Protein AF-A0A087GFT4-F1 (afdb_monomer)

Foldseek 3Di:
DDDPPDFDFAFFDFDDWFFDPADWDDWAAQQPFQWIWTAGPQRKIWIAGVVRHTQDIDHPVFHWQEWDAANVSQWIWTWGQQQKIWIAGPRRRATLDIDRPDRGTWNYKDKAFAPDDPPCPPFQDDDCLLVPAPPAFAADDQPPDDPPPDPDDDPCVVVNVVLLVVLLPTWMWMWIFGQQQKIWIAISVFRTQAIARQQPFWFDAPDDDPQKTKGFPSKGWNYWYAASLNFKIKTKIWGWIDIPDDDDDDDDDDLPGFTAIKIFIKTRCVCNVQVSVCSLVNSLLRLLVNLLVSQVSLLVSLLVLQVVLVVLVCVLQVVLVVLCVVVVHPDDSLRQVVCVLVVHDHDPSRVCSLPPRQDLVNLVVSLCSNLVSLVVSLCSLVRTNLSSLVSSLVSLVVLLVVCVVCVRCVLLQQHNVLSLQLSQLSVLLNVQSVVLSVVSVLLSVLSNLQSLVSSQSSCVVVVHDDVPGDDHDSVSPNVCSVPVPPDDVNSVQSDDDDPPQWDDDDPVVLVVLVVVCVVPDHDDSRSNRHHSVVSSVSSVVSSCVSSVRSHVSSNVVMHTDHMAFAFGDDPDPDDDPDSKAKEKDWAWDDDDPPDNPDRDIKIKIKTWDDCVGDVLAPQKIKIKMDPDDDPDDDDPDDFFIWMAIEHEPPQKHWQHKYDAAHQKIKTKIWGDDPDPDFFIKIKIFIGRRVPADIDGQDSDDDPSDRSVVVCSPGYDYDDPPPGSMHMDRAAWHDDWYAHNSQQKIWTAHPSSMIIIIRSVDIHRDDPDDDDDDDDDDDDDDDDDDDDDDDDDDDDDDDDDDPDDDDFAWLDWAWWAFPNDIWIWTAGPQQWIWIDDPNDIDIDHLLAFFLAWDDDPQKIKTKTWDWDDDDPNDDQFTADIDIDIGMIGGPDPVSVVSVVVVSVVVLVVLVFWAEEEEEFECLAFLSCLVVCCVPAQVVSCVSNNHHYDYDYADDQLSLLVCLLPDDPVPGQAYEYSHALRSVQSNQNSLQLHQVSVVNQQRAYAYAPRHLFRFVLCLQAVVVRHDRHRNRSSVLNRSPDKFFFKWKWKDDAPFIGIFGWKKKWALQLCLLVVLVVVSNVRNVSSVVSSVVCLVVAWWWWWKKKFFFDPPCVVDAAWDQDDDDDHPPDDDDDGGDDDDPDDCNPTGMGMDTDRFRMKMKGQGQGRGNQFRPAVPHDGQPQKIKIKTAHDDRSVLVVVLVVCRSVPCSCVDPRIPIGIGQKMKIFTADIPVCRQAGIWMDGSSATQEHTHPDDVNVDDHSDYNGMMIMHMDGSSGMYRHHDD

pLDDT: mean 80.08, std 17.55, range [24.36, 97.12]

Organism: Arabis alpina (NCBI:txid50452)

Secondary structure (DSSP, 8-state):
--------PBSSEEEEEEE-SS-EEEEEE-SSSSEEEEEETT--EEEEETTS-EEEEE--SS-EEEEEE-TTSSEEEEEETTS-EEEEETTT--EEEEE---SS-EEEEEEEE----TT-TT------HHHHSSSPPPPPPPTT--TTSSTT-SS-HHHHHHHHHHHTTS-EEEEEEETTSEEEEEETTTEEEEEEETTTPPBP-TTS-TT--EEEEEEEEEEEEE-TTSSEEEEEEEEEEEE------S-------EEEEEEEEEE-HHHHHTHHHHHHHHHHHHHHHHHHHHHHHHHHHHHHHHHHHHHHHHHHHHHHHHHHHHTT----HHHHHHHHHTTPPPPHHHHHIIIIIIHHHHHHHHHHHHHHHHHHHHHHIIIIIHHHHHHHHHHHHHHHHHHH-HHHHGGGT--HHHHHHHHHHHHHHHHHHHHHHHHHHHHHHHHHHHHHHHHHHHHHHTT---TTPPP--HHHHHHIIIIISS--HHHHHHS---TT-PPP--HHHHHHHHHHHHTSS---S-GGGS-HHHHHHHHHHHHHHHHHHHHHHHHTT-EEEEEEEEEE----SS---PPPPEEEEEEEPP--TT-TT---EEEEEEEEEPTTT-TT--SEEEEEE--PPP-S--TT-PPPEEEEEEEPPTTEEEEEEEEETTTEEEEEEEE--S--SS---EEEEEEEGGGS--EEE---S-TTS-TTGGGTT-EEE--SSSSEEEEESS-EEEEEEEETTTTEEEEEETTTEEEEEESS--B-----------------PPPPPP-----------------PPPPPEEEEEEEEETTEEEEEEEETT-EEEEEETTEEEEEETTTTEEEEEEETTEEEEEEEEE-PPPS-S-S----EEEEEEEEEESSHHHHHHHHHHHHHHHHHTT--SEEEEEE-TTSTTTTHHHHIIIIIHHHHHHTT-EEEEEE--STTHHHHHHHHS--TT-SEEEEEESHHHHHHHHHHHHTSTTHHHHTTS-EEEEE-SS--HHHHHHHGGGT--SSHHHHHHHHHHT-EEEEEEEEEEETTEEEEESSEEEEEHHHHHHHHTGGGGGGTTHHHHHHHHHHHHT---EEEEEEEEEPTT-TTSSEE------------S---S--------TTS--EEEE--EEEEEEESSS-SBTTB---TT--TTSS-EEEEEEES--HHHHHHHHHTTTTTGGGGSTTEEEEEEEEEEEEEEEESS-TT---EEEETTEEEEE-TTSTTTTSPPSB-SS-EEEEEEEEEEEEE----

InterPro domains:
  IPR001206 Diacylglycerol kinase, catalytic domain [PF00781] (914-1047)
  IPR001206 Diacylglycerol kinase, catalytic domain [PS50146] (910-1052)
  IPR001206 Diacylglycerol kinase, catalytic domain [SM00046] (914-1046)
  IPR001680 WD40 repeat [PS50082] (64-98)
  IPR001680 WD40 repeat [SM00320] (51-89)
  IPR001680 WD40 repeat [SM00320] (92-187)
  IPR015943 WD40/YVTN repeat-like-containing domain superfamily [G3DSA:2.130.10.10] (12-242)
  IPR016064 NAD kinase/diacylglycerol kinase-like domain superfamily [SSF111331] (911-1258)
  IPR017438 Inorganic polyphosphate/ATP-NAD kinase, N-terminal [G3DSA:3.40.50.10330] (899-1043)
  IPR024789 Anaphase-promoting complex subunit 4 [PTHR13260] (1-772)
  IPR024790 Anaphase-promoting complex subunit 4, long domain [PF12896] (262-464)
  IPR024977 Anaphase-promoting complex subunit 4-like, WD40 domain [PF12894] (28-113)
  IPR036322 WD40-repeat-containing domain superfamily [SSF50978] (20-237)
  IPR045540 YegS/DAGK, C-terminal domain [PF19279] (1170-1257)

Sequence (1280 aa):
MESEEGESVIPFQLQFDKPVPFQIKIAEWNPEKDLLAMVTEDSKILLHRFNWQRLWTISPGRPVTSLCWRPDGKAIAVGLEDGTIELHDVENGKLLRSLKPHAVAVVCLNWEEDGQSNTDKIGIYEDRTSRFFPPAPRAPKIPGLVAGDSSFMDDGEDSLAELSNTSFRKFNILCSGDRDGNICFNIFGIFQIGKINIHELSVPVPDLDEHASYKLFNASIYKVALSKDLCRLVVMCTGELRDCGIKPKEEKFSVQDLHGLHCLAMDTSIFWKRKYELHQVAQQASNIEDLTEVIRASLSVMSKQWTDAMKTFHDKFHSLSTLIIDHGLKSSPQEEFLSLLGGARISPALHQFLLNTLGEVGVKRVLKSVCGTGKELQSVVLDNLQPAAEIIAFRMGELRGFSRWRARYQGIGLDEKLLNEATENAGLLLVQVQRFMMVLSSVVQQFSNFFNWLLKSIKYLMQEPNDLLSPYNSELLVVFLKFLYDQDPVKDLLELSEPGDDIEIDLKTIGRVKELIQLGGFSDCDFLRRRLAKEFQHMESSFKMALQMPFTTISRKISCMKLLPLFPLQLSTTQTRTTIPMSLSFYKNEPSTDTPCESGYTDYISFQIPDEAFPDIQNCIGIAKGFKQKSNNEKNGYTSVEAILLSLPNDYHCVDLSLYKDKELVLLLNKTTTTPEGSGEACMMVLPTVDLPFVSISSSSCLNQWELEDMKGSIVDLEMENEKVRKVPHSTIAPLAVSASRGVACVFAERRRALVYILEENEDEEEDSDDKSISLCFSSPAKLPKYLSLFSHGKVCVMDQQLSPEPEVIIIDMVLVDDEFAVVSLTADGVLQLSEYGRRRYWSMKKDVIGFVVEGKKIRIKTVVEREEGICCGKHGGDYYRKDFVFEPLYDDARNRFCYRLRQYLDSLGRPKRLLVFVNPFGGKKSAKTIFVKEVKPLFEDADIQLDVQETKYQLHAKEMVKSMDLSKYDGIVCVSGDGVLVEVVNGLLEREDWKTTFQLPIGMIPAGTGNGMIKSLLDPVGLRCCASSATISIIRGHKRSLDVATISQGTTKFFSVLMLAWGLVADIDIESEKFRWLGSARIDIYALRRIIGLRQYNGRILFVPAPGFESYGQPASCSLYKEPIVSDKVLGYQGPDTKFEDREWREMKGPFVSIWLHNVPWGAENTLAAPSAKFSDGFLDLIVFKTCPKLALLSIMTQISDGKHVESPYVAYLKVKAFVLEPGARVDEPDKEGIIDSDGEVLARGRRTYQCDQKALMSYDKLQITVDQGFATLFSPEY

Structure (mmCIF, N/CA/C/O backbone):
data_AF-A0A087GFT4-F1
#
_entry.id   AF-A0A087GFT4-F1
#
loop_
_atom_site.group_PDB
_atom_site.id
_atom_site.type_symbol
_atom_site.label_atom_id
_atom_site.label_alt_id
_atom_site.label_comp_id
_atom_site.label_asym_id
_atom_site.label_entity_id
_atom_site.label_seq_id
_atom_site.pdbx_PDB_ins_code
_atom_site.Cartn_x
_atom_site.Cartn_y
_atom_site.Cartn_z
_atom_site.occupancy
_atom_site.B_iso_or_equiv
_atom_site.auth_seq_id
_atom_site.auth_comp_id
_atom_site.auth_asym_id
_atom_site.auth_atom_id
_atom_site.pdbx_PDB_model_num
ATOM 1 N N . MET A 1 1 ? -30.143 13.644 70.879 1.00 38.62 1 MET A N 1
ATOM 2 C CA . MET A 1 1 ? -30.497 14.579 69.797 1.00 38.62 1 MET A CA 1
ATOM 3 C C . MET A 1 1 ? -29.196 15.178 69.317 1.00 38.62 1 MET A C 1
ATOM 5 O O . MET A 1 1 ? -28.809 16.225 69.804 1.00 38.62 1 MET A O 1
ATOM 9 N N . GLU A 1 2 ? -28.510 14.452 68.449 1.00 28.86 2 GLU A N 1
ATOM 10 C CA . GLU A 1 2 ? -27.534 14.986 67.502 1.00 28.86 2 GLU A CA 1
ATOM 11 C C . GLU A 1 2 ? -27.913 14.276 66.203 1.00 28.86 2 GLU A C 1
ATOM 13 O O . GLU A 1 2 ? -28.010 13.049 66.173 1.00 28.86 2 GLU A O 1
ATOM 18 N N . SER A 1 3 ? -28.372 15.064 65.241 1.00 33.78 3 SER A N 1
ATOM 19 C CA . SER A 1 3 ? -28.831 14.644 63.924 1.00 33.78 3 SER A CA 1
ATOM 20 C C . SER A 1 3 ? -27.624 14.260 63.078 1.00 33.78 3 SER A C 1
ATOM 22 O O . SER A 1 3 ? -26.687 15.044 62.969 1.00 33.78 3 SER A O 1
ATOM 24 N N . GLU A 1 4 ? -27.658 13.063 62.498 1.00 34.44 4 GLU A N 1
ATOM 25 C CA . GLU A 1 4 ? -26.759 12.656 61.418 1.00 34.44 4 GLU A CA 1
ATOM 26 C C . GLU A 1 4 ? -27.037 13.554 60.200 1.00 34.44 4 GLU A C 1
ATOM 28 O O . GLU A 1 4 ? -27.991 13.330 59.457 1.00 34.44 4 GLU A O 1
ATOM 33 N N . GLU A 1 5 ? -26.247 14.614 60.028 1.00 37.38 5 GLU A N 1
ATOM 34 C CA . GLU A 1 5 ? -26.106 15.301 58.743 1.00 37.38 5 GLU A CA 1
ATOM 35 C C . GLU A 1 5 ? -25.212 14.414 57.870 1.00 37.38 5 GLU A C 1
ATOM 37 O O . GLU A 1 5 ? -23.998 14.349 58.056 1.00 37.38 5 GLU A O 1
ATOM 42 N N . GLY A 1 6 ? -25.831 13.632 56.984 1.00 37.91 6 GLY A N 1
ATOM 43 C CA . GLY A 1 6 ? -25.106 12.929 55.931 1.00 37.91 6 GLY A CA 1
ATOM 44 C C . GLY A 1 6 ? -24.554 13.944 54.934 1.00 37.91 6 GLY A C 1
ATOM 45 O O . GLY A 1 6 ? -25.307 14.794 54.465 1.00 37.91 6 GLY A O 1
ATOM 46 N N . GLU A 1 7 ? -23.259 13.851 54.623 1.00 41.50 7 GLU A N 1
ATOM 47 C CA . GLU A 1 7 ? -22.617 14.593 53.532 1.00 41.50 7 GLU A CA 1
ATOM 48 C C . GLU A 1 7 ? -23.453 14.430 52.252 1.00 41.50 7 GLU A C 1
ATOM 50 O O . GLU A 1 7 ? -23.651 13.318 51.752 1.00 41.50 7 GLU A O 1
ATOM 55 N N . SER A 1 8 ? -24.008 15.534 51.756 1.00 55.47 8 SER A N 1
ATOM 56 C CA . SER A 1 8 ? -24.847 15.548 50.565 1.00 55.47 8 SER A CA 1
ATOM 57 C C . SER A 1 8 ? -23.920 15.578 49.343 1.00 55.47 8 SER A C 1
ATOM 59 O O . SER A 1 8 ? -23.292 16.575 49.018 1.00 55.47 8 SER A O 1
ATOM 61 N N . VAL A 1 9 ? -23.718 14.419 48.715 1.00 66.38 9 VAL A N 1
ATOM 62 C CA . VAL A 1 9 ? -22.832 14.272 47.548 1.00 66.38 9 VAL A CA 1
ATOM 63 C C . VAL A 1 9 ? -23.596 14.675 46.285 1.00 66.38 9 VAL A C 1
ATOM 65 O O . VAL A 1 9 ? -24.630 14.074 45.982 1.00 66.38 9 VAL A O 1
ATOM 68 N N . ILE A 1 10 ? -23.094 15.646 45.512 1.00 79.88 10 ILE A N 1
ATOM 69 C CA . ILE A 1 10 ? -23.787 16.128 44.308 1.00 79.88 10 ILE A CA 1
ATOM 70 C C . ILE A 1 10 ? -23.518 15.168 43.129 1.00 79.88 10 ILE A C 1
ATOM 72 O O . ILE A 1 10 ? -22.362 14.965 42.751 1.00 79.88 10 ILE A O 1
ATOM 76 N N . PRO A 1 11 ? -24.547 14.594 42.474 1.00 79.69 11 PRO A N 1
ATOM 77 C CA . PRO A 1 11 ? -24.354 13.690 41.339 1.00 79.69 11 PRO A CA 1
ATOM 78 C C . PRO A 1 11 ? -23.727 14.376 40.115 1.00 79.69 11 PRO A C 1
ATOM 80 O O . PRO A 1 11 ? -24.101 15.498 39.783 1.00 79.69 11 PRO A O 1
ATOM 83 N N . PHE A 1 12 ? -22.854 13.665 39.394 1.00 86.44 12 PHE A N 1
ATOM 84 C CA . PHE A 1 12 ? -22.163 14.104 38.167 1.00 86.44 12 PHE A CA 1
ATOM 85 C C . PHE A 1 12 ? -21.170 15.257 38.367 1.00 86.44 12 PHE A C 1
ATOM 87 O O . PHE A 1 12 ? -21.547 16.391 38.669 1.00 86.44 12 PHE A O 1
ATOM 94 N N . GLN A 1 13 ? -19.895 14.995 38.090 1.00 87.00 13 GLN A N 1
ATOM 95 C CA . GLN A 1 13 ? -18.841 16.002 38.160 1.00 87.00 13 GLN A CA 1
ATOM 96 C C . GLN A 1 13 ? -18.884 16.945 36.949 1.00 87.00 13 GLN A C 1
ATOM 98 O O . GLN A 1 13 ? -18.836 16.503 35.795 1.00 87.00 13 GLN A O 1
ATOM 103 N N . LEU A 1 14 ? -18.941 18.259 37.198 1.00 87.75 14 LEU A N 1
ATOM 104 C CA . LEU A 1 14 ? -18.808 19.279 36.155 1.00 87.75 14 LEU A CA 1
ATOM 105 C C . LEU A 1 14 ? -17.328 19.480 35.801 1.00 87.75 14 LEU A C 1
ATOM 107 O O . LEU A 1 14 ? -16.558 20.033 36.580 1.00 87.75 14 LEU A O 1
ATOM 111 N N . GLN A 1 15 ? -16.930 19.090 34.590 1.00 85.12 15 GLN A N 1
ATOM 112 C CA . GLN A 1 15 ? -15.540 19.217 34.146 1.00 85.12 15 GLN A CA 1
ATOM 113 C C . GLN A 1 15 ? -15.258 20.566 33.472 1.00 85.12 15 GLN A C 1
ATOM 115 O O . GLN A 1 15 ? -14.199 21.169 33.668 1.00 85.12 15 GLN A O 1
ATOM 120 N N . PHE A 1 16 ? -16.180 21.038 32.629 1.00 83.75 16 PHE A N 1
ATOM 121 C CA . PHE A 1 16 ? -15.998 22.269 31.863 1.00 83.75 16 PHE A CA 1
ATOM 122 C C . PHE A 1 16 ? -17.283 23.073 31.775 1.00 83.75 16 PHE A C 1
ATOM 124 O O . PHE A 1 16 ? -18.338 22.533 31.465 1.00 83.75 16 PHE A O 1
ATOM 131 N N . ASP A 1 17 ? -17.137 24.387 31.925 1.00 88.00 17 ASP A N 1
ATOM 132 C CA . ASP A 1 17 ? -18.151 25.370 31.572 1.00 88.00 17 ASP A CA 1
ATOM 133 C C . ASP A 1 17 ? -17.524 26.440 30.667 1.00 88.00 17 ASP A C 1
ATOM 135 O O . ASP A 1 17 ? -16.671 27.237 31.088 1.00 88.00 17 ASP A O 1
ATOM 139 N N . LYS A 1 18 ? -17.870 26.405 29.377 1.00 87.38 18 LYS A N 1
ATOM 140 C CA . LYS A 1 18 ? -17.203 27.203 28.341 1.00 87.38 18 LYS A CA 1
ATOM 141 C C . LYS A 1 18 ? -18.203 27.964 27.473 1.00 87.38 18 LYS A C 1
ATOM 143 O O . LYS A 1 18 ? -19.172 27.377 26.999 1.00 87.38 18 LYS A O 1
ATOM 148 N N . PRO A 1 19 ? -17.960 29.256 27.187 1.00 87.81 19 PRO A N 1
ATOM 149 C CA . PRO A 1 19 ? -18.783 29.997 26.241 1.00 87.81 19 PRO A CA 1
ATOM 150 C C . PRO A 1 19 ? -18.544 29.502 24.807 1.00 87.81 19 PRO A C 1
ATOM 152 O O . PRO A 1 19 ? -17.401 29.296 24.391 1.00 87.81 19 PRO A O 1
ATOM 155 N N . VAL A 1 20 ? -19.621 29.363 24.038 1.00 85.88 20 VAL A N 1
ATOM 156 C CA . VAL A 1 20 ? -19.613 29.065 22.601 1.00 85.88 20 VAL A CA 1
ATOM 157 C C . VAL A 1 20 ? -20.050 30.304 21.803 1.00 85.88 20 VAL A C 1
ATOM 159 O O . VAL A 1 20 ? -20.925 31.049 22.236 1.00 85.88 20 VAL A O 1
ATOM 162 N N . PRO A 1 21 ? -19.433 30.588 20.642 1.00 82.44 21 PRO A N 1
ATOM 163 C CA . PRO A 1 21 ? -19.701 31.821 19.892 1.00 82.44 21 PRO A CA 1
ATOM 164 C C . PRO A 1 21 ? -21.101 31.855 19.254 1.00 82.44 21 PRO A C 1
ATOM 166 O O . PRO A 1 21 ? -21.727 32.915 19.170 1.00 82.44 21 PRO A O 1
ATOM 169 N N . PHE A 1 22 ? -21.595 30.692 18.832 1.00 85.44 22 PHE A N 1
ATOM 170 C CA . PHE A 1 22 ? -22.892 30.490 18.190 1.00 85.44 22 PHE A CA 1
ATOM 171 C C . PHE A 1 22 ? -23.659 29.389 18.917 1.00 85.44 22 PHE A C 1
ATOM 173 O O . PHE A 1 22 ? -23.043 28.546 19.574 1.00 85.44 22 PHE A O 1
ATOM 180 N N . GLN A 1 23 ? -24.986 29.391 18.782 1.00 87.75 23 GLN A N 1
ATOM 181 C CA . GLN A 1 23 ? -25.805 28.297 19.288 1.00 87.75 23 GLN A CA 1
ATOM 182 C C . GLN A 1 23 ? -25.485 27.013 18.511 1.00 87.75 23 GLN A C 1
ATOM 184 O O . GLN A 1 23 ? -25.198 27.055 17.308 1.00 87.75 23 GLN A O 1
ATOM 189 N N . ILE A 1 24 ? -25.495 25.882 19.212 1.00 90.50 24 ILE A N 1
ATOM 190 C CA . ILE A 1 24 ? -25.221 24.567 18.633 1.00 90.50 24 ILE A CA 1
ATOM 191 C C . ILE A 1 24 ? -26.546 23.924 18.229 1.00 90.50 24 ILE A C 1
ATOM 193 O O . ILE A 1 24 ? -27.467 23.851 19.031 1.00 90.50 24 ILE A O 1
ATOM 197 N N . LYS A 1 25 ? -26.627 23.479 16.974 1.00 88.94 25 LYS A N 1
ATOM 198 C CA . LYS A 1 25 ? -27.795 22.822 16.378 1.00 88.94 25 LYS A CA 1
ATOM 199 C C . LYS A 1 25 ? -27.733 21.300 16.525 1.00 88.94 25 LYS A C 1
ATOM 201 O O . LYS A 1 25 ? -28.757 20.664 16.732 1.00 88.94 25 LYS A O 1
ATOM 206 N N . ILE A 1 26 ? -26.545 20.714 16.365 1.00 91.00 26 ILE A N 1
ATOM 207 C CA . ILE A 1 26 ? -26.305 19.261 16.426 1.00 91.00 26 ILE A CA 1
ATOM 208 C C . ILE A 1 26 ? -24.994 19.033 17.176 1.00 91.00 26 ILE A C 1
ATOM 210 O O . ILE A 1 26 ? -24.023 19.749 16.924 1.00 91.00 26 ILE A O 1
ATOM 214 N N . ALA A 1 27 ? -24.946 18.048 18.068 1.00 92.62 27 ALA A N 1
ATOM 215 C CA . ALA A 1 27 ? -23.727 17.650 18.758 1.00 92.62 27 ALA A CA 1
ATOM 216 C C . ALA A 1 27 ? -23.702 16.134 18.962 1.00 92.62 27 ALA A C 1
ATOM 218 O O . ALA A 1 27 ? -24.699 15.554 19.381 1.00 92.62 27 ALA A O 1
ATOM 219 N N . GLU A 1 28 ? -22.566 15.501 18.676 1.00 92.19 28 GLU A N 1
ATOM 220 C CA . GLU A 1 28 ? -22.409 14.052 18.808 1.00 92.19 28 GLU A CA 1
ATOM 221 C C . GLU A 1 28 ? -20.970 13.691 19.189 1.00 92.19 28 GLU A C 1
ATOM 223 O O . GLU A 1 28 ? -20.000 14.201 18.607 1.00 92.19 28 GLU A O 1
ATOM 228 N N . TRP A 1 29 ? -20.826 12.798 20.166 1.00 92.44 29 TRP A N 1
ATOM 229 C CA . TRP A 1 29 ? -19.531 12.280 20.592 1.00 92.44 29 TRP A CA 1
ATOM 230 C C . TRP A 1 29 ? -19.032 11.190 19.652 1.00 92.44 29 TRP A C 1
ATOM 232 O O . TRP A 1 29 ? -19.797 10.368 19.158 1.00 92.44 29 TRP A O 1
ATOM 242 N N . ASN A 1 30 ? -17.721 11.154 19.451 1.00 92.00 30 ASN A N 1
ATOM 243 C CA . ASN A 1 30 ? -17.071 10.062 18.752 1.00 92.00 30 ASN A CA 1
ATOM 244 C C . ASN A 1 30 ? -17.231 8.754 19.556 1.00 92.00 30 ASN A C 1
ATOM 246 O O . ASN A 1 30 ? -17.035 8.766 20.775 1.00 92.00 30 ASN A O 1
ATOM 250 N N . PRO A 1 31 ? -17.555 7.627 18.898 1.00 85.75 31 PRO A N 1
ATOM 251 C CA . PRO A 1 31 ? -17.807 6.363 19.589 1.00 85.75 31 PRO A CA 1
ATOM 252 C C . PRO A 1 31 ? -16.563 5.785 20.288 1.00 85.75 31 PRO A C 1
ATOM 254 O O . PRO A 1 31 ? -16.692 5.130 21.322 1.00 85.75 31 PRO A O 1
ATOM 257 N N . GLU A 1 32 ? -15.361 6.058 19.771 1.00 84.00 32 GLU A N 1
ATOM 258 C CA . GLU A 1 32 ? -14.094 5.449 20.209 1.00 84.00 32 GLU A CA 1
ATOM 259 C C . GLU A 1 32 ? -13.165 6.438 20.944 1.00 84.00 32 GLU A C 1
ATOM 261 O O . GLU A 1 32 ? -12.469 6.088 21.907 1.00 84.00 32 GLU A O 1
ATOM 266 N N . LYS A 1 33 ? -13.117 7.692 20.483 1.00 86.50 33 LYS A N 1
ATOM 267 C CA . LYS A 1 33 ? -12.160 8.726 20.915 1.00 86.50 33 LYS A CA 1
ATOM 268 C C . LYS A 1 33 ? -12.835 9.832 21.728 1.00 86.50 33 LYS A C 1
ATOM 270 O O . LYS A 1 33 ? -14.026 10.077 21.606 1.00 86.50 33 LYS A O 1
ATOM 275 N N . ASP A 1 34 ? -12.028 10.595 22.459 1.00 86.69 34 ASP A N 1
ATOM 276 C CA . ASP A 1 34 ? -12.469 11.733 23.280 1.00 86.69 34 ASP A CA 1
ATOM 277 C C . ASP A 1 34 ? -12.696 13.005 22.431 1.00 86.69 34 ASP A C 1
ATOM 279 O O . ASP A 1 34 ? -12.068 14.050 22.642 1.00 86.69 34 ASP A O 1
ATOM 283 N N . LEU A 1 35 ? -13.535 12.888 21.398 1.00 92.75 35 LEU A N 1
ATOM 284 C CA . LEU A 1 35 ? -13.803 13.927 20.404 1.00 92.75 35 LEU A CA 1
ATOM 285 C C . LEU A 1 35 ? -15.298 14.248 20.331 1.00 92.75 35 LEU A C 1
ATOM 287 O O . LEU A 1 35 ? -16.122 13.341 20.261 1.00 92.75 35 LEU A O 1
ATOM 291 N N . LEU A 1 36 ? -15.631 15.535 20.276 1.00 93.50 36 LEU A N 1
ATOM 292 C CA . LEU A 1 36 ? -16.990 16.053 20.143 1.00 93.50 36 LEU A CA 1
ATOM 293 C C . LEU A 1 36 ? -17.120 16.819 18.825 1.00 93.50 36 LEU A C 1
ATOM 295 O O . LEU A 1 36 ? -16.421 17.817 18.614 1.00 93.50 36 LEU A O 1
ATOM 299 N N . ALA A 1 37 ? -18.016 16.364 17.950 1.00 94.62 37 ALA A N 1
ATOM 300 C CA . ALA A 1 37 ? -18.413 17.109 16.761 1.00 94.62 37 ALA A CA 1
ATOM 301 C C . ALA A 1 37 ? -19.632 17.972 17.090 1.00 94.62 37 ALA A C 1
ATOM 303 O O . ALA A 1 37 ? -20.600 17.491 17.672 1.00 94.62 37 ALA A O 1
ATOM 304 N N . MET A 1 38 ? -19.583 19.247 16.709 1.00 93.56 38 MET A N 1
ATOM 305 C CA . MET A 1 38 ? -20.675 20.200 16.890 1.00 93.56 38 MET A CA 1
ATOM 306 C C . MET A 1 38 ? -20.962 20.929 15.585 1.00 93.56 38 MET A C 1
ATOM 308 O O . MET A 1 38 ? -20.040 21.322 14.872 1.00 93.56 38 MET A O 1
ATOM 312 N N . VAL A 1 39 ? -22.236 21.166 15.307 1.00 93.50 39 VAL A N 1
ATOM 313 C CA . VAL A 1 39 ? -22.702 21.984 14.188 1.00 93.50 39 VAL A CA 1
ATOM 314 C C . VAL A 1 39 ? -23.335 23.241 14.754 1.00 93.50 39 VAL A C 1
ATOM 316 O O . VAL A 1 39 ? -24.280 23.168 15.534 1.00 93.50 39 VAL A O 1
ATOM 319 N N . THR A 1 40 ? -22.816 24.398 14.374 1.00 92.19 40 THR A N 1
ATOM 320 C CA . THR A 1 40 ? -23.358 25.704 14.767 1.00 92.19 40 THR A CA 1
ATOM 321 C C . THR A 1 40 ? -24.569 26.094 13.916 1.00 92.19 40 THR A C 1
ATOM 323 O O . THR A 1 40 ? -24.779 25.557 12.828 1.00 92.19 40 THR A O 1
ATOM 326 N N . GLU A 1 41 ? -25.359 27.074 14.364 1.00 87.19 41 GLU A N 1
ATOM 327 C CA . GLU A 1 41 ? -26.460 27.647 13.565 1.00 87.19 41 GLU A CA 1
ATOM 328 C C . GLU A 1 41 ? -26.016 28.170 12.189 1.00 87.19 41 GLU A C 1
ATOM 330 O O . GLU A 1 41 ? -26.752 28.035 11.213 1.00 87.19 41 GLU A O 1
ATOM 335 N N . ASP A 1 42 ? -24.794 28.702 12.071 1.00 88.12 42 ASP A N 1
ATOM 336 C CA . ASP A 1 42 ? -24.218 29.130 10.788 1.00 88.12 42 ASP A CA 1
ATOM 337 C C . ASP A 1 42 ? -23.696 27.961 9.928 1.00 88.12 42 ASP A C 1
ATOM 339 O O . ASP A 1 42 ? -22.994 28.180 8.942 1.00 88.12 42 ASP A O 1
ATOM 343 N N . SER A 1 43 ? -24.070 26.722 10.271 1.00 89.56 43 SER A N 1
ATOM 344 C CA . SER A 1 43 ? -23.760 25.485 9.541 1.00 89.56 43 SER A CA 1
ATOM 345 C C . SER A 1 43 ? -22.267 25.191 9.397 1.00 89.56 43 SER A C 1
ATOM 347 O O . SER A 1 43 ? -21.842 24.540 8.443 1.00 89.56 43 SER A O 1
ATOM 349 N N . LYS A 1 44 ? -21.458 25.638 10.364 1.00 91.88 44 LYS A N 1
ATOM 350 C CA . LYS A 1 44 ? -20.054 25.235 10.472 1.00 91.88 44 LYS A CA 1
ATOM 351 C C . LYS A 1 44 ? -19.933 24.004 11.349 1.00 91.88 44 LYS A C 1
ATOM 353 O O . LYS A 1 44 ? -20.589 23.889 12.382 1.00 91.88 44 LYS A O 1
ATOM 358 N N . ILE A 1 45 ? -19.037 23.112 10.952 1.00 93.31 45 ILE A N 1
ATOM 359 C CA . ILE A 1 45 ? -18.708 21.911 11.712 1.00 93.31 45 ILE A CA 1
ATOM 360 C C . ILE A 1 45 ? -17.460 22.212 12.529 1.00 93.31 45 ILE A C 1
ATOM 362 O O . ILE A 1 45 ? -16.426 22.611 11.989 1.00 93.31 45 ILE A O 1
ATOM 366 N N . LEU A 1 46 ? -17.566 22.031 13.837 1.00 93.56 46 LEU A N 1
ATOM 367 C CA . LEU A 1 46 ? -16.509 22.227 14.809 1.00 93.56 46 LEU A CA 1
ATOM 368 C C . LEU A 1 46 ? -16.141 20.883 15.423 1.00 93.56 46 LEU A C 1
ATOM 370 O O . LEU A 1 46 ? -16.996 20.224 16.009 1.00 93.56 46 LEU A O 1
ATOM 374 N N . LEU A 1 47 ? -14.860 20.527 15.376 1.00 94.44 47 LEU A N 1
ATOM 375 C CA . LEU A 1 47 ? -14.356 19.361 16.091 1.00 94.44 47 LEU A CA 1
ATOM 376 C C . LEU A 1 47 ? -13.551 19.794 17.317 1.00 94.44 47 LEU A C 1
ATOM 378 O O . LEU A 1 47 ? -12.583 20.548 17.193 1.00 94.44 47 LEU A O 1
ATOM 382 N N . HIS A 1 48 ? -13.945 19.313 18.494 1.00 91.81 48 HIS A N 1
ATOM 383 C CA . HIS A 1 48 ? -13.278 19.590 19.765 1.00 91.81 48 HIS A CA 1
ATOM 384 C C . HIS A 1 48 ? -12.777 18.304 20.418 1.00 91.81 48 HIS A C 1
ATOM 386 O O . HIS A 1 48 ? -13.375 17.242 20.276 1.00 91.81 48 HIS A O 1
ATOM 392 N N . ARG A 1 49 ? -11.669 18.405 21.150 1.00 90.00 49 ARG A N 1
ATOM 393 C CA . ARG A 1 49 ? -11.238 17.388 22.115 1.00 90.00 49 ARG A CA 1
ATOM 394 C C . ARG A 1 49 ? -11.995 17.548 23.431 1.00 90.00 49 ARG A C 1
ATOM 396 O O . ARG A 1 49 ? -12.503 18.628 23.722 1.00 90.00 49 ARG A O 1
ATOM 403 N N . PHE A 1 50 ? -11.969 16.507 24.259 1.00 84.81 50 PHE A N 1
ATOM 404 C CA . PHE A 1 50 ? -12.541 16.539 25.608 1.00 84.81 50 PHE A CA 1
ATOM 405 C C . PHE A 1 50 ? -12.023 17.699 26.472 1.00 84.81 50 PHE A C 1
ATOM 407 O O . PHE A 1 50 ? -12.805 18.323 27.172 1.00 84.81 50 PHE A O 1
ATOM 414 N N . ASN A 1 51 ? -10.752 18.097 26.338 1.00 85.44 51 ASN A N 1
ATOM 415 C CA . ASN A 1 51 ? -10.179 19.272 27.020 1.00 85.44 51 ASN A CA 1
ATOM 416 C C . ASN A 1 51 ? -10.658 20.641 26.471 1.00 85.44 51 ASN A C 1
ATOM 418 O O . ASN A 1 51 ? -10.010 21.664 26.699 1.00 85.44 51 ASN A O 1
ATOM 422 N N . TRP A 1 52 ? -11.743 20.660 25.694 1.00 87.75 52 TRP A N 1
ATOM 423 C CA . TRP A 1 52 ? -12.302 21.822 25.000 1.00 87.75 52 TRP A CA 1
ATOM 424 C C . TRP A 1 52 ? -11.364 22.498 23.984 1.00 87.75 52 TRP A C 1
ATOM 426 O O . TRP A 1 52 ? -11.594 23.631 23.552 1.00 87.75 52 TRP A O 1
ATOM 436 N N . GLN A 1 53 ? -10.298 21.814 23.561 1.00 89.31 53 GLN A N 1
ATOM 437 C CA . GLN A 1 53 ? -9.417 22.294 22.504 1.00 89.31 53 GLN A CA 1
ATOM 438 C C . GLN A 1 53 ? -10.052 22.045 21.133 1.00 89.31 53 GLN A C 1
ATOM 440 O O . GLN A 1 53 ? -10.319 20.903 20.758 1.00 89.31 53 GLN A O 1
ATOM 445 N N . ARG A 1 54 ? -10.240 23.110 20.353 1.00 90.62 54 ARG A N 1
ATOM 446 C CA . ARG A 1 54 ? -10.710 23.021 18.965 1.00 90.62 54 ARG A CA 1
ATOM 447 C C . ARG A 1 54 ? -9.605 22.492 18.047 1.00 90.62 54 ARG A C 1
ATOM 449 O O . ARG A 1 54 ? -8.518 23.065 18.021 1.00 90.62 54 ARG A O 1
ATOM 456 N N . LEU A 1 55 ? -9.901 21.445 17.277 1.00 92.00 55 LEU A N 1
ATOM 457 C CA . LEU A 1 55 ? -8.983 20.853 16.298 1.00 92.00 55 LEU A CA 1
ATOM 458 C C . LEU A 1 55 ? -9.067 21.559 14.948 1.00 92.00 55 LEU A C 1
ATOM 460 O O . LEU A 1 55 ? -8.064 22.067 14.457 1.00 92.00 55 LEU A O 1
ATOM 464 N N . TRP A 1 56 ? -10.265 21.638 14.374 1.00 93.38 56 TRP A N 1
ATOM 465 C CA . TRP A 1 56 ? -10.495 22.295 13.091 1.00 93.38 56 TRP A CA 1
ATOM 466 C C . TRP A 1 56 ? -11.933 22.810 12.969 1.00 93.38 56 TRP A C 1
ATOM 468 O O . TRP A 1 56 ? -12.782 22.610 13.845 1.00 93.38 56 TRP A O 1
ATOM 478 N N . THR A 1 57 ? -12.193 23.549 11.891 1.00 91.94 57 THR A N 1
ATOM 479 C CA . THR A 1 57 ? -13.514 24.077 11.543 1.00 91.94 57 THR A CA 1
ATOM 480 C C . THR A 1 57 ? -13.708 24.005 10.038 1.00 91.94 57 THR A C 1
ATOM 482 O O . THR A 1 57 ? -12.870 24.516 9.300 1.00 91.94 57 THR A O 1
ATOM 485 N N . ILE A 1 58 ? -14.817 23.413 9.599 1.00 91.75 58 ILE A N 1
ATOM 486 C CA . ILE A 1 58 ? -15.169 23.274 8.180 1.00 91.75 58 ILE A CA 1
ATOM 487 C C . ILE A 1 58 ? -16.476 24.014 7.916 1.00 91.75 58 ILE A C 1
ATOM 489 O O . ILE A 1 58 ? -17.379 24.020 8.753 1.00 91.75 58 ILE A O 1
ATOM 493 N N . SER A 1 59 ? -16.578 24.618 6.734 1.00 89.12 59 SER A N 1
ATOM 494 C CA . SER A 1 59 ? -17.819 25.183 6.212 1.00 89.12 59 SER A CA 1
ATOM 495 C C . SER A 1 59 ? -18.154 24.494 4.884 1.00 89.12 59 SER A C 1
ATOM 497 O O . SER A 1 59 ? -17.553 24.853 3.871 1.00 89.12 59 SER A O 1
ATOM 499 N N . PRO A 1 60 ? -19.089 23.526 4.859 1.00 80.94 60 PRO A N 1
ATOM 500 C CA . PRO A 1 60 ? -19.473 22.799 3.642 1.00 80.94 60 PRO A CA 1
ATOM 501 C C . PRO A 1 60 ? -20.235 23.668 2.618 1.00 80.94 60 PRO A C 1
ATOM 503 O O . PRO A 1 60 ? -20.597 23.217 1.538 1.00 80.94 60 PRO A O 1
ATOM 506 N N . GLY A 1 61 ? -20.496 24.945 2.924 1.00 82.38 61 GLY A N 1
ATOM 507 C CA . GLY A 1 61 ? -21.112 25.904 1.997 1.00 82.38 61 GLY A CA 1
ATOM 508 C C . GLY A 1 61 ? -22.627 25.746 1.818 1.00 82.38 61 GLY A C 1
ATOM 509 O O . GLY A 1 61 ? -23.259 26.607 1.204 1.00 82.38 61 GLY A O 1
ATOM 510 N N . ARG A 1 62 ? -23.224 24.691 2.383 1.00 87.75 62 ARG A N 1
ATOM 511 C CA . ARG A 1 62 ? -24.671 24.451 2.447 1.00 87.75 62 ARG A CA 1
ATOM 512 C C . ARG A 1 62 ? -25.121 24.188 3.888 1.00 87.75 62 ARG A C 1
ATOM 514 O O . ARG A 1 62 ? -24.297 23.753 4.695 1.00 87.75 62 ARG A O 1
ATOM 521 N N . PRO A 1 63 ? -26.402 24.436 4.221 1.00 90.81 63 PRO A N 1
ATOM 522 C CA . PRO A 1 63 ? -26.911 24.165 5.556 1.00 90.81 63 PRO A CA 1
ATOM 523 C C . PRO A 1 63 ? -26.834 22.682 5.913 1.00 90.81 63 PRO A C 1
ATOM 525 O O . PRO A 1 63 ? -27.299 21.824 5.159 1.00 90.81 63 PRO A O 1
ATOM 528 N N . VAL A 1 64 ? -26.255 22.400 7.079 1.00 93.12 64 VAL A N 1
ATOM 529 C CA . VAL A 1 64 ? -26.121 21.040 7.608 1.00 93.12 64 VAL A CA 1
ATOM 530 C C . VAL A 1 64 ? -27.404 20.663 8.344 1.00 93.12 64 VAL A C 1
ATOM 532 O O . VAL A 1 64 ? -27.886 21.392 9.222 1.00 93.12 64 VAL A O 1
ATOM 535 N N . THR A 1 65 ? -27.975 19.523 7.977 1.00 91.12 65 THR A N 1
ATOM 536 C CA . THR A 1 65 ? -29.251 19.026 8.505 1.00 91.12 65 THR A CA 1
ATOM 537 C C . THR A 1 65 ? -29.078 17.832 9.434 1.00 91.12 65 THR A C 1
ATOM 539 O O . THR A 1 65 ? -29.836 17.719 10.391 1.00 91.12 65 THR A O 1
ATOM 542 N N . SER A 1 66 ? -28.056 17.003 9.216 1.00 91.25 66 SER A N 1
ATOM 543 C CA . SER A 1 66 ? -27.771 15.813 10.027 1.00 91.25 66 SER A CA 1
ATOM 544 C C . SER A 1 66 ? -26.270 15.523 10.095 1.00 91.25 66 SER A C 1
ATOM 546 O O . SER A 1 66 ? -25.539 15.822 9.150 1.00 91.25 66 SER A O 1
ATOM 548 N N . LEU A 1 67 ? -25.819 14.898 11.181 1.00 94.38 67 LEU A N 1
ATOM 549 C CA . LEU A 1 67 ? -24.434 14.475 11.403 1.00 94.38 6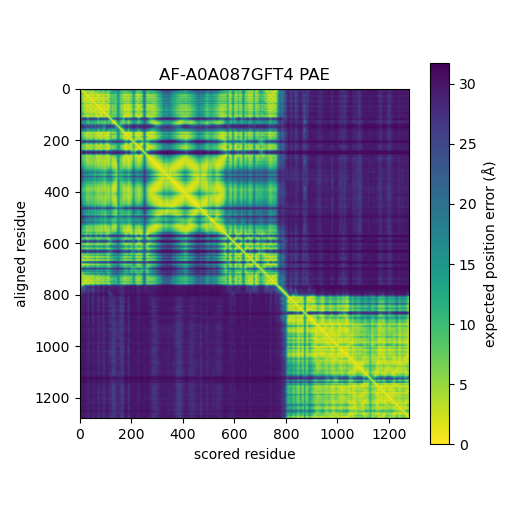7 LEU A CA 1
ATOM 550 C C . LEU A 1 67 ? -24.440 13.056 11.987 1.00 94.38 67 LEU A C 1
ATOM 552 O O . LEU A 1 67 ? -25.376 12.715 12.703 1.00 94.38 67 LEU A O 1
ATOM 556 N N . CYS A 1 68 ? -23.454 12.234 11.622 1.00 94.25 68 CYS A N 1
ATOM 557 C CA . CYS A 1 68 ? -23.257 10.900 12.189 1.00 94.25 68 CYS A CA 1
ATOM 558 C C . CYS A 1 68 ? -21.779 10.497 12.117 1.00 94.25 68 CYS A C 1
ATOM 560 O O . CYS A 1 68 ? -21.099 10.754 11.114 1.00 94.25 68 CYS A O 1
ATOM 562 N N . TRP A 1 69 ? -21.269 9.848 13.162 1.00 93.31 69 TRP A N 1
ATOM 563 C CA . TRP A 1 69 ? -19.922 9.281 13.160 1.00 93.31 69 TRP A CA 1
ATOM 564 C C . TRP A 1 69 ? -19.862 7.943 12.431 1.00 93.31 69 TRP A C 1
ATOM 566 O O . TRP A 1 69 ? -20.734 7.092 12.572 1.00 93.31 69 TRP A O 1
ATOM 576 N N . ARG A 1 70 ? -18.765 7.704 11.708 1.00 90.31 70 ARG A N 1
ATOM 577 C CA . ARG A 1 70 ? -18.421 6.340 11.305 1.00 90.31 70 ARG A CA 1
ATOM 578 C C . ARG A 1 70 ? -18.080 5.525 12.565 1.00 90.31 70 ARG A C 1
ATOM 580 O O . ARG A 1 70 ? -17.369 6.058 13.421 1.00 90.31 70 ARG A O 1
ATOM 587 N N . PRO A 1 71 ? -18.502 4.250 12.682 1.00 88.50 71 PRO A N 1
ATOM 588 C CA . PRO A 1 71 ? -18.281 3.445 13.890 1.00 88.50 71 PRO A CA 1
ATOM 589 C C . PRO A 1 71 ? -16.816 3.327 14.339 1.00 88.50 71 PRO A C 1
ATOM 591 O O . PRO A 1 71 ? -16.542 3.214 15.525 1.00 88.50 71 PRO A O 1
ATOM 594 N N . ASP A 1 72 ? -15.858 3.419 13.411 1.00 84.00 72 ASP A N 1
ATOM 595 C CA . ASP A 1 72 ? -14.420 3.400 13.716 1.00 84.00 72 ASP A CA 1
ATOM 596 C C . ASP A 1 72 ? -13.866 4.732 14.268 1.00 84.00 72 ASP A C 1
ATOM 598 O O . ASP A 1 72 ? -12.676 4.837 14.581 1.00 84.00 72 ASP A O 1
ATOM 602 N N . GLY A 1 73 ? -14.696 5.777 14.323 1.00 87.81 73 GLY A N 1
ATOM 603 C CA . GLY A 1 73 ? -14.340 7.107 14.801 1.00 87.81 73 GLY A CA 1
ATOM 604 C C . GLY A 1 73 ? -13.340 7.865 13.918 1.00 87.81 73 GLY A C 1
ATOM 605 O O . GLY A 1 73 ? -12.711 8.808 14.409 1.00 87.81 73 GLY A O 1
ATOM 606 N N . LYS A 1 74 ? -13.141 7.463 12.654 1.00 88.44 74 LYS A N 1
ATOM 607 C CA . LYS A 1 74 ? -12.161 8.086 11.737 1.00 88.44 74 LYS A CA 1
ATOM 608 C C . LYS A 1 74 ? -12.766 8.973 10.649 1.00 88.44 74 LYS A C 1
ATOM 610 O O . LYS A 1 74 ? -12.030 9.746 10.045 1.00 88.44 74 LYS A O 1
ATOM 615 N N . ALA A 1 75 ? -14.071 8.887 10.407 1.00 90.06 75 ALA A N 1
ATOM 616 C CA . ALA A 1 75 ? -14.773 9.748 9.457 1.00 90.06 75 ALA A CA 1
ATOM 617 C C . ALA A 1 75 ? -16.101 10.253 10.038 1.00 90.06 75 ALA A C 1
ATOM 619 O O . ALA A 1 75 ? -16.692 9.603 10.903 1.00 90.06 75 ALA A O 1
ATOM 620 N N . ILE A 1 76 ? -16.567 11.397 9.538 1.00 92.88 76 ILE A N 1
ATOM 621 C CA . ILE A 1 76 ? -17.861 12.002 9.877 1.00 92.88 76 ILE A CA 1
ATOM 622 C C . ILE A 1 76 ? -18.701 12.081 8.605 1.00 92.88 76 ILE A C 1
ATOM 624 O O . ILE A 1 76 ? -18.234 12.608 7.595 1.00 92.88 76 ILE A O 1
ATOM 628 N N . ALA A 1 77 ? -19.933 11.579 8.657 1.00 93.88 77 ALA A N 1
ATOM 629 C CA . ALA A 1 77 ? -20.931 11.777 7.616 1.00 93.88 77 ALA A CA 1
ATOM 630 C C . ALA A 1 77 ? -21.793 13.001 7.934 1.00 93.88 77 ALA A C 1
ATOM 632 O O . ALA A 1 77 ? -22.305 13.152 9.044 1.00 93.88 77 ALA A O 1
ATOM 633 N N . VAL A 1 78 ? -21.971 13.864 6.939 1.00 94.62 78 VAL A N 1
ATOM 634 C CA . VAL A 1 78 ? -22.718 15.117 7.038 1.00 94.62 78 VAL A CA 1
ATOM 635 C C . VAL A 1 78 ? -23.796 15.121 5.967 1.00 94.62 78 VAL A C 1
ATOM 637 O O . VAL A 1 78 ? -23.496 14.980 4.785 1.00 94.62 78 VAL A O 1
ATOM 640 N N . GLY A 1 79 ? -25.050 15.282 6.377 1.00 93.81 79 GLY A N 1
ATOM 641 C CA . GLY A 1 79 ? -26.185 15.441 5.472 1.00 93.81 79 GLY A CA 1
ATOM 642 C C . GLY A 1 79 ? -26.482 16.917 5.242 1.00 93.81 79 GLY A C 1
ATOM 643 O O . GLY A 1 79 ? -26.510 17.705 6.193 1.00 93.81 79 GLY A O 1
ATOM 644 N N . LEU A 1 80 ? -26.685 17.281 3.979 1.00 93.94 80 LEU A N 1
ATOM 645 C CA . LEU A 1 80 ? -26.959 18.644 3.542 1.00 93.94 80 LEU A CA 1
ATOM 646 C C . LEU A 1 80 ? -28.419 18.811 3.098 1.00 93.94 80 LEU A C 1
ATOM 648 O O . LEU A 1 80 ? -29.114 17.862 2.717 1.00 93.94 80 LEU A O 1
ATOM 652 N N . GLU A 1 81 ? -28.875 20.063 3.099 1.00 92.25 81 GLU A N 1
ATOM 653 C CA . GLU A 1 81 ? -30.232 20.435 2.684 1.00 92.25 81 GLU A CA 1
ATOM 654 C C . GLU A 1 81 ? -30.525 20.161 1.192 1.00 92.25 81 GLU A C 1
ATOM 656 O O . GLU A 1 81 ? -31.678 19.996 0.801 1.00 92.25 81 GLU A O 1
ATOM 661 N N . ASP A 1 82 ? -29.499 20.062 0.345 1.00 89.88 82 ASP A N 1
ATOM 662 C CA . ASP A 1 82 ? -29.640 19.804 -1.095 1.00 89.88 82 ASP A CA 1
ATOM 663 C C . ASP A 1 82 ? -29.696 18.307 -1.467 1.00 89.88 82 ASP A C 1
ATOM 665 O O . ASP A 1 82 ? -29.710 17.966 -2.656 1.00 89.88 82 ASP A O 1
ATOM 669 N N . GLY A 1 83 ? -29.713 17.425 -0.460 1.00 90.06 83 GLY A N 1
ATOM 670 C CA . GLY A 1 83 ? -29.721 15.968 -0.617 1.00 90.06 83 GLY A CA 1
ATOM 671 C C . GLY A 1 83 ? -28.338 15.332 -0.764 1.00 90.06 83 GLY A C 1
ATOM 672 O O . GLY A 1 83 ? -28.236 14.119 -0.975 1.00 90.06 83 GLY A O 1
ATOM 673 N N . THR A 1 84 ? -27.276 16.130 -0.649 1.00 92.94 84 THR A N 1
ATOM 674 C CA . THR A 1 84 ? -25.893 15.655 -0.686 1.00 92.94 84 THR A CA 1
ATOM 675 C C . THR A 1 84 ? -25.458 15.140 0.691 1.00 92.94 84 THR A C 1
ATOM 677 O O . THR A 1 84 ? -25.814 15.698 1.729 1.00 92.94 84 THR A O 1
ATOM 680 N N . ILE A 1 85 ? -24.676 14.065 0.697 1.00 93.62 85 ILE A N 1
ATOM 681 C CA . ILE A 1 85 ? -23.987 13.511 1.859 1.00 93.62 85 ILE A CA 1
ATOM 682 C C . ILE A 1 85 ? -22.489 13.684 1.639 1.00 93.62 85 ILE A C 1
ATOM 684 O O . ILE A 1 85 ? -21.936 13.198 0.652 1.00 93.62 85 ILE A O 1
ATOM 688 N N . GLU A 1 86 ? -21.829 14.355 2.571 1.00 92.06 86 GLU A N 1
ATOM 689 C CA . GLU A 1 86 ? -20.388 14.560 2.566 1.00 92.06 86 GLU A CA 1
ATOM 690 C C . GLU A 1 86 ? -19.716 13.727 3.656 1.00 92.06 86 GLU A C 1
ATOM 692 O O . GLU A 1 86 ? -20.148 13.720 4.808 1.00 92.06 86 GLU A O 1
ATOM 697 N N . LEU A 1 87 ? -18.638 13.036 3.296 1.00 91.00 87 LEU A N 1
ATOM 698 C CA . LEU A 1 87 ? -17.770 12.325 4.225 1.00 91.00 87 LEU A CA 1
ATOM 699 C C . LEU A 1 87 ? -16.524 13.168 4.477 1.00 91.00 87 LEU A C 1
ATOM 701 O O . LEU A 1 87 ? -15.823 13.516 3.528 1.00 91.00 87 LEU A O 1
ATOM 705 N N . HIS A 1 88 ? -16.231 13.462 5.739 1.00 89.88 88 HIS A N 1
ATOM 706 C CA . HIS A 1 88 ? -15.083 14.269 6.158 1.00 89.88 88 HIS A CA 1
ATOM 707 C C . HIS A 1 88 ? -14.125 13.460 7.034 1.00 89.88 88 HIS A C 1
ATOM 709 O O . HIS A 1 88 ? -14.557 12.668 7.874 1.00 89.88 88 HIS A O 1
ATOM 715 N N . ASP A 1 89 ? -12.824 13.666 6.843 1.00 87.69 89 ASP A N 1
ATOM 716 C CA . ASP A 1 89 ? -11.767 13.070 7.666 1.00 87.69 89 ASP A CA 1
ATOM 717 C C . ASP A 1 89 ? -11.678 13.765 9.029 1.00 87.69 89 ASP A C 1
ATOM 719 O O . ASP A 1 89 ? -11.702 14.992 9.142 1.00 87.69 89 ASP A O 1
ATOM 723 N N . VAL A 1 90 ? -11.550 12.968 10.084 1.00 89.50 90 VAL A N 1
ATOM 724 C CA . VAL A 1 90 ? -11.483 13.438 11.468 1.00 89.50 90 VAL A CA 1
ATOM 725 C C . VAL A 1 90 ? -10.148 14.108 11.782 1.00 89.50 90 VAL A C 1
ATOM 727 O O . VAL A 1 90 ? -10.105 14.990 12.639 1.00 89.50 90 VAL A O 1
ATOM 730 N N . GLU A 1 91 ? -9.054 13.730 11.120 1.00 86.88 91 GLU A N 1
ATOM 731 C CA . GLU A 1 91 ? -7.726 14.255 11.465 1.00 86.88 91 GLU A CA 1
ATOM 732 C C . GLU A 1 91 ? -7.497 15.677 10.947 1.00 86.88 91 GLU A C 1
ATOM 734 O O . GLU A 1 91 ? -7.020 16.541 11.687 1.00 86.88 91 GLU A O 1
ATOM 739 N N . ASN A 1 92 ? -7.862 15.932 9.692 1.00 81.38 92 ASN A N 1
ATOM 740 C CA . ASN A 1 92 ? -7.565 17.185 8.992 1.00 81.38 92 ASN A CA 1
ATOM 741 C C . ASN A 1 92 ? -8.820 17.967 8.561 1.00 81.38 92 ASN A C 1
ATOM 743 O O . ASN A 1 92 ? -8.690 19.098 8.094 1.00 81.38 92 ASN A O 1
ATOM 747 N N . GLY A 1 93 ? -10.019 17.399 8.717 1.00 82.38 93 GLY A N 1
ATOM 748 C CA . GLY A 1 93 ? -11.264 18.030 8.293 1.00 82.38 93 GLY A CA 1
ATOM 749 C C . GLY A 1 93 ? -11.427 18.129 6.774 1.00 82.38 93 GLY A C 1
ATOM 750 O O . GLY A 1 93 ? -12.094 19.029 6.270 1.00 82.38 93 GLY A O 1
ATOM 751 N N . LYS A 1 94 ? -10.762 17.264 6.011 1.00 82.62 94 LYS A N 1
ATOM 752 C CA . LYS A 1 94 ? -10.839 17.276 4.555 1.00 82.62 94 LYS A CA 1
ATOM 753 C C . LYS A 1 94 ? -12.050 16.495 4.061 1.00 82.62 94 LYS A C 1
ATOM 755 O O . LYS A 1 94 ? -12.349 15.420 4.577 1.00 82.62 94 LYS A O 1
ATOM 760 N N . LEU A 1 95 ? -12.684 16.998 3.001 1.00 84.69 95 LEU A N 1
ATOM 761 C CA . LEU A 1 95 ? -13.711 16.259 2.276 1.00 84.69 95 LEU A CA 1
ATOM 762 C C . LEU A 1 95 ? -13.086 15.029 1.600 1.00 84.69 95 LEU A C 1
ATOM 764 O O . LEU A 1 95 ? -12.213 15.156 0.742 1.00 84.69 95 LEU A O 1
ATOM 768 N N . LEU A 1 96 ? -13.558 13.852 1.994 1.00 79.50 96 LEU A N 1
ATOM 769 C CA . LEU A 1 96 ? -13.174 12.553 1.453 1.00 79.50 96 LEU A CA 1
ATOM 770 C C . LEU A 1 96 ? -14.034 12.185 0.246 1.00 79.50 96 LEU A C 1
ATOM 772 O O . LEU A 1 96 ? -13.517 11.784 -0.792 1.00 79.50 96 LEU A O 1
ATOM 776 N N . ARG A 1 97 ? -15.359 12.306 0.385 1.00 79.25 97 ARG A N 1
ATOM 777 C CA . ARG A 1 97 ? -16.315 11.943 -0.666 1.00 79.25 97 ARG A CA 1
ATOM 778 C C . ARG A 1 97 ? -17.583 12.771 -0.559 1.00 79.25 97 ARG A C 1
ATOM 780 O O . ARG A 1 97 ? -18.030 13.072 0.542 1.00 79.25 97 ARG A O 1
ATOM 787 N N . SER A 1 98 ? -18.172 13.094 -1.703 1.00 86.88 98 SER A N 1
ATOM 788 C CA . SER A 1 98 ? -19.487 13.724 -1.801 1.00 86.88 98 SER A CA 1
ATOM 789 C C . SER A 1 98 ? -20.396 12.816 -2.620 1.00 86.88 98 SER A C 1
ATOM 791 O O . SER A 1 98 ? -20.031 12.386 -3.714 1.00 86.88 98 SER A O 1
ATOM 793 N N . LEU A 1 99 ? -21.552 12.473 -2.064 1.00 87.00 99 LEU A N 1
ATOM 794 C CA . LEU A 1 99 ? -22.536 11.575 -2.659 1.00 87.00 99 LEU A CA 1
ATOM 795 C C . LEU A 1 99 ? -23.870 12.298 -2.728 1.00 87.00 99 LEU A C 1
ATOM 797 O O . LEU A 1 99 ? -24.256 12.958 -1.771 1.00 87.00 99 LEU A O 1
ATOM 801 N N . LYS A 1 100 ? -24.631 12.119 -3.808 1.00 89.31 100 LYS A N 1
ATOM 802 C CA . LYS A 1 100 ? -25.979 12.691 -3.919 1.00 89.31 100 LYS A CA 1
ATOM 803 C C . LYS A 1 100 ? -27.056 11.607 -4.048 1.00 89.31 100 LYS A C 1
ATOM 805 O O . LYS A 1 100 ? -27.614 11.431 -5.130 1.00 89.31 100 LYS A O 1
ATOM 810 N N . PRO A 1 101 ? -27.336 10.847 -2.970 1.00 85.88 101 PRO A N 1
ATOM 811 C CA . PRO A 1 101 ? -28.340 9.784 -3.003 1.00 85.88 101 PRO A CA 1
ATOM 812 C C . PRO A 1 101 ? -29.783 10.313 -2.949 1.00 85.88 101 PRO A C 1
ATOM 814 O O . PRO A 1 101 ? -30.705 9.613 -3.379 1.00 85.88 101 PRO A O 1
ATOM 817 N N . HIS A 1 102 ? -29.990 11.533 -2.443 1.00 90.44 102 HIS A N 1
ATOM 818 C CA . HIS A 1 102 ? -31.307 12.145 -2.282 1.00 90.44 102 HIS A CA 1
ATOM 819 C C . HIS A 1 102 ? -31.478 13.375 -3.179 1.00 90.44 102 HIS A C 1
ATOM 821 O O . HIS A 1 102 ? -30.518 14.057 -3.538 1.00 90.44 102 HIS A O 1
ATOM 827 N N . ALA A 1 103 ? -32.727 13.651 -3.559 1.00 89.25 103 ALA A N 1
ATOM 828 C CA . ALA A 1 103 ? -33.089 14.849 -4.321 1.00 89.25 103 ALA A CA 1
ATOM 829 C C . ALA A 1 103 ? -33.422 16.050 -3.415 1.00 89.25 103 ALA A C 1
ATOM 831 O O . ALA A 1 103 ? -33.448 17.184 -3.888 1.00 89.25 103 ALA A O 1
ATOM 832 N N . VAL A 1 104 ? -33.688 15.784 -2.133 1.00 91.25 104 VAL A N 1
ATOM 833 C CA . VAL A 1 104 ? -34.162 16.733 -1.117 1.00 91.25 104 VAL A CA 1
ATOM 834 C C . VAL A 1 104 ? -33.351 16.534 0.170 1.00 91.25 104 VAL A C 1
ATOM 836 O O . VAL A 1 104 ? -32.636 15.541 0.300 1.00 91.25 104 VAL A O 1
ATOM 839 N N . ALA A 1 105 ? -33.453 17.479 1.106 1.00 90.56 105 ALA A N 1
ATOM 840 C CA . ALA A 1 105 ? -32.752 17.508 2.386 1.00 90.56 105 ALA A CA 1
ATOM 841 C C . ALA A 1 105 ? -32.709 16.157 3.119 1.00 90.56 105 ALA A C 1
ATOM 843 O O . ALA A 1 105 ? -33.748 15.534 3.369 1.00 90.56 105 ALA A O 1
ATOM 844 N N . VAL A 1 106 ? -31.498 15.766 3.524 1.00 92.62 106 VAL A N 1
ATOM 845 C CA . VAL A 1 106 ? -31.244 14.583 4.355 1.00 92.62 106 VAL A CA 1
ATOM 846 C C . VAL A 1 106 ? -31.592 14.923 5.802 1.00 92.62 106 VAL A C 1
ATOM 848 O O . VAL A 1 106 ? -30.940 15.763 6.412 1.00 92.62 106 VAL A O 1
ATOM 851 N N . VAL A 1 107 ? -32.639 14.323 6.359 1.00 90.12 107 VAL A N 1
ATOM 852 C CA . VAL A 1 107 ? -33.141 14.671 7.700 1.00 90.12 107 VAL A CA 1
ATOM 853 C C . VAL A 1 107 ? -32.382 13.928 8.794 1.00 90.12 107 VAL A C 1
ATOM 855 O O . VAL A 1 107 ? -32.129 14.488 9.856 1.00 90.12 107 VAL A O 1
ATOM 858 N N . CYS A 1 108 ? -31.997 12.678 8.542 1.00 90.12 108 CYS A N 1
ATOM 859 C CA . CYS A 1 108 ? -31.293 11.858 9.519 1.00 90.12 108 CYS A CA 1
ATOM 860 C C . CYS A 1 108 ? -30.288 10.910 8.855 1.00 90.12 108 CYS A C 1
ATOM 862 O O . CYS A 1 108 ? -30.462 10.477 7.711 1.00 90.12 108 CYS A O 1
ATOM 864 N N . LEU A 1 109 ? -29.237 10.589 9.608 1.00 94.44 109 LEU A N 1
ATOM 865 C CA . LEU A 1 109 ? -28.182 9.648 9.252 1.00 94.44 109 LEU A CA 1
ATOM 866 C C . LEU A 1 109 ? -27.997 8.664 10.405 1.00 94.44 109 LEU A C 1
ATOM 868 O O . LEU A 1 109 ? -28.083 9.063 11.563 1.00 94.44 109 LEU A O 1
ATOM 872 N N . ASN A 1 110 ? -27.728 7.401 10.086 1.00 93.88 110 ASN A N 1
ATOM 873 C CA . ASN A 1 110 ? -27.351 6.394 11.070 1.00 93.88 110 ASN A CA 1
ATOM 874 C C . ASN A 1 110 ? -26.321 5.434 10.475 1.00 93.88 110 ASN A C 1
ATOM 876 O O . ASN A 1 110 ? -26.594 4.823 9.440 1.00 93.88 110 ASN A O 1
ATOM 880 N N . TRP A 1 111 ? -25.160 5.290 11.110 1.00 93.44 111 TRP A N 1
ATOM 881 C CA . TRP A 1 111 ? -24.073 4.445 10.624 1.00 93.44 111 TRP A CA 1
ATOM 882 C C . TRP A 1 111 ? -23.760 3.350 11.635 1.00 93.44 111 TRP A C 1
ATOM 884 O O . TRP A 1 111 ? -23.315 3.625 12.741 1.00 93.44 111 TRP A O 1
ATOM 894 N N . GLU A 1 112 ? -23.969 2.099 11.234 1.00 90.81 112 GLU A N 1
ATOM 895 C CA . GLU A 1 112 ? -23.830 0.945 12.124 1.00 90.81 112 GLU A CA 1
ATOM 896 C C . GLU A 1 112 ? -22.849 -0.089 11.575 1.00 90.81 112 GLU A C 1
ATOM 898 O O . GLU A 1 112 ? -22.711 -0.266 10.360 1.00 90.81 112 GLU A O 1
ATOM 903 N N . GLU A 1 113 ? -22.171 -0.778 12.493 1.00 88.25 113 GLU A N 1
ATOM 904 C CA . GLU A 1 113 ? -21.196 -1.838 12.229 1.00 88.25 113 GLU A CA 1
ATOM 905 C C . GLU A 1 113 ? -21.679 -3.176 12.810 1.00 88.25 113 GLU A C 1
ATOM 907 O O . GLU A 1 113 ? -22.298 -3.221 13.872 1.00 88.25 113 GLU A O 1
ATOM 912 N N . ASP A 1 114 ? -21.381 -4.275 12.111 1.00 82.25 114 ASP A N 1
ATOM 913 C CA . ASP A 1 114 ? -21.677 -5.637 12.569 1.00 82.25 114 ASP A CA 1
ATOM 914 C C . ASP A 1 114 ? -21.069 -5.927 13.965 1.00 82.25 114 ASP A C 1
ATOM 916 O O . ASP A 1 114 ? -19.855 -5.834 14.169 1.00 82.25 114 ASP A O 1
ATOM 920 N N . GLY A 1 115 ? -21.923 -6.319 14.921 1.00 64.88 115 GLY A N 1
ATOM 921 C CA . GLY A 1 115 ? -21.577 -6.589 16.322 1.00 64.88 115 GLY A CA 1
ATOM 922 C C . GLY A 1 115 ? -20.898 -7.936 16.644 1.00 64.88 115 GLY A C 1
ATOM 923 O O . GLY A 1 115 ? -20.776 -8.269 17.828 1.00 64.88 115 GLY A O 1
ATOM 924 N N . GLN A 1 116 ? -20.481 -8.750 15.665 1.00 61.12 116 GLN A N 1
ATOM 925 C CA . GLN A 1 116 ? -19.802 -10.033 15.934 1.00 61.12 116 GLN A CA 1
ATOM 926 C C . GLN A 1 116 ? -18.339 -9.887 16.415 1.00 61.12 116 GLN A C 1
ATOM 928 O O . GLN A 1 116 ? -17.551 -9.106 15.884 1.00 61.12 116 GLN A O 1
ATOM 933 N N . SER A 1 117 ? -17.955 -10.700 17.412 1.00 47.88 117 SER A N 1
ATOM 934 C CA . SER A 1 117 ? -16.576 -10.816 17.921 1.00 47.88 117 SER A CA 1
ATOM 935 C C . SER A 1 117 ? -15.632 -11.422 16.869 1.00 47.88 117 SER A C 1
ATOM 937 O O . SER A 1 117 ? -16.038 -12.285 16.096 1.00 47.88 117 SER A O 1
ATOM 939 N N . ASN A 1 118 ? -14.360 -11.003 16.881 1.00 43.53 118 ASN A N 1
ATOM 940 C CA . ASN A 1 118 ? -13.250 -11.337 15.963 1.00 43.53 118 ASN A CA 1
ATOM 941 C C . ASN A 1 118 ? -12.890 -12.846 15.818 1.00 43.53 118 ASN A C 1
ATOM 943 O O . ASN A 1 118 ? -11.784 -13.180 15.384 1.00 43.53 118 ASN A O 1
ATOM 947 N N . THR A 1 119 ? -13.762 -13.782 16.194 1.00 40.34 119 THR A N 1
ATOM 948 C CA . THR A 1 119 ? -13.477 -15.226 16.230 1.00 40.34 119 THR A CA 1
ATOM 949 C C . THR A 1 119 ? -13.621 -15.936 14.880 1.00 40.34 119 THR A C 1
ATOM 951 O O . THR A 1 119 ? -13.019 -16.993 14.696 1.00 40.34 119 THR A O 1
ATOM 954 N N . ASP A 1 120 ? -14.307 -15.351 13.894 1.00 42.81 120 ASP A N 1
ATOM 955 C CA . ASP A 1 120 ? -14.546 -16.010 12.602 1.00 42.81 120 ASP A CA 1
ATOM 956 C C . ASP A 1 120 ? -13.483 -15.650 11.550 1.00 42.81 120 ASP A C 1
ATOM 958 O O . ASP A 1 120 ? -13.720 -14.925 10.585 1.00 42.81 120 ASP A O 1
ATOM 962 N N . LYS A 1 121 ? -12.291 -16.247 11.682 1.00 42.34 121 LYS A N 1
ATOM 963 C CA . LYS A 1 121 ? -11.228 -16.215 10.649 1.00 42.34 121 LYS A CA 1
ATOM 964 C C . LYS A 1 121 ? -11.606 -16.924 9.330 1.00 42.34 121 LYS A C 1
ATOM 966 O O . LYS A 1 121 ? -10.786 -16.983 8.420 1.00 42.34 121 LYS A O 1
ATOM 971 N N . ILE A 1 122 ? -12.814 -17.482 9.209 1.00 40.88 122 ILE A N 1
ATOM 972 C CA . ILE A 1 122 ? -13.213 -18.385 8.112 1.00 40.88 122 ILE A CA 1
ATOM 973 C C . ILE A 1 122 ? -13.808 -17.647 6.888 1.00 40.88 122 ILE A C 1
ATOM 975 O O . ILE A 1 122 ? -13.980 -18.261 5.839 1.00 40.88 122 ILE A O 1
ATOM 979 N N . GLY A 1 123 ? -14.064 -16.333 6.949 1.00 46.78 123 GLY A N 1
ATOM 980 C CA . GLY A 1 123 ? -14.826 -15.638 5.893 1.00 46.78 123 GLY A CA 1
ATOM 981 C C . GLY A 1 123 ? -14.261 -14.331 5.333 1.00 46.78 123 GLY A C 1
ATOM 982 O O . GLY A 1 123 ? -14.909 -13.745 4.466 1.00 46.78 123 GLY A O 1
ATOM 983 N N . ILE A 1 124 ? -13.106 -13.843 5.799 1.00 55.44 124 ILE A N 1
ATOM 984 C CA . ILE A 1 124 ? -12.586 -12.540 5.354 1.00 55.44 124 ILE A CA 1
ATOM 985 C C . ILE A 1 124 ? -12.075 -12.681 3.918 1.00 55.44 124 ILE A C 1
ATOM 987 O O . ILE A 1 124 ? -11.115 -13.404 3.649 1.00 55.44 124 ILE A O 1
ATOM 991 N N . TYR A 1 125 ? -12.750 -12.011 2.985 1.00 60.59 125 TYR A N 1
ATOM 992 C CA . TYR A 1 125 ? -12.273 -11.879 1.618 1.00 60.59 125 TYR A CA 1
ATOM 993 C C . TYR A 1 125 ? -10.952 -11.114 1.626 1.00 60.59 125 TYR A C 1
ATOM 995 O O . TYR A 1 125 ? -10.887 -9.970 2.065 1.00 60.59 125 TYR A O 1
ATOM 1003 N N . GLU A 1 126 ? -9.892 -11.760 1.160 1.00 64.62 126 GLU A N 1
ATOM 1004 C CA . GLU A 1 126 ? -8.608 -11.106 0.961 1.00 64.62 126 GLU A CA 1
ATOM 1005 C C . GLU A 1 126 ? -8.591 -10.503 -0.444 1.00 64.62 126 GLU A C 1
ATOM 1007 O O . GLU A 1 126 ? -8.682 -11.247 -1.425 1.00 64.62 126 GLU A O 1
ATOM 1012 N N . ASP A 1 127 ? -8.470 -9.176 -0.545 1.00 68.38 127 ASP A N 1
ATOM 1013 C CA . ASP A 1 127 ? -8.256 -8.517 -1.832 1.00 68.38 127 ASP A CA 1
ATOM 1014 C C . ASP A 1 127 ? -6.921 -8.996 -2.417 1.00 68.38 127 ASP A C 1
ATOM 1016 O O . ASP A 1 127 ? -5.842 -8.717 -1.892 1.00 68.38 127 ASP A O 1
ATOM 1020 N N . ARG A 1 128 ? -6.996 -9.762 -3.508 1.00 76.50 128 ARG A N 1
ATOM 1021 C CA . ARG A 1 128 ? -5.824 -10.350 -4.168 1.00 76.50 128 ARG A CA 1
ATOM 1022 C C . ARG A 1 128 ? -5.164 -9.391 -5.143 1.00 76.50 128 ARG A C 1
ATOM 1024 O O . ARG A 1 128 ? -4.122 -9.741 -5.689 1.00 76.50 128 ARG A O 1
ATOM 1031 N N . THR A 1 129 ? -5.733 -8.208 -5.364 1.00 79.19 129 THR A N 1
ATOM 1032 C CA . THR A 1 129 ? -5.222 -7.234 -6.336 1.00 79.19 129 THR A CA 1
ATOM 1033 C C . THR A 1 129 ? -3.762 -6.885 -6.052 1.00 79.19 129 THR A C 1
ATOM 1035 O O . THR A 1 129 ? -2.948 -6.910 -6.969 1.00 79.19 129 THR A O 1
ATOM 1038 N N . SER A 1 130 ? -3.386 -6.703 -4.781 1.00 73.56 130 SER A N 1
ATOM 1039 C CA . SER A 1 130 ? -2.002 -6.416 -4.359 1.00 73.56 130 SER A CA 1
ATOM 1040 C C . SER A 1 130 ? -1.003 -7.552 -4.620 1.00 73.56 130 SER A C 1
ATOM 1042 O O . SER A 1 130 ? 0.205 -7.337 -4.563 1.00 73.56 130 SER A O 1
ATOM 1044 N N . ARG A 1 131 ? -1.480 -8.771 -4.910 1.00 83.06 131 ARG A N 1
ATOM 1045 C CA . ARG A 1 131 ? -0.626 -9.906 -5.297 1.00 83.06 131 ARG A CA 1
ATOM 1046 C C . ARG A 1 131 ? -0.220 -9.851 -6.767 1.00 83.06 131 ARG A C 1
ATOM 1048 O O . ARG A 1 131 ? 0.780 -10.463 -7.129 1.00 83.06 131 ARG A O 1
ATOM 1055 N N . PHE A 1 132 ? -1.020 -9.189 -7.601 1.00 81.31 132 PHE A N 1
ATOM 1056 C CA . PHE A 1 132 ? -0.847 -9.159 -9.055 1.00 81.31 132 PHE A CA 1
ATOM 1057 C C . PHE A 1 132 ? -0.435 -7.780 -9.573 1.00 81.31 132 PHE A C 1
ATOM 1059 O O . PHE A 1 132 ? 0.245 -7.701 -10.593 1.00 81.31 132 PHE A O 1
ATOM 1066 N N . PHE A 1 133 ? -0.818 -6.715 -8.870 1.00 83.00 133 PHE A N 1
ATOM 1067 C CA . PHE A 1 133 ? -0.619 -5.336 -9.294 1.00 83.00 133 PHE A CA 1
ATOM 1068 C C . PHE A 1 133 ? 0.139 -4.525 -8.235 1.00 83.00 133 PHE A C 1
ATOM 1070 O O . PHE A 1 133 ? -0.001 -4.794 -7.037 1.00 83.00 133 PHE A O 1
ATOM 1077 N N . PRO A 1 134 ? 0.918 -3.509 -8.655 1.00 76.69 134 PRO A N 1
ATOM 1078 C CA . PRO A 1 134 ? 1.395 -2.466 -7.752 1.00 76.69 134 PRO A CA 1
ATOM 1079 C C . PRO A 1 134 ? 0.207 -1.700 -7.131 1.00 76.69 134 PRO A C 1
ATOM 1081 O O . PRO A 1 134 ? -0.943 -1.915 -7.528 1.00 76.69 134 PRO A O 1
ATOM 1084 N N . PRO A 1 135 ? 0.450 -0.803 -6.155 1.00 75.88 135 PRO A N 1
ATOM 1085 C CA . PRO A 1 135 ? -0.599 0.054 -5.611 1.00 75.88 135 PRO A CA 1
ATOM 1086 C C . PRO A 1 135 ? -1.405 0.740 -6.719 1.00 75.88 135 PRO A C 1
ATOM 1088 O O . PRO A 1 135 ? -0.839 1.144 -7.736 1.00 75.88 135 PRO A O 1
ATOM 1091 N N . ALA A 1 136 ? -2.721 0.849 -6.514 1.00 77.94 136 ALA A N 1
ATOM 1092 C CA . ALA A 1 136 ? -3.633 1.413 -7.502 1.00 77.94 136 ALA A CA 1
ATOM 1093 C C . ALA A 1 136 ? -3.162 2.808 -7.966 1.00 77.94 136 ALA A C 1
ATOM 1095 O O . ALA A 1 136 ? -2.728 3.613 -7.131 1.00 77.94 136 ALA A O 1
ATOM 1096 N N . PRO A 1 137 ? -3.232 3.098 -9.279 1.00 84.88 137 PRO A N 1
ATOM 1097 C CA . PRO A 1 137 ? -2.842 4.396 -9.807 1.00 84.88 137 PRO A CA 1
ATOM 1098 C C . PRO A 1 137 ? -3.755 5.497 -9.272 1.00 84.88 137 PRO A C 1
ATOM 1100 O O . PRO A 1 137 ? -4.925 5.265 -8.973 1.00 84.88 137 PRO A O 1
ATOM 1103 N N . ARG A 1 138 ? -3.215 6.711 -9.189 1.00 79.38 138 ARG A N 1
ATOM 1104 C CA . ARG A 1 138 ? -3.943 7.904 -8.730 1.00 79.38 138 ARG A CA 1
ATOM 1105 C C . ARG A 1 138 ? -4.383 8.759 -9.902 1.00 79.38 138 ARG A C 1
ATOM 1107 O O . ARG A 1 138 ? -3.840 8.618 -10.999 1.00 79.38 138 ARG A O 1
ATOM 1114 N N . ALA A 1 139 ? -5.324 9.668 -9.679 1.00 78.19 139 ALA A N 1
ATOM 1115 C CA . ALA A 1 139 ? -5.695 10.631 -10.704 1.00 78.19 139 ALA A CA 1
ATOM 1116 C C . ALA A 1 139 ? -4.487 11.543 -11.024 1.00 78.19 139 ALA A C 1
ATOM 1118 O O . ALA A 1 139 ? -3.832 12.051 -10.108 1.00 78.19 139 ALA A O 1
ATOM 1119 N N . PRO A 1 140 ? -4.129 11.747 -12.306 1.00 79.44 140 PRO A N 1
ATOM 1120 C CA . PRO A 1 140 ? -3.010 12.613 -12.657 1.00 79.44 140 PRO A CA 1
ATOM 1121 C C . PRO A 1 140 ? -3.334 14.080 -12.343 1.00 79.44 140 PRO A C 1
ATOM 1123 O O . PRO A 1 140 ? -4.385 14.596 -12.724 1.00 79.44 140 PRO A O 1
ATOM 1126 N N . LYS A 1 141 ? -2.401 14.775 -11.680 1.00 69.06 141 LYS A N 1
ATOM 1127 C CA . LYS A 1 141 ? -2.524 16.211 -11.383 1.00 69.06 141 LYS A CA 1
ATOM 1128 C C . LYS A 1 141 ? -2.280 17.047 -12.642 1.00 69.06 141 LYS A C 1
ATOM 1130 O O . LYS A 1 141 ? -1.339 16.783 -13.388 1.00 69.06 141 LYS A O 1
ATOM 1135 N N . ILE A 1 142 ? -3.080 18.096 -12.857 1.00 61.44 142 ILE A N 1
ATOM 1136 C CA . ILE A 1 142 ? -2.862 19.058 -13.951 1.00 61.44 142 ILE A CA 1
ATOM 1137 C C . ILE A 1 142 ? -1.621 19.910 -13.622 1.00 61.44 142 ILE A C 1
ATOM 1139 O O . ILE A 1 142 ? -1.638 20.633 -12.623 1.00 61.44 142 ILE A O 1
ATOM 1143 N N . PRO A 1 143 ? -0.552 19.903 -14.441 1.00 47.44 143 PRO A N 1
ATOM 1144 C CA . PRO A 1 143 ? 0.624 20.731 -14.187 1.00 47.44 143 PRO A CA 1
ATOM 1145 C C . PRO A 1 143 ? 0.299 22.225 -14.328 1.00 47.44 143 PRO A C 1
ATOM 1147 O O . PRO A 1 143 ? -0.164 22.665 -15.380 1.00 47.44 143 PRO A O 1
ATOM 1150 N N . GLY A 1 144 ? 0.583 23.019 -13.289 1.00 48.06 144 GLY A N 1
ATOM 1151 C CA . GLY A 1 144 ? 0.542 24.487 -13.346 1.00 48.06 144 GLY A CA 1
ATOM 1152 C C . GLY A 1 144 ? -0.650 25.174 -12.671 1.00 48.06 144 GLY A C 1
ATOM 1153 O O . GLY A 1 144 ? -0.663 26.403 -12.635 1.00 48.06 144 GLY A O 1
ATOM 1154 N N . LEU A 1 145 ? -1.603 24.436 -12.089 1.00 41.25 145 LEU A N 1
ATOM 1155 C CA . LEU A 1 145 ? -2.499 25.013 -11.082 1.00 41.25 145 LEU A CA 1
ATOM 1156 C C . LEU A 1 145 ? -1.790 24.994 -9.721 1.00 41.25 145 LEU A C 1
ATOM 1158 O O . LEU A 1 145 ? -1.344 23.948 -9.257 1.00 41.25 145 LEU A O 1
ATOM 1162 N N . VAL A 1 146 ? -1.670 26.163 -9.087 1.00 31.48 146 VAL A N 1
ATOM 1163 C CA . VAL A 1 146 ? -1.393 26.246 -7.646 1.00 31.48 146 VAL A CA 1
ATOM 1164 C C . VAL A 1 146 ? -2.555 25.561 -6.925 1.00 31.48 146 VAL A C 1
ATOM 1166 O O . VAL A 1 146 ? -3.694 25.692 -7.374 1.00 31.48 146 VAL A O 1
ATOM 1169 N N . ALA A 1 147 ? -2.261 24.869 -5.822 1.00 32.41 147 ALA A N 1
ATOM 1170 C CA . ALA A 1 147 ? -3.157 24.017 -5.030 1.00 32.41 147 ALA A CA 1
ATOM 1171 C C . ALA A 1 147 ? -4.391 24.706 -4.389 1.00 32.41 147 ALA A C 1
ATOM 1173 O O . ALA A 1 147 ? -4.875 24.291 -3.341 1.00 32.41 147 ALA A O 1
ATOM 1174 N N . GLY A 1 148 ? -4.894 25.793 -4.979 1.00 31.02 148 GLY A N 1
ATOM 1175 C CA . GLY A 1 148 ? -6.027 26.577 -4.493 1.00 31.02 148 GLY A CA 1
ATOM 1176 C C . GLY A 1 148 ? -7.195 26.743 -5.470 1.00 31.02 148 GLY A C 1
ATOM 1177 O O . GLY A 1 148 ? -8.282 27.056 -4.999 1.00 31.02 148 GLY A O 1
ATOM 1178 N N . ASP A 1 149 ? -7.026 26.514 -6.782 1.00 27.31 149 ASP A N 1
ATOM 1179 C CA . ASP A 1 149 ? -8.035 26.944 -7.779 1.00 27.31 149 ASP A CA 1
ATOM 1180 C C . ASP A 1 149 ? -8.801 25.816 -8.496 1.00 27.31 149 ASP A C 1
ATOM 1182 O O . ASP A 1 149 ? -9.752 26.088 -9.230 1.00 27.31 149 ASP A O 1
ATOM 1186 N N . SER A 1 150 ? -8.471 24.543 -8.255 1.00 28.58 150 SER A N 1
ATOM 1187 C CA . SER A 1 150 ? -9.394 23.436 -8.529 1.00 28.58 150 SER A CA 1
ATOM 1188 C C . SER A 1 150 ? -10.026 23.014 -7.215 1.00 28.58 150 SER A C 1
ATOM 1190 O O . SER A 1 150 ? -9.428 22.292 -6.414 1.00 28.58 150 SER A O 1
ATOM 1192 N N . SER A 1 151 ? -11.242 23.487 -6.991 1.00 35.88 151 SER A N 1
ATOM 1193 C CA . SER A 1 151 ? -12.125 22.940 -5.980 1.00 35.88 151 SER A CA 1
ATOM 1194 C C . SER A 1 151 ? -12.145 21.401 -6.070 1.00 35.88 151 SER A C 1
ATOM 1196 O O . SER A 1 151 ? -12.420 20.834 -7.124 1.00 35.88 151 SER A O 1
ATOM 1198 N N . PHE A 1 152 ? -11.839 20.765 -4.931 1.00 39.09 152 PHE A N 1
ATOM 1199 C CA . PHE A 1 152 ? -12.230 19.412 -4.501 1.00 39.09 152 PHE A CA 1
ATOM 1200 C C . PHE A 1 152 ? -11.234 18.236 -4.394 1.00 39.09 152 PHE A C 1
ATOM 1202 O O . PHE A 1 152 ? -11.635 17.291 -3.726 1.00 39.09 152 PHE A O 1
ATOM 1209 N N . MET A 1 153 ? -9.974 18.221 -4.874 1.00 40.41 153 MET A N 1
ATOM 1210 C CA . MET A 1 153 ? -9.197 16.941 -4.820 1.00 40.41 153 MET A CA 1
ATOM 1211 C C . MET A 1 153 ? -7.699 16.949 -4.437 1.00 40.41 153 MET A C 1
ATOM 1213 O O . MET A 1 153 ? -7.055 15.910 -4.497 1.00 40.41 153 MET A O 1
ATOM 1217 N N . ASP A 1 154 ? -7.092 18.040 -3.965 1.00 40.53 154 ASP A N 1
ATOM 1218 C CA . ASP A 1 154 ? -5.635 18.161 -4.196 1.00 40.53 154 ASP A CA 1
ATOM 1219 C C . ASP A 1 154 ? -4.640 17.497 -3.204 1.00 40.53 154 ASP A C 1
ATOM 1221 O O . ASP A 1 154 ? -3.462 17.446 -3.500 1.00 40.53 154 ASP A O 1
ATOM 1225 N N . ASP A 1 155 ? -5.026 16.892 -2.075 1.00 37.84 155 ASP A N 1
ATOM 1226 C CA . ASP A 1 155 ? -4.020 16.365 -1.091 1.00 37.84 155 ASP A CA 1
ATOM 1227 C C . ASP A 1 155 ? -4.575 15.269 -0.142 1.00 37.84 155 ASP A C 1
ATOM 1229 O O . ASP A 1 155 ? -4.036 15.025 0.927 1.00 37.84 155 ASP A O 1
ATOM 1233 N N . GLY A 1 156 ? -5.756 14.708 -0.436 1.00 44.09 156 GLY A N 1
ATOM 1234 C CA . GLY A 1 156 ? -6.516 13.854 0.503 1.00 44.09 156 GLY A CA 1
ATOM 1235 C C . GLY A 1 156 ? -6.540 12.373 0.147 1.00 44.09 156 GLY A C 1
ATOM 1236 O O . GLY A 1 156 ? -7.105 11.577 0.889 1.00 44.09 156 GLY A O 1
ATOM 1237 N N . GLU A 1 157 ? -5.963 12.001 -0.994 1.00 48.38 157 GLU A N 1
ATOM 1238 C CA . GLU A 1 157 ? -6.084 10.644 -1.535 1.00 48.38 157 GLU A CA 1
ATOM 1239 C C . GLU A 1 157 ? -5.244 9.612 -0.767 1.00 48.38 157 GLU A C 1
ATOM 1241 O O . GLU A 1 157 ? -5.654 8.456 -0.677 1.00 48.38 157 GLU A O 1
ATOM 1246 N N . ASP A 1 158 ? -4.124 10.021 -0.152 1.00 46.00 158 ASP A N 1
ATOM 1247 C CA . ASP A 1 158 ? -3.342 9.157 0.751 1.00 46.00 158 ASP A CA 1
ATOM 1248 C C . ASP A 1 158 ? -4.178 8.737 1.970 1.00 46.00 158 ASP A C 1
ATOM 1250 O O . ASP A 1 158 ? -4.249 7.555 2.306 1.00 46.00 158 ASP A O 1
ATOM 1254 N N . SER A 1 159 ? -4.902 9.694 2.560 1.00 48.72 159 SER A N 1
ATOM 1255 C CA . SER A 1 159 ? -5.843 9.455 3.654 1.00 48.72 159 SER A CA 1
ATOM 1256 C C . SER A 1 159 ? -7.042 8.628 3.185 1.00 48.72 159 SER A C 1
ATOM 1258 O O . SER A 1 159 ? -7.446 7.702 3.877 1.00 48.72 159 SER A O 1
ATOM 1260 N N . LEU A 1 160 ? -7.602 8.901 1.999 1.00 53.12 160 LEU A N 1
ATOM 1261 C CA . LEU A 1 160 ? -8.798 8.224 1.479 1.00 53.12 160 LEU A CA 1
ATOM 1262 C C . LEU A 1 160 ? -8.576 6.728 1.222 1.00 53.12 160 LEU A C 1
ATOM 1264 O O . LEU A 1 160 ? -9.425 5.922 1.602 1.00 53.12 160 LEU A O 1
ATOM 1268 N N . ALA A 1 161 ? -7.461 6.339 0.597 1.00 54.12 161 ALA A N 1
ATOM 1269 C CA . ALA A 1 161 ? -7.169 4.931 0.322 1.00 54.12 161 ALA A CA 1
ATOM 1270 C C . ALA A 1 161 ? -6.934 4.146 1.625 1.00 54.12 161 ALA A C 1
ATOM 1272 O O . ALA A 1 161 ? -7.416 3.022 1.781 1.00 54.12 161 ALA A O 1
ATOM 1273 N N . GLU A 1 162 ? -6.260 4.754 2.602 1.00 55.56 162 GLU A N 1
ATOM 1274 C CA . GLU A 1 162 ? -6.041 4.169 3.926 1.00 55.56 162 GLU A CA 1
ATOM 1275 C C . GLU A 1 162 ? -7.340 4.117 4.761 1.00 55.56 162 GLU A C 1
ATOM 1277 O O . GLU A 1 162 ? -7.636 3.115 5.422 1.00 55.56 162 GLU A O 1
ATOM 1282 N N . LEU A 1 163 ? -8.190 5.144 4.664 1.00 56.50 163 LEU A N 1
ATOM 1283 C CA . LEU A 1 163 ? -9.506 5.216 5.308 1.00 56.50 163 LEU A CA 1
ATOM 1284 C C . LEU A 1 163 ? -10.527 4.263 4.673 1.00 56.50 163 LEU A C 1
ATOM 1286 O O . LEU A 1 163 ? -11.360 3.711 5.392 1.00 56.50 163 LEU A O 1
ATOM 1290 N N . SER A 1 164 ? -10.449 4.031 3.363 1.00 58.19 164 SER A N 1
ATOM 1291 C CA . SER A 1 164 ? -11.304 3.078 2.644 1.00 58.19 164 SER A CA 1
ATOM 1292 C C . SER A 1 164 ? -10.870 1.644 2.948 1.00 58.19 164 SER A C 1
ATOM 1294 O O . SER A 1 164 ? -11.689 0.833 3.376 1.00 58.19 164 SER A O 1
ATOM 1296 N N . ASN A 1 165 ? -9.564 1.354 2.905 1.00 59.16 165 ASN A N 1
ATOM 1297 C CA . ASN A 1 165 ? -9.025 0.044 3.288 1.00 59.16 165 ASN A CA 1
ATOM 1298 C C . ASN A 1 165 ? -9.269 -0.304 4.765 1.00 59.16 165 ASN A C 1
ATOM 1300 O O . ASN A 1 165 ? -9.433 -1.476 5.108 1.00 59.16 165 ASN A O 1
ATOM 1304 N N . THR A 1 166 ? -9.315 0.692 5.656 1.00 54.50 166 THR A N 1
ATOM 1305 C CA . THR A 1 166 ? -9.717 0.472 7.055 1.00 54.50 166 THR A CA 1
ATOM 1306 C C . THR A 1 166 ? -11.225 0.275 7.201 1.00 54.50 166 THR A C 1
ATOM 1308 O O . THR A 1 166 ? -11.624 -0.590 7.979 1.00 54.50 166 THR A O 1
ATOM 1311 N N . SER A 1 167 ? -12.048 0.973 6.406 1.00 57.00 167 SER A N 1
ATOM 1312 C CA . SER A 1 167 ? -13.506 0.773 6.373 1.00 57.00 167 SER A CA 1
ATOM 1313 C C . SER A 1 167 ? -13.922 -0.618 5.878 1.00 57.00 167 SER A C 1
ATOM 1315 O O . SER A 1 167 ? -14.904 -1.165 6.371 1.00 57.00 167 SER A O 1
ATOM 1317 N N . PHE A 1 168 ? -13.139 -1.238 4.986 1.00 62.34 168 PHE A N 1
ATOM 1318 C CA . PHE A 1 168 ? -13.382 -2.594 4.476 1.00 62.34 168 PHE A CA 1
ATOM 1319 C C . PHE A 1 168 ? -13.010 -3.706 5.466 1.00 62.34 168 PHE A C 1
ATOM 1321 O O . PHE A 1 168 ? -13.147 -4.879 5.143 1.00 62.34 168 PHE A O 1
ATOM 1328 N N . ARG A 1 169 ? -12.522 -3.401 6.676 1.00 67.12 169 ARG A N 1
ATOM 1329 C CA . ARG A 1 169 ? -12.178 -4.457 7.649 1.00 67.12 169 ARG A CA 1
ATOM 1330 C C . ARG A 1 169 ? -13.402 -5.134 8.248 1.00 67.12 169 ARG A C 1
ATOM 1332 O O . ARG A 1 169 ? -13.343 -6.313 8.589 1.00 67.12 169 ARG A O 1
ATOM 1339 N N . LYS A 1 170 ? -14.493 -4.389 8.392 1.00 77.38 170 LYS A N 1
ATOM 1340 C CA . LYS A 1 170 ? -15.736 -4.848 9.003 1.00 77.38 170 LYS A CA 1
ATOM 1341 C C . LYS A 1 170 ? -16.919 -4.340 8.196 1.00 77.38 170 LYS A C 1
ATOM 1343 O O . LYS A 1 170 ? -16.884 -3.249 7.636 1.00 77.38 170 LYS A O 1
ATOM 1348 N N . PHE A 1 171 ? -17.960 -5.156 8.102 1.00 86.06 171 PHE A N 1
ATOM 1349 C CA . PHE A 1 171 ? -19.154 -4.804 7.348 1.00 86.06 171 PHE A CA 1
ATOM 1350 C C . PHE A 1 171 ? -19.962 -3.748 8.115 1.00 86.06 171 PHE A C 1
ATOM 1352 O O . PHE A 1 171 ? -20.378 -3.986 9.247 1.00 86.06 171 PHE A O 1
ATOM 1359 N N . ASN A 1 172 ? -20.155 -2.582 7.499 1.00 90.25 172 ASN A N 1
ATOM 1360 C CA . ASN A 1 172 ? -20.905 -1.466 8.066 1.00 90.25 172 ASN A CA 1
ATOM 1361 C C . ASN A 1 172 ? -21.786 -0.806 6.994 1.00 90.25 172 ASN A C 1
ATOM 1363 O O . ASN A 1 172 ? -21.481 -0.858 5.796 1.00 90.25 172 ASN A O 1
ATOM 1367 N N . ILE A 1 173 ? -22.900 -0.219 7.430 1.00 92.94 173 ILE A N 1
ATOM 1368 C CA . ILE A 1 173 ? -23.917 0.378 6.559 1.00 92.94 173 ILE A CA 1
ATOM 1369 C C . ILE A 1 173 ? -24.275 1.764 7.091 1.00 92.94 173 ILE A C 1
ATOM 1371 O O . ILE A 1 173 ? -24.591 1.924 8.268 1.00 92.94 173 ILE A O 1
ATOM 1375 N N . LEU A 1 174 ? -24.261 2.746 6.192 1.00 94.31 174 LEU A N 1
ATOM 1376 C CA . LEU A 1 174 ? -24.811 4.076 6.400 1.00 94.31 174 LEU A CA 1
ATOM 1377 C C . LEU A 1 174 ? -26.245 4.112 5.861 1.00 94.31 174 LEU A C 1
ATOM 1379 O O . LEU A 1 174 ? -26.476 3.943 4.661 1.00 94.31 174 LEU A O 1
ATOM 1383 N N . CYS A 1 175 ? -27.198 4.352 6.751 1.00 94.62 175 CYS A N 1
ATOM 1384 C CA . CYS A 1 175 ? -28.590 4.625 6.430 1.00 94.62 175 CYS A CA 1
ATOM 1385 C C . CYS A 1 175 ? -28.810 6.136 6.386 1.00 94.62 175 CYS A C 1
ATOM 1387 O O . CYS A 1 175 ? -28.385 6.863 7.283 1.00 94.62 175 CYS A O 1
ATOM 1389 N N . SER A 1 176 ? -29.512 6.602 5.360 1.00 94.88 176 SER A N 1
ATOM 1390 C CA . SER A 1 176 ? -29.860 8.013 5.177 1.00 94.88 176 SER A CA 1
ATOM 1391 C C . SER A 1 176 ? -31.346 8.139 4.877 1.00 94.88 176 SER A C 1
ATOM 1393 O O . SER A 1 176 ? -31.867 7.368 4.075 1.00 94.88 176 SER A O 1
ATOM 1395 N N . GLY A 1 177 ? -32.032 9.055 5.560 1.00 93.12 177 GLY A N 1
ATOM 1396 C CA . GLY A 1 177 ? -33.456 9.329 5.367 1.00 93.12 177 GLY A CA 1
ATOM 1397 C C . GLY A 1 177 ? -33.674 10.765 4.910 1.00 93.12 177 GLY A C 1
ATOM 1398 O O . GLY A 1 177 ? -33.141 11.689 5.528 1.00 93.12 177 GLY A O 1
ATOM 1399 N N . ASP A 1 178 ? -34.457 10.965 3.851 1.00 91.88 178 ASP A N 1
ATOM 1400 C CA . ASP A 1 178 ? -34.837 12.299 3.380 1.00 91.88 178 ASP A CA 1
ATOM 1401 C C . ASP A 1 178 ? -36.229 12.735 3.849 1.00 91.88 178 ASP A C 1
ATOM 1403 O O . ASP A 1 178 ? -37.022 11.977 4.415 1.00 91.88 178 ASP A O 1
ATOM 1407 N N . ARG A 1 179 ? -36.515 14.015 3.615 1.00 86.94 179 ARG A N 1
ATOM 1408 C CA . ARG A 1 179 ? -37.792 14.639 3.967 1.00 86.94 179 ARG A CA 1
ATOM 1409 C C . ARG A 1 179 ? -38.987 14.082 3.183 1.00 86.94 179 ARG A C 1
ATOM 1411 O O . ARG A 1 179 ? -40.100 14.152 3.697 1.00 86.94 179 ARG A O 1
ATOM 1418 N N . ASP A 1 180 ? -38.748 13.526 1.998 1.00 86.69 180 ASP A N 1
ATOM 1419 C CA . ASP A 1 180 ? -39.759 12.982 1.079 1.00 86.69 180 ASP A CA 1
ATOM 1420 C C . ASP A 1 180 ? -40.002 11.480 1.307 1.00 86.69 180 ASP A C 1
ATOM 1422 O O . ASP A 1 180 ? -40.567 10.788 0.461 1.00 86.69 180 ASP A O 1
ATOM 1426 N N . GLY A 1 181 ? -39.524 10.936 2.427 1.00 86.69 181 GLY A N 1
ATOM 1427 C CA . GLY A 1 181 ? -39.801 9.557 2.791 1.00 86.69 181 GLY A CA 1
ATOM 1428 C C . GLY A 1 181 ? -38.947 8.511 2.073 1.00 86.69 181 GLY A C 1
ATOM 1429 O O . GLY A 1 181 ? -39.277 7.324 2.127 1.00 86.69 181 GLY A O 1
ATOM 1430 N N . ASN A 1 182 ? -37.849 8.891 1.414 1.00 91.81 182 ASN A N 1
ATOM 1431 C CA . ASN A 1 182 ? -36.896 7.916 0.898 1.00 91.81 182 ASN A CA 1
ATOM 1432 C C . ASN A 1 182 ? -35.804 7.593 1.914 1.00 91.81 182 ASN A C 1
ATOM 1434 O O . ASN A 1 182 ? -35.216 8.477 2.533 1.00 91.81 182 ASN A O 1
ATOM 1438 N N . ILE A 1 183 ? -35.461 6.312 1.987 1.00 93.81 183 ILE A N 1
ATOM 1439 C CA . ILE A 1 183 ? -34.353 5.780 2.771 1.00 93.81 183 ILE A CA 1
ATOM 1440 C C . ILE A 1 183 ? -33.343 5.164 1.812 1.00 93.81 183 ILE A C 1
ATOM 1442 O O . ILE A 1 183 ? -33.705 4.290 1.025 1.00 93.81 183 ILE A O 1
ATOM 1446 N N . CYS A 1 184 ? -32.088 5.590 1.880 1.00 94.19 184 CYS A N 1
ATOM 1447 C CA . CYS A 1 184 ? -30.986 5.044 1.093 1.00 94.19 184 CYS A CA 1
ATOM 1448 C C . CYS A 1 184 ? -29.994 4.304 1.998 1.00 94.19 184 CYS A C 1
ATOM 1450 O O . CYS A 1 184 ? -29.660 4.778 3.087 1.00 94.19 184 CYS A O 1
ATOM 1452 N N . PHE A 1 185 ? -29.500 3.161 1.518 1.00 94.06 185 PHE A N 1
ATOM 1453 C CA . PHE A 1 185 ? -28.503 2.335 2.199 1.00 94.06 185 PHE A CA 1
ATOM 1454 C C . PHE A 1 185 ? -27.190 2.361 1.423 1.00 94.06 185 PHE A C 1
ATOM 1456 O O . PHE A 1 185 ? -27.160 1.961 0.255 1.00 94.06 185 PHE A O 1
ATOM 1463 N N . ASN A 1 186 ? -26.109 2.765 2.088 1.00 92.25 186 ASN A N 1
ATOM 1464 C CA . ASN A 1 186 ? -24.764 2.808 1.525 1.00 92.25 186 ASN A CA 1
ATOM 1465 C C . ASN A 1 186 ? -23.825 1.912 2.343 1.00 92.25 186 ASN A C 1
ATOM 1467 O O . ASN A 1 186 ? -23.571 2.173 3.518 1.00 92.25 186 ASN A O 1
ATOM 1471 N N . ILE A 1 187 ? -23.275 0.865 1.732 1.00 90.44 187 ILE A N 1
ATOM 1472 C CA . ILE A 1 187 ? -22.253 0.021 2.366 1.00 90.44 187 ILE A CA 1
ATOM 1473 C C . ILE A 1 187 ? -20.936 0.808 2.404 1.00 90.44 187 ILE A C 1
ATOM 1475 O O . ILE A 1 187 ? -20.574 1.467 1.425 1.00 90.44 187 ILE A O 1
ATOM 1479 N N . PHE A 1 188 ? -20.239 0.781 3.544 1.00 87.00 188 PHE A N 1
ATOM 1480 C CA . PHE A 1 188 ? -19.025 1.580 3.795 1.00 87.00 188 PHE A CA 1
ATOM 1481 C C . PHE A 1 188 ? -19.227 3.098 3.675 1.00 87.00 188 PHE A C 1
ATOM 1483 O O . PHE A 1 188 ? -18.259 3.851 3.595 1.00 87.00 188 PHE A O 1
ATOM 1490 N N . GLY A 1 189 ? -20.484 3.558 3.641 1.00 84.19 189 GLY A N 1
ATOM 1491 C CA . GLY A 1 189 ? -20.832 4.950 3.365 1.00 84.19 189 GLY A CA 1
ATOM 1492 C C . GLY A 1 189 ? -20.581 5.388 1.920 1.00 84.19 189 GLY A C 1
ATOM 1493 O O . GLY A 1 189 ? -20.772 6.561 1.630 1.00 84.19 189 GLY A O 1
ATOM 1494 N N . ILE A 1 190 ? -20.179 4.475 1.027 1.00 83.75 190 ILE A N 1
ATOM 1495 C CA . ILE A 1 190 ? -19.756 4.774 -0.350 1.00 83.75 190 ILE A CA 1
ATOM 1496 C C . ILE A 1 190 ? -20.677 4.087 -1.360 1.00 83.75 190 ILE A C 1
ATOM 1498 O O . ILE A 1 190 ? -21.247 4.744 -2.226 1.00 83.75 190 ILE A O 1
ATOM 1502 N N . PHE A 1 191 ? -20.849 2.767 -1.241 1.00 87.25 191 PHE A N 1
ATOM 1503 C CA . PHE A 1 191 ? -21.530 1.972 -2.259 1.00 87.25 191 PHE A CA 1
ATOM 1504 C C . PHE A 1 191 ? -23.031 1.874 -1.996 1.00 87.25 191 PHE A C 1
ATOM 1506 O O . PHE A 1 191 ? -23.464 1.201 -1.056 1.00 87.25 191 PHE A O 1
ATOM 1513 N N . GLN A 1 192 ? -23.836 2.507 -2.848 1.00 89.00 192 GLN A N 1
ATOM 1514 C CA . GLN A 1 192 ? -25.289 2.486 -2.723 1.00 89.00 192 GLN A CA 1
ATOM 1515 C C . GLN A 1 192 ? -25.859 1.103 -3.067 1.00 89.00 192 GLN A C 1
ATOM 1517 O O . GLN A 1 192 ? -25.767 0.633 -4.199 1.00 89.00 192 GLN A O 1
ATOM 1522 N N . ILE A 1 193 ? -26.493 0.457 -2.085 1.00 90.56 193 ILE A N 1
ATOM 1523 C CA . ILE A 1 193 ? -26.987 -0.922 -2.201 1.00 90.56 193 ILE A CA 1
ATOM 1524 C C . ILE A 1 193 ? -28.516 -1.023 -2.225 1.00 90.56 193 ILE A C 1
ATOM 1526 O O . ILE A 1 193 ? -29.065 -2.050 -2.617 1.00 90.56 193 ILE A O 1
ATOM 1530 N N . GLY A 1 194 ? -29.233 0.022 -1.820 1.00 88.81 194 GLY A N 1
ATOM 1531 C CA . GLY A 1 194 ? -30.689 -0.003 -1.864 1.00 88.81 194 GLY A CA 1
ATOM 1532 C C . GLY A 1 194 ? -31.335 1.341 -1.581 1.00 88.81 194 GLY A C 1
ATOM 1533 O O . GLY A 1 194 ? -30.726 2.222 -0.970 1.00 88.81 194 GLY A O 1
ATOM 1534 N N . LYS A 1 195 ? -32.587 1.474 -2.021 1.00 91.62 195 LYS A N 1
ATOM 1535 C CA . LYS A 1 195 ? -33.457 2.610 -1.730 1.00 91.62 195 LYS A CA 1
ATOM 1536 C C . LYS A 1 195 ? -34.877 2.126 -1.462 1.00 91.62 195 LYS A C 1
ATOM 1538 O O . LYS A 1 195 ? -35.398 1.300 -2.205 1.00 91.62 195 LYS A O 1
ATOM 1543 N N . ILE A 1 196 ? -35.505 2.669 -0.431 1.00 91.38 196 ILE A N 1
ATOM 1544 C CA . ILE A 1 196 ? -36.898 2.405 -0.073 1.00 91.38 196 ILE A CA 1
ATOM 1545 C C . ILE A 1 196 ? -37.642 3.726 -0.076 1.00 91.38 196 ILE A C 1
ATOM 1547 O O . ILE A 1 196 ? -37.120 4.716 0.422 1.00 91.38 196 ILE A O 1
ATOM 1551 N N . ASN A 1 197 ? -38.858 3.734 -0.606 1.00 89.38 197 ASN A N 1
ATOM 1552 C CA . ASN A 1 197 ? -39.779 4.848 -0.454 1.00 89.38 197 ASN A CA 1
ATOM 1553 C C . ASN A 1 197 ? -40.922 4.417 0.472 1.00 89.38 197 ASN A C 1
ATOM 1555 O O . ASN A 1 197 ? -41.623 3.448 0.178 1.00 89.38 197 ASN A O 1
ATOM 1559 N N . ILE A 1 198 ? -41.110 5.118 1.592 1.00 86.94 198 ILE A N 1
ATOM 1560 C CA . ILE A 1 198 ? -42.120 4.745 2.592 1.00 86.94 198 ILE A CA 1
ATOM 1561 C C . ILE A 1 198 ? -43.563 4.919 2.101 1.00 86.94 198 ILE A C 1
ATOM 1563 O O . ILE A 1 198 ? -44.451 4.253 2.624 1.00 86.94 198 ILE A O 1
ATOM 1567 N N . HIS A 1 199 ? -43.809 5.736 1.071 1.00 83.81 199 HIS A N 1
ATOM 1568 C CA . HIS A 1 199 ? -45.134 5.873 0.456 1.00 83.81 199 HIS A CA 1
ATOM 1569 C C . HIS A 1 199 ? -45.525 4.656 -0.391 1.00 83.81 199 HIS A C 1
ATOM 1571 O O . HIS A 1 199 ? -46.709 4.385 -0.601 1.00 83.81 199 HIS A O 1
ATOM 1577 N N . GLU A 1 200 ? -44.537 3.922 -0.910 1.00 80.38 200 GLU A N 1
ATOM 1578 C CA . GLU A 1 200 ? -44.763 2.723 -1.723 1.00 80.38 200 GLU A CA 1
ATOM 1579 C C . GLU A 1 200 ? -44.952 1.461 -0.867 1.00 80.38 200 GLU A C 1
ATOM 1581 O O . GLU A 1 200 ? -45.443 0.442 -1.365 1.00 80.38 200 GLU A O 1
ATOM 1586 N N . LEU A 1 201 ? -44.608 1.523 0.424 1.00 79.38 201 LEU A N 1
ATOM 1587 C CA . LEU A 1 201 ? -44.725 0.396 1.343 1.00 79.38 201 LEU A CA 1
ATOM 1588 C C . LEU A 1 201 ? -46.190 0.085 1.650 1.00 79.38 201 LEU A C 1
ATOM 1590 O O . LEU A 1 201 ? -46.984 0.955 1.999 1.00 79.38 201 LEU A O 1
ATOM 1594 N N . SER A 1 202 ? -46.532 -1.196 1.538 1.00 71.12 202 SER A N 1
ATOM 1595 C CA . SER A 1 202 ? -47.825 -1.723 1.973 1.00 71.12 202 SER A CA 1
ATOM 1596 C C . SER A 1 202 ? -47.650 -2.315 3.366 1.00 71.12 202 SER A C 1
ATOM 1598 O O . SER A 1 202 ? -46.783 -3.168 3.562 1.00 71.12 202 SER A O 1
ATOM 1600 N N . VAL A 1 203 ? -48.436 -1.842 4.329 1.00 69.88 203 VAL A N 1
ATOM 1601 C CA . VAL A 1 203 ? -48.375 -2.315 5.715 1.00 69.88 203 VAL A CA 1
ATOM 1602 C C . VAL A 1 203 ? -49.291 -3.536 5.867 1.00 69.88 203 VAL A C 1
ATOM 1604 O O . VAL A 1 203 ? -50.485 -3.418 5.571 1.00 69.88 203 VAL A O 1
ATOM 1607 N N . PRO A 1 204 ? -48.775 -4.701 6.302 1.00 62.38 204 PRO A N 1
ATOM 1608 C CA . PRO A 1 204 ? -49.608 -5.865 6.580 1.00 62.38 204 PRO A CA 1
ATOM 1609 C C . PRO A 1 204 ? -50.395 -5.659 7.883 1.00 62.38 204 PRO A C 1
ATOM 1611 O O . PRO A 1 204 ? -49.813 -5.310 8.910 1.00 62.38 204 PRO A O 1
ATOM 1614 N N . VAL A 1 205 ? -51.708 -5.899 7.853 1.00 57.69 205 VAL A N 1
ATOM 1615 C CA . VAL A 1 205 ? -52.580 -5.838 9.038 1.00 57.69 205 VAL A CA 1
ATOM 1616 C C . VAL A 1 205 ? -52.967 -7.255 9.460 1.00 57.69 205 VAL A C 1
ATOM 1618 O O . VAL A 1 205 ? -53.411 -8.027 8.609 1.00 57.69 205 VAL A O 1
ATOM 1621 N N . PRO A 1 206 ? -52.806 -7.632 10.739 1.00 50.62 206 PRO A N 1
ATOM 1622 C CA . PRO A 1 206 ? -53.357 -8.879 11.248 1.00 50.62 206 PRO A CA 1
ATOM 1623 C C . PRO A 1 206 ? -54.886 -8.764 11.417 1.00 50.62 206 PRO A C 1
ATOM 1625 O O . PRO A 1 206 ? -55.367 -7.794 11.995 1.00 50.62 206 PRO A O 1
ATOM 1628 N N . ASP A 1 207 ? -55.620 -9.779 10.948 1.00 48.72 207 ASP A N 1
ATOM 1629 C CA . ASP A 1 207 ? -57.051 -10.055 11.210 1.00 48.72 207 ASP A CA 1
ATOM 1630 C C . ASP A 1 207 ? -58.157 -9.362 10.377 1.00 48.72 207 ASP A C 1
ATOM 1632 O O . ASP A 1 207 ? -59.328 -9.435 10.752 1.00 48.72 207 ASP A O 1
ATOM 1636 N N . LEU A 1 208 ? -57.876 -8.823 9.185 1.00 44.72 208 LEU A N 1
ATOM 1637 C CA . LEU A 1 208 ? -58.918 -8.594 8.162 1.00 44.72 208 LEU A CA 1
ATOM 1638 C C . LEU A 1 208 ? -58.465 -9.095 6.784 1.00 44.72 208 LEU A C 1
ATOM 1640 O O . LEU A 1 208 ? -57.266 -9.165 6.539 1.00 44.72 208 LEU A O 1
ATOM 1644 N N . ASP A 1 209 ? -59.440 -9.491 5.948 1.00 43.94 209 ASP A N 1
ATOM 1645 C CA . ASP A 1 209 ? -59.329 -10.097 4.605 1.00 43.94 209 ASP A CA 1
ATOM 1646 C C . ASP A 1 209 ? -58.006 -9.826 3.861 1.00 43.94 209 ASP A C 1
ATOM 1648 O O . ASP A 1 209 ? -57.507 -8.702 3.870 1.00 43.94 209 ASP A O 1
ATOM 1652 N N . GLU A 1 210 ? -57.508 -10.822 3.106 1.00 49.16 210 GLU A N 1
ATOM 1653 C CA . GLU A 1 210 ? -56.258 -10.831 2.301 1.00 49.16 210 GLU A CA 1
ATOM 1654 C C . GLU A 1 210 ? -56.048 -9.627 1.335 1.00 49.16 210 GLU A C 1
ATOM 1656 O O . GLU A 1 210 ? -55.100 -9.615 0.546 1.00 49.16 210 GLU A O 1
ATOM 1661 N N . HIS A 1 211 ? -56.926 -8.618 1.326 1.00 47.53 211 HIS A N 1
ATOM 1662 C CA . HIS A 1 211 ? -56.964 -7.488 0.398 1.00 47.53 211 HIS A CA 1
ATOM 1663 C C . HIS A 1 211 ? -56.969 -6.086 1.050 1.00 47.53 211 HIS A C 1
ATOM 1665 O O . HIS A 1 211 ? -56.932 -5.104 0.306 1.00 47.53 211 HIS A O 1
ATOM 1671 N N . ALA A 1 212 ? -56.985 -5.947 2.384 1.00 53.28 212 ALA A N 1
ATOM 1672 C CA . ALA A 1 212 ? -56.875 -4.636 3.043 1.00 53.28 212 ALA A CA 1
ATOM 1673 C C . ALA A 1 212 ? -55.399 -4.285 3.324 1.00 53.28 212 ALA A C 1
ATOM 1675 O O . ALA A 1 212 ? -54.755 -4.879 4.186 1.00 53.28 212 ALA A O 1
ATOM 1676 N N . SER A 1 213 ? -54.837 -3.326 2.580 1.00 64.81 213 SER A N 1
ATOM 1677 C CA . SER A 1 213 ? -53.470 -2.824 2.788 1.00 64.81 213 SER A CA 1
ATOM 1678 C C . SER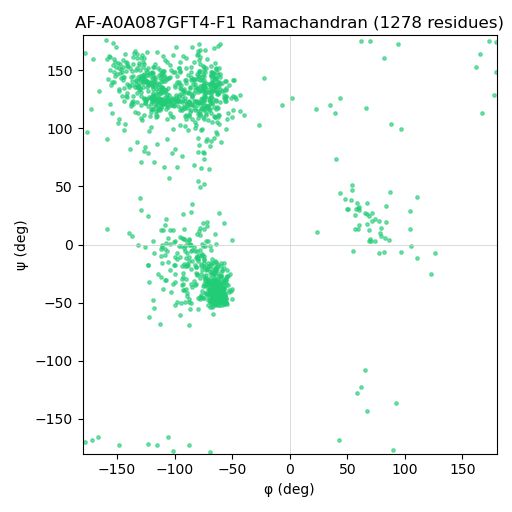 A 1 213 ? -53.498 -1.330 3.083 1.00 64.81 213 SER A C 1
ATOM 1680 O O . SER A 1 213 ? -54.018 -0.562 2.270 1.00 64.81 213 SER A O 1
ATOM 1682 N N . TYR A 1 214 ? -52.885 -0.906 4.186 1.00 70.38 214 TYR A N 1
ATOM 1683 C CA . TYR A 1 214 ? -52.727 0.514 4.494 1.00 70.38 214 TYR A CA 1
ATOM 1684 C C . TYR A 1 214 ? -51.442 1.055 3.871 1.00 70.38 214 TYR A C 1
ATOM 1686 O O . TYR A 1 214 ? -50.430 0.350 3.780 1.00 70.38 214 TYR A O 1
ATOM 1694 N N . LYS A 1 215 ? -51.488 2.319 3.449 1.00 77.44 215 LYS A N 1
ATOM 1695 C CA . LYS A 1 215 ? -50.327 3.067 2.954 1.00 77.44 215 LYS A CA 1
ATOM 1696 C C . LYS A 1 215 ? -50.184 4.386 3.700 1.00 77.44 215 LYS A C 1
ATOM 1698 O O . LYS A 1 215 ? -51.185 5.003 4.067 1.00 77.44 215 LYS A O 1
ATOM 1703 N N . LEU A 1 216 ? -48.935 4.810 3.889 1.00 80.06 216 LEU A N 1
ATOM 1704 C CA . LEU A 1 216 ? -48.602 6.097 4.495 1.00 80.06 216 LEU A CA 1
ATOM 1705 C C . LEU A 1 216 ? -48.473 7.169 3.402 1.00 80.06 216 LEU A C 1
ATOM 1707 O O . LEU A 1 216 ? -47.531 7.164 2.605 1.00 80.06 216 LEU A O 1
ATOM 1711 N N . PHE A 1 217 ? -49.409 8.110 3.364 1.00 78.94 217 PHE A N 1
ATOM 1712 C CA . PHE A 1 217 ? -49.379 9.252 2.451 1.00 78.94 217 PHE A CA 1
ATOM 1713 C C . PHE A 1 217 ? -48.780 10.483 3.135 1.00 78.94 217 PHE A C 1
ATOM 1715 O O . PHE A 1 217 ? -48.850 10.616 4.356 1.00 78.94 217 PHE A O 1
ATOM 1722 N N . ASN A 1 218 ? -48.167 11.379 2.349 1.00 79.31 218 ASN A N 1
ATOM 1723 C CA . ASN A 1 218 ? -47.512 12.607 2.837 1.00 79.31 218 ASN A CA 1
ATOM 1724 C C . ASN A 1 218 ? -46.534 12.370 4.003 1.00 79.31 218 ASN A C 1
ATOM 1726 O O . ASN A 1 218 ? -46.338 13.219 4.869 1.00 79.31 218 ASN A O 1
ATOM 1730 N N . ALA A 1 219 ? -45.936 11.183 4.007 1.00 83.38 219 ALA A N 1
ATOM 1731 C CA . ALA A 1 219 ? -44.991 10.731 4.997 1.00 83.38 219 ALA A CA 1
ATOM 1732 C C . ALA A 1 219 ? -43.684 11.543 5.004 1.00 83.38 219 ALA A C 1
ATOM 1734 O O . ALA A 1 219 ? -43.071 11.720 3.955 1.00 83.38 219 ALA A O 1
ATOM 1735 N N . SER A 1 220 ? -43.211 11.962 6.178 1.00 86.44 220 SER A N 1
ATOM 1736 C CA . SER A 1 220 ? -41.875 12.550 6.339 1.00 86.44 220 SER A CA 1
ATOM 1737 C C . SER A 1 220 ? -41.095 11.848 7.444 1.00 86.44 220 SER A C 1
ATOM 1739 O O . SER A 1 220 ? -41.644 11.546 8.505 1.00 86.44 220 SER A O 1
ATOM 1741 N N . ILE A 1 221 ? -39.821 11.552 7.188 1.00 89.88 221 ILE A N 1
ATOM 1742 C CA . ILE A 1 221 ? -38.961 10.829 8.132 1.00 89.88 221 ILE A CA 1
ATOM 1743 C C . ILE A 1 221 ? -38.430 11.801 9.185 1.00 89.88 221 ILE A C 1
ATOM 1745 O O . ILE A 1 221 ? -37.952 12.882 8.848 1.00 89.88 221 ILE A O 1
ATOM 1749 N N . TYR A 1 222 ? -38.477 11.383 10.450 1.00 85.69 222 TYR A N 1
ATOM 1750 C CA . TYR A 1 222 ? -37.857 12.080 11.578 1.00 85.69 222 TYR A CA 1
ATOM 1751 C C . TYR A 1 222 ? -36.518 11.452 11.963 1.00 85.69 222 TYR A C 1
ATOM 1753 O O . TYR A 1 222 ? -35.512 12.151 12.062 1.00 85.69 222 TYR A O 1
ATOM 1761 N N . LYS A 1 223 ? -36.495 10.131 12.177 1.00 87.69 223 LYS A N 1
ATOM 1762 C CA . LYS A 1 223 ? -35.304 9.408 12.640 1.00 87.69 223 LYS A CA 1
ATOM 1763 C C . LYS A 1 223 ? -35.299 7.977 12.120 1.00 87.69 223 LYS A C 1
ATOM 1765 O O . LYS A 1 223 ? -36.353 7.359 11.970 1.00 87.69 223 LYS A O 1
ATOM 1770 N N . VAL A 1 224 ? -34.107 7.459 11.858 1.00 91.75 224 VAL A N 1
ATOM 1771 C CA . VAL A 1 224 ? -33.874 6.100 11.365 1.00 91.75 224 VAL A CA 1
ATOM 1772 C C . VAL A 1 224 ? -32.808 5.461 12.245 1.00 91.75 224 VAL A C 1
ATOM 1774 O O . VAL A 1 224 ? -31.792 6.094 12.514 1.00 91.75 224 VAL A O 1
ATOM 1777 N N . ALA A 1 225 ? -33.027 4.223 12.683 1.00 90.69 225 ALA A N 1
ATOM 1778 C CA . ALA A 1 225 ? -32.067 3.468 13.482 1.00 90.69 225 ALA A CA 1
ATOM 1779 C C . ALA A 1 225 ? -31.978 2.023 12.977 1.00 90.69 225 ALA A C 1
ATOM 1781 O O . ALA A 1 225 ? -32.982 1.315 12.886 1.00 90.69 225 ALA A O 1
ATOM 1782 N N . LEU A 1 226 ? -30.769 1.594 12.619 1.00 90.25 226 LEU A N 1
ATOM 1783 C CA . LEU A 1 226 ? -30.457 0.237 12.171 1.00 90.25 226 LEU A CA 1
ATOM 1784 C C . LEU A 1 226 ? -29.943 -0.571 13.364 1.00 90.25 226 LEU A C 1
ATOM 1786 O O . LEU A 1 226 ? -29.185 -0.063 14.182 1.00 90.25 226 LEU A O 1
ATOM 1790 N N . SER A 1 227 ? -30.354 -1.828 13.476 1.00 87.69 227 SER A N 1
ATOM 1791 C CA . SER A 1 227 ? -29.886 -2.702 14.546 1.00 87.69 227 SER A CA 1
ATOM 1792 C C . SER A 1 227 ? -28.431 -3.141 14.339 1.00 87.69 227 SER A C 1
ATOM 1794 O O . SER A 1 227 ? -27.973 -3.304 13.210 1.00 87.69 227 SER A O 1
ATOM 1796 N N . LYS A 1 228 ? -27.712 -3.431 15.433 1.00 83.31 228 LYS A N 1
ATOM 1797 C CA . LYS A 1 228 ? -26.314 -3.919 15.395 1.00 83.31 228 LYS A CA 1
ATOM 1798 C C . LYS A 1 228 ? -26.137 -5.295 14.733 1.00 83.31 228 LYS A C 1
ATOM 1800 O O . LYS A 1 228 ? -25.043 -5.645 14.302 1.00 83.31 228 LYS A O 1
ATOM 1805 N N . ASP A 1 229 ? -27.210 -6.086 14.651 1.00 80.31 229 ASP A N 1
ATOM 1806 C CA . ASP A 1 229 ? -27.268 -7.338 13.876 1.00 80.31 229 ASP A CA 1
ATOM 1807 C C . ASP A 1 229 ? -27.655 -7.110 12.399 1.00 80.31 229 ASP A C 1
ATOM 1809 O O . ASP A 1 229 ? -27.777 -8.067 11.635 1.00 80.31 229 ASP A O 1
ATOM 1813 N N . LEU A 1 230 ? -27.871 -5.851 11.994 1.00 87.25 230 LEU A N 1
ATOM 1814 C CA . LEU A 1 230 ? -28.288 -5.396 10.664 1.00 87.25 230 LEU A CA 1
ATOM 1815 C C . LEU A 1 230 ? -29.602 -6.018 10.165 1.00 87.25 230 LEU A C 1
ATOM 1817 O O . LEU A 1 230 ? -29.926 -5.913 8.982 1.00 87.25 230 LEU A O 1
ATOM 1821 N N . CYS A 1 231 ? -30.370 -6.675 11.036 1.00 84.62 231 CYS A N 1
ATOM 1822 C CA . CYS A 1 231 ? -31.573 -7.410 10.656 1.00 84.62 231 CYS A CA 1
ATOM 1823 C C . CYS A 1 231 ? -32.852 -6.578 10.704 1.00 84.62 231 CYS A C 1
ATOM 1825 O O . CYS A 1 231 ? -33.850 -6.988 10.109 1.00 84.62 231 CYS A O 1
ATOM 1827 N N . ARG A 1 232 ? -32.851 -5.450 11.418 1.00 86.50 232 ARG A N 1
ATOM 1828 C CA . ARG A 1 232 ? -34.031 -4.608 11.598 1.00 86.50 232 ARG A CA 1
ATOM 1829 C C . ARG A 1 232 ? -33.688 -3.137 11.452 1.00 86.50 232 ARG A C 1
ATOM 1831 O O . ARG A 1 232 ? -32.682 -2.666 11.976 1.00 86.50 232 ARG A O 1
ATOM 1838 N N . LEU A 1 233 ? -34.587 -2.412 10.803 1.00 89.81 233 LEU A N 1
ATOM 1839 C CA . LEU A 1 233 ? -34.550 -0.959 10.717 1.00 89.81 233 LEU A CA 1
ATOM 1840 C C . LEU A 1 233 ? -35.815 -0.395 11.356 1.00 89.81 233 LEU A C 1
ATOM 1842 O O . LEU A 1 233 ? -36.917 -0.745 10.938 1.00 89.81 233 LEU A O 1
ATOM 1846 N N . VAL A 1 234 ? -35.654 0.478 12.343 1.00 89.56 234 VAL A N 1
ATOM 1847 C CA . VAL A 1 234 ? -36.752 1.229 12.953 1.00 89.56 234 VAL A CA 1
ATOM 1848 C C . VAL A 1 234 ? -36.775 2.624 12.339 1.00 89.56 234 VAL A C 1
ATOM 1850 O O . VAL A 1 234 ? -35.753 3.312 12.295 1.00 89.56 234 VAL A O 1
ATOM 1853 N N . VAL A 1 235 ? -37.935 3.029 11.832 1.00 90.31 235 VAL A N 1
ATOM 1854 C CA . VAL A 1 235 ? -38.144 4.308 11.154 1.00 90.31 235 VAL A CA 1
ATOM 1855 C C . VAL A 1 235 ? -39.285 5.041 11.831 1.00 90.31 235 VAL A C 1
ATOM 1857 O O . VAL A 1 235 ? -40.411 4.555 11.884 1.00 90.31 235 VAL A O 1
ATOM 1860 N N . MET A 1 236 ? -38.991 6.240 12.309 1.00 88.69 236 MET A N 1
ATOM 1861 C CA . MET A 1 236 ? -39.973 7.138 12.894 1.00 88.69 236 MET A CA 1
ATOM 1862 C C . MET A 1 236 ? -40.371 8.168 11.848 1.00 88.69 236 MET A C 1
ATOM 1864 O O . MET A 1 236 ? -39.514 8.863 11.291 1.00 88.69 236 MET A O 1
ATOM 1868 N N . CYS A 1 237 ? -41.663 8.254 11.560 1.00 88.00 237 CYS A N 1
ATOM 1869 C CA . CYS A 1 237 ? -42.181 9.103 10.497 1.00 88.00 237 CYS A CA 1
ATOM 1870 C C . CYS A 1 237 ? -43.531 9.702 10.874 1.00 88.00 237 CYS A C 1
ATOM 1872 O O . CYS A 1 237 ? -44.284 9.125 11.651 1.00 88.00 237 CYS A O 1
ATOM 1874 N N . THR A 1 238 ? -43.846 10.861 10.316 1.00 87.12 238 THR A N 1
ATOM 1875 C CA . THR A 1 238 ? -45.198 11.424 10.376 1.00 87.12 238 THR A CA 1
ATOM 1876 C C . THR A 1 238 ? -45.898 11.183 9.062 1.00 87.12 238 THR A C 1
ATOM 1878 O O . THR A 1 238 ? -45.222 11.167 8.041 1.00 87.12 238 THR A O 1
ATOM 1881 N N . GLY A 1 239 ? -47.216 11.006 9.056 1.00 83.00 239 GLY A N 1
ATOM 1882 C CA . GLY A 1 239 ? -47.982 10.884 7.816 1.00 83.00 239 GLY A CA 1
ATOM 1883 C C . GLY A 1 239 ? -49.446 10.519 8.033 1.00 83.00 239 GLY A C 1
ATOM 1884 O O . GLY A 1 239 ? -49.876 10.259 9.158 1.00 83.00 239 GLY A O 1
ATOM 1885 N N . GLU A 1 240 ? -50.201 10.506 6.935 1.00 81.38 240 GLU A N 1
ATOM 1886 C CA . GLU A 1 240 ? -51.612 10.110 6.889 1.00 81.38 240 GLU A CA 1
ATOM 1887 C C . GLU A 1 240 ? -51.725 8.618 6.565 1.00 81.38 240 GLU A C 1
ATOM 1889 O O . GLU A 1 240 ? -51.304 8.174 5.491 1.00 81.38 240 GLU A O 1
ATOM 1894 N N . LEU A 1 241 ? -52.318 7.840 7.470 1.00 76.81 241 LEU A N 1
ATOM 1895 C CA . LEU A 1 241 ? -52.617 6.435 7.213 1.00 76.81 241 LEU A CA 1
ATOM 1896 C C . LEU A 1 241 ? -53.947 6.308 6.451 1.00 76.81 241 LEU A C 1
ATOM 1898 O O . LEU A 1 241 ? -54.987 6.712 6.968 1.00 76.81 241 LEU A O 1
ATOM 1902 N N . ARG A 1 242 ? -53.935 5.721 5.245 1.00 73.19 242 ARG A N 1
ATOM 1903 C CA . ARG A 1 242 ? -55.161 5.445 4.467 1.00 73.19 242 ARG A CA 1
ATOM 1904 C C . ARG A 1 242 ? -55.275 3.988 4.039 1.00 73.19 242 ARG A C 1
ATOM 1906 O O . ARG A 1 242 ? -54.282 3.364 3.663 1.00 73.19 242 ARG A O 1
ATOM 1913 N N . ASP A 1 243 ? -56.506 3.487 4.041 1.00 67.69 243 ASP A N 1
ATOM 1914 C CA . ASP A 1 243 ? -56.872 2.163 3.533 1.00 67.69 243 ASP A CA 1
ATOM 1915 C C . ASP A 1 243 ? -56.954 2.164 1.991 1.00 67.69 243 ASP A C 1
ATOM 1917 O O . ASP A 1 243 ? -57.493 3.092 1.381 1.00 67.69 243 ASP A O 1
ATOM 1921 N N . CYS A 1 244 ? -56.400 1.133 1.347 1.00 57.59 244 CYS A N 1
ATOM 1922 C CA . CYS A 1 244 ? -56.416 0.951 -0.108 1.00 57.59 244 CYS A CA 1
ATOM 1923 C C . CYS A 1 244 ? -57.500 -0.037 -0.613 1.00 57.59 244 CYS A C 1
ATOM 1925 O O . CYS A 1 244 ? -57.571 -0.280 -1.822 1.00 57.59 244 CYS A O 1
ATOM 1927 N N . GLY A 1 245 ? -58.355 -0.594 0.259 1.00 52.38 245 GLY A N 1
ATOM 1928 C CA . GLY A 1 245 ? -59.429 -1.543 -0.085 1.00 52.38 245 GLY A CA 1
ATOM 1929 C C . GLY A 1 245 ? -60.742 -0.924 -0.626 1.00 52.38 245 GLY A C 1
ATOM 1930 O O . GLY A 1 245 ? -61.559 -0.406 0.116 1.00 52.38 245 GLY A O 1
ATOM 1931 N N . ILE A 1 246 ? -60.945 -1.006 -1.949 1.00 45.88 246 ILE A N 1
ATOM 1932 C CA . ILE A 1 246 ? -62.172 -0.919 -2.799 1.00 45.88 246 ILE A CA 1
ATOM 1933 C C . ILE A 1 246 ? -63.461 -0.187 -2.302 1.00 45.88 246 ILE A C 1
ATOM 1935 O O . ILE A 1 246 ? -64.234 -0.702 -1.507 1.00 45.88 246 ILE A O 1
ATOM 1939 N N . LYS A 1 247 ? -63.783 0.897 -3.044 1.00 41.56 247 LYS A N 1
ATOM 1940 C CA . LYS A 1 247 ? -65.063 1.601 -3.369 1.00 41.56 247 LYS A CA 1
ATOM 1941 C C . LYS A 1 247 ? -66.115 1.859 -2.261 1.00 41.56 247 LYS A C 1
ATOM 1943 O O . LYS A 1 247 ? -66.697 0.917 -1.734 1.00 41.56 247 LYS A O 1
ATOM 1948 N N . PRO A 1 248 ? -66.548 3.130 -2.084 1.00 39.66 248 PRO A N 1
ATOM 1949 C CA . PRO A 1 248 ? -67.578 3.487 -1.119 1.00 39.66 248 PRO A CA 1
ATOM 1950 C C . PRO A 1 248 ? -68.934 2.968 -1.609 1.00 39.66 248 PRO A C 1
ATOM 1952 O O . PRO A 1 248 ? -69.507 3.497 -2.563 1.00 39.66 248 PRO A O 1
ATOM 1955 N N . LYS A 1 249 ? -69.454 1.917 -0.975 1.00 36.91 249 LYS A N 1
ATOM 1956 C CA . LYS A 1 249 ? -70.896 1.679 -0.955 1.00 36.91 249 LYS A CA 1
ATOM 1957 C C . LYS A 1 249 ? -71.435 2.274 0.333 1.00 36.91 249 LYS A C 1
ATOM 1959 O O . LYS A 1 249 ? -70.864 2.082 1.398 1.00 36.91 249 LYS A O 1
ATOM 1964 N N . GLU A 1 250 ? -72.481 3.067 0.157 1.00 43.44 250 GLU A N 1
ATOM 1965 C CA . GLU A 1 250 ? -73.227 3.788 1.177 1.00 43.44 250 GLU A CA 1
ATOM 1966 C C . GLU A 1 250 ? -73.420 2.941 2.441 1.00 43.44 250 GLU A C 1
ATOM 1968 O O . GLU A 1 250 ? -74.127 1.944 2.399 1.00 43.44 250 GLU A O 1
ATOM 1973 N N . GLU A 1 251 ? -72.768 3.326 3.540 1.00 35.59 251 GLU A N 1
ATOM 1974 C CA . GLU A 1 251 ? -73.371 3.552 4.859 1.00 35.59 251 GLU A CA 1
ATOM 1975 C C . GLU A 1 251 ? -72.285 3.927 5.891 1.00 35.59 251 GLU A C 1
ATOM 1977 O O . GLU A 1 251 ? -71.233 3.312 6.009 1.00 35.59 251 GLU A O 1
ATOM 1982 N N . LYS A 1 252 ? -72.554 5.036 6.585 1.00 38.97 252 LYS A N 1
ATOM 1983 C CA . LYS A 1 252 ? -71.788 5.752 7.620 1.00 38.97 252 LYS A CA 1
ATOM 1984 C C . LYS A 1 252 ? -70.799 4.924 8.472 1.00 38.97 252 LYS A C 1
ATOM 1986 O O . LYS A 1 252 ? -71.203 4.390 9.494 1.00 38.97 252 LYS A O 1
ATOM 1991 N N . PHE A 1 253 ? -69.503 5.018 8.171 1.00 30.58 253 PHE A N 1
ATOM 1992 C CA . PHE A 1 253 ? -68.408 5.076 9.157 1.00 30.58 253 PHE A CA 1
ATOM 1993 C C . PHE A 1 253 ? -67.271 5.916 8.554 1.00 30.58 253 PHE A C 1
ATOM 1995 O O . PHE A 1 253 ? -66.592 5.490 7.625 1.00 30.58 253 PHE A O 1
ATOM 2002 N N . SER A 1 254 ? -67.106 7.157 9.015 1.00 35.19 254 SER A N 1
ATOM 2003 C CA . SER A 1 254 ? -65.996 8.019 8.602 1.00 35.19 254 SER A CA 1
ATOM 2004 C C . SER A 1 254 ? -64.729 7.579 9.333 1.00 35.19 254 SER A C 1
ATOM 2006 O O . SER A 1 254 ? -64.545 7.946 10.494 1.00 35.19 254 SER A O 1
ATOM 2008 N N . VAL A 1 255 ? -63.869 6.795 8.681 1.00 42.22 255 VAL A N 1
ATOM 2009 C CA . VAL A 1 255 ? -62.479 6.630 9.126 1.00 42.22 255 VAL A CA 1
ATOM 2010 C C . VAL A 1 255 ? -61.839 8.015 9.015 1.00 42.22 255 VAL A C 1
ATOM 2012 O O . VAL A 1 255 ? -61.672 8.530 7.912 1.00 42.22 255 VAL A O 1
ATOM 2015 N N . GLN A 1 256 ? -61.618 8.682 10.149 1.00 49.84 256 GLN A N 1
ATOM 2016 C CA . GLN A 1 256 ? -60.876 9.940 10.182 1.00 49.84 256 GLN A CA 1
ATOM 2017 C C . GLN A 1 256 ? -59.454 9.656 9.681 1.00 49.84 256 GLN A C 1
ATOM 2019 O O . GLN A 1 256 ? -58.834 8.698 10.134 1.00 49.84 256 GLN A O 1
ATOM 2024 N N . ASP A 1 257 ? -58.956 10.460 8.736 1.00 53.53 257 ASP A N 1
ATOM 2025 C CA . ASP A 1 257 ? -57.558 10.417 8.301 1.00 53.53 257 ASP A CA 1
ATOM 2026 C C . ASP A 1 257 ? -56.655 10.582 9.544 1.00 53.53 257 ASP A C 1
ATOM 2028 O O . ASP A 1 257 ? -56.586 11.660 10.140 1.00 53.53 257 ASP A O 1
ATOM 2032 N N . LEU A 1 258 ? -55.988 9.505 9.971 1.00 63.12 258 LEU A N 1
ATOM 2033 C CA . LEU A 1 258 ? -55.096 9.498 11.134 1.00 63.12 258 LEU A CA 1
ATOM 2034 C C . LEU A 1 258 ? -53.744 10.102 10.731 1.00 63.12 258 LEU A C 1
ATOM 2036 O O . LEU A 1 258 ? -52.785 9.389 10.428 1.00 63.12 258 LEU A O 1
ATOM 2040 N N . HIS A 1 259 ? -53.681 11.435 10.679 1.00 76.06 259 HIS A N 1
ATOM 2041 C CA . HIS A 1 259 ? -52.414 12.160 10.596 1.00 76.06 259 HIS A CA 1
ATOM 2042 C C . HIS A 1 259 ? -51.740 12.175 11.974 1.00 76.06 259 HIS A C 1
ATOM 2044 O O . HIS A 1 259 ? -52.260 12.750 12.933 1.00 76.06 259 HIS A O 1
ATOM 2050 N N . GLY A 1 260 ? -50.563 11.566 12.079 1.00 80.25 260 GLY A N 1
ATOM 2051 C CA . GLY A 1 260 ? -49.813 11.541 13.332 1.00 80.25 260 GLY A CA 1
ATOM 2052 C C . GLY A 1 260 ? -48.418 10.963 13.188 1.00 80.25 260 GLY A C 1
ATOM 2053 O O . GLY A 1 260 ? -47.911 10.821 12.071 1.00 80.25 260 GLY A O 1
ATOM 2054 N N . LEU A 1 261 ? -47.788 10.688 14.328 1.00 84.19 261 LEU A N 1
ATOM 2055 C CA . LEU A 1 261 ? -46.474 10.063 14.409 1.00 84.19 261 LEU A CA 1
ATOM 2056 C C . LEU A 1 261 ? -46.622 8.537 14.428 1.00 84.19 261 LEU A C 1
ATOM 2058 O O . LEU A 1 261 ? -47.382 7.979 15.219 1.00 84.19 261 LEU A O 1
ATOM 2062 N N . HIS A 1 262 ? -45.856 7.868 13.574 1.00 85.12 262 HIS A N 1
ATOM 2063 C CA . HIS A 1 262 ? -45.887 6.427 13.361 1.00 85.12 262 HIS A CA 1
ATOM 2064 C C . HIS A 1 262 ? -44.482 5.832 13.474 1.00 85.12 262 HIS A C 1
ATOM 2066 O O . HIS A 1 262 ? -43.500 6.420 13.006 1.00 85.12 262 HIS A O 1
ATOM 2072 N N . CYS A 1 263 ? -44.395 4.633 14.047 1.00 86.00 263 CYS A N 1
ATOM 2073 C CA . CYS A 1 263 ? -43.178 3.829 14.101 1.00 86.00 263 CYS A CA 1
ATOM 2074 C C . CYS A 1 263 ? -43.289 2.638 13.139 1.00 86.00 263 CYS A C 1
ATOM 2076 O O . CYS A 1 263 ? -44.209 1.825 13.233 1.00 86.00 263 CYS A O 1
ATOM 2078 N N . LEU A 1 264 ? -42.345 2.532 12.207 1.00 86.00 264 LEU A N 1
ATOM 2079 C CA . LEU A 1 264 ? -42.236 1.454 11.228 1.00 86.00 264 LEU A CA 1
ATOM 2080 C C . LEU A 1 264 ? -41.042 0.561 11.576 1.00 86.00 264 LEU A C 1
ATOM 2082 O O . LEU A 1 264 ? -39.913 1.041 11.657 1.00 86.00 264 LEU A O 1
ATOM 2086 N N . ALA A 1 265 ? -41.263 -0.746 11.684 1.00 84.44 265 ALA A N 1
ATOM 2087 C CA . ALA A 1 265 ? -40.198 -1.743 11.747 1.00 84.44 265 ALA A CA 1
ATOM 2088 C C . ALA A 1 265 ? -40.052 -2.428 10.380 1.00 84.44 265 ALA A C 1
ATOM 2090 O O . ALA A 1 265 ? -41.027 -2.964 9.848 1.00 84.44 265 ALA A O 1
ATOM 2091 N N . MET A 1 266 ? -38.850 -2.426 9.798 1.00 86.44 266 MET A N 1
ATOM 2092 C CA . MET A 1 266 ? -38.553 -3.050 8.501 1.00 86.44 266 MET A CA 1
ATOM 2093 C C . MET A 1 266 ? -37.604 -4.245 8.638 1.00 86.44 266 MET A C 1
ATOM 2095 O O . MET A 1 266 ? -36.689 -4.228 9.464 1.00 86.44 266 MET A O 1
ATOM 2099 N N . ASP A 1 267 ? -37.795 -5.258 7.785 1.00 85.94 267 ASP A N 1
ATOM 2100 C CA . ASP A 1 267 ? -36.921 -6.433 7.690 1.00 85.94 267 ASP A CA 1
ATOM 2101 C C . ASP A 1 267 ? -35.695 -6.141 6.828 1.00 85.94 267 ASP A C 1
ATOM 2103 O O . ASP A 1 267 ? -35.771 -6.119 5.599 1.00 85.94 267 ASP A O 1
ATOM 2107 N N . THR A 1 268 ? -34.541 -5.980 7.466 1.00 90.00 268 THR A N 1
ATOM 2108 C CA . THR A 1 268 ? -33.255 -5.833 6.780 1.00 90.00 268 THR A CA 1
ATOM 2109 C C . THR A 1 268 ? -32.368 -7.070 6.922 1.00 90.00 268 THR A C 1
ATOM 2111 O O . THR A 1 268 ? -31.182 -7.023 6.604 1.00 90.00 268 THR A O 1
ATOM 2114 N N . SER A 1 269 ? -32.927 -8.227 7.307 1.00 87.38 269 SER A N 1
ATOM 2115 C CA . SER A 1 269 ? -32.189 -9.486 7.522 1.00 87.38 269 SER A CA 1
ATOM 2116 C C . SER A 1 269 ? -31.395 -9.974 6.309 1.00 87.38 269 SER A C 1
ATOM 2118 O O . SER A 1 269 ? -30.495 -10.805 6.453 1.00 87.38 269 SER A O 1
ATOM 2120 N N . ILE A 1 270 ? -31.678 -9.450 5.112 1.00 88.50 270 ILE A N 1
ATOM 2121 C CA . ILE A 1 270 ? -30.863 -9.673 3.917 1.00 88.50 270 ILE A CA 1
ATOM 2122 C C . ILE A 1 270 ? -29.407 -9.228 4.110 1.00 88.50 270 ILE A C 1
ATOM 2124 O O . ILE A 1 270 ? -28.513 -9.934 3.641 1.00 88.50 270 ILE A O 1
ATOM 2128 N N . PHE A 1 271 ? -29.158 -8.129 4.832 1.00 90.31 271 PHE A N 1
ATOM 2129 C CA . PHE A 1 271 ? -27.807 -7.635 5.096 1.00 90.31 271 PHE A CA 1
ATOM 2130 C C . PHE A 1 271 ? -27.014 -8.628 5.934 1.00 90.31 271 PHE A C 1
ATOM 2132 O O . PHE A 1 271 ? -25.900 -8.973 5.561 1.00 90.31 271 PHE A O 1
ATOM 2139 N N . TRP A 1 272 ? -27.617 -9.173 6.991 1.00 86.19 272 TRP A N 1
ATOM 2140 C CA . TRP A 1 272 ? -26.994 -10.199 7.823 1.00 86.19 272 TRP A CA 1
ATOM 2141 C C . TRP A 1 272 ? -26.789 -11.524 7.07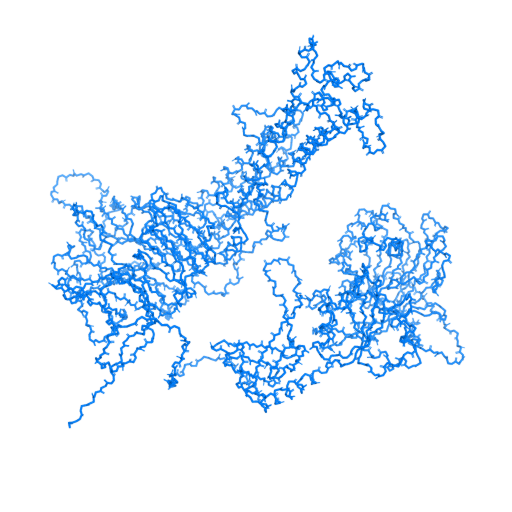9 1.00 86.19 272 TRP A C 1
ATOM 2143 O O . TRP A 1 272 ? -25.675 -12.047 7.004 1.00 86.19 272 TRP A O 1
ATOM 2153 N N . LYS A 1 273 ? -27.857 -12.060 6.468 1.00 86.75 273 LYS A N 1
ATOM 2154 C CA . LYS A 1 273 ? -27.854 -13.370 5.786 1.00 86.75 273 LYS A CA 1
ATOM 2155 C C . LYS A 1 273 ? -26.860 -13.440 4.623 1.00 86.75 273 LYS A C 1
ATOM 2157 O O . LYS A 1 273 ? -26.435 -14.535 4.254 1.00 86.75 273 LYS A O 1
ATOM 2162 N N . ARG A 1 274 ? -26.545 -12.298 4.002 1.00 88.44 274 ARG A N 1
ATOM 2163 C CA . ARG A 1 274 ? -25.655 -12.180 2.836 1.00 88.44 274 ARG A CA 1
ATOM 2164 C C . ARG A 1 274 ? -24.480 -11.226 3.068 1.00 88.44 274 ARG A C 1
ATOM 2166 O O . ARG A 1 274 ? -23.936 -10.687 2.106 1.00 88.44 274 ARG A O 1
ATOM 2173 N N . LYS A 1 275 ? -24.075 -11.009 4.326 1.00 86.56 275 LYS A N 1
ATOM 2174 C CA . LYS A 1 275 ? -23.062 -10.000 4.680 1.00 86.56 275 LYS A CA 1
ATOM 2175 C C . LYS A 1 275 ? -21.740 -10.183 3.944 1.00 86.56 275 LYS A C 1
ATOM 2177 O O . LYS A 1 275 ? -21.197 -9.219 3.424 1.00 86.56 275 LYS A O 1
ATOM 2182 N N . TYR A 1 276 ? -21.247 -11.417 3.830 1.00 86.50 276 TYR A N 1
ATOM 2183 C CA . TYR A 1 276 ? -19.963 -11.697 3.181 1.00 86.50 276 TYR A CA 1
ATOM 2184 C C . TYR A 1 276 ? -20.013 -11.451 1.674 1.00 86.50 276 TYR A C 1
ATOM 2186 O O . TYR A 1 276 ? -19.074 -10.907 1.100 1.00 86.50 276 TYR A O 1
ATOM 2194 N N . GLU A 1 277 ? -21.103 -11.843 1.019 1.00 89.25 277 GLU A N 1
ATOM 2195 C CA . GLU A 1 277 ? -21.286 -11.591 -0.405 1.00 89.25 277 GLU A CA 1
ATOM 2196 C C . GLU A 1 277 ? -21.461 -10.095 -0.697 1.00 89.25 277 GLU A C 1
ATOM 2198 O O . GLU A 1 277 ? -20.850 -9.583 -1.631 1.00 89.25 277 GLU A O 1
ATOM 2203 N N . LEU A 1 278 ? -22.265 -9.390 0.106 1.00 89.81 278 LEU A N 1
ATOM 2204 C CA . LEU A 1 278 ? -22.478 -7.947 -0.027 1.00 89.81 278 LEU A CA 1
ATOM 2205 C C . LEU A 1 278 ? -21.192 -7.165 0.219 1.00 89.81 278 LEU A C 1
ATOM 2207 O O . LEU A 1 278 ? -20.888 -6.249 -0.537 1.00 89.81 278 LEU A O 1
ATOM 2211 N N . HIS A 1 279 ? -20.418 -7.568 1.226 1.00 88.25 279 HIS A N 1
ATOM 2212 C CA . HIS A 1 279 ? -19.104 -7.013 1.517 1.00 88.25 279 HIS A CA 1
ATOM 2213 C C . HIS A 1 279 ? -18.181 -7.099 0.297 1.00 88.25 279 HIS A C 1
ATOM 2215 O O . HIS A 1 279 ? -17.618 -6.093 -0.125 1.00 88.25 279 HIS A O 1
ATOM 2221 N N . GLN A 1 280 ? -18.075 -8.283 -0.313 1.00 86.44 280 GLN A N 1
ATOM 2222 C CA . GLN A 1 280 ? -17.228 -8.503 -1.487 1.00 86.44 280 GLN A CA 1
ATOM 2223 C C . GLN A 1 280 ? -17.670 -7.674 -2.692 1.00 86.44 280 GLN A C 1
ATOM 2225 O O . GLN A 1 280 ? -16.838 -7.053 -3.349 1.00 86.44 280 GLN A O 1
ATOM 2230 N N . VAL A 1 281 ? -18.973 -7.650 -2.986 1.00 90.06 281 VAL A N 1
ATOM 2231 C CA . VAL A 1 281 ? -19.506 -6.881 -4.118 1.00 90.06 281 VAL A CA 1
ATOM 2232 C C . VAL A 1 281 ? -19.289 -5.387 -3.907 1.00 90.06 281 VAL A C 1
ATOM 2234 O O . VAL A 1 281 ? -18.800 -4.722 -4.814 1.00 90.06 281 VAL A O 1
ATOM 2237 N N . ALA A 1 282 ? -19.591 -4.872 -2.714 1.00 89.06 282 ALA A N 1
ATOM 2238 C CA . ALA A 1 282 ? -19.435 -3.459 -2.389 1.00 8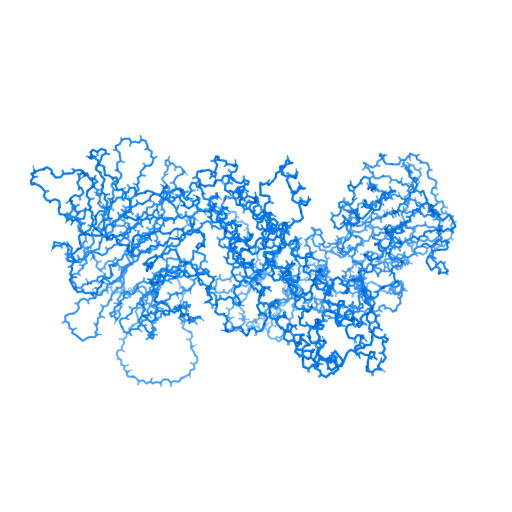9.06 282 ALA A CA 1
ATOM 2239 C C . ALA A 1 282 ? -17.972 -3.005 -2.409 1.00 89.06 282 ALA A C 1
ATOM 2241 O O . ALA A 1 282 ? -17.683 -1.918 -2.905 1.00 89.06 282 ALA A O 1
ATOM 2242 N N . GLN A 1 283 ? -17.047 -3.838 -1.922 1.00 85.81 283 GLN A N 1
ATOM 2243 C CA . GLN A 1 283 ? -15.615 -3.543 -1.960 1.00 85.81 283 GLN A CA 1
ATOM 2244 C C . GLN A 1 283 ? -15.102 -3.484 -3.404 1.00 85.81 283 GLN A C 1
ATOM 2246 O O . GLN A 1 283 ? -14.435 -2.526 -3.789 1.00 85.81 283 GLN A O 1
ATOM 2251 N N . GLN A 1 284 ? -15.442 -4.481 -4.227 1.00 87.38 284 GLN A N 1
ATOM 2252 C CA . GLN A 1 284 ? -15.005 -4.515 -5.624 1.00 87.38 284 GLN A CA 1
ATOM 2253 C C . GLN A 1 284 ? -15.618 -3.378 -6.443 1.00 87.38 284 GLN A C 1
ATOM 2255 O O . GLN A 1 284 ? -14.907 -2.723 -7.201 1.00 87.38 284 GLN A O 1
ATOM 2260 N N . ALA A 1 285 ? -16.910 -3.107 -6.260 1.00 88.06 285 ALA A N 1
ATOM 2261 C CA . ALA A 1 285 ? -17.603 -2.033 -6.956 1.00 88.06 285 ALA A CA 1
ATOM 2262 C C . ALA A 1 285 ? -17.051 -0.646 -6.588 1.00 88.06 285 ALA A C 1
ATOM 2264 O O . ALA A 1 285 ? -16.765 0.131 -7.494 1.00 88.06 285 ALA A O 1
ATOM 2265 N N . SER A 1 286 ? -16.825 -0.372 -5.295 1.00 85.75 286 SER A N 1
ATOM 2266 C CA . SER A 1 286 ? -16.215 0.890 -4.836 1.00 85.75 286 SER A CA 1
ATOM 2267 C C . SER A 1 286 ? -14.838 1.108 -5.467 1.00 85.75 286 SER A C 1
ATOM 2269 O O . SER A 1 286 ? -14.567 2.165 -6.028 1.00 85.75 286 SER A O 1
ATOM 2271 N N . ASN A 1 287 ? -13.987 0.076 -5.458 1.00 85.19 287 ASN A N 1
ATOM 2272 C CA . ASN A 1 287 ? -12.646 0.164 -6.037 1.00 85.19 287 ASN A CA 1
ATOM 2273 C C . ASN A 1 287 ? -12.679 0.377 -7.562 1.00 85.19 287 ASN A C 1
ATOM 2275 O O . ASN A 1 287 ? -11.834 1.084 -8.108 1.00 85.19 287 ASN A O 1
ATOM 2279 N N . ILE A 1 288 ? -13.635 -0.241 -8.265 1.00 89.38 288 ILE A N 1
ATOM 2280 C CA . ILE A 1 288 ? -13.830 -0.030 -9.707 1.00 89.38 288 ILE A CA 1
ATOM 2281 C C . ILE A 1 288 ? -14.291 1.405 -9.982 1.00 89.38 288 ILE A C 1
ATOM 2283 O O . ILE A 1 288 ? -13.817 2.014 -10.940 1.00 89.38 288 ILE A O 1
ATOM 2287 N N . GLU A 1 289 ? -15.186 1.956 -9.162 1.00 86.81 289 GLU A N 1
ATOM 2288 C CA . GLU A 1 289 ? -15.653 3.339 -9.289 1.00 86.81 289 GLU A CA 1
ATOM 2289 C C . GLU A 1 289 ? -14.502 4.341 -9.110 1.00 86.81 289 GLU A C 1
ATOM 2291 O O . GLU A 1 289 ? -14.338 5.230 -9.948 1.00 86.81 289 GLU A O 1
ATOM 2296 N N . ASP A 1 290 ? -13.644 4.136 -8.106 1.00 84.38 290 ASP A N 1
ATOM 2297 C CA . ASP A 1 290 ? -12.454 4.966 -7.871 1.00 84.38 290 ASP A CA 1
ATOM 2298 C C . ASP A 1 290 ? -11.491 4.928 -9.074 1.00 84.38 290 ASP A C 1
ATOM 2300 O O . ASP A 1 290 ? -11.065 5.965 -9.582 1.00 84.38 290 ASP A O 1
ATOM 2304 N N . LEU A 1 291 ? -11.196 3.737 -9.606 1.00 89.94 291 LEU A N 1
ATOM 2305 C CA . LEU A 1 291 ? -10.338 3.585 -10.790 1.00 89.94 291 LEU A CA 1
ATOM 2306 C C . LEU A 1 291 ? -10.976 4.157 -12.063 1.00 89.94 291 LEU A C 1
ATOM 2308 O O . LEU A 1 291 ? -10.273 4.634 -12.955 1.00 89.94 291 LEU A O 1
ATOM 2312 N N . THR A 1 292 ? -12.304 4.131 -12.159 1.00 90.75 292 THR A N 1
ATOM 2313 C CA . THR A 1 292 ? -13.036 4.749 -13.271 1.00 90.75 292 THR A CA 1
ATOM 2314 C C . THR A 1 292 ? -12.853 6.270 -13.247 1.00 90.75 292 THR A C 1
ATOM 2316 O O . THR A 1 292 ? -12.688 6.878 -14.305 1.00 90.75 292 THR A O 1
ATOM 2319 N N . GLU A 1 293 ? -12.810 6.890 -12.062 1.00 87.69 293 GLU A N 1
ATOM 2320 C CA . GLU A 1 293 ? -12.478 8.314 -11.924 1.00 87.69 293 GLU A CA 1
ATOM 2321 C C . GLU A 1 293 ? -11.033 8.610 -12.342 1.00 87.69 293 GLU A C 1
ATOM 2323 O O . GLU A 1 293 ? -10.795 9.575 -13.066 1.00 87.69 293 GLU A O 1
ATOM 2328 N N . VAL A 1 294 ? -10.077 7.738 -12.000 1.00 90.12 294 VAL A N 1
ATOM 2329 C CA . VAL A 1 294 ? -8.682 7.869 -12.464 1.00 90.12 294 VAL A CA 1
ATOM 2330 C C . VAL A 1 294 ? -8.611 7.892 -13.991 1.00 90.12 294 VAL A C 1
ATOM 2332 O O . VAL A 1 294 ? -7.974 8.777 -14.561 1.00 90.12 294 VAL A O 1
ATOM 2335 N N . ILE A 1 295 ? -9.311 6.976 -14.669 1.00 92.88 295 ILE A N 1
ATOM 2336 C CA . ILE A 1 295 ? -9.361 6.938 -16.138 1.00 92.88 295 ILE A CA 1
ATOM 2337 C C . ILE A 1 295 ? -9.990 8.219 -16.703 1.00 92.88 295 ILE A C 1
ATOM 2339 O O . ILE A 1 295 ? -9.447 8.808 -17.642 1.00 92.88 295 ILE A O 1
ATOM 2343 N N . ARG A 1 296 ? -11.104 8.683 -16.124 1.00 91.19 296 ARG A N 1
ATOM 2344 C CA . ARG A 1 296 ? -11.783 9.921 -16.538 1.00 91.19 296 ARG A CA 1
ATOM 2345 C C . ARG A 1 296 ? -10.863 11.135 -16.415 1.00 91.19 296 ARG A C 1
ATOM 2347 O O . ARG A 1 296 ? -10.751 11.917 -17.363 1.00 91.19 296 ARG A O 1
ATOM 2354 N N . ALA A 1 297 ? -10.176 11.264 -15.282 1.00 89.25 297 ALA A N 1
ATOM 2355 C CA . ALA A 1 297 ? -9.203 12.318 -15.039 1.00 89.25 297 ALA A CA 1
ATOM 2356 C C . ALA A 1 297 ? -8.041 12.239 -16.039 1.00 89.25 297 ALA A C 1
ATOM 2358 O O . ALA A 1 297 ? -7.726 13.241 -16.681 1.00 89.25 297 ALA A O 1
ATOM 2359 N N . SER A 1 298 ? -7.462 11.053 -16.261 1.00 92.25 298 SER A N 1
ATOM 2360 C CA . SER A 1 298 ? -6.399 10.842 -17.251 1.00 92.25 298 SER A CA 1
ATOM 2361 C C . SER A 1 298 ? -6.810 11.282 -18.654 1.00 92.25 298 SER A C 1
ATOM 2363 O O . SER A 1 298 ? -6.094 12.068 -19.271 1.00 92.25 298 SER A O 1
ATOM 2365 N N . LEU A 1 299 ? -7.977 10.852 -19.144 1.00 92.00 299 LEU A N 1
ATOM 2366 C CA . LEU A 1 299 ? -8.467 11.242 -20.471 1.00 92.00 299 LEU A CA 1
ATOM 2367 C C . LEU A 1 299 ? -8.656 12.762 -20.586 1.00 92.00 299 LEU A C 1
ATOM 2369 O O . LEU A 1 299 ? -8.250 13.358 -21.585 1.00 92.00 299 LEU A O 1
ATOM 2373 N N . SER A 1 300 ? -9.203 13.399 -19.547 1.00 89.88 300 SER A N 1
ATOM 2374 C CA . SER A 1 300 ? -9.388 14.853 -19.488 1.00 89.88 300 SER A CA 1
ATOM 2375 C C . SER A 1 300 ? -8.055 15.614 -19.535 1.00 89.88 300 SER A C 1
ATOM 2377 O O . SER A 1 300 ? -7.885 16.524 -20.354 1.00 89.88 300 SER A O 1
ATOM 2379 N N . VAL A 1 301 ? -7.073 15.209 -18.716 1.00 89.56 301 VAL A N 1
ATOM 2380 C CA . VAL A 1 301 ? -5.735 15.825 -18.681 1.00 89.56 301 VAL A CA 1
ATOM 2381 C C . VAL A 1 301 ? -5.030 15.667 -20.025 1.00 89.56 301 VAL A C 1
ATOM 2383 O O . VAL A 1 301 ? -4.538 16.652 -20.576 1.00 89.56 301 VAL A O 1
ATOM 2386 N N . MET A 1 302 ? -5.027 14.455 -20.582 1.00 92.62 302 MET A N 1
ATOM 2387 C CA . MET A 1 302 ? -4.373 14.162 -21.857 1.00 92.62 302 MET A CA 1
ATOM 2388 C C . MET A 1 302 ? -4.993 14.964 -23.006 1.00 92.62 302 MET A C 1
ATOM 2390 O O . MET A 1 302 ? -4.263 15.570 -23.792 1.00 92.62 302 MET A O 1
ATOM 2394 N N . SER A 1 303 ? -6.329 15.024 -23.076 1.00 90.69 303 SER A N 1
ATOM 2395 C CA . SER A 1 303 ? -7.049 15.787 -24.102 1.00 90.69 303 SER A CA 1
ATOM 2396 C C . SER A 1 303 ? -6.719 17.276 -24.026 1.00 90.69 303 SER A C 1
ATOM 2398 O O . SER A 1 303 ? -6.417 17.899 -25.046 1.00 90.69 303 SER A O 1
ATOM 2400 N N . LYS A 1 304 ? -6.745 17.856 -22.820 1.00 89.94 304 LYS A N 1
ATOM 2401 C CA . LYS A 1 304 ? -6.460 19.279 -22.614 1.00 89.94 304 LYS A CA 1
ATOM 2402 C C . LYS A 1 304 ? -5.014 19.622 -22.979 1.00 89.94 304 LYS A C 1
ATOM 2404 O O . LYS A 1 304 ? -4.787 20.514 -23.793 1.00 89.94 304 LYS A O 1
ATOM 2409 N N . GLN A 1 305 ? -4.047 18.883 -22.435 1.00 90.69 305 GLN A N 1
ATOM 2410 C CA . GLN A 1 305 ? -2.626 19.149 -22.667 1.00 90.69 305 GLN A CA 1
ATOM 2411 C C . GLN A 1 305 ? -2.236 19.004 -24.140 1.00 90.69 305 GLN A C 1
ATOM 2413 O O . GLN A 1 305 ? -1.511 19.846 -24.670 1.00 90.69 305 GLN A O 1
ATOM 2418 N N . TRP A 1 306 ? -2.729 17.962 -24.815 1.00 93.62 306 TRP A N 1
ATOM 2419 C CA . TRP A 1 306 ? -2.441 17.763 -26.233 1.00 93.62 306 TRP A CA 1
ATOM 2420 C C . TRP A 1 306 ? -3.034 18.874 -27.103 1.00 93.62 306 TRP A C 1
ATOM 2422 O O . TRP A 1 306 ? -2.349 19.400 -27.981 1.00 93.62 306 TRP A O 1
ATOM 2432 N N . THR A 1 307 ? -4.268 19.294 -26.808 1.00 91.12 307 THR A N 1
ATOM 2433 C CA . THR A 1 307 ? -4.928 20.397 -27.522 1.00 91.12 307 THR A CA 1
ATOM 2434 C C . THR A 1 307 ? -4.145 21.704 -27.378 1.00 91.12 307 THR A C 1
ATOM 2436 O O . THR A 1 307 ? -3.914 22.397 -28.371 1.00 91.12 307 THR A O 1
ATOM 2439 N N . ASP A 1 308 ? -3.665 22.019 -26.171 1.00 90.38 308 ASP A N 1
ATOM 2440 C CA . ASP A 1 308 ? -2.843 23.208 -25.910 1.00 90.38 308 ASP A CA 1
ATOM 2441 C C . ASP A 1 308 ? -1.488 23.150 -26.650 1.00 90.38 308 ASP A C 1
ATOM 2443 O O . ASP A 1 308 ? -1.027 24.145 -27.229 1.00 90.38 308 ASP A O 1
ATOM 2447 N N . ALA A 1 309 ? -0.859 21.971 -26.696 1.00 92.50 309 ALA A N 1
ATOM 2448 C CA . ALA A 1 309 ? 0.393 21.757 -27.418 1.00 92.50 309 ALA A CA 1
ATOM 2449 C C . ALA A 1 309 ? 0.218 21.895 -28.941 1.00 92.50 309 ALA A C 1
ATOM 2451 O O . ALA A 1 309 ? 1.003 22.595 -29.592 1.00 92.50 309 ALA A O 1
ATOM 2452 N N . MET A 1 310 ? -0.832 21.302 -29.520 1.00 93.06 310 MET A N 1
ATOM 2453 C CA . MET A 1 310 ? -1.090 21.416 -30.957 1.00 93.06 310 MET A CA 1
ATOM 2454 C C . MET A 1 310 ? -1.574 22.794 -31.375 1.00 93.06 310 MET A C 1
ATOM 2456 O O . MET A 1 310 ? -1.219 23.245 -32.464 1.00 93.06 310 MET A O 1
ATOM 2460 N N . LYS A 1 311 ? -2.286 23.524 -30.514 1.00 91.12 311 LYS A N 1
ATOM 2461 C CA . LYS A 1 311 ? -2.573 24.942 -30.756 1.00 91.12 311 LYS A CA 1
ATOM 2462 C C . LYS A 1 311 ? -1.282 25.740 -30.949 1.00 91.12 311 LYS A C 1
ATOM 2464 O O . LYS A 1 311 ? -1.167 26.499 -31.905 1.00 91.12 311 LYS A O 1
ATOM 2469 N N . THR A 1 312 ? -0.265 25.489 -30.122 1.00 89.94 312 THR A N 1
ATOM 2470 C CA . THR A 1 312 ? 1.049 26.143 -30.251 1.00 89.94 312 THR A CA 1
ATOM 2471 C C . THR A 1 312 ? 1.735 25.832 -31.587 1.00 89.94 312 THR A C 1
ATOM 2473 O O . THR A 1 312 ? 2.384 26.707 -32.167 1.00 89.94 312 THR A O 1
ATOM 2476 N N . PHE A 1 313 ? 1.603 24.602 -32.094 1.00 91.94 313 PHE A N 1
ATOM 2477 C CA . PHE A 1 313 ? 2.101 24.236 -33.421 1.00 91.94 313 PHE A CA 1
ATOM 2478 C C . PHE A 1 313 ? 1.322 24.944 -34.533 1.00 91.94 313 PHE A C 1
ATOM 2480 O O . PHE A 1 313 ? 1.936 25.638 -35.344 1.00 91.94 313 PHE A O 1
ATOM 2487 N N . HIS A 1 314 ? -0.008 24.830 -34.544 1.00 90.88 314 HIS A N 1
ATOM 2488 C CA . HIS A 1 314 ? -0.849 25.429 -35.578 1.00 90.88 314 HIS A CA 1
ATOM 2489 C C . HIS A 1 314 ? -0.691 26.954 -35.629 1.00 90.88 314 HIS A C 1
ATOM 2491 O O . HIS A 1 314 ? -0.440 27.490 -36.705 1.00 90.88 314 HIS A O 1
ATOM 2497 N N . ASP A 1 315 ? -0.703 27.647 -34.485 1.00 88.44 315 ASP A N 1
ATOM 2498 C CA . ASP A 1 315 ? -0.526 29.106 -34.413 1.00 88.44 315 ASP A CA 1
ATOM 2499 C C . ASP A 1 315 ? 0.799 29.558 -35.053 1.00 88.44 315 ASP A C 1
ATOM 2501 O O . ASP A 1 315 ? 0.880 30.609 -35.694 1.00 88.44 315 ASP A O 1
ATOM 2505 N N . LYS A 1 316 ? 1.865 28.760 -34.901 1.00 88.25 316 LYS A N 1
ATOM 2506 C CA . LYS A 1 316 ? 3.176 29.064 -35.486 1.00 88.25 316 LYS A CA 1
ATOM 2507 C C . LYS A 1 316 ? 3.253 28.702 -36.962 1.00 88.25 316 LYS A C 1
ATOM 2509 O O . LYS A 1 316 ? 3.733 29.519 -37.745 1.00 88.25 316 LYS A O 1
ATOM 2514 N N . PHE A 1 317 ? 2.795 27.520 -37.354 1.00 90.38 317 PHE A N 1
ATOM 2515 C CA . PHE A 1 317 ? 2.953 27.022 -38.721 1.00 90.38 317 PHE A CA 1
ATOM 2516 C C . PHE A 1 317 ? 1.911 27.584 -39.699 1.00 90.38 317 PHE A C 1
ATOM 2518 O O . PHE A 1 317 ? 2.235 27.764 -40.868 1.00 90.38 317 PHE A O 1
ATOM 2525 N N . HIS A 1 318 ? 0.733 28.009 -39.232 1.00 87.44 318 HIS A N 1
ATOM 2526 C CA . HIS A 1 318 ? -0.262 28.696 -40.066 1.00 87.44 318 HIS A CA 1
ATOM 2527 C C . HIS A 1 318 ? 0.230 30.066 -40.575 1.00 87.44 318 HIS A C 1
ATOM 2529 O O . HIS A 1 318 ? -0.219 30.551 -41.614 1.00 87.44 318 HIS A O 1
ATOM 2535 N N . SER A 1 319 ? 1.208 30.684 -39.898 1.00 88.25 319 SER A N 1
ATOM 2536 C CA . SER A 1 319 ? 1.842 31.916 -40.392 1.00 88.25 319 SER A CA 1
ATOM 2537 C C . SER A 1 319 ? 2.629 31.718 -41.700 1.00 88.25 319 SER A C 1
ATOM 2539 O O . SER A 1 319 ? 2.850 32.677 -42.440 1.00 88.25 319 SER A O 1
ATOM 2541 N N . LEU A 1 320 ? 3.023 30.481 -42.031 1.00 89.62 320 LEU A N 1
ATOM 2542 C CA . LEU A 1 320 ? 3.616 30.168 -43.332 1.00 89.62 320 LEU A CA 1
ATOM 2543 C C . LEU A 1 320 ? 2.565 30.266 -44.443 1.00 89.62 320 LEU A C 1
ATOM 2545 O O . LEU A 1 320 ? 2.837 30.872 -45.476 1.00 89.62 320 LEU A O 1
ATOM 2549 N N . SER A 1 321 ? 1.353 29.754 -44.213 1.00 88.31 321 SER A N 1
ATOM 2550 C CA . SER A 1 321 ? 0.244 29.850 -45.170 1.00 88.31 321 SER A CA 1
ATOM 2551 C C . SER A 1 321 ? -0.075 31.304 -45.520 1.00 88.31 321 SER A C 1
ATOM 2553 O O . SER A 1 321 ? -0.248 31.633 -46.691 1.00 88.31 321 SER A O 1
ATOM 2555 N N . THR A 1 322 ? -0.081 32.201 -44.527 1.00 88.00 322 THR A N 1
ATOM 2556 C CA . THR A 1 322 ? -0.290 33.638 -44.767 1.00 88.00 322 THR A CA 1
ATOM 2557 C C . THR A 1 322 ? 0.858 34.256 -45.569 1.00 88.00 322 THR A C 1
ATOM 2559 O O . THR A 1 322 ? 0.609 34.969 -46.536 1.00 88.00 322 THR A O 1
ATOM 2562 N N . LEU A 1 323 ? 2.114 33.914 -45.254 1.00 89.38 323 LEU A N 1
ATOM 2563 C CA . LEU A 1 323 ? 3.283 34.431 -45.977 1.00 89.38 323 LEU A CA 1
ATOM 2564 C C . LEU A 1 323 ? 3.349 33.961 -47.436 1.00 89.38 323 LEU A C 1
ATOM 2566 O O . LEU A 1 323 ? 3.810 34.712 -48.294 1.00 89.38 323 LEU A O 1
ATOM 2570 N N . ILE A 1 324 ? 2.908 32.736 -47.730 1.00 89.88 324 ILE A N 1
ATOM 2571 C CA . ILE A 1 324 ? 2.824 32.203 -49.098 1.00 89.88 324 ILE A CA 1
ATOM 2572 C C . ILE A 1 324 ? 1.835 33.035 -49.928 1.00 89.88 324 ILE A C 1
ATOM 2574 O O . ILE A 1 324 ? 2.160 33.435 -51.050 1.00 89.88 324 ILE A O 1
ATOM 2578 N N . ILE A 1 325 ? 0.665 33.343 -49.355 1.00 89.38 325 ILE A N 1
ATOM 2579 C CA . ILE A 1 325 ? -0.368 34.167 -49.998 1.00 89.38 325 ILE A CA 1
ATOM 2580 C C . ILE A 1 325 ? 0.149 35.594 -50.229 1.00 89.38 325 ILE A C 1
ATOM 2582 O O . ILE A 1 325 ? 0.013 36.113 -51.338 1.00 89.38 325 ILE A O 1
ATOM 2586 N N . ASP A 1 326 ? 0.811 36.196 -49.235 1.00 88.12 326 ASP A N 1
ATOM 2587 C CA . ASP A 1 326 ? 1.360 37.560 -49.322 1.00 88.12 326 ASP A CA 1
ATOM 2588 C C . ASP A 1 326 ? 2.433 37.706 -50.418 1.00 88.12 326 ASP A C 1
ATOM 2590 O O . ASP A 1 326 ? 2.569 38.767 -51.027 1.00 88.12 326 ASP A O 1
ATOM 2594 N N . HIS A 1 327 ? 3.172 36.631 -50.717 1.00 87.62 327 HIS A N 1
ATOM 2595 C CA . HIS A 1 327 ? 4.158 36.584 -51.806 1.00 87.62 327 HIS A CA 1
ATOM 2596 C C . HIS A 1 327 ? 3.561 36.174 -53.167 1.00 87.62 327 HIS A C 1
ATOM 2598 O O . HIS A 1 327 ? 4.302 36.032 -54.142 1.00 87.62 327 HIS A O 1
ATOM 2604 N N . GLY A 1 328 ? 2.239 35.985 -53.259 1.00 84.88 328 GLY A N 1
ATOM 2605 C CA . GLY A 1 328 ? 1.534 35.645 -54.500 1.00 84.88 328 GLY A CA 1
ATOM 2606 C C . GLY A 1 328 ? 1.771 34.215 -55.003 1.00 84.88 328 GLY A C 1
ATOM 2607 O O . GLY A 1 328 ? 1.574 33.945 -56.191 1.00 84.88 328 GLY A O 1
ATOM 2608 N N . LEU A 1 329 ? 2.208 33.302 -54.130 1.00 86.44 329 LEU A N 1
ATOM 2609 C CA . LEU A 1 329 ? 2.417 31.888 -54.451 1.00 86.44 329 LEU A CA 1
ATOM 2610 C C . LEU A 1 329 ? 1.105 31.093 -54.299 1.00 86.44 329 LEU A C 1
ATOM 2612 O O . LEU A 1 329 ? 0.223 31.463 -53.528 1.00 86.44 329 LEU A O 1
ATOM 2616 N N . LYS A 1 330 ? 0.966 29.996 -55.057 1.00 83.88 330 LYS A N 1
ATOM 2617 C CA . LYS A 1 330 ? -0.206 29.091 -55.013 1.00 83.88 330 LYS A CA 1
ATOM 2618 C C . LYS A 1 330 ? 0.080 27.739 -54.345 1.00 83.88 330 LYS A C 1
ATOM 2620 O O . LYS A 1 330 ? -0.798 26.883 -54.335 1.00 83.88 330 LYS A O 1
ATOM 2625 N N . SER A 1 331 ? 1.302 27.532 -53.871 1.00 86.81 331 SER A N 1
ATOM 2626 C CA . SER A 1 331 ? 1.754 26.292 -53.242 1.00 86.81 331 SER A CA 1
ATOM 2627 C C . SER A 1 331 ? 1.193 26.139 -51.828 1.00 86.81 331 SER A C 1
ATOM 2629 O O . SER A 1 331 ? 0.914 27.123 -51.148 1.00 86.81 331 SER A O 1
ATOM 2631 N N . SER A 1 332 ? 1.033 24.902 -51.367 1.00 89.56 332 SER A N 1
ATOM 2632 C CA . SER A 1 332 ? 0.725 24.622 -49.957 1.00 89.56 332 SER A CA 1
ATOM 2633 C C . SER A 1 332 ? 1.998 24.606 -49.091 1.00 89.56 332 SER A C 1
ATOM 2635 O O . SER A 1 332 ? 3.090 24.340 -49.607 1.00 89.56 332 SER A O 1
ATOM 2637 N N . PRO A 1 333 ? 1.900 24.835 -47.765 1.00 89.50 333 PRO A N 1
ATOM 2638 C CA . PRO A 1 333 ? 3.031 24.667 -46.848 1.00 89.50 333 PRO A CA 1
ATOM 2639 C C . PRO A 1 333 ? 3.742 23.310 -46.991 1.00 89.50 333 PRO A C 1
ATOM 2641 O O . PRO A 1 333 ? 4.971 23.244 -46.944 1.00 89.50 333 PRO A O 1
ATOM 2644 N N . GLN A 1 334 ? 2.992 22.229 -47.223 1.00 90.88 334 GLN A N 1
ATOM 2645 C CA . GLN A 1 334 ? 3.530 20.883 -47.430 1.00 90.88 334 GLN A CA 1
ATOM 2646 C C . GLN A 1 334 ? 4.359 20.780 -48.713 1.00 90.88 334 GLN A C 1
ATOM 2648 O O . GLN A 1 334 ? 5.436 20.185 -48.697 1.00 90.88 334 GLN A O 1
ATOM 2653 N N . GLU A 1 335 ? 3.886 21.362 -49.818 1.00 89.00 335 GLU A N 1
ATOM 2654 C CA . GLU A 1 335 ? 4.611 21.393 -51.095 1.00 89.00 335 GLU A CA 1
ATOM 2655 C C . GLU A 1 335 ? 5.913 22.194 -50.988 1.00 89.00 335 GLU A C 1
ATOM 2657 O O . GLU A 1 335 ? 6.942 21.783 -51.532 1.00 89.00 335 GLU A O 1
ATOM 2662 N N . GLU A 1 336 ? 5.897 23.297 -50.238 1.00 90.25 336 GLU A N 1
ATOM 2663 C CA . GLU A 1 336 ? 7.085 24.104 -49.945 1.00 90.25 336 GLU A CA 1
ATOM 2664 C C . GLU A 1 336 ? 8.115 23.312 -49.114 1.00 90.25 336 GLU A C 1
ATOM 2666 O O . GLU A 1 336 ? 9.298 23.263 -49.467 1.00 90.25 336 GLU A O 1
ATOM 2671 N N . PHE A 1 337 ? 7.684 22.606 -48.059 1.00 92.31 337 PHE A N 1
ATOM 2672 C CA . PHE A 1 337 ? 8.580 21.748 -47.269 1.00 92.31 337 PHE A CA 1
ATOM 2673 C C . PHE A 1 337 ? 9.098 20.530 -48.050 1.00 92.31 337 PHE A C 1
ATOM 2675 O O . PHE A 1 337 ? 10.267 20.166 -47.905 1.00 92.31 337 PHE A O 1
ATOM 2682 N N . LEU A 1 338 ? 8.277 19.914 -48.905 1.00 90.06 338 LEU A N 1
ATOM 2683 C CA . LEU A 1 338 ? 8.708 18.819 -49.782 1.00 90.06 338 LEU A CA 1
ATOM 2684 C C . LEU A 1 338 ? 9.728 19.299 -50.822 1.00 90.06 338 LEU A C 1
ATOM 2686 O O . LEU A 1 338 ? 10.700 18.594 -51.097 1.00 90.06 338 LEU A O 1
ATOM 2690 N N . SER A 1 339 ? 9.551 20.510 -51.355 1.00 88.69 339 SER A N 1
ATOM 2691 C CA . SER A 1 339 ? 10.505 21.135 -52.279 1.00 88.69 339 SER A CA 1
ATOM 2692 C C . SER A 1 339 ? 11.853 21.395 -51.601 1.00 88.69 339 SER A C 1
ATOM 2694 O O . SER A 1 339 ? 12.900 21.095 -52.180 1.00 88.69 339 SER A O 1
ATOM 2696 N N . LEU A 1 340 ? 11.838 21.869 -50.347 1.00 89.00 340 LEU A N 1
ATOM 2697 C CA . LEU A 1 340 ? 13.042 22.020 -49.524 1.00 89.00 340 LEU A CA 1
ATOM 2698 C C . LEU A 1 340 ? 13.746 20.673 -49.294 1.00 89.00 340 LEU A C 1
ATOM 2700 O O . LEU A 1 340 ? 14.963 20.583 -49.455 1.00 89.00 340 LEU A O 1
ATOM 2704 N N . LEU A 1 341 ? 12.996 19.616 -48.960 1.00 87.81 341 LEU A N 1
ATOM 2705 C CA . LEU A 1 341 ? 13.548 18.272 -48.753 1.00 87.81 341 LEU A CA 1
ATOM 2706 C C . LEU A 1 341 ? 14.166 17.694 -50.039 1.00 87.81 341 LEU A C 1
ATOM 2708 O O . LEU A 1 341 ? 15.202 17.036 -49.979 1.00 87.81 341 LEU A O 1
ATOM 2712 N N . GLY A 1 342 ? 13.556 17.966 -51.196 1.00 83.75 342 GLY A N 1
ATOM 2713 C CA . GLY A 1 342 ? 14.045 17.560 -52.517 1.00 83.75 342 GLY A CA 1
ATOM 2714 C C . GLY A 1 342 ? 15.254 18.351 -53.034 1.00 83.75 342 GLY A C 1
ATOM 2715 O O . GLY A 1 342 ? 15.736 18.061 -54.127 1.00 83.75 342 GLY A O 1
ATOM 2716 N N . GLY A 1 343 ? 15.749 19.341 -52.280 1.00 77.69 343 GLY A N 1
ATOM 2717 C CA . GLY A 1 343 ? 16.904 20.160 -52.659 1.00 77.69 343 GLY A CA 1
ATOM 2718 C C . GLY A 1 343 ? 16.602 21.247 -53.698 1.00 77.69 343 GLY A C 1
ATOM 2719 O O . GLY A 1 343 ? 17.518 21.719 -54.373 1.00 77.69 343 GLY A O 1
ATOM 2720 N N . ALA A 1 344 ? 15.334 21.642 -53.856 1.00 74.62 344 ALA A N 1
ATOM 2721 C CA . ALA A 1 344 ? 14.942 22.733 -54.745 1.00 74.62 344 ALA A CA 1
ATOM 2722 C C . ALA A 1 344 ? 15.323 24.116 -54.171 1.00 74.62 344 ALA A C 1
ATOM 2724 O O . ALA A 1 344 ? 15.662 24.261 -52.995 1.00 74.62 344 ALA A O 1
ATOM 2725 N N . ARG A 1 345 ? 15.259 25.165 -55.008 1.00 76.56 345 ARG A N 1
ATOM 2726 C CA . ARG A 1 345 ? 15.451 26.552 -54.546 1.00 76.56 345 ARG A CA 1
ATOM 2727 C C . ARG A 1 345 ? 14.341 26.928 -53.564 1.00 76.56 345 ARG A C 1
ATOM 2729 O O . ARG A 1 345 ? 13.167 26.776 -53.877 1.00 76.56 345 ARG A O 1
ATOM 2736 N N . ILE A 1 346 ? 14.735 27.459 -52.412 1.00 84.00 346 ILE A N 1
ATOM 2737 C CA . ILE A 1 346 ? 13.827 27.894 -51.345 1.00 84.00 346 ILE A CA 1
ATOM 2738 C C . ILE A 1 346 ? 13.047 29.125 -51.811 1.00 84.00 346 ILE A C 1
ATOM 2740 O O . ILE A 1 346 ? 13.645 30.077 -52.320 1.00 84.00 346 ILE A O 1
ATOM 2744 N N . SER A 1 347 ? 11.724 29.114 -51.638 1.00 88.69 347 SER A N 1
ATOM 2745 C CA . SER A 1 347 ? 10.877 30.265 -51.955 1.00 88.69 347 SER A CA 1
ATOM 2746 C C . SER A 1 347 ? 11.126 31.439 -50.989 1.00 88.69 347 SER A C 1
ATOM 2748 O O . SER A 1 347 ? 11.516 31.223 -49.836 1.00 88.69 347 SER A O 1
ATOM 2750 N N . PRO A 1 348 ? 10.883 32.698 -51.407 1.00 87.12 348 PRO A N 1
ATOM 2751 C CA . PRO A 1 348 ? 11.036 33.859 -50.526 1.00 87.12 348 PRO A CA 1
ATOM 2752 C C . PRO A 1 348 ? 10.180 33.767 -49.253 1.00 87.12 348 PRO A C 1
ATOM 2754 O O . PRO A 1 348 ? 10.660 34.097 -48.168 1.00 87.12 348 PRO A O 1
ATOM 2757 N N . ALA A 1 349 ? 8.958 33.235 -49.375 1.00 88.69 349 ALA A N 1
ATOM 2758 C CA . ALA A 1 349 ? 8.041 33.032 -48.258 1.00 88.69 349 ALA A CA 1
ATOM 2759 C C . ALA A 1 349 ? 8.589 32.019 -47.236 1.00 88.69 349 ALA A C 1
ATOM 2761 O O . ALA A 1 349 ? 8.625 32.311 -46.039 1.00 88.69 349 ALA A O 1
ATOM 2762 N N . LEU A 1 350 ? 9.085 30.862 -47.697 1.00 90.06 350 LEU A N 1
ATOM 2763 C CA . LEU A 1 350 ? 9.662 29.842 -46.817 1.00 90.06 350 LEU A CA 1
ATOM 2764 C C . LEU A 1 350 ? 10.971 30.323 -46.171 1.00 90.06 350 LEU A C 1
ATOM 2766 O O . LEU A 1 350 ? 11.205 30.075 -44.989 1.00 90.06 350 LEU A O 1
ATOM 2770 N N . HIS A 1 351 ? 11.801 31.065 -46.909 1.00 88.69 351 HIS A N 1
ATOM 2771 C CA . HIS A 1 351 ? 13.031 31.654 -46.378 1.00 88.69 351 HIS A CA 1
ATOM 2772 C C . HIS A 1 351 ? 12.742 32.674 -45.262 1.00 88.69 351 HIS A C 1
ATOM 2774 O O . HIS A 1 351 ? 13.360 32.618 -44.196 1.00 88.69 351 HIS A O 1
ATOM 2780 N N . GLN A 1 352 ? 11.769 33.572 -45.468 1.00 89.69 352 GLN A N 1
ATOM 2781 C CA . GLN A 1 352 ? 11.329 34.525 -44.444 1.00 89.69 352 GLN A CA 1
ATOM 2782 C C . GLN A 1 352 ? 10.743 33.809 -43.222 1.00 89.69 352 GLN A C 1
ATOM 2784 O O . GLN A 1 352 ? 11.053 34.176 -42.088 1.00 89.69 352 GLN A O 1
ATOM 2789 N N . PHE A 1 353 ? 9.932 32.773 -43.432 1.00 92.25 353 PHE A N 1
ATOM 2790 C CA . PHE A 1 353 ? 9.338 32.009 -42.341 1.00 92.25 353 PHE A CA 1
ATOM 2791 C C . PHE A 1 353 ? 10.396 31.313 -41.471 1.00 92.25 353 PHE A C 1
ATOM 2793 O O . PHE A 1 353 ? 10.377 31.467 -40.249 1.00 92.25 353 PHE A O 1
ATOM 2800 N N . LEU A 1 354 ? 11.343 30.592 -42.082 1.00 90.50 354 LEU A N 1
ATOM 2801 C CA . LEU A 1 354 ? 12.348 29.808 -41.356 1.00 90.50 354 LEU A CA 1
ATOM 2802 C C . LEU A 1 354 ? 13.329 30.675 -40.559 1.00 90.50 354 LEU A C 1
ATOM 2804 O O . LEU A 1 354 ? 13.673 30.305 -39.437 1.00 90.50 354 LEU A O 1
ATOM 2808 N N . LEU A 1 355 ? 13.758 31.818 -41.105 1.00 87.44 355 LEU A N 1
ATOM 2809 C CA . LEU A 1 355 ? 14.772 32.668 -40.468 1.00 87.44 355 LEU A CA 1
ATOM 2810 C C . LEU A 1 355 ? 14.187 33.774 -39.581 1.00 87.44 355 LEU A C 1
ATOM 2812 O O . LEU A 1 355 ? 14.735 34.027 -38.510 1.00 87.44 355 LEU A O 1
ATOM 2816 N N . ASN A 1 356 ? 13.084 34.414 -39.989 1.00 85.81 356 ASN A N 1
ATOM 2817 C CA . ASN A 1 356 ? 12.581 35.618 -39.315 1.00 85.81 356 ASN A CA 1
ATOM 2818 C C . ASN A 1 356 ? 11.373 35.338 -38.410 1.00 85.81 356 ASN A C 1
ATOM 2820 O O . ASN A 1 356 ? 11.290 35.892 -37.317 1.00 85.81 356 ASN A O 1
ATOM 2824 N N . THR A 1 357 ? 10.433 34.496 -38.851 1.00 85.81 357 THR A N 1
ATOM 2825 C CA . THR A 1 357 ? 9.174 34.256 -38.116 1.00 85.81 357 THR A CA 1
ATOM 2826 C C . THR A 1 357 ? 9.295 33.122 -37.098 1.00 85.81 357 THR A C 1
ATOM 2828 O O . THR A 1 357 ? 8.820 33.243 -35.965 1.00 85.81 357 THR A O 1
ATOM 2831 N N . LEU A 1 358 ? 9.919 32.008 -37.493 1.00 88.19 358 LEU A N 1
ATOM 2832 C CA . LEU A 1 358 ? 10.083 30.820 -36.659 1.00 88.19 358 LEU A CA 1
ATOM 2833 C C . LEU A 1 358 ? 11.444 30.824 -35.947 1.00 88.19 358 LEU A C 1
ATOM 2835 O O . LEU A 1 358 ? 11.487 30.847 -34.716 1.00 88.19 358 LEU A O 1
ATOM 2839 N N . GLY A 1 359 ? 12.545 30.830 -36.706 1.00 87.94 359 GLY A N 1
ATOM 2840 C CA . GLY A 1 359 ? 13.915 30.812 -36.184 1.00 87.94 359 GLY A CA 1
ATOM 2841 C C . GLY A 1 359 ? 14.270 29.558 -35.365 1.00 87.94 359 GLY A C 1
ATOM 2842 O O . GLY A 1 359 ? 13.426 28.713 -35.054 1.00 87.94 359 GLY A O 1
ATOM 2843 N N . GLU A 1 360 ? 15.539 29.438 -34.954 1.00 88.06 360 GLU A N 1
ATOM 2844 C CA . GLU A 1 360 ? 16.017 28.286 -34.164 1.00 88.06 360 GLU A CA 1
ATOM 2845 C C . GLU A 1 360 ? 15.285 28.166 -32.811 1.00 88.06 360 GLU A C 1
ATOM 2847 O O . GLU A 1 360 ? 14.882 27.080 -32.383 1.00 88.06 360 GLU A O 1
ATOM 2852 N N . VAL A 1 361 ? 15.075 29.304 -32.139 1.00 87.44 361 VAL A N 1
ATOM 2853 C CA . VAL A 1 361 ? 14.420 29.376 -30.824 1.00 87.44 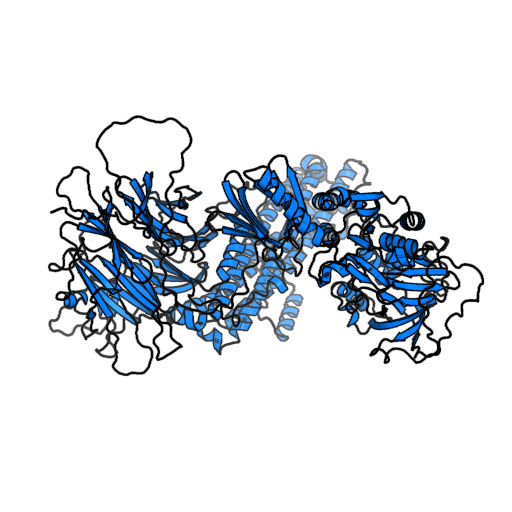361 VAL A CA 1
ATOM 2854 C C . VAL A 1 361 ? 12.940 28.996 -30.918 1.00 87.44 361 VAL A C 1
ATOM 2856 O O . VAL A 1 361 ? 12.432 28.316 -30.024 1.00 87.44 361 VAL A O 1
ATOM 2859 N N . GLY A 1 362 ? 12.247 29.391 -31.992 1.00 88.31 362 GLY A N 1
ATOM 2860 C CA . GLY A 1 362 ? 10.849 29.020 -32.210 1.00 88.31 362 GLY A CA 1
ATOM 2861 C C . GLY A 1 362 ? 10.690 27.530 -32.483 1.00 88.31 362 GLY A C 1
ATOM 2862 O O . GLY A 1 362 ? 9.854 26.903 -31.835 1.00 88.31 362 GLY A O 1
ATOM 2863 N N . VAL A 1 363 ? 11.542 26.934 -33.330 1.00 90.38 363 VAL A N 1
ATOM 2864 C CA . VAL A 1 363 ? 11.542 25.475 -33.563 1.00 90.38 363 VAL A CA 1
ATOM 2865 C C . VAL A 1 363 ? 11.768 24.711 -32.263 1.00 90.38 363 VAL A C 1
ATOM 2867 O O . VAL A 1 363 ? 10.987 23.821 -31.938 1.00 90.38 363 VAL A O 1
ATOM 2870 N N . LYS A 1 364 ? 12.787 25.079 -31.474 1.00 89.88 364 LYS A N 1
ATOM 2871 C CA . LYS A 1 364 ? 13.070 24.425 -30.184 1.00 89.88 364 LYS A CA 1
ATOM 2872 C C . LYS A 1 364 ? 11.907 24.551 -29.195 1.00 89.88 364 LYS A C 1
ATOM 2874 O O . LYS A 1 364 ? 11.643 23.609 -28.450 1.00 89.88 364 LYS A O 1
ATOM 2879 N N . ARG A 1 365 ? 11.198 25.686 -29.190 1.00 90.56 365 ARG A N 1
ATOM 2880 C CA . ARG A 1 365 ? 10.022 25.908 -28.334 1.00 90.56 365 ARG A CA 1
ATOM 2881 C C . ARG A 1 365 ? 8.849 25.015 -28.736 1.00 90.56 365 ARG A C 1
ATOM 2883 O O . ARG A 1 365 ? 8.286 24.360 -27.865 1.00 90.56 365 ARG A O 1
ATOM 2890 N N . VAL A 1 366 ? 8.510 24.964 -30.025 1.00 92.19 366 VAL A N 1
ATOM 2891 C CA . VAL A 1 366 ? 7.403 24.129 -30.525 1.00 92.19 366 VAL A CA 1
ATOM 2892 C C . VAL A 1 366 ? 7.738 22.643 -30.377 1.00 92.19 366 VAL A C 1
ATOM 2894 O O . VAL A 1 366 ? 6.905 21.885 -29.894 1.00 92.19 366 VAL A O 1
ATOM 2897 N N . LEU A 1 367 ? 8.981 22.240 -30.667 1.00 91.25 367 LEU A N 1
ATOM 2898 C CA . LEU A 1 367 ? 9.477 20.884 -30.413 1.00 91.25 367 LEU A CA 1
ATOM 2899 C C . LEU A 1 367 ? 9.303 20.494 -28.940 1.00 91.25 367 LEU A C 1
ATOM 2901 O O . LEU A 1 367 ? 8.775 19.423 -28.651 1.00 91.25 367 LEU A O 1
ATOM 2905 N N . LYS A 1 368 ? 9.738 21.354 -28.006 1.00 91.00 368 LYS A N 1
ATOM 2906 C CA . LYS A 1 368 ? 9.596 21.092 -26.568 1.00 91.00 368 LYS A CA 1
ATOM 2907 C C . LYS A 1 368 ? 8.126 21.012 -26.152 1.00 91.00 368 LYS A C 1
ATOM 2909 O O . LYS A 1 368 ? 7.809 20.180 -25.318 1.00 91.00 368 LYS A O 1
ATOM 2914 N N . SER A 1 369 ? 7.253 21.836 -26.731 1.00 92.50 369 SER A N 1
ATOM 2915 C CA . SER A 1 369 ? 5.816 21.797 -26.453 1.00 92.50 369 SER A CA 1
ATOM 2916 C C . SER A 1 369 ? 5.183 20.497 -26.959 1.00 92.50 369 SER A C 1
ATOM 2918 O O . SER A 1 369 ? 4.707 19.717 -26.151 1.00 92.50 369 SER A O 1
ATOM 2920 N N . VAL A 1 370 ? 5.255 20.191 -28.257 1.00 92.38 370 VAL A N 1
ATOM 2921 C CA . VAL A 1 370 ? 4.560 19.027 -28.842 1.00 92.38 370 VAL A CA 1
ATOM 2922 C C . VAL A 1 370 ? 5.197 17.700 -28.420 1.00 92.38 370 VAL A C 1
ATOM 2924 O O . VAL A 1 370 ? 4.519 16.812 -27.911 1.00 92.38 370 VAL A O 1
ATOM 2927 N N . CYS A 1 371 ? 6.516 17.543 -28.584 1.00 92.69 371 CYS A N 1
ATOM 2928 C CA . CYS A 1 371 ? 7.187 16.285 -28.234 1.00 92.69 371 CYS A CA 1
ATOM 2929 C C . CYS A 1 371 ? 7.396 16.125 -26.722 1.00 92.69 371 CYS A C 1
ATOM 2931 O O . CYS A 1 371 ? 7.530 14.996 -26.255 1.00 92.69 371 CYS A O 1
ATOM 2933 N N . GLY A 1 372 ? 7.459 17.223 -25.958 1.00 90.69 372 GLY A N 1
ATOM 2934 C CA . GLY A 1 372 ? 7.490 17.168 -24.494 1.00 90.69 372 GLY A CA 1
ATOM 2935 C C . GLY A 1 372 ? 6.152 16.700 -23.941 1.00 90.69 372 GLY A C 1
ATOM 2936 O O . GLY A 1 372 ? 6.116 15.672 -23.272 1.00 90.69 372 GLY A O 1
ATOM 2937 N N . THR A 1 373 ? 5.056 17.359 -24.329 1.00 92.88 373 THR A N 1
ATOM 2938 C CA . THR A 1 373 ? 3.699 16.941 -23.952 1.00 92.88 373 THR A CA 1
ATOM 2939 C C . THR A 1 373 ? 3.389 15.526 -24.434 1.00 92.88 373 THR A C 1
ATOM 2941 O O . THR A 1 373 ? 2.848 14.733 -23.677 1.00 92.88 373 THR A O 1
ATOM 2944 N N . GLY A 1 374 ? 3.814 15.134 -25.639 1.00 93.31 374 GLY A N 1
ATOM 2945 C CA . GLY A 1 374 ? 3.656 13.754 -26.107 1.00 93.31 374 GLY A CA 1
ATOM 2946 C C . GLY A 1 374 ? 4.329 12.704 -25.207 1.00 93.31 374 GLY A C 1
ATOM 2947 O O . GLY A 1 374 ? 3.761 11.638 -24.986 1.00 93.31 374 GLY A O 1
ATOM 2948 N N . LYS A 1 375 ? 5.506 13.006 -24.640 1.00 91.50 375 LYS A N 1
ATOM 2949 C CA . LYS A 1 375 ? 6.177 12.136 -23.654 1.00 91.50 375 LYS A CA 1
ATOM 2950 C C . LYS A 1 375 ? 5.494 12.159 -22.287 1.00 91.50 375 LYS A C 1
ATOM 2952 O O . LYS A 1 375 ? 5.449 11.130 -21.623 1.00 91.50 375 LYS A O 1
ATOM 2957 N N . GLU A 1 376 ? 4.965 13.306 -21.870 1.00 91.75 376 GLU A N 1
ATOM 2958 C CA . GLU A 1 376 ? 4.162 13.416 -20.644 1.00 91.75 376 GLU A CA 1
ATOM 2959 C C . GLU A 1 376 ? 2.890 12.567 -20.756 1.00 91.75 376 GLU A C 1
ATOM 2961 O O . GLU A 1 376 ? 2.619 11.767 -19.866 1.00 91.75 376 GLU A O 1
ATOM 2966 N N . LEU A 1 377 ? 2.180 12.633 -21.889 1.00 93.69 377 LEU A N 1
ATOM 2967 C CA . LEU A 1 377 ? 1.031 11.771 -22.186 1.00 93.69 377 LEU A CA 1
ATOM 2968 C C . LEU A 1 377 ? 1.405 10.285 -22.154 1.00 93.69 377 LEU A C 1
ATOM 2970 O O . LEU A 1 377 ? 0.652 9.489 -21.605 1.00 93.69 377 LEU A O 1
ATOM 2974 N N . GLN A 1 378 ? 2.563 9.900 -22.704 1.00 94.19 378 GLN A N 1
ATOM 2975 C CA . GLN A 1 378 ? 3.057 8.520 -22.599 1.00 94.19 378 GLN A CA 1
ATOM 2976 C C . GLN A 1 378 ? 3.238 8.085 -21.136 1.00 94.19 378 GLN A C 1
ATOM 2978 O O . GLN A 1 378 ? 2.881 6.958 -20.803 1.00 94.19 378 GLN A O 1
ATOM 2983 N N . SER A 1 379 ? 3.741 8.969 -20.267 1.00 92.12 379 SER A N 1
ATOM 2984 C CA . SER A 1 379 ? 3.835 8.713 -18.821 1.00 92.12 379 SER A CA 1
ATOM 2985 C C . SER A 1 379 ? 2.447 8.550 -18.205 1.00 92.12 379 SER A C 1
ATOM 2987 O O . SER A 1 379 ? 2.199 7.549 -17.554 1.00 92.12 379 SER A O 1
ATOM 2989 N N . VAL A 1 380 ? 1.503 9.458 -18.489 1.00 92.25 380 VAL A N 1
ATOM 2990 C CA . VAL A 1 380 ? 0.120 9.370 -17.971 1.00 92.25 380 VAL A CA 1
ATOM 2991 C C . VAL A 1 380 ? -0.558 8.063 -18.392 1.00 92.25 380 VAL A C 1
ATOM 2993 O O . VAL A 1 380 ? -1.302 7.463 -17.614 1.00 92.25 380 VAL A O 1
ATOM 2996 N N . VAL A 1 381 ? -0.295 7.583 -19.611 1.00 93.81 381 VAL A N 1
ATOM 2997 C CA . VAL A 1 381 ? -0.818 6.290 -20.062 1.00 93.81 381 VAL A CA 1
ATOM 2998 C C . VAL A 1 381 ? -0.215 5.138 -19.259 1.00 93.81 381 VAL A C 1
ATOM 3000 O O . VAL A 1 381 ? -0.965 4.300 -18.766 1.00 93.81 381 VAL A O 1
ATOM 3003 N N . LEU A 1 382 ? 1.111 5.099 -19.120 1.00 92.31 382 LEU A N 1
ATOM 3004 C CA . LEU A 1 382 ? 1.829 3.995 -18.473 1.00 92.31 382 LEU A CA 1
ATOM 3005 C C . LEU A 1 382 ? 1.663 3.971 -16.947 1.00 92.31 382 LEU A C 1
ATOM 3007 O O . LEU A 1 382 ? 1.598 2.891 -16.366 1.00 92.31 382 LEU A O 1
ATOM 3011 N N . ASP A 1 383 ? 1.580 5.140 -16.314 1.00 89.12 383 ASP A N 1
ATOM 3012 C CA . ASP A 1 383 ? 1.562 5.291 -14.858 1.00 89.12 383 ASP A CA 1
ATOM 3013 C C . ASP A 1 383 ? 0.132 5.322 -14.294 1.00 89.12 383 ASP A C 1
ATOM 3015 O O . ASP A 1 383 ? -0.080 4.930 -13.146 1.00 89.12 383 ASP A O 1
ATOM 3019 N N . ASN A 1 384 ? -0.860 5.775 -15.080 1.00 91.81 384 ASN A N 1
ATOM 3020 C CA . ASN A 1 384 ? -2.234 5.976 -14.606 1.00 91.81 384 ASN A CA 1
ATOM 3021 C C . ASN A 1 384 ? -3.273 5.173 -15.404 1.00 91.81 384 ASN A C 1
ATOM 3023 O O . ASN A 1 384 ? -3.947 4.309 -14.843 1.00 91.81 384 ASN A O 1
ATOM 3027 N N . LEU A 1 385 ? -3.410 5.444 -16.708 1.00 94.06 385 LEU A N 1
ATOM 3028 C CA . LEU A 1 385 ? -4.525 4.940 -17.523 1.00 94.06 385 LEU A CA 1
ATOM 3029 C C . LEU A 1 385 ? -4.488 3.416 -17.712 1.00 94.06 385 LEU A C 1
ATOM 3031 O O . LEU A 1 385 ? -5.493 2.739 -17.498 1.00 94.06 385 LEU A O 1
ATOM 3035 N N . GLN A 1 386 ? -3.339 2.879 -18.130 1.00 94.12 386 GLN A N 1
ATOM 3036 C CA . GLN A 1 386 ? -3.174 1.455 -18.404 1.00 94.12 386 GLN A CA 1
ATOM 3037 C C . GLN A 1 386 ? -3.278 0.617 -17.119 1.00 94.12 386 GLN A C 1
ATOM 3039 O O . GLN A 1 386 ? -4.113 -0.290 -17.105 1.00 94.12 386 GLN A O 1
ATOM 3044 N N . PRO A 1 387 ? -2.560 0.929 -16.018 1.00 94.06 387 PRO A N 1
ATOM 3045 C CA . PRO A 1 387 ? -2.720 0.186 -14.770 1.00 94.06 387 PRO A CA 1
ATOM 3046 C C . PRO A 1 387 ? -4.159 0.223 -14.237 1.00 94.06 387 PRO A C 1
ATOM 3048 O O . PRO A 1 387 ? -4.653 -0.786 -13.735 1.00 94.06 387 PRO A O 1
ATOM 3051 N N . ALA A 1 388 ? -4.871 1.350 -14.382 1.00 93.94 388 ALA A N 1
ATOM 3052 C CA . ALA A 1 388 ? -6.260 1.459 -13.935 1.00 93.94 388 ALA A CA 1
ATOM 3053 C C . ALA A 1 388 ? -7.179 0.523 -14.730 1.00 93.94 388 ALA A C 1
ATOM 3055 O O . ALA A 1 388 ? -7.960 -0.224 -14.139 1.00 93.94 388 ALA A O 1
ATOM 3056 N N . ALA A 1 389 ? -7.049 0.512 -16.059 1.00 94.56 389 ALA A N 1
ATOM 3057 C CA . ALA A 1 389 ? -7.824 -0.370 -16.926 1.00 94.56 389 ALA A CA 1
ATOM 3058 C C . ALA A 1 389 ? -7.519 -1.860 -16.665 1.00 94.56 389 ALA A C 1
ATOM 3060 O O . ALA A 1 389 ? -8.436 -2.683 -16.668 1.00 94.56 389 ALA A O 1
ATOM 3061 N N . GLU A 1 390 ? -6.260 -2.214 -16.387 1.00 94.12 390 GLU A N 1
ATOM 3062 C CA . GLU A 1 390 ? -5.851 -3.595 -16.090 1.00 94.12 390 GLU A CA 1
ATOM 3063 C C . GLU A 1 390 ? -6.446 -4.088 -14.763 1.00 94.12 390 GLU A C 1
ATOM 3065 O O . GLU A 1 390 ? -7.006 -5.188 -14.699 1.00 94.12 390 GLU A O 1
ATOM 3070 N N . ILE A 1 391 ? -6.394 -3.254 -13.718 1.00 92.94 391 ILE A N 1
ATOM 3071 C CA . ILE A 1 391 ? -6.976 -3.578 -12.411 1.00 92.94 391 ILE A CA 1
ATOM 3072 C C . ILE A 1 391 ? -8.505 -3.671 -12.507 1.00 92.94 391 ILE A C 1
ATOM 3074 O O . ILE A 1 391 ? -9.093 -4.601 -11.950 1.00 92.94 391 ILE A O 1
ATOM 3078 N N . ILE A 1 392 ? -9.164 -2.762 -13.236 1.00 93.19 392 ILE A N 1
ATOM 3079 C CA . ILE A 1 392 ? -10.612 -2.839 -13.486 1.00 93.19 392 ILE A CA 1
ATOM 3080 C C . ILE A 1 392 ? -10.967 -4.161 -14.173 1.00 93.19 392 ILE A C 1
ATOM 3082 O O . ILE A 1 392 ? -11.874 -4.858 -13.717 1.00 93.19 392 ILE A O 1
ATOM 3086 N N . ALA A 1 393 ? -10.248 -4.542 -15.234 1.00 92.62 393 ALA A N 1
ATOM 3087 C CA . ALA A 1 393 ? -10.503 -5.788 -15.953 1.00 92.62 393 ALA A CA 1
ATOM 3088 C C . ALA A 1 393 ? -10.331 -7.022 -15.048 1.00 92.62 393 ALA A C 1
ATOM 3090 O O . ALA A 1 393 ? -11.147 -7.947 -15.099 1.00 92.62 393 ALA A O 1
ATOM 3091 N N . PHE A 1 394 ? -9.319 -7.018 -14.173 1.00 92.88 394 PHE A N 1
ATOM 3092 C CA . PHE A 1 394 ? -9.117 -8.069 -13.175 1.00 92.88 394 PHE A CA 1
ATOM 3093 C C . PHE A 1 394 ? -10.299 -8.176 -12.200 1.00 92.88 394 PHE A C 1
ATOM 3095 O O . PHE A 1 394 ? -10.882 -9.254 -12.055 1.00 92.88 394 PHE A O 1
ATOM 3102 N N . ARG A 1 395 ? -10.703 -7.058 -11.583 1.00 90.56 395 ARG A N 1
ATOM 3103 C CA . ARG A 1 395 ? -11.801 -7.018 -10.599 1.00 90.56 395 ARG A CA 1
ATOM 3104 C C . ARG A 1 395 ? -13.154 -7.367 -11.225 1.00 90.56 395 ARG A C 1
ATOM 3106 O O . ARG A 1 395 ? -13.942 -8.109 -10.636 1.00 90.56 395 ARG A O 1
ATOM 3113 N N . MET A 1 396 ? -13.404 -6.921 -12.455 1.00 91.56 396 MET A N 1
ATOM 3114 C CA . MET A 1 396 ? -14.576 -7.331 -13.235 1.00 91.56 396 MET A CA 1
ATOM 3115 C C . MET A 1 396 ? -14.572 -8.833 -13.530 1.00 91.56 396 MET A C 1
ATOM 3117 O O . MET A 1 396 ? -15.612 -9.485 -13.426 1.00 91.56 396 MET A O 1
ATOM 3121 N N . GLY A 1 397 ? -13.400 -9.410 -13.811 1.00 91.00 397 GLY A N 1
ATOM 3122 C CA . GLY A 1 397 ? -13.220 -10.856 -13.930 1.00 91.00 397 GLY A CA 1
ATOM 3123 C C . GLY A 1 397 ? -13.586 -11.619 -12.650 1.00 91.00 397 GLY A C 1
ATOM 3124 O O . GLY A 1 397 ? -14.213 -12.680 -12.730 1.00 91.00 397 GLY A O 1
ATOM 3125 N N . GLU A 1 398 ? -13.269 -11.073 -11.472 1.00 90.38 398 GLU A N 1
ATOM 3126 C CA . GLU A 1 398 ? -13.678 -11.647 -10.182 1.00 90.38 398 GLU A CA 1
ATOM 3127 C C . GLU A 1 398 ? -15.195 -11.546 -9.958 1.00 90.38 398 GLU A C 1
ATOM 3129 O O . GLU A 1 398 ? -15.828 -12.559 -9.646 1.00 90.38 398 GLU A O 1
ATOM 3134 N N . LEU A 1 399 ? -15.806 -10.376 -10.199 1.00 91.12 399 LEU A N 1
ATOM 3135 C CA . LEU A 1 399 ? -17.264 -10.185 -10.111 1.00 91.12 399 LEU A CA 1
ATOM 3136 C C . LEU A 1 399 ? -18.020 -11.124 -11.059 1.00 91.12 399 LEU A C 1
ATOM 3138 O O . LEU A 1 399 ? -19.011 -11.755 -10.676 1.00 91.12 399 LEU A O 1
ATOM 3142 N N . ARG A 1 400 ? -17.513 -11.290 -12.284 1.00 91.75 400 ARG A N 1
ATOM 3143 C CA . ARG A 1 400 ? -18.000 -12.286 -13.241 1.00 91.75 400 ARG A CA 1
ATOM 3144 C C . ARG A 1 400 ? -17.899 -13.699 -12.663 1.00 91.75 400 ARG A C 1
ATOM 3146 O O . ARG A 1 400 ? -18.853 -14.470 -12.774 1.00 91.75 400 ARG A O 1
ATOM 3153 N N . GLY A 1 401 ? -16.789 -14.040 -12.011 1.00 91.31 401 GLY A N 1
ATOM 3154 C CA . GLY A 1 401 ? -16.625 -15.297 -11.277 1.00 91.31 401 GLY A CA 1
ATOM 3155 C C . GLY A 1 401 ? -17.694 -15.501 -10.198 1.00 91.31 401 GLY A C 1
ATOM 3156 O O . GLY A 1 401 ? -18.308 -16.568 -10.143 1.00 91.31 401 GLY A O 1
ATOM 3157 N N . PHE A 1 402 ? -17.985 -14.470 -9.402 1.00 90.88 402 PHE A N 1
ATOM 3158 C CA . PHE A 1 402 ? -19.022 -14.514 -8.365 1.00 90.88 402 PHE A CA 1
ATOM 3159 C C . PHE A 1 402 ? -20.424 -14.711 -8.946 1.00 90.88 402 PHE A C 1
ATOM 3161 O O . PHE A 1 402 ? -21.186 -15.534 -8.440 1.00 90.88 402 PHE A O 1
ATOM 3168 N N . SER A 1 403 ? -20.754 -14.052 -10.060 1.00 92.56 403 SER A N 1
ATOM 3169 C CA . SER A 1 403 ? -22.066 -14.212 -10.712 1.00 92.56 403 SER A CA 1
ATOM 3170 C C . SER A 1 403 ? -22.365 -15.651 -11.155 1.00 92.56 403 SER A C 1
ATOM 3172 O O . SER A 1 403 ? -23.519 -16.083 -11.156 1.00 92.56 403 SER A O 1
ATOM 3174 N N . ARG A 1 404 ? -21.325 -16.444 -11.452 1.00 92.56 404 ARG A N 1
ATOM 3175 C CA . ARG A 1 404 ? -21.463 -17.865 -11.807 1.00 92.56 404 ARG A CA 1
ATOM 3176 C C . ARG A 1 404 ? -21.822 -18.743 -10.608 1.00 92.56 404 ARG A C 1
ATOM 3178 O O . ARG A 1 404 ? -22.403 -19.815 -10.784 1.00 92.56 404 ARG A O 1
ATOM 3185 N N . TRP A 1 405 ? -21.541 -18.299 -9.383 1.00 91.75 405 TRP A N 1
ATOM 3186 C CA . TRP A 1 405 ? -21.970 -18.959 -8.147 1.00 91.75 405 TRP A CA 1
ATOM 3187 C C . TRP A 1 405 ? -23.402 -18.568 -7.780 1.00 91.75 405 TRP A C 1
ATOM 3189 O O . TRP A 1 405 ? -23.674 -17.912 -6.769 1.00 91.75 405 TRP A O 1
ATOM 3199 N N . ARG A 1 406 ? -24.346 -19.031 -8.606 1.00 89.25 406 ARG A N 1
ATOM 3200 C CA . ARG A 1 406 ? -25.767 -18.665 -8.519 1.00 89.25 406 ARG A CA 1
ATOM 3201 C C . ARG A 1 406 ? -26.369 -18.887 -7.128 1.00 89.25 406 ARG A C 1
ATOM 3203 O O . ARG A 1 406 ? -27.062 -18.011 -6.627 1.00 89.25 406 ARG A O 1
ATOM 3210 N N . ALA A 1 407 ? -26.027 -19.987 -6.453 1.00 87.44 407 ALA A N 1
ATOM 3211 C CA . ALA A 1 407 ? -26.541 -20.301 -5.114 1.00 87.44 407 ALA A CA 1
ATOM 3212 C C . ALA A 1 407 ? -26.269 -19.204 -4.061 1.00 87.44 407 ALA A C 1
ATOM 3214 O O . ALA A 1 407 ? -27.066 -19.030 -3.139 1.00 87.44 407 ALA A O 1
ATOM 3215 N N . ARG A 1 408 ? -25.165 -18.455 -4.201 1.00 87.06 408 ARG A N 1
ATOM 3216 C CA . ARG A 1 408 ? -24.776 -17.389 -3.266 1.00 87.06 408 ARG A CA 1
ATOM 3217 C C . ARG A 1 408 ? -25.177 -16.000 -3.760 1.00 87.06 408 ARG A C 1
ATOM 3219 O O . ARG A 1 408 ? -25.819 -15.260 -3.018 1.00 87.06 408 ARG A O 1
ATOM 3226 N N . TYR A 1 409 ? -24.862 -15.669 -5.013 1.00 90.12 409 TYR A N 1
ATOM 3227 C CA . TYR A 1 409 ? -24.952 -14.289 -5.510 1.00 90.12 409 TYR A CA 1
ATOM 3228 C C . TYR A 1 409 ? -26.194 -13.977 -6.349 1.00 90.12 409 TYR A C 1
ATOM 3230 O O . TYR A 1 409 ? -26.569 -12.809 -6.456 1.00 90.12 409 TYR A O 1
ATOM 3238 N N . GLN A 1 410 ? -26.906 -14.982 -6.879 1.00 88.06 410 GLN A N 1
ATOM 3239 C CA . GLN A 1 410 ? -28.157 -14.729 -7.610 1.00 88.06 410 GLN A CA 1
ATOM 3240 C C . GLN A 1 410 ? -29.201 -14.077 -6.695 1.00 88.06 410 GLN A C 1
ATOM 3242 O O . GLN A 1 410 ? -29.935 -13.188 -7.111 1.00 88.06 410 GLN A O 1
ATOM 3247 N N . GLY A 1 411 ? -29.225 -14.467 -5.415 1.00 84.06 411 GLY A N 1
ATOM 3248 C CA . GLY A 1 411 ? -30.113 -13.877 -4.415 1.00 84.06 411 GLY A CA 1
ATOM 3249 C C . GLY A 1 411 ? -29.803 -12.416 -4.071 1.00 84.06 411 GLY A C 1
ATOM 3250 O O . GLY A 1 411 ? -30.620 -11.789 -3.403 1.00 84.06 411 GLY A O 1
ATOM 3251 N N . ILE A 1 412 ? -28.656 -11.885 -4.487 1.00 88.88 412 ILE A N 1
ATOM 3252 C CA . ILE A 1 412 ? -28.247 -10.493 -4.260 1.00 88.88 412 ILE A CA 1
ATOM 3253 C C . ILE A 1 412 ? -28.507 -9.644 -5.500 1.00 88.88 412 ILE A C 1
ATOM 3255 O O . ILE A 1 412 ? -28.607 -8.439 -5.361 1.00 88.88 412 ILE A O 1
ATOM 3259 N N . GLY A 1 413 ? -28.690 -10.257 -6.676 1.00 88.50 413 GLY A N 1
ATOM 3260 C CA . GLY A 1 413 ? -28.979 -9.557 -7.928 1.00 88.50 413 GLY A CA 1
ATOM 3261 C C . GLY A 1 413 ? -27.800 -9.462 -8.896 1.00 88.50 413 GLY A C 1
ATOM 3262 O O . GLY A 1 413 ? -27.874 -8.687 -9.839 1.00 88.50 413 GLY A O 1
ATOM 3263 N N . LEU A 1 414 ? -26.714 -10.220 -8.700 1.00 92.06 414 LEU A N 1
ATOM 3264 C CA . LEU A 1 414 ? -25.619 -10.268 -9.678 1.00 92.06 414 LEU A CA 1
ATOM 3265 C C . LEU A 1 414 ? -26.040 -11.059 -10.923 1.00 92.06 414 LEU A C 1
ATOM 3267 O O . LEU A 1 414 ? -26.206 -12.280 -10.862 1.00 92.06 414 LEU A O 1
ATOM 3271 N N . ASP A 1 415 ? -26.187 -10.358 -12.046 1.00 91.94 415 ASP A N 1
ATOM 3272 C CA . ASP A 1 415 ? -26.534 -10.949 -13.337 1.00 91.94 415 ASP A CA 1
ATOM 3273 C C . ASP A 1 415 ? -25.278 -11.326 -14.139 1.00 91.94 415 ASP A C 1
ATOM 3275 O O . ASP A 1 415 ? -24.395 -10.505 -14.389 1.00 91.94 415 ASP A O 1
ATOM 3279 N N . GLU A 1 416 ? -25.205 -12.589 -14.559 1.00 91.75 416 GLU A N 1
ATOM 3280 C CA . GLU A 1 416 ? -24.057 -13.114 -15.300 1.00 91.75 416 GLU A CA 1
ATOM 3281 C C . GLU A 1 416 ? -23.923 -12.496 -16.701 1.00 91.75 416 GLU A C 1
ATOM 3283 O O . GLU A 1 416 ? -22.803 -12.308 -17.175 1.00 91.75 416 GLU A O 1
ATOM 3288 N N . LYS A 1 417 ? -25.029 -12.185 -17.390 1.00 91.25 417 LYS A N 1
ATOM 3289 C CA . LYS A 1 417 ? -24.980 -11.647 -18.759 1.00 91.25 417 LYS A CA 1
ATOM 3290 C C . LYS A 1 417 ? -24.453 -10.219 -18.756 1.00 91.25 417 LYS A C 1
ATOM 3292 O O . LYS A 1 417 ? -23.524 -9.938 -19.506 1.00 91.25 417 LYS A O 1
ATOM 3297 N N . LEU A 1 418 ? -24.979 -9.374 -17.870 1.00 92.56 418 LEU A N 1
ATOM 3298 C CA . LEU A 1 418 ? -24.518 -7.991 -17.727 1.00 92.56 418 LEU A CA 1
ATOM 3299 C C . LEU A 1 418 ? -23.046 -7.929 -17.303 1.00 92.56 418 LEU A C 1
ATOM 3301 O O . LEU A 1 418 ? -22.285 -7.124 -17.828 1.00 92.56 418 LEU A O 1
ATOM 3305 N N . LEU A 1 419 ? -22.607 -8.817 -16.403 1.00 92.94 419 LEU A N 1
ATOM 3306 C CA . LEU A 1 419 ? -21.199 -8.878 -16.007 1.00 92.94 419 LEU A CA 1
ATOM 3307 C C . LEU A 1 419 ? -20.280 -9.434 -17.098 1.00 92.94 419 LEU A C 1
ATOM 3309 O O . LEU A 1 419 ? -19.124 -9.020 -17.173 1.00 92.94 419 LEU A O 1
ATOM 3313 N N . ASN A 1 420 ? -20.757 -10.350 -17.946 1.00 91.62 420 ASN A N 1
ATOM 3314 C CA . ASN A 1 420 ? -20.001 -10.792 -19.119 1.00 91.62 420 ASN A CA 1
ATOM 3315 C C . ASN A 1 420 ? -19.776 -9.628 -20.095 1.00 91.62 420 ASN A C 1
ATOM 3317 O O . ASN A 1 420 ? -18.638 -9.422 -20.502 1.00 91.62 420 ASN A O 1
ATOM 3321 N N . GLU A 1 421 ? -20.827 -8.867 -20.414 1.00 91.19 421 GLU A N 1
ATOM 3322 C CA . GLU A 1 421 ? -20.759 -7.684 -21.288 1.00 91.19 421 GLU A CA 1
ATOM 3323 C C . GLU A 1 421 ? -19.823 -6.615 -20.709 1.00 91.19 421 GLU A C 1
ATOM 3325 O O . GLU A 1 421 ? -18.914 -6.137 -21.379 1.00 91.19 421 GLU A O 1
ATOM 3330 N N . ALA A 1 422 ? -19.955 -6.320 -19.417 1.00 92.62 422 ALA A N 1
ATOM 3331 C CA . ALA A 1 422 ? -19.075 -5.390 -18.725 1.00 92.62 422 ALA A CA 1
ATOM 3332 C C . ALA A 1 422 ? -17.599 -5.846 -18.723 1.00 92.62 422 ALA A C 1
ATOM 3334 O O . ALA A 1 422 ? -16.693 -5.045 -18.950 1.00 92.62 422 ALA A O 1
ATOM 3335 N N . THR A 1 423 ? -17.336 -7.139 -18.503 1.00 92.56 423 THR A N 1
ATOM 3336 C CA . THR A 1 423 ? -15.968 -7.689 -18.559 1.00 92.56 423 THR A CA 1
ATOM 3337 C C . THR A 1 423 ? -15.389 -7.602 -19.972 1.00 92.56 423 THR A C 1
ATOM 3339 O O . THR A 1 423 ? -14.201 -7.328 -20.132 1.00 92.56 423 THR A O 1
ATOM 3342 N N . GLU A 1 424 ? -16.219 -7.828 -20.993 1.00 90.94 424 GLU A N 1
ATOM 3343 C CA . GLU A 1 424 ? -15.829 -7.663 -22.392 1.00 90.94 424 GLU A CA 1
ATOM 3344 C C . GLU A 1 424 ? -15.429 -6.209 -22.672 1.00 90.94 424 GLU A C 1
ATOM 3346 O O . GLU A 1 424 ? -14.304 -5.972 -23.109 1.00 90.94 424 GLU A O 1
ATOM 3351 N N . ASN A 1 425 ? -16.276 -5.240 -22.311 1.00 91.69 425 ASN A N 1
ATOM 3352 C CA . ASN A 1 425 ? -16.007 -3.810 -22.497 1.00 91.69 425 ASN A CA 1
ATOM 3353 C C . ASN A 1 425 ? -14.727 -3.341 -21.782 1.00 91.69 425 ASN A C 1
ATOM 3355 O O . ASN A 1 425 ? -13.966 -2.546 -22.330 1.00 91.69 425 ASN A O 1
ATOM 3359 N N . ALA A 1 426 ? -14.434 -3.869 -20.587 1.00 92.94 426 ALA A N 1
ATOM 3360 C CA . ALA A 1 426 ? -13.171 -3.595 -19.895 1.00 92.94 426 ALA A CA 1
ATOM 3361 C C . ALA A 1 426 ? -11.949 -4.110 -20.685 1.00 92.94 426 ALA A C 1
ATOM 3363 O O . ALA A 1 426 ? -10.924 -3.433 -20.781 1.00 92.94 426 ALA A O 1
ATOM 3364 N N . GLY A 1 427 ? -12.062 -5.295 -21.295 1.00 90.81 427 GLY A N 1
ATOM 3365 C CA . GLY A 1 427 ? -11.034 -5.848 -22.178 1.00 90.81 427 GLY A CA 1
ATOM 3366 C C . GLY A 1 427 ? -10.868 -5.051 -23.477 1.00 90.81 427 GLY A C 1
ATOM 3367 O O . GLY A 1 427 ? -9.742 -4.817 -23.915 1.00 90.81 427 GLY A O 1
ATOM 3368 N N . LEU A 1 428 ? -11.968 -4.587 -24.074 1.00 89.50 428 LEU A N 1
ATOM 3369 C CA . LEU A 1 428 ? -11.941 -3.746 -25.275 1.00 89.50 428 LEU A CA 1
ATOM 3370 C C . LEU A 1 428 ? -11.290 -2.384 -25.000 1.00 89.50 428 LEU A C 1
ATOM 3372 O O . LEU A 1 428 ? -10.484 -1.918 -25.812 1.00 89.50 428 LEU A O 1
ATOM 3376 N N . LEU A 1 429 ? -11.546 -1.792 -23.828 1.00 92.44 429 LEU A N 1
ATOM 3377 C CA . LEU A 1 429 ? -10.865 -0.577 -23.386 1.00 92.44 429 LEU A CA 1
ATOM 3378 C C . LEU A 1 429 ? -9.343 -0.775 -23.324 1.00 92.44 429 LEU A C 1
ATOM 3380 O O . LEU A 1 429 ? -8.607 0.065 -23.836 1.00 92.44 429 LEU A O 1
ATOM 3384 N N . LEU A 1 430 ? -8.857 -1.896 -22.777 1.00 92.31 430 LEU A N 1
ATOM 3385 C CA . LEU A 1 430 ? -7.418 -2.205 -22.743 1.00 92.31 430 LEU A CA 1
ATOM 3386 C C . LEU A 1 430 ? -6.794 -2.259 -24.142 1.00 92.31 430 LEU A C 1
ATOM 3388 O O . LEU A 1 430 ? -5.707 -1.722 -24.365 1.00 92.31 430 LEU A O 1
ATOM 3392 N N . VAL A 1 431 ? -7.496 -2.857 -25.108 1.00 89.62 431 VAL A N 1
ATOM 3393 C CA . VAL A 1 431 ? -7.039 -2.882 -26.505 1.00 89.62 431 VAL A CA 1
ATOM 3394 C C . VAL A 1 431 ? -6.969 -1.464 -27.081 1.00 89.62 431 VAL A C 1
ATOM 3396 O O . VAL A 1 431 ? -6.006 -1.131 -27.778 1.00 89.62 431 VAL A O 1
ATOM 3399 N N . GLN A 1 432 ? -7.944 -0.606 -26.767 1.00 89.94 432 GLN A N 1
ATOM 3400 C CA . GLN A 1 432 ? -7.934 0.794 -27.199 1.00 89.94 432 GLN A CA 1
ATOM 3401 C C . GLN A 1 432 ? -6.820 1.613 -26.540 1.00 89.94 432 GLN A C 1
ATOM 3403 O O . GLN A 1 432 ? -6.183 2.410 -27.226 1.00 89.94 432 GLN A O 1
ATOM 3408 N N . VAL A 1 433 ? -6.521 1.388 -25.257 1.00 94.25 433 VAL A N 1
ATOM 3409 C CA . VAL A 1 433 ? -5.386 2.024 -24.564 1.00 94.25 433 VAL A CA 1
ATOM 3410 C C . VAL A 1 433 ? -4.066 1.647 -25.242 1.00 94.25 433 VAL A C 1
ATOM 3412 O O . VAL A 1 433 ? -3.264 2.524 -25.568 1.00 94.25 433 VAL A O 1
ATOM 3415 N N . GLN A 1 434 ? -3.867 0.363 -25.559 1.00 91.69 434 GLN A N 1
ATOM 3416 C CA . GLN A 1 434 ? -2.667 -0.097 -26.262 1.00 91.69 434 GLN A CA 1
ATOM 3417 C C . GLN A 1 434 ? -2.561 0.501 -27.672 1.00 91.69 434 GLN A C 1
ATOM 3419 O O . GLN A 1 434 ? -1.486 0.942 -28.092 1.00 91.69 434 GLN A O 1
ATOM 3424 N N . ARG A 1 435 ? -3.676 0.550 -28.411 1.00 89.69 435 ARG A N 1
ATOM 3425 C CA . ARG A 1 435 ? -3.733 1.188 -29.732 1.00 89.69 435 ARG A CA 1
ATOM 3426 C C . ARG A 1 435 ? -3.374 2.669 -29.641 1.00 89.69 435 ARG A C 1
ATOM 3428 O O . ARG A 1 435 ? -2.558 3.137 -30.435 1.00 89.69 435 ARG A O 1
ATOM 3435 N N . PHE A 1 436 ? -3.948 3.388 -28.679 1.00 93.19 436 PHE A N 1
ATOM 3436 C CA . PHE A 1 436 ? -3.649 4.795 -28.440 1.00 93.19 436 PHE A CA 1
ATOM 3437 C C . PHE A 1 436 ? -2.156 5.005 -28.162 1.00 93.19 436 PHE A C 1
ATOM 3439 O O . PHE A 1 436 ? -1.532 5.848 -28.802 1.00 93.19 436 PHE A O 1
ATOM 3446 N N . MET A 1 437 ? -1.550 4.184 -27.299 1.00 93.62 437 MET A N 1
ATOM 3447 C CA . MET A 1 437 ? -0.121 4.267 -26.979 1.00 93.62 437 MET A CA 1
ATOM 3448 C C . MET A 1 437 ? 0.775 4.059 -28.212 1.00 93.62 437 MET A C 1
ATOM 3450 O O . MET A 1 437 ? 1.774 4.765 -28.393 1.00 93.62 437 MET A O 1
ATOM 3454 N N . MET A 1 438 ? 0.413 3.121 -29.095 1.00 91.94 438 MET A N 1
ATOM 3455 C CA . MET A 1 438 ? 1.125 2.894 -30.358 1.00 91.94 438 MET A CA 1
ATOM 3456 C C . MET A 1 438 ? 1.012 4.091 -31.310 1.00 91.94 438 MET A C 1
ATOM 3458 O O . MET A 1 438 ? 2.021 4.515 -31.880 1.00 91.94 438 MET A O 1
ATOM 3462 N N . VAL A 1 439 ? -0.193 4.652 -31.465 1.00 91.38 439 VAL A N 1
ATOM 3463 C CA . VAL A 1 439 ? -0.435 5.836 -32.305 1.00 91.38 439 VAL A CA 1
ATOM 3464 C C . VAL A 1 439 ? 0.328 7.041 -31.759 1.00 91.38 439 VAL A C 1
ATOM 3466 O O . VAL A 1 439 ? 1.100 7.649 -32.499 1.00 91.38 439 VAL A O 1
ATOM 3469 N N . LEU A 1 440 ? 0.208 7.329 -30.461 1.00 94.38 440 LEU A N 1
ATOM 3470 C CA . LEU A 1 440 ? 0.917 8.420 -29.792 1.00 94.38 440 LEU A CA 1
ATOM 3471 C C . LEU A 1 440 ? 2.435 8.305 -29.984 1.00 94.38 440 LEU A C 1
ATOM 3473 O O . LEU A 1 440 ? 3.089 9.271 -30.373 1.00 94.38 440 LEU A O 1
ATOM 3477 N N . SER A 1 441 ? 2.999 7.112 -29.782 1.00 93.69 441 SER A N 1
ATOM 3478 C CA . SER A 1 441 ? 4.438 6.878 -29.950 1.00 93.69 441 SER A CA 1
ATOM 3479 C C . SER A 1 441 ? 4.906 7.120 -31.387 1.00 93.69 441 SER A C 1
ATOM 3481 O O . SER A 1 441 ? 5.950 7.740 -31.597 1.00 93.69 441 SER A O 1
ATOM 3483 N N . SER A 1 442 ? 4.121 6.683 -32.378 1.00 92.31 442 SER A N 1
ATOM 3484 C CA . SER A 1 442 ? 4.414 6.932 -33.794 1.00 92.31 442 SER A CA 1
ATOM 3485 C C . SER A 1 442 ? 4.357 8.423 -34.133 1.00 92.31 442 SER A C 1
ATOM 3487 O O . SER A 1 442 ? 5.272 8.949 -34.767 1.00 92.31 442 SER A O 1
ATOM 3489 N N . VAL A 1 443 ? 3.320 9.122 -33.667 1.00 93.12 443 VAL A N 1
ATOM 3490 C CA . VAL A 1 443 ? 3.119 10.557 -33.911 1.00 93.12 443 VAL A CA 1
ATOM 3491 C C . VAL A 1 443 ? 4.261 11.370 -33.300 1.00 93.12 443 VAL A C 1
ATOM 3493 O O . VAL A 1 443 ? 4.905 12.147 -34.006 1.00 93.12 443 VAL A O 1
ATOM 3496 N N . VAL A 1 444 ? 4.606 11.130 -32.030 1.00 93.38 444 VAL A N 1
ATOM 3497 C CA . VAL A 1 444 ? 5.716 11.818 -31.344 1.00 93.38 444 VAL A CA 1
ATOM 3498 C C . VAL A 1 444 ? 7.054 11.571 -32.047 1.00 93.38 444 VAL A C 1
ATOM 3500 O O . VAL A 1 444 ? 7.850 12.500 -32.208 1.00 93.38 444 VAL A O 1
ATOM 3503 N N . GLN A 1 445 ? 7.305 10.345 -32.518 1.00 92.25 445 GLN A N 1
ATOM 3504 C CA . GLN A 1 445 ? 8.514 10.025 -33.277 1.00 92.25 445 GLN A CA 1
ATOM 3505 C C . GLN A 1 445 ? 8.579 10.796 -34.604 1.00 92.25 445 GLN A C 1
ATOM 3507 O O . GLN A 1 445 ? 9.637 11.332 -34.950 1.00 92.25 445 GLN A O 1
ATOM 3512 N N . GLN A 1 446 ? 7.468 10.879 -35.341 1.00 92.75 446 GLN A N 1
ATOM 3513 C CA . GLN A 1 446 ? 7.414 11.584 -36.623 1.00 92.75 446 GLN A CA 1
ATOM 3514 C C . GLN A 1 446 ? 7.557 13.103 -36.455 1.00 92.75 446 GLN A C 1
ATOM 3516 O O . GLN A 1 446 ? 8.357 13.709 -37.172 1.00 92.75 446 GLN A O 1
ATOM 3521 N N . PHE A 1 447 ? 6.905 13.707 -35.454 1.00 93.38 447 PHE A N 1
ATOM 3522 C CA . PHE A 1 447 ? 7.112 15.118 -35.105 1.00 93.38 447 PHE A CA 1
ATOM 3523 C C . PHE A 1 447 ? 8.564 15.399 -34.697 1.00 93.38 447 PHE A C 1
ATOM 3525 O O . PHE A 1 447 ? 9.163 16.370 -35.161 1.00 93.38 447 PHE A O 1
ATOM 3532 N N . SER A 1 448 ? 9.175 14.538 -33.877 1.00 92.81 448 SER A N 1
ATOM 3533 C CA . SER A 1 448 ? 10.579 14.702 -33.483 1.00 92.81 448 SER A CA 1
ATOM 3534 C C . SER A 1 448 ? 11.520 14.638 -34.692 1.00 92.81 448 SER A C 1
ATOM 3536 O O . SER A 1 448 ? 12.420 15.472 -34.816 1.00 92.81 448 SER A O 1
ATOM 3538 N N . ASN A 1 449 ? 11.286 13.704 -35.619 1.00 93.19 449 ASN A N 1
ATOM 3539 C CA . ASN A 1 449 ? 12.043 13.593 -36.865 1.00 93.19 449 ASN A CA 1
ATOM 3540 C C . ASN A 1 449 ? 11.881 14.846 -37.750 1.00 93.19 449 ASN A C 1
ATOM 3542 O O . ASN A 1 449 ? 12.879 15.367 -38.252 1.00 93.19 449 ASN A O 1
ATOM 3546 N N . PHE A 1 450 ? 10.655 15.373 -37.868 1.00 94.00 450 PHE A N 1
ATOM 3547 C CA . PHE A 1 450 ? 10.352 16.623 -38.573 1.00 94.00 450 PHE A CA 1
ATOM 3548 C C . PHE A 1 450 ? 11.103 17.825 -38.001 1.00 94.00 450 PHE A C 1
ATOM 3550 O O . PHE A 1 450 ? 11.815 18.515 -38.733 1.00 94.00 450 PHE A O 1
ATOM 3557 N N . PHE A 1 451 ? 11.026 18.055 -36.692 1.00 92.81 451 PHE A N 1
ATOM 3558 C CA . PHE A 1 451 ? 11.697 19.195 -36.071 1.00 92.81 451 PHE A CA 1
ATOM 3559 C C . PHE A 1 451 ? 13.224 19.082 -36.088 1.00 92.81 451 PHE A C 1
ATOM 3561 O O . PHE A 1 451 ? 13.897 20.097 -36.262 1.00 92.81 451 PHE A O 1
ATOM 3568 N N . ASN A 1 452 ? 13.789 17.876 -35.960 1.00 90.75 452 ASN A N 1
ATOM 3569 C CA . ASN A 1 452 ? 15.236 17.667 -36.081 1.00 90.75 452 ASN A CA 1
ATOM 3570 C C . ASN A 1 452 ? 15.739 18.012 -37.492 1.00 90.75 452 ASN A C 1
ATOM 3572 O O . ASN A 1 452 ? 16.768 18.677 -37.643 1.00 90.75 452 ASN A O 1
ATOM 3576 N N . TRP A 1 453 ? 14.993 17.612 -38.527 1.00 92.25 453 TRP A N 1
ATOM 3577 C CA . TRP A 1 453 ? 15.274 18.000 -39.909 1.00 92.25 453 TRP A CA 1
ATOM 3578 C C . TRP A 1 453 ? 15.137 19.510 -40.133 1.00 92.25 453 TRP A C 1
ATOM 3580 O O . TRP A 1 453 ? 16.015 20.131 -40.738 1.00 92.25 453 TRP A O 1
ATOM 3590 N N . LEU A 1 454 ? 14.071 20.115 -39.608 1.00 91.56 454 LEU A N 1
ATOM 3591 C CA . LEU A 1 454 ? 13.814 21.546 -39.743 1.00 91.56 454 LEU A CA 1
ATOM 3592 C C . LEU A 1 454 ? 14.920 22.379 -39.082 1.00 91.56 454 LEU A C 1
ATOM 3594 O O . LEU A 1 454 ? 15.427 23.329 -39.675 1.00 91.56 454 LEU A O 1
ATOM 3598 N N . LEU A 1 455 ? 15.363 21.974 -37.888 1.00 89.38 455 LEU A N 1
ATOM 3599 C CA . LEU A 1 455 ? 16.463 22.609 -37.162 1.00 89.38 455 LEU A CA 1
ATOM 3600 C C . LEU A 1 455 ? 17.777 22.534 -37.951 1.00 89.38 455 LEU A C 1
ATOM 3602 O O . LEU A 1 455 ? 18.497 23.526 -38.053 1.00 89.38 455 LEU A O 1
ATOM 3606 N N . LYS A 1 456 ? 18.069 21.377 -38.557 1.00 88.12 456 LYS A N 1
ATOM 3607 C CA . LYS A 1 456 ? 19.239 21.198 -39.427 1.00 88.12 456 LYS A CA 1
ATOM 3608 C C . LYS A 1 456 ? 19.160 22.068 -40.685 1.00 88.12 456 LYS A C 1
ATOM 3610 O O . LYS A 1 456 ? 20.173 22.620 -41.106 1.00 88.12 456 LYS A O 1
ATOM 3615 N N . SER A 1 457 ? 17.964 22.231 -41.246 1.00 87.94 457 SER A N 1
ATOM 3616 C CA . SER A 1 457 ? 17.727 23.097 -42.407 1.00 87.94 457 SER A CA 1
ATOM 3617 C C . SER A 1 457 ? 17.958 24.574 -42.068 1.00 87.94 457 SER A C 1
ATOM 3619 O O . SER A 1 457 ? 18.625 25.272 -42.826 1.00 87.94 457 SER A O 1
ATOM 3621 N N . ILE A 1 458 ? 17.503 25.038 -40.898 1.00 87.88 458 ILE A N 1
ATOM 3622 C CA . ILE A 1 458 ? 17.757 26.408 -40.417 1.00 87.88 458 ILE A CA 1
ATOM 3623 C C . ILE A 1 458 ? 19.257 26.651 -40.215 1.00 87.88 458 ILE A C 1
ATOM 3625 O O . ILE A 1 458 ? 19.782 27.645 -40.710 1.00 87.88 458 ILE A O 1
ATOM 3629 N N . LYS A 1 459 ? 19.977 25.731 -39.559 1.00 85.31 459 LYS A N 1
ATOM 3630 C CA . LYS A 1 459 ? 21.429 25.878 -39.349 1.00 85.31 459 LYS A CA 1
ATOM 3631 C C . LYS A 1 459 ? 22.229 25.889 -40.645 1.00 85.31 459 LYS A C 1
ATOM 3633 O O . LYS A 1 459 ? 23.174 26.663 -40.771 1.00 85.31 459 LYS A O 1
ATOM 3638 N N . TYR A 1 460 ? 21.818 25.080 -41.623 1.00 84.38 460 TYR A N 1
ATOM 3639 C CA . TYR A 1 460 ? 22.401 25.109 -42.961 1.00 84.38 460 TYR A CA 1
ATOM 3640 C C . TYR A 1 460 ? 22.221 26.481 -43.628 1.00 84.38 460 TYR A C 1
ATOM 3642 O O . TYR A 1 460 ? 23.175 27.015 -44.189 1.00 84.38 460 TYR A O 1
ATOM 3650 N N . LEU A 1 461 ? 21.034 27.087 -43.510 1.00 83.38 461 LEU A N 1
ATOM 3651 C CA . LEU A 1 461 ? 20.769 28.431 -44.039 1.00 83.38 461 LEU A CA 1
ATOM 3652 C C . LEU A 1 461 ? 21.552 29.528 -43.311 1.00 83.38 461 LEU A C 1
ATOM 3654 O O . LEU A 1 461 ? 21.942 30.511 -43.935 1.00 83.38 461 LEU A O 1
ATOM 3658 N N . MET A 1 462 ? 21.825 29.340 -42.019 1.00 82.50 462 MET A N 1
ATOM 3659 C CA . MET A 1 462 ? 22.629 30.254 -41.201 1.00 82.50 462 MET A CA 1
ATOM 3660 C C . MET A 1 462 ? 24.149 30.037 -41.329 1.00 82.50 462 MET A C 1
ATOM 3662 O O . MET A 1 462 ? 24.911 30.791 -40.733 1.00 82.50 462 MET A O 1
ATOM 3666 N N . GLN A 1 463 ? 24.600 29.047 -42.114 1.00 80.12 463 GLN A N 1
ATOM 3667 C CA . GLN A 1 463 ? 26.015 28.668 -42.274 1.00 80.12 463 GLN A CA 1
ATOM 3668 C C . GLN A 1 463 ? 26.715 28.279 -40.951 1.00 80.12 463 GLN A C 1
ATOM 3670 O O . GLN A 1 463 ? 27.924 28.452 -40.800 1.00 80.12 463 GLN A O 1
ATOM 3675 N N . GLU A 1 464 ? 25.966 27.724 -39.994 1.00 75.12 464 GLU A N 1
ATOM 3676 C CA . GLU A 1 464 ? 26.489 27.259 -38.703 1.00 75.12 464 GLU A CA 1
ATOM 3677 C C . GLU A 1 464 ? 26.943 25.780 -38.747 1.00 75.12 464 GLU A C 1
ATOM 3679 O O . GLU A 1 464 ? 26.400 24.984 -39.521 1.00 75.12 464 GLU A O 1
ATOM 3684 N N . PRO A 1 465 ? 27.918 25.363 -37.910 1.00 68.25 465 PRO A N 1
ATOM 3685 C CA . PRO A 1 465 ? 28.410 23.983 -37.887 1.00 68.25 465 PRO A CA 1
ATOM 3686 C C . PRO A 1 465 ? 27.340 22.968 -37.433 1.00 68.25 465 PRO A C 1
ATOM 3688 O O . PRO A 1 465 ? 26.622 23.170 -36.451 1.00 68.25 465 PRO A O 1
ATOM 3691 N N . ASN A 1 466 ? 27.265 21.835 -38.145 1.00 63.06 466 ASN A N 1
ATOM 3692 C CA . ASN A 1 466 ? 26.215 20.810 -38.017 1.00 63.06 466 ASN A CA 1
ATOM 3693 C C . ASN A 1 466 ? 26.556 19.642 -37.065 1.00 63.06 466 ASN A C 1
ATOM 3695 O O . ASN A 1 466 ? 25.718 18.759 -36.872 1.00 63.06 466 ASN A O 1
ATOM 3699 N N . ASP A 1 467 ? 27.750 19.625 -36.467 1.00 55.28 467 ASP A N 1
ATOM 3700 C CA . ASP A 1 467 ? 28.367 18.427 -35.862 1.00 55.28 467 ASP A CA 1
ATOM 3701 C C . ASP A 1 467 ? 27.674 17.887 -34.590 1.00 55.28 467 ASP A C 1
ATOM 3703 O O . ASP A 1 467 ? 28.042 16.833 -34.079 1.00 55.28 467 ASP A O 1
ATOM 3707 N N . LEU A 1 468 ? 26.648 18.579 -34.082 1.00 60.91 468 LEU A N 1
ATOM 3708 C CA . LEU A 1 468 ? 25.938 18.252 -32.834 1.00 60.91 468 LEU A CA 1
ATOM 3709 C C . LEU A 1 468 ? 24.487 17.767 -33.029 1.00 60.91 468 LEU A C 1
ATOM 3711 O O . LEU A 1 468 ? 23.804 17.507 -32.039 1.00 60.91 468 LEU A O 1
ATOM 3715 N N . LEU A 1 469 ? 23.975 17.677 -34.263 1.00 65.38 469 LEU A N 1
ATOM 3716 C CA . LEU A 1 469 ? 22.566 17.336 -34.516 1.00 65.38 469 LEU A CA 1
ATOM 3717 C C . LEU A 1 469 ? 22.351 15.852 -34.842 1.00 65.38 469 LEU A C 1
ATOM 3719 O O . LEU A 1 469 ? 23.098 15.249 -35.611 1.00 65.38 469 LEU A O 1
ATOM 3723 N N . SER A 1 470 ? 21.275 15.278 -34.297 1.00 72.88 470 SER A N 1
ATOM 3724 C CA . SER A 1 470 ? 20.862 13.898 -34.565 1.00 72.88 470 SER A CA 1
ATOM 3725 C C . SER A 1 470 ? 20.515 13.676 -36.050 1.00 72.88 470 SER A C 1
ATOM 3727 O O . SER A 1 470 ? 19.985 14.582 -36.702 1.00 72.88 470 SER A O 1
ATOM 3729 N N . PRO A 1 471 ? 20.785 12.480 -36.607 1.00 78.62 471 PRO A N 1
ATOM 3730 C CA . PRO A 1 471 ? 20.366 12.139 -37.964 1.00 78.62 471 PRO A CA 1
ATOM 3731 C C . PRO A 1 471 ? 18.832 12.103 -38.074 1.00 78.62 471 PRO A C 1
ATOM 3733 O O . PRO A 1 471 ? 18.145 11.795 -37.101 1.00 78.62 471 PRO A O 1
ATOM 3736 N N . TYR A 1 472 ? 18.305 12.397 -39.266 1.00 85.12 472 TYR A N 1
ATOM 3737 C CA . TYR A 1 472 ? 16.873 12.337 -39.580 1.00 85.12 472 TYR A CA 1
ATOM 3738 C C . TYR A 1 472 ? 16.611 11.314 -40.695 1.00 85.12 472 TYR A C 1
ATOM 3740 O O . TYR A 1 472 ? 17.484 11.059 -41.526 1.00 85.12 472 TYR A O 1
ATOM 3748 N N . ASN A 1 473 ? 15.410 10.738 -40.721 1.00 90.38 473 ASN A N 1
ATOM 3749 C CA . ASN A 1 473 ? 14.962 9.801 -41.752 1.00 90.38 473 ASN A CA 1
ATOM 3750 C C . ASN A 1 473 ? 14.071 10.530 -42.771 1.00 90.38 473 ASN A C 1
ATOM 3752 O O . ASN A 1 473 ? 13.021 11.057 -42.405 1.00 90.38 473 ASN A O 1
ATOM 3756 N N . SER A 1 474 ? 14.479 10.558 -44.041 1.00 87.50 474 SER A N 1
ATOM 3757 C CA . SER A 1 474 ? 13.768 11.253 -45.121 1.00 87.50 474 SER A CA 1
ATOM 3758 C C . SER A 1 474 ? 12.445 10.596 -45.522 1.00 87.50 474 SER A C 1
ATOM 3760 O O . SER A 1 474 ? 11.505 11.308 -45.859 1.00 87.50 474 SER A O 1
ATOM 3762 N N . GLU A 1 475 ? 12.326 9.270 -45.450 1.00 88.62 475 GLU A N 1
ATOM 3763 C CA . GLU A 1 475 ? 11.081 8.561 -45.778 1.00 88.62 475 GLU A CA 1
ATOM 3764 C C . GLU A 1 475 ? 9.979 8.896 -44.768 1.00 88.62 475 GLU A C 1
ATOM 3766 O O . GLU A 1 475 ? 8.863 9.245 -45.152 1.00 88.62 475 GLU A O 1
ATOM 3771 N N . LEU A 1 476 ? 10.317 8.894 -43.473 1.00 88.19 476 LEU A N 1
ATOM 3772 C CA . LEU A 1 476 ? 9.387 9.284 -42.409 1.00 88.19 476 LEU A CA 1
ATOM 3773 C C . LEU A 1 476 ? 8.964 10.757 -42.506 1.00 88.19 476 LEU A C 1
ATOM 3775 O O . LEU A 1 476 ? 7.842 11.085 -42.138 1.00 88.19 476 LEU A O 1
ATOM 3779 N N . LEU A 1 477 ? 9.822 11.647 -43.022 1.00 91.81 477 LEU A N 1
ATOM 3780 C CA . LEU A 1 477 ? 9.445 13.044 -43.282 1.00 91.81 477 LEU A CA 1
ATOM 3781 C C . LEU A 1 477 ? 8.408 13.165 -44.394 1.00 91.81 477 LEU A C 1
ATOM 3783 O O . LEU A 1 477 ? 7.477 13.954 -44.273 1.00 91.81 477 LEU A O 1
ATOM 3787 N N . VAL A 1 478 ? 8.560 12.393 -45.473 1.00 89.50 478 VAL A N 1
ATOM 3788 C CA . VAL A 1 478 ? 7.588 12.394 -46.575 1.00 89.50 478 VAL A CA 1
ATOM 3789 C C . VAL A 1 478 ? 6.234 11.880 -46.089 1.00 89.50 478 VAL A C 1
ATOM 3791 O O . VAL A 1 478 ? 5.207 12.449 -46.451 1.00 89.50 478 VAL A O 1
ATOM 3794 N N . VAL A 1 479 ? 6.225 10.840 -45.249 1.00 87.31 479 VAL A N 1
ATOM 3795 C CA . VAL A 1 479 ? 4.999 10.334 -44.610 1.00 87.31 479 VAL A CA 1
ATOM 3796 C C . VAL A 1 479 ? 4.380 11.403 -43.706 1.00 87.31 479 VAL A C 1
ATOM 3798 O O . VAL A 1 479 ? 3.196 11.699 -43.851 1.00 87.31 479 VAL A O 1
ATOM 3801 N N . PHE A 1 480 ? 5.177 12.047 -42.849 1.00 92.06 480 PHE A N 1
ATOM 3802 C CA . PHE A 1 480 ? 4.708 13.122 -41.974 1.00 92.06 480 PHE A CA 1
ATOM 3803 C C . PHE A 1 480 ? 4.066 14.272 -42.764 1.00 92.06 480 PHE A C 1
ATOM 3805 O O . PHE A 1 480 ? 2.929 14.646 -42.492 1.00 92.06 480 PHE A O 1
ATOM 3812 N N . LEU A 1 481 ? 4.753 14.794 -43.786 1.00 91.12 481 LEU A N 1
ATOM 3813 C CA . LEU A 1 481 ? 4.266 15.923 -44.585 1.00 91.12 481 LEU A CA 1
ATOM 3814 C C . LEU A 1 481 ? 2.997 15.591 -45.377 1.00 91.12 481 LEU A C 1
ATOM 3816 O O . LEU A 1 481 ? 2.177 16.473 -45.595 1.00 91.12 481 LEU A O 1
ATOM 3820 N N . LYS A 1 482 ? 2.821 14.335 -45.803 1.00 86.38 482 LYS A N 1
ATOM 3821 C CA . LYS A 1 482 ? 1.624 13.911 -46.541 1.00 86.38 482 LYS A CA 1
ATOM 3822 C C . LYS A 1 482 ? 0.420 13.618 -45.651 1.00 86.38 482 LYS A C 1
ATOM 3824 O O . LYS A 1 482 ? -0.698 13.820 -46.110 1.00 86.38 482 LYS A O 1
ATOM 3829 N N . PHE A 1 483 ? 0.638 13.101 -44.441 1.00 83.44 483 PHE A N 1
ATOM 3830 C CA . PHE A 1 483 ? -0.441 12.521 -43.634 1.00 83.44 483 PHE A CA 1
ATOM 3831 C C . PHE A 1 483 ? -0.621 13.157 -42.255 1.00 83.44 483 PHE A C 1
ATOM 3833 O O . PHE A 1 483 ? -1.747 13.217 -41.796 1.00 83.44 483 PHE A O 1
ATOM 3840 N N . LEU A 1 484 ? 0.434 13.644 -41.595 1.00 86.12 484 LEU A N 1
ATOM 3841 C CA . LEU A 1 484 ? 0.364 14.157 -40.214 1.00 86.12 484 LEU A CA 1
ATOM 3842 C C . LEU A 1 484 ? 0.493 15.680 -40.093 1.00 86.12 484 LEU A C 1
ATOM 3844 O O . LEU A 1 484 ? 0.299 16.210 -39.007 1.00 86.12 484 LEU A O 1
ATOM 3848 N N . TYR A 1 485 ? 0.841 16.395 -41.166 1.00 87.56 485 TYR A N 1
ATOM 3849 C CA . TYR A 1 485 ? 1.025 17.849 -41.092 1.00 87.56 485 TYR A CA 1
ATOM 3850 C C . TYR A 1 485 ? -0.286 18.600 -40.788 1.00 87.56 485 TYR A C 1
ATOM 3852 O O . TYR A 1 485 ? -0.267 19.525 -39.982 1.00 87.56 485 TYR A O 1
ATOM 3860 N N . ASP A 1 486 ? -1.402 18.159 -41.387 1.00 84.44 486 ASP A N 1
ATOM 3861 C CA . ASP A 1 486 ? -2.746 18.744 -41.207 1.00 84.44 486 ASP A CA 1
ATOM 3862 C C . ASP A 1 486 ? -3.720 17.823 -40.439 1.00 84.44 486 ASP A C 1
ATOM 3864 O O . ASP A 1 486 ? -4.868 18.201 -40.215 1.00 84.44 486 ASP A O 1
ATOM 3868 N N . GLN A 1 487 ? -3.304 16.608 -40.058 1.00 83.94 487 GLN A N 1
ATOM 3869 C CA . GLN A 1 487 ? -4.150 15.657 -39.321 1.00 83.94 487 GLN A CA 1
ATOM 3870 C C . GLN A 1 487 ? -3.628 15.442 -37.902 1.00 83.94 487 GLN A C 1
ATOM 3872 O O . GLN A 1 487 ? -2.420 15.343 -37.688 1.00 83.94 487 GLN A O 1
ATOM 3877 N N . ASP A 1 488 ? -4.545 15.285 -36.947 1.00 87.69 488 ASP A N 1
ATOM 3878 C CA . ASP A 1 488 ? -4.225 15.043 -35.540 1.00 87.69 488 ASP A CA 1
ATOM 3879 C C . ASP A 1 488 ? -4.869 13.738 -35.036 1.00 87.69 488 ASP A C 1
ATOM 3881 O O . ASP A 1 488 ? -5.873 13.756 -34.319 1.00 87.69 488 ASP A O 1
ATOM 3885 N N . PRO A 1 489 ? -4.273 12.576 -35.362 1.00 86.44 489 PRO A N 1
ATOM 3886 C CA . PRO A 1 489 ? -4.831 11.282 -34.974 1.00 86.44 489 PRO A CA 1
ATOM 3887 C C . PRO A 1 489 ? -4.822 11.041 -33.455 1.00 86.44 489 PRO A C 1
ATOM 3889 O O . PRO A 1 489 ? -5.484 10.121 -32.979 1.00 86.44 489 PRO A O 1
ATOM 3892 N N . VAL A 1 490 ? -4.058 11.821 -32.677 1.00 90.06 490 VAL A N 1
ATOM 3893 C CA . VAL A 1 490 ? -4.048 11.724 -31.208 1.00 90.06 490 VAL A CA 1
ATOM 3894 C C . VAL A 1 490 ? -5.285 12.414 -30.640 1.00 90.06 490 VAL A C 1
ATOM 3896 O O . VAL A 1 490 ? -5.969 11.831 -29.799 1.00 90.06 490 VAL A O 1
ATOM 3899 N N . LYS A 1 491 ? -5.611 13.613 -31.137 1.00 88.00 491 LYS A N 1
ATOM 3900 C CA . LYS A 1 491 ? -6.845 14.326 -30.791 1.00 88.00 491 LYS A CA 1
ATOM 3901 C C . LYS A 1 491 ? -8.085 13.528 -31.189 1.00 88.00 491 LYS A C 1
ATOM 3903 O O . LYS A 1 491 ? -8.981 13.360 -30.362 1.00 88.00 491 LYS A O 1
ATOM 3908 N N . ASP A 1 492 ? -8.086 12.948 -32.389 1.00 84.06 492 ASP A N 1
ATOM 3909 C CA . ASP A 1 492 ? -9.204 12.138 -32.882 1.00 84.06 492 ASP A CA 1
ATOM 3910 C C . ASP A 1 492 ? -9.519 10.950 -31.963 1.00 84.06 492 ASP A C 1
ATOM 3912 O O . ASP A 1 492 ? -10.677 10.576 -31.818 1.00 84.06 492 ASP A O 1
ATOM 3916 N N . LEU A 1 493 ? -8.517 10.360 -31.303 1.00 84.56 493 LEU A N 1
ATOM 3917 C CA . LEU A 1 493 ? -8.728 9.254 -30.363 1.00 84.56 493 LEU A CA 1
ATOM 3918 C C . LEU A 1 493 ? -9.197 9.709 -28.971 1.00 84.56 493 LEU A C 1
ATOM 3920 O O . LEU A 1 493 ? -9.847 8.915 -28.284 1.00 84.56 493 LEU A O 1
ATOM 3924 N N . LEU A 1 494 ? -8.870 10.937 -28.552 1.00 86.19 494 LEU A N 1
ATOM 3925 C CA . LEU A 1 494 ? -9.177 11.476 -27.219 1.00 86.19 494 LEU A CA 1
ATOM 3926 C C . LEU A 1 494 ? -10.528 12.199 -27.146 1.00 86.19 494 LEU A C 1
ATOM 3928 O O . LEU A 1 494 ? -11.154 12.192 -26.087 1.00 86.19 494 LEU A O 1
ATOM 3932 N N . GLU A 1 495 ? -10.995 12.803 -28.238 1.00 80.06 495 GLU A N 1
ATOM 3933 C CA . GLU A 1 495 ? -12.252 13.557 -28.242 1.00 80.06 495 GLU A CA 1
ATOM 3934 C C . GLU A 1 495 ? -13.500 12.666 -28.316 1.00 80.06 495 GLU A C 1
ATOM 3936 O O . GLU A 1 495 ? -13.526 11.603 -28.945 1.00 80.06 495 GLU A O 1
ATOM 3941 N N . LEU A 1 496 ? -14.582 13.145 -27.696 1.00 68.06 496 LEU A N 1
ATOM 3942 C CA . LEU A 1 496 ? -15.916 12.570 -27.837 1.00 68.06 496 LEU A CA 1
ATOM 3943 C C . LEU A 1 496 ? -16.482 12.957 -29.210 1.00 68.06 496 LEU A C 1
ATOM 3945 O O . LEU A 1 496 ? -16.698 14.133 -29.485 1.00 68.06 496 LEU A O 1
ATOM 3949 N N . SER A 1 497 ? -16.713 11.971 -30.076 1.00 57.91 497 SER A N 1
ATOM 3950 C CA . SER A 1 497 ? -17.308 12.184 -31.401 1.00 57.91 497 SER A CA 1
ATOM 3951 C C . SER A 1 497 ? -18.775 12.612 -31.307 1.00 57.91 497 SER A C 1
ATOM 3953 O O . SER A 1 497 ? -19.526 12.037 -30.512 1.00 57.91 497 SER A O 1
ATOM 3955 N N . GLU A 1 498 ? -19.222 13.481 -32.215 1.00 58.91 498 GLU A N 1
ATOM 3956 C CA . GLU A 1 498 ? -20.646 13.589 -32.547 1.00 58.91 498 GLU A CA 1
ATOM 3957 C C . GLU A 1 498 ? -21.175 12.249 -33.116 1.00 58.91 498 GLU A C 1
ATOM 3959 O O . GLU A 1 498 ? -20.409 11.453 -33.676 1.00 58.91 498 GLU A O 1
ATOM 3964 N N . PRO A 1 499 ? -22.471 11.927 -32.948 1.00 53.59 499 PRO A N 1
ATOM 3965 C CA . PRO A 1 499 ? -23.033 10.673 -33.444 1.00 53.59 499 PRO A CA 1
ATOM 3966 C C . PRO A 1 499 ? -22.914 10.568 -34.978 1.00 53.59 499 PRO A C 1
ATOM 3968 O O . PRO A 1 499 ? -23.606 11.275 -35.703 1.00 53.59 499 PRO A O 1
ATOM 3971 N N . GLY A 1 500 ? -22.063 9.651 -35.461 1.00 54.97 500 GLY A N 1
ATOM 3972 C CA . GLY A 1 500 ? -21.851 9.361 -36.891 1.00 54.97 500 GLY A CA 1
ATOM 3973 C C . GLY A 1 500 ? -20.393 9.425 -37.370 1.00 54.97 500 GLY A C 1
ATOM 3974 O O . GLY A 1 500 ? -20.125 9.031 -38.501 1.00 54.97 500 GLY A O 1
ATOM 3975 N N . ASP A 1 501 ? -19.461 9.876 -36.525 1.00 63.56 501 ASP A N 1
ATOM 3976 C CA . ASP A 1 501 ? -18.053 10.111 -36.887 1.00 63.56 501 ASP A CA 1
ATOM 3977 C C . ASP A 1 501 ? -17.135 8.931 -36.480 1.00 63.56 501 ASP A C 1
ATOM 3979 O O . ASP A 1 501 ? -16.324 9.015 -35.549 1.00 63.56 501 ASP A O 1
ATOM 3983 N N . ASP A 1 502 ? -17.341 7.780 -37.130 1.00 68.19 502 ASP A N 1
ATOM 3984 C CA . ASP A 1 502 ? -16.598 6.537 -36.881 1.00 68.19 502 ASP A CA 1
ATOM 3985 C C . ASP A 1 502 ? -15.247 6.512 -37.619 1.00 68.19 502 ASP A C 1
ATOM 3987 O O . ASP A 1 502 ? -15.133 6.933 -38.770 1.00 68.19 502 ASP A O 1
ATOM 3991 N N . ILE A 1 503 ? -14.217 5.947 -36.979 1.00 74.94 503 ILE A N 1
ATOM 3992 C CA . ILE A 1 503 ? -12.888 5.818 -37.589 1.00 74.94 503 ILE A CA 1
ATOM 3993 C C . ILE A 1 503 ? -12.949 4.795 -38.729 1.00 74.94 503 ILE A C 1
ATOM 3995 O O . ILE A 1 503 ? -13.294 3.627 -38.518 1.00 74.94 503 ILE A O 1
ATOM 3999 N N . GLU A 1 504 ? -12.561 5.217 -39.932 1.00 73.25 504 GLU A N 1
ATOM 4000 C CA . GLU A 1 504 ? -12.479 4.338 -41.094 1.00 73.25 504 GLU A CA 1
ATOM 4001 C C . GLU A 1 504 ? -11.334 3.323 -40.921 1.00 73.25 504 GLU A C 1
ATOM 4003 O O . GLU A 1 504 ? -10.189 3.673 -40.628 1.00 73.25 504 GLU A O 1
ATOM 4008 N N . ILE A 1 505 ? -11.647 2.034 -41.070 1.00 77.31 505 ILE A N 1
ATOM 4009 C CA . ILE A 1 505 ? -10.692 0.932 -40.892 1.00 77.31 505 ILE A CA 1
ATOM 4010 C C . ILE A 1 505 ? -10.656 0.092 -42.154 1.00 77.31 505 ILE A C 1
ATOM 4012 O O . ILE A 1 505 ? -11.694 -0.220 -42.737 1.00 7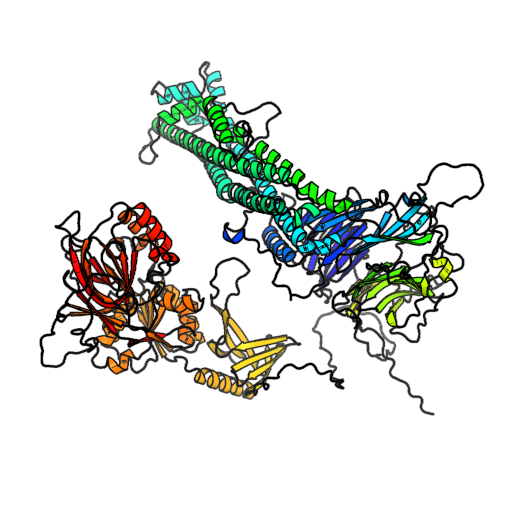7.31 505 ILE A O 1
ATOM 4016 N N . ASP A 1 506 ? -9.450 -0.346 -42.515 1.00 79.00 506 ASP A N 1
ATOM 4017 C CA . ASP A 1 506 ? -9.223 -1.283 -43.608 1.00 79.00 506 ASP A CA 1
ATOM 4018 C C . ASP A 1 506 ? -10.148 -2.512 -43.513 1.00 79.00 506 ASP A C 1
ATOM 4020 O O . ASP A 1 506 ? -10.191 -3.227 -42.504 1.00 79.00 506 ASP A O 1
ATOM 4024 N N . LEU A 1 507 ? -10.850 -2.793 -44.614 1.00 78.81 507 LEU A N 1
ATOM 4025 C CA . LEU A 1 507 ? -11.790 -3.905 -44.751 1.00 78.81 507 LEU A CA 1
ATOM 4026 C C . LEU A 1 507 ? -11.142 -5.258 -44.419 1.00 78.81 507 LEU A C 1
ATOM 4028 O O . LEU A 1 507 ? -11.818 -6.147 -43.898 1.00 78.81 507 LEU A O 1
ATOM 4032 N N . LYS A 1 508 ? -9.831 -5.419 -44.657 1.00 83.94 508 LYS A N 1
ATOM 4033 C CA . LYS A 1 508 ? -9.103 -6.649 -44.291 1.00 83.94 508 LYS A CA 1
ATOM 4034 C C . LYS A 1 508 ? -8.958 -6.815 -42.781 1.00 83.94 508 LYS A C 1
ATOM 4036 O O . LYS A 1 508 ? -9.074 -7.933 -42.282 1.00 83.94 508 LYS A O 1
ATOM 4041 N N . THR A 1 509 ? -8.720 -5.727 -42.051 1.00 81.81 509 THR A N 1
ATOM 4042 C CA . THR A 1 509 ? -8.621 -5.748 -40.585 1.00 81.81 509 THR A CA 1
ATOM 4043 C C . THR A 1 509 ? -9.970 -6.102 -39.968 1.00 81.81 509 THR A C 1
ATOM 4045 O O . THR A 1 509 ? -10.029 -6.978 -39.111 1.00 81.81 509 THR A O 1
ATOM 4048 N N . ILE A 1 510 ? -11.062 -5.521 -40.476 1.00 81.06 510 ILE A N 1
ATOM 4049 C CA . ILE A 1 510 ? -12.427 -5.882 -40.057 1.00 81.06 510 ILE A CA 1
ATOM 4050 C C . ILE A 1 510 ? -12.722 -7.361 -40.361 1.00 81.06 510 ILE A C 1
ATOM 4052 O O . ILE A 1 510 ? -13.309 -8.054 -39.532 1.00 81.06 510 ILE A O 1
ATOM 4056 N N . GLY A 1 511 ? -12.285 -7.867 -41.520 1.00 81.56 511 GLY A N 1
ATOM 4057 C CA . GLY A 1 511 ? -12.388 -9.289 -41.866 1.00 81.56 511 GLY A CA 1
ATOM 4058 C C . GLY A 1 511 ? -11.719 -10.200 -40.831 1.00 81.56 511 GLY A C 1
ATOM 4059 O O . GLY A 1 511 ? -12.351 -11.133 -40.343 1.00 81.56 511 GLY A O 1
ATOM 4060 N N . ARG A 1 512 ? -10.490 -9.871 -40.413 1.00 82.88 512 ARG A N 1
ATOM 4061 C CA . ARG A 1 512 ? -9.757 -10.617 -39.373 1.00 82.88 512 ARG A CA 1
ATOM 4062 C C . ARG A 1 512 ? -10.432 -10.562 -38.002 1.00 82.88 512 ARG A C 1
ATOM 4064 O O . ARG A 1 512 ? -10.457 -11.567 -37.303 1.00 82.88 512 ARG A O 1
ATOM 4071 N N . VAL A 1 513 ? -10.994 -9.417 -37.610 1.00 81.81 513 VAL A N 1
ATOM 4072 C CA . VAL A 1 513 ? -11.740 -9.300 -36.341 1.00 81.81 513 VAL A CA 1
ATOM 4073 C C . VAL A 1 513 ? -12.957 -10.228 -36.343 1.00 81.81 513 VAL A C 1
ATOM 4075 O O . VAL A 1 513 ? -13.188 -10.938 -35.368 1.00 81.81 513 VAL A O 1
ATOM 4078 N N . LYS A 1 514 ? -13.687 -10.304 -37.463 1.00 82.38 514 LYS A N 1
ATOM 4079 C CA . LYS A 1 514 ? -14.824 -11.227 -37.613 1.00 82.38 514 LYS A CA 1
ATOM 4080 C C . LYS A 1 514 ? -14.413 -12.699 -37.538 1.00 82.38 514 LYS A C 1
ATOM 4082 O O . LYS A 1 514 ? -15.166 -13.503 -36.997 1.00 82.38 514 LYS A O 1
ATOM 4087 N N . GLU A 1 515 ? -13.235 -13.056 -38.050 1.00 84.12 515 GLU A N 1
ATOM 4088 C CA . GLU A 1 515 ? -12.673 -14.407 -37.904 1.00 84.12 515 GLU A CA 1
ATOM 4089 C C . GLU A 1 515 ? -12.329 -14.725 -36.442 1.00 84.12 515 GLU A C 1
ATOM 4091 O O . GLU A 1 515 ? -12.650 -15.810 -35.961 1.00 84.12 515 GLU A O 1
ATOM 4096 N N . LEU A 1 516 ? -11.740 -13.777 -35.703 1.00 79.19 516 LEU A N 1
ATOM 4097 C CA . LEU A 1 516 ? -11.415 -13.963 -34.283 1.00 79.19 516 LEU A CA 1
ATOM 4098 C C . LEU A 1 516 ? -12.663 -14.193 -33.419 1.00 79.19 516 LEU A C 1
ATOM 4100 O O . LEU A 1 516 ? -12.619 -15.003 -32.499 1.00 79.19 516 LEU A O 1
ATOM 4104 N N . ILE A 1 517 ? -13.792 -13.563 -33.746 1.00 79.44 517 ILE A N 1
ATOM 4105 C CA . ILE A 1 517 ? -15.064 -13.782 -33.035 1.00 79.44 517 ILE A CA 1
ATOM 4106 C C . ILE A 1 517 ? -15.563 -15.223 -33.194 1.00 79.44 517 ILE A C 1
ATOM 4108 O O . ILE A 1 517 ? -16.138 -15.779 -32.258 1.00 79.44 517 ILE A O 1
ATOM 4112 N N . GLN A 1 518 ? -15.290 -15.879 -34.330 1.00 79.88 518 GLN A N 1
ATOM 4113 C CA . GLN A 1 518 ? -15.627 -17.299 -34.508 1.00 79.88 518 GLN A CA 1
ATOM 4114 C C . GLN A 1 518 ? -14.845 -18.213 -33.552 1.00 79.88 518 GLN A C 1
ATOM 4116 O O . GLN A 1 518 ? -15.313 -19.308 -33.246 1.00 79.88 518 GLN A O 1
ATOM 4121 N N . LEU A 1 519 ? -13.684 -17.766 -33.058 1.00 75.56 519 LEU A N 1
ATOM 4122 C CA . LEU A 1 519 ? -12.891 -18.477 -32.049 1.00 75.56 519 LEU A CA 1
ATOM 4123 C C . LEU A 1 519 ? -13.425 -18.264 -30.618 1.00 75.56 519 LEU A C 1
ATOM 4125 O O . LEU A 1 519 ? -13.031 -18.996 -29.710 1.00 75.56 519 LEU A O 1
ATOM 4129 N N . GLY A 1 520 ? -14.356 -17.321 -30.430 1.00 69.19 520 GLY A N 1
ATOM 4130 C CA . GLY A 1 520 ? -14.997 -16.996 -29.158 1.00 69.19 520 GLY A CA 1
ATOM 4131 C C . GLY A 1 520 ? -14.170 -16.070 -28.256 1.00 69.19 520 GLY A C 1
ATOM 4132 O O . GLY A 1 520 ? -12.959 -15.939 -28.399 1.00 69.19 520 GLY A O 1
ATOM 4133 N N . GLY A 1 521 ? -14.842 -15.425 -27.294 1.00 67.56 521 GLY A N 1
ATOM 4134 C CA . GLY A 1 521 ? -14.212 -14.593 -26.254 1.00 67.56 521 GLY A CA 1
ATOM 4135 C C . GLY A 1 521 ? -14.700 -13.143 -26.195 1.00 67.56 521 GLY A C 1
ATOM 4136 O O . GLY A 1 521 ? -14.663 -12.561 -25.116 1.00 67.56 521 GLY A O 1
ATOM 4137 N N . PHE A 1 522 ? -15.201 -12.602 -27.307 1.00 76.06 522 PHE A N 1
ATOM 4138 C CA . PHE A 1 522 ? -15.824 -11.277 -27.415 1.00 76.06 522 PHE A CA 1
ATOM 4139 C C . PHE A 1 522 ? -16.857 -11.278 -28.556 1.00 76.06 522 PHE A C 1
ATOM 4141 O O . PHE A 1 522 ? -16.810 -12.133 -29.445 1.00 76.06 522 PHE A O 1
ATOM 4148 N N . SER A 1 523 ? -17.821 -10.368 -28.493 1.00 81.06 523 SER A N 1
ATOM 4149 C CA . SER A 1 523 ? -18.988 -10.240 -29.363 1.00 81.06 523 SER A CA 1
ATOM 4150 C C . SER A 1 523 ? -18.983 -8.957 -30.204 1.00 81.06 523 SER A C 1
ATOM 4152 O O . SER A 1 523 ? -19.547 -8.953 -31.302 1.00 81.06 523 SER A O 1
ATOM 4154 N N . ASP A 1 524 ? -18.307 -7.898 -29.754 1.00 82.69 524 ASP A N 1
ATOM 4155 C CA . ASP A 1 524 ? -18.262 -6.616 -30.460 1.00 82.69 524 ASP A CA 1
ATOM 4156 C C . ASP A 1 524 ? -17.241 -6.598 -31.621 1.00 82.69 524 ASP A C 1
ATOM 4158 O O . ASP A 1 524 ? -16.042 -6.819 -31.439 1.00 82.69 524 ASP A O 1
ATOM 4162 N N . CYS A 1 525 ? -17.712 -6.303 -32.840 1.00 77.62 525 CYS A N 1
ATOM 4163 C CA . CYS A 1 525 ? -16.874 -6.141 -34.040 1.00 77.62 525 CYS A CA 1
ATOM 4164 C C . CYS A 1 525 ? -16.452 -4.689 -34.302 1.00 77.62 525 CYS A C 1
ATOM 4166 O O . CYS A 1 525 ? -15.493 -4.446 -35.038 1.00 77.62 525 CYS A O 1
ATOM 4168 N N . ASP A 1 526 ? -17.223 -3.731 -33.795 1.00 79.94 526 ASP A N 1
ATOM 4169 C CA . ASP A 1 526 ? -17.126 -2.318 -34.150 1.00 79.94 526 ASP A CA 1
ATOM 4170 C C . ASP A 1 526 ? -16.268 -1.536 -33.150 1.00 79.94 526 ASP A C 1
ATOM 4172 O O . ASP A 1 526 ? -16.019 -0.351 -33.366 1.00 79.94 526 ASP A O 1
ATOM 4176 N N . PHE A 1 527 ? -15.744 -2.182 -32.101 1.00 79.62 527 PHE A N 1
ATOM 4177 C CA . PHE A 1 527 ? -14.912 -1.533 -31.084 1.00 79.62 527 PHE A CA 1
ATOM 4178 C C . PHE A 1 527 ? -13.754 -0.724 -31.688 1.00 79.62 527 PHE A C 1
ATOM 4180 O O . PHE A 1 527 ? -13.508 0.397 -31.259 1.00 79.62 527 PHE A O 1
ATOM 4187 N N . LEU A 1 528 ? -13.084 -1.214 -32.742 1.00 80.62 528 LEU A N 1
ATOM 4188 C CA . LEU A 1 528 ? -11.992 -0.476 -33.393 1.00 80.62 528 LEU A CA 1
ATOM 4189 C C . LEU A 1 528 ? -12.466 0.815 -34.083 1.00 80.62 528 LEU A C 1
ATOM 4191 O O . LEU A 1 528 ? -11.679 1.755 -34.213 1.00 80.62 528 LEU A O 1
ATOM 4195 N N . ARG A 1 529 ? -13.723 0.887 -34.534 1.00 82.38 529 ARG A N 1
ATOM 4196 C CA . ARG A 1 529 ? -14.287 2.100 -35.156 1.00 82.38 529 ARG A CA 1
ATOM 4197 C C . ARG A 1 529 ? -14.520 3.208 -34.136 1.00 82.38 529 ARG A C 1
ATOM 4199 O O . ARG A 1 529 ? -14.597 4.377 -34.506 1.00 82.38 529 ARG A O 1
ATOM 4206 N N . ARG A 1 530 ? -14.613 2.844 -32.856 1.00 84.31 530 ARG A N 1
ATOM 4207 C CA . ARG A 1 530 ? -14.827 3.771 -31.750 1.00 84.31 530 ARG A CA 1
ATOM 4208 C C . ARG A 1 530 ? -13.501 4.345 -31.254 1.00 84.31 530 ARG A C 1
ATOM 4210 O O . ARG A 1 530 ? -12.448 3.705 -31.301 1.00 84.31 530 ARG A O 1
ATOM 4217 N N . ARG A 1 531 ? -13.591 5.585 -30.775 1.00 87.00 531 ARG A N 1
ATOM 4218 C CA . ARG A 1 531 ? -12.517 6.340 -30.118 1.00 87.00 531 ARG A CA 1
ATOM 4219 C C . ARG A 1 531 ? -12.348 5.866 -28.672 1.00 87.00 531 ARG A C 1
ATOM 4221 O O . ARG A 1 531 ? -13.275 5.292 -28.100 1.00 87.00 531 ARG A O 1
ATOM 4228 N N . LEU A 1 532 ? -11.203 6.164 -28.060 1.00 89.62 532 LEU A N 1
ATOM 4229 C CA . LEU A 1 532 ? -10.886 5.732 -26.694 1.00 89.62 532 LEU A CA 1
ATOM 4230 C C . LEU A 1 532 ? -11.901 6.270 -25.671 1.00 89.62 532 LEU A C 1
ATOM 4232 O O . LEU A 1 532 ? -12.396 5.516 -24.837 1.00 89.62 532 LEU A O 1
ATOM 4236 N N . ALA A 1 533 ? -12.274 7.549 -25.779 1.00 87.00 533 ALA A N 1
ATOM 4237 C CA . ALA A 1 533 ? -13.248 8.169 -24.877 1.00 87.00 533 ALA A CA 1
ATOM 4238 C C . ALA A 1 533 ? -14.660 7.560 -25.000 1.00 87.00 533 ALA A C 1
ATOM 4240 O O . ALA A 1 533 ? -15.359 7.399 -24.000 1.00 87.00 533 ALA A O 1
ATOM 4241 N N . LYS A 1 534 ? -15.069 7.171 -26.216 1.00 87.50 534 LYS A N 1
ATOM 4242 C CA . LYS A 1 534 ? -16.363 6.517 -26.478 1.00 87.50 534 LYS A CA 1
ATOM 4243 C C . LYS A 1 534 ? -16.393 5.095 -25.912 1.00 87.50 534 LYS A C 1
ATOM 4245 O O . LYS A 1 534 ? -17.400 4.692 -25.337 1.00 87.50 534 LYS A O 1
ATOM 4250 N N . GLU A 1 535 ? -15.287 4.362 -26.027 1.00 90.25 535 GLU A N 1
ATOM 4251 C CA . GLU A 1 535 ? -15.166 3.018 -25.450 1.00 90.25 535 GLU A CA 1
ATOM 4252 C C . GLU A 1 535 ? -15.200 3.057 -23.915 1.00 90.25 535 GLU A C 1
ATOM 4254 O O . GLU A 1 535 ? -15.897 2.264 -23.284 1.00 90.25 535 GLU A O 1
ATOM 4259 N N . PHE A 1 536 ? -14.539 4.049 -23.310 1.00 92.56 536 PHE A N 1
ATOM 4260 C CA . PHE A 1 536 ? -14.617 4.285 -21.869 1.00 92.56 536 PHE A CA 1
ATOM 4261 C C . PHE A 1 536 ? -16.055 4.564 -21.395 1.00 92.56 536 PHE A C 1
ATOM 4263 O O . PHE A 1 536 ? -16.496 3.971 -20.412 1.00 92.56 536 PHE A O 1
ATOM 4270 N N . GLN A 1 537 ? -16.822 5.396 -22.113 1.00 90.38 537 GLN A N 1
ATOM 4271 C CA . GLN A 1 537 ? -18.238 5.639 -21.793 1.00 90.38 537 GLN A CA 1
ATOM 4272 C C . GLN A 1 537 ? -19.091 4.370 -21.892 1.00 90.38 537 GLN A C 1
ATOM 4274 O O . GLN A 1 537 ? -19.983 4.155 -21.068 1.00 90.38 537 GLN A O 1
ATOM 4279 N N . HIS A 1 538 ? -18.824 3.521 -22.888 1.00 89.38 538 HIS A N 1
ATOM 4280 C CA . HIS A 1 538 ? -19.547 2.264 -23.047 1.00 89.38 538 HIS A CA 1
ATOM 4281 C C . HIS A 1 538 ? -19.273 1.316 -21.873 1.00 89.38 538 HIS A C 1
ATOM 4283 O O . HIS A 1 538 ? -20.218 0.842 -21.233 1.00 89.38 538 HIS A O 1
ATOM 4289 N N . MET A 1 539 ? -18.000 1.147 -21.504 1.00 93.12 539 MET A N 1
ATOM 4290 C CA . MET A 1 539 ? -17.598 0.406 -20.308 1.00 93.12 539 MET A CA 1
ATOM 4291 C C . MET A 1 539 ? -18.286 0.959 -19.050 1.00 93.12 539 MET A C 1
ATOM 4293 O O . MET A 1 539 ? -18.955 0.205 -18.342 1.00 93.12 539 MET A O 1
ATOM 4297 N N . GLU A 1 540 ? -18.217 2.271 -18.809 1.00 92.38 540 GLU A N 1
ATOM 4298 C CA . GLU A 1 540 ? -18.840 2.909 -17.643 1.00 92.38 540 GLU A CA 1
ATOM 4299 C C . GLU A 1 540 ? -20.358 2.651 -17.582 1.00 92.38 540 GLU A C 1
ATOM 4301 O O . GLU A 1 540 ? -20.902 2.322 -16.524 1.00 92.38 540 GLU A O 1
ATOM 4306 N N . SER A 1 541 ? -21.052 2.758 -18.719 1.00 92.00 541 SER A N 1
ATOM 4307 C CA . SER A 1 541 ? -22.493 2.498 -18.793 1.00 92.00 541 SER A CA 1
ATOM 4308 C C . SER A 1 541 ? -22.839 1.041 -18.464 1.00 92.00 541 SER A C 1
ATOM 4310 O O . SER A 1 541 ? -23.762 0.787 -17.687 1.00 92.00 541 SER A O 1
ATOM 4312 N N . SER A 1 542 ? -22.048 0.086 -18.967 1.00 92.44 542 SER A N 1
ATOM 4313 C CA . SER A 1 542 ? -22.239 -1.339 -18.687 1.00 92.44 542 SER A CA 1
ATOM 4314 C C . SER A 1 542 ? -21.999 -1.679 -17.211 1.00 92.44 542 SER A C 1
ATOM 4316 O O . SER A 1 542 ? -22.744 -2.471 -16.631 1.00 92.44 542 SER A O 1
ATOM 4318 N N . PHE A 1 543 ? -21.037 -1.014 -16.558 1.00 91.06 543 PHE A N 1
ATOM 4319 C CA . PHE A 1 543 ? -20.774 -1.178 -15.123 1.00 91.06 543 PHE A CA 1
ATOM 4320 C C . PHE A 1 543 ? -21.943 -0.675 -14.286 1.00 91.06 543 PHE A C 1
ATOM 4322 O O . PHE A 1 543 ? -22.422 -1.388 -13.402 1.00 91.06 543 PHE A O 1
ATOM 4329 N N . LYS A 1 544 ? -22.455 0.518 -14.611 1.00 89.94 544 LYS A N 1
ATOM 4330 C CA . LYS A 1 544 ? -23.637 1.090 -13.956 1.00 89.94 544 LYS A CA 1
ATOM 4331 C C . LYS A 1 544 ? -24.841 0.158 -14.076 1.00 89.94 544 LYS A C 1
ATOM 4333 O O . LYS A 1 544 ? -25.496 -0.112 -13.075 1.00 89.94 544 LYS A O 1
ATOM 4338 N N . MET A 1 545 ? -25.101 -0.399 -15.260 1.00 91.06 545 MET A N 1
ATOM 4339 C CA . MET A 1 545 ? -26.198 -1.354 -15.454 1.00 91.06 545 MET A CA 1
ATOM 4340 C C . MET A 1 545 ? -26.015 -2.645 -14.644 1.00 91.06 545 MET A C 1
ATOM 4342 O O . MET A 1 545 ? -26.964 -3.103 -14.006 1.00 91.06 545 MET A O 1
ATOM 4346 N N . ALA A 1 546 ? -24.807 -3.218 -14.629 1.00 90.56 546 ALA A N 1
ATOM 4347 C CA . ALA A 1 546 ? -24.520 -4.440 -13.879 1.00 90.56 546 ALA A CA 1
ATOM 4348 C C . ALA A 1 546 ? -24.676 -4.245 -12.358 1.00 90.56 546 ALA A C 1
ATOM 4350 O O . ALA A 1 546 ? -25.235 -5.109 -11.679 1.00 90.56 546 ALA A O 1
ATOM 4351 N N . LEU A 1 547 ? -24.233 -3.101 -11.825 1.00 87.19 547 LEU A N 1
ATOM 4352 C CA . LEU A 1 547 ? -24.295 -2.776 -10.394 1.00 87.19 547 LEU A CA 1
ATOM 4353 C C . LEU A 1 547 ? -25.674 -2.258 -9.941 1.00 87.19 547 LEU A C 1
ATOM 4355 O O . LEU A 1 547 ? -26.017 -2.382 -8.764 1.00 87.19 547 LEU A O 1
ATOM 4359 N N . GLN A 1 548 ? -26.518 -1.789 -10.864 1.00 88.81 548 GLN A N 1
ATOM 4360 C CA . GLN A 1 548 ? -27.912 -1.426 -10.579 1.00 88.81 548 GLN A CA 1
ATOM 4361 C C . GLN A 1 548 ? -28.789 -2.649 -10.240 1.00 88.81 548 GLN A C 1
ATOM 4363 O O . GLN A 1 548 ? -29.802 -2.536 -9.542 1.00 88.81 548 GLN A O 1
ATOM 4368 N N . MET A 1 549 ? -28.429 -3.845 -10.717 1.00 90.00 549 MET A N 1
ATOM 4369 C CA . MET A 1 549 ? -29.209 -5.062 -10.463 1.00 90.00 549 MET A CA 1
ATOM 4370 C C . MET A 1 549 ? -29.178 -5.500 -8.987 1.00 90.00 549 MET A C 1
ATOM 4372 O O . MET A 1 549 ? -30.256 -5.762 -8.434 1.00 90.00 549 MET A O 1
ATOM 4376 N N . PRO A 1 550 ? -28.018 -5.506 -8.298 1.00 89.81 550 PRO A N 1
ATOM 4377 C CA . PRO A 1 550 ? -27.980 -5.645 -6.849 1.00 89.81 550 PRO A CA 1
ATOM 4378 C C . PRO A 1 550 ? -28.824 -4.608 -6.111 1.00 89.81 550 PRO A C 1
ATOM 4380 O O . PRO A 1 550 ? -29.642 -4.971 -5.262 1.00 89.81 550 PRO A O 1
ATOM 4383 N N . PHE A 1 551 ? -28.703 -3.340 -6.514 1.00 89.38 551 PHE A N 1
ATOM 4384 C CA . PHE A 1 551 ? -29.459 -2.237 -5.930 1.00 89.38 551 PHE A CA 1
ATOM 4385 C C . PHE A 1 551 ? -30.976 -2.480 -5.977 1.00 89.38 551 PHE A C 1
ATOM 4387 O O . PHE A 1 551 ? -31.670 -2.409 -4.960 1.00 89.38 551 PHE A O 1
ATOM 4394 N N . THR A 1 552 ? -31.507 -2.848 -7.145 1.00 90.19 552 THR A N 1
ATOM 4395 C CA . THR A 1 552 ? -32.950 -3.094 -7.321 1.00 90.19 552 THR A CA 1
ATOM 4396 C C . THR A 1 552 ? -33.427 -4.363 -6.611 1.00 90.19 552 THR A C 1
ATOM 4398 O O . THR A 1 552 ? -34.534 -4.392 -6.073 1.00 90.19 552 THR A O 1
ATOM 4401 N N . THR A 1 553 ? -32.601 -5.410 -6.576 1.00 90.19 553 THR A N 1
ATOM 4402 C CA . THR A 1 553 ? -32.952 -6.695 -5.952 1.00 90.19 553 THR A CA 1
ATOM 4403 C C . THR A 1 553 ? -33.054 -6.575 -4.435 1.00 90.19 553 THR A C 1
ATOM 4405 O O . THR A 1 553 ? -33.983 -7.121 -3.841 1.00 90.19 553 THR A O 1
ATOM 4408 N N . ILE A 1 554 ? -32.128 -5.852 -3.805 1.00 90.44 554 ILE A N 1
ATOM 4409 C CA . ILE A 1 554 ? -32.107 -5.664 -2.349 1.00 90.44 554 ILE A CA 1
ATOM 4410 C C . ILE A 1 554 ? -33.213 -4.714 -1.913 1.00 90.44 554 ILE A C 1
ATOM 4412 O O . ILE A 1 554 ? -33.933 -5.032 -0.970 1.00 90.44 554 ILE A O 1
ATOM 4416 N N . SER A 1 555 ? -33.430 -3.628 -2.659 1.00 89.81 555 SER A N 1
ATOM 4417 C CA . SER A 1 555 ? -34.547 -2.701 -2.422 1.00 89.81 555 SER A CA 1
ATOM 4418 C C . SER A 1 555 ? -35.900 -3.421 -2.369 1.00 89.81 555 SER A C 1
ATOM 4420 O O . SER A 1 555 ? -36.717 -3.134 -1.505 1.00 89.81 555 SER A O 1
ATOM 4422 N N . ARG A 1 556 ? -36.117 -4.424 -3.234 1.00 87.38 556 ARG A N 1
ATOM 4423 C CA . ARG A 1 556 ? -37.350 -5.236 -3.252 1.00 87.38 556 ARG A CA 1
ATOM 4424 C C . ARG A 1 556 ? -37.468 -6.249 -2.111 1.00 87.38 556 ARG A C 1
ATOM 4426 O O . ARG A 1 556 ? -38.557 -6.763 -1.885 1.00 87.38 556 ARG A O 1
ATOM 4433 N N . LYS A 1 557 ? -36.361 -6.608 -1.457 1.00 86.38 557 LYS A N 1
ATOM 4434 C CA . LYS A 1 557 ? -36.340 -7.606 -0.377 1.00 86.38 557 LYS A CA 1
ATOM 4435 C C . LYS A 1 557 ? -36.591 -7.014 1.000 1.00 86.38 557 LYS A C 1
ATOM 4437 O O . LYS A 1 557 ? -36.890 -7.780 1.910 1.00 86.38 557 LYS A O 1
ATOM 4442 N N . ILE A 1 558 ? -36.438 -5.703 1.151 1.00 87.56 558 ILE A N 1
ATOM 4443 C CA . ILE A 1 558 ? -36.719 -5.021 2.408 1.00 87.56 558 ILE A CA 1
ATOM 4444 C C . ILE A 1 558 ? -38.212 -4.697 2.437 1.00 87.56 558 ILE A C 1
ATOM 4446 O O . ILE A 1 558 ? -38.723 -4.009 1.555 1.00 87.56 558 ILE A O 1
ATOM 4450 N N . SER A 1 559 ? -38.913 -5.215 3.441 1.00 82.88 559 SER A N 1
ATOM 4451 C CA . SER A 1 559 ? -40.357 -5.038 3.612 1.00 82.88 559 SER A CA 1
ATOM 4452 C C . SER A 1 559 ? -40.690 -4.512 5.004 1.00 82.88 559 SER A C 1
ATOM 4454 O O . SER A 1 559 ? -39.966 -4.772 5.965 1.00 82.88 559 SER A O 1
ATOM 4456 N N . CYS A 1 560 ? -41.812 -3.804 5.128 1.00 81.62 560 CYS A N 1
ATOM 4457 C CA . CYS A 1 560 ? -42.349 -3.412 6.428 1.00 81.62 560 CYS A CA 1
ATOM 4458 C C . CYS A 1 560 ? -42.882 -4.654 7.165 1.00 81.62 560 CYS A C 1
ATOM 4460 O O . CYS A 1 560 ? -43.704 -5.388 6.622 1.00 81.62 560 CYS A O 1
ATOM 4462 N N . MET A 1 561 ? -42.385 -4.896 8.380 1.00 74.75 561 MET A N 1
ATOM 4463 C CA . MET A 1 561 ? -42.828 -5.980 9.263 1.00 74.75 561 MET A CA 1
ATOM 4464 C C . MET A 1 561 ? -44.039 -5.560 10.096 1.00 74.75 561 MET A C 1
ATOM 4466 O O . MET A 1 561 ? -45.024 -6.288 10.173 1.00 74.75 561 MET A O 1
ATOM 4470 N N . LYS A 1 562 ? -43.941 -4.398 10.753 1.00 74.75 562 LYS A N 1
ATOM 4471 C CA . LYS A 1 562 ? -44.940 -3.887 11.695 1.00 74.75 562 LYS A CA 1
ATOM 4472 C C . LYS A 1 562 ? -45.002 -2.361 11.616 1.00 74.75 562 LYS A C 1
ATOM 4474 O O . LYS A 1 562 ? -43.969 -1.710 11.460 1.00 74.75 562 LYS A O 1
ATOM 4479 N N . LEU A 1 563 ? -46.207 -1.821 11.757 1.00 78.69 563 LEU A N 1
ATOM 4480 C CA . LEU A 1 563 ? -46.497 -0.401 11.950 1.00 78.69 563 LEU A CA 1
ATOM 4481 C C . LEU A 1 563 ? -47.134 -0.232 13.331 1.00 78.69 563 LEU A C 1
ATOM 4483 O O . LEU A 1 563 ? -48.001 -1.025 13.693 1.00 78.69 563 LEU A O 1
ATOM 4487 N N . LEU A 1 564 ? -46.723 0.799 14.063 1.00 77.50 564 LEU A N 1
ATOM 4488 C CA . LEU A 1 564 ? -47.296 1.187 15.347 1.00 77.50 564 LEU A CA 1
ATOM 4489 C C . LEU A 1 564 ? -47.702 2.671 15.290 1.00 77.50 564 LEU A C 1
ATOM 4491 O O . LEU A 1 564 ? -46.814 3.528 15.183 1.00 77.50 564 LEU A O 1
ATOM 4495 N N . PRO A 1 565 ? -49.005 2.999 15.313 1.00 77.44 565 PRO A N 1
ATOM 4496 C CA . PRO A 1 565 ? -49.462 4.381 15.404 1.00 77.44 565 PRO A CA 1
ATOM 4497 C C . PRO A 1 565 ? -49.276 4.891 16.841 1.00 77.44 565 PRO A C 1
ATOM 4499 O O . PRO A 1 565 ? -49.846 4.331 17.776 1.00 77.44 565 PRO A O 1
ATOM 4502 N N . LEU A 1 566 ? -48.473 5.947 17.028 1.00 78.38 566 LEU A N 1
ATOM 4503 C CA . LEU A 1 566 ? -48.138 6.460 18.361 1.00 78.38 566 LEU A CA 1
ATOM 4504 C C . LEU A 1 566 ? -49.166 7.487 18.852 1.00 78.38 566 LEU A C 1
ATOM 4506 O O . LEU A 1 566 ? -49.924 7.209 19.776 1.00 78.38 566 LEU A O 1
ATOM 4510 N N . PHE A 1 567 ? -49.211 8.668 18.233 1.00 78.31 567 PHE A N 1
ATOM 4511 C CA . PHE A 1 567 ? -50.130 9.742 18.624 1.00 78.31 567 PHE A CA 1
ATOM 4512 C C . PHE A 1 567 ? -50.462 10.688 17.456 1.00 78.31 567 PHE A C 1
ATOM 4514 O O . PHE A 1 567 ? -49.656 10.821 16.524 1.00 78.31 567 PHE A O 1
ATOM 4521 N N . PRO A 1 568 ? -51.624 11.370 17.487 1.00 77.44 568 PRO A N 1
ATOM 4522 C CA . PRO A 1 568 ? -52.035 12.299 16.437 1.00 77.44 568 PRO A CA 1
ATOM 4523 C C . PRO A 1 568 ? -51.255 13.619 16.499 1.00 77.44 568 PRO A C 1
ATOM 4525 O O . PRO A 1 568 ? -50.871 14.083 17.568 1.00 77.44 568 PRO A O 1
ATOM 4528 N N . LEU A 1 569 ? -51.061 14.266 15.345 1.00 73.75 569 LEU A N 1
ATOM 4529 C CA . LEU A 1 569 ? -50.444 15.598 15.242 1.00 73.75 569 LEU A CA 1
ATOM 4530 C C . LEU A 1 569 ? -51.422 16.578 14.586 1.00 73.75 569 LEU A C 1
ATOM 4532 O O . LEU A 1 569 ? -51.816 16.371 13.434 1.00 73.75 569 LEU A O 1
ATOM 4536 N N . GLN A 1 570 ? -51.783 17.661 15.286 1.00 62.34 570 GLN A N 1
ATOM 4537 C CA . GLN A 1 570 ? -52.625 18.727 14.731 1.00 62.34 570 GLN A CA 1
ATOM 4538 C C . GLN A 1 570 ? -51.806 19.668 13.828 1.00 62.34 570 GLN A C 1
ATOM 4540 O O . GLN A 1 570 ? -50.720 20.120 14.183 1.00 62.34 570 GLN A O 1
ATOM 4545 N N . LEU A 1 571 ? -52.331 19.987 12.641 1.00 50.19 571 LEU A N 1
ATOM 4546 C CA . LEU A 1 571 ? -51.749 20.965 11.713 1.00 50.19 571 LEU A CA 1
ATOM 4547 C C . LEU A 1 571 ? -52.005 22.396 12.224 1.00 50.19 571 LEU A C 1
ATOM 4549 O O . LEU A 1 571 ? -52.923 23.066 11.752 1.00 50.19 571 LEU A O 1
ATOM 4553 N N . SER A 1 572 ? -51.221 22.889 13.185 1.00 40.06 572 SER A N 1
ATOM 4554 C CA . SER A 1 572 ? -51.269 24.308 13.558 1.00 40.06 572 SER A CA 1
ATOM 4555 C C . SER A 1 572 ? -50.514 25.167 12.525 1.00 40.06 572 SER A C 1
ATOM 4557 O O . SER A 1 572 ? -49.412 24.859 12.072 1.00 40.06 572 SER A O 1
ATOM 4559 N N . THR A 1 573 ? -51.148 26.254 12.082 1.00 34.06 573 THR A N 1
ATOM 4560 C CA . THR A 1 573 ? -50.752 27.111 10.945 1.00 34.06 573 THR A CA 1
ATOM 4561 C C . THR A 1 573 ? -49.556 28.045 11.197 1.00 34.06 573 THR A C 1
ATOM 4563 O O . THR A 1 573 ? -49.303 28.943 10.394 1.00 34.06 573 THR A O 1
ATOM 4566 N N . THR A 1 574 ? -48.790 27.864 12.274 1.00 32.69 574 THR A N 1
ATOM 4567 C CA . THR A 1 574 ? -47.646 28.726 12.623 1.00 32.69 574 THR A CA 1
ATOM 4568 C C . THR A 1 574 ? -46.329 27.956 12.558 1.00 32.69 574 THR A C 1
ATOM 4570 O O . THR A 1 574 ? -46.052 27.059 13.345 1.00 32.69 574 THR A O 1
ATOM 4573 N N . GLN A 1 575 ? -45.518 28.316 11.563 1.00 35.25 575 GLN A N 1
ATOM 4574 C CA . GLN A 1 575 ? -44.244 27.702 11.197 1.00 35.25 575 GLN A CA 1
ATOM 4575 C C . GLN A 1 575 ? -43.137 27.938 12.240 1.00 35.25 575 GLN A C 1
ATOM 4577 O O . GLN A 1 575 ? -42.290 28.803 12.059 1.00 35.25 575 GLN A O 1
ATOM 4582 N N . THR A 1 576 ? -43.072 27.101 13.268 1.00 33.75 576 THR A N 1
ATOM 4583 C CA . THR A 1 576 ? -41.809 26.699 13.910 1.00 33.75 576 THR A CA 1
ATOM 4584 C C . THR A 1 576 ? -41.972 25.239 14.300 1.00 33.75 576 THR A C 1
ATOM 4586 O O . THR A 1 576 ? -42.641 24.936 15.280 1.00 33.75 576 THR A O 1
ATOM 4589 N N . ARG A 1 577 ? -41.448 24.317 13.478 1.00 44.28 577 ARG A N 1
ATOM 4590 C CA . ARG A 1 577 ? -41.505 22.874 13.759 1.00 44.28 577 ARG A CA 1
ATOM 4591 C C . ARG A 1 577 ? -40.750 22.609 15.061 1.00 44.28 577 ARG A C 1
ATOM 4593 O O . ARG A 1 577 ? -39.523 22.634 15.058 1.00 44.28 577 ARG A O 1
ATOM 4600 N N . THR A 1 578 ? -41.474 22.379 16.147 1.00 50.69 578 THR A N 1
ATOM 4601 C CA . THR A 1 578 ? -40.917 21.870 17.397 1.00 50.69 578 THR A CA 1
ATOM 4602 C C . THR A 1 578 ? -40.333 20.484 17.118 1.00 50.69 578 THR A C 1
ATOM 4604 O O . THR A 1 578 ? -41.014 19.578 16.635 1.00 50.69 578 THR A O 1
ATOM 4607 N N . THR A 1 579 ? -39.023 20.333 17.300 1.00 63.16 579 THR A N 1
ATOM 4608 C CA . THR A 1 579 ? -38.351 19.033 17.228 1.00 63.16 579 THR A CA 1
ATOM 4609 C C . THR A 1 579 ? -38.796 18.213 18.427 1.00 63.16 579 THR A C 1
ATOM 4611 O O . THR A 1 579 ? -38.533 18.622 19.551 1.00 63.16 579 THR A O 1
ATOM 4614 N N . ILE A 1 580 ? -39.484 17.094 18.198 1.00 77.06 580 ILE A N 1
ATOM 4615 C CA . ILE A 1 580 ? -39.900 16.181 19.268 1.00 77.06 580 ILE A CA 1
ATOM 4616 C C . ILE A 1 580 ? -38.646 15.447 19.773 1.00 77.06 580 ILE A C 1
ATOM 4618 O O . ILE A 1 580 ? -38.014 14.755 18.965 1.00 77.06 580 ILE A O 1
ATOM 4622 N N . PRO A 1 581 ? -38.268 15.578 21.059 1.00 79.56 581 PRO A N 1
ATOM 4623 C CA . PRO A 1 581 ? -37.179 14.812 21.652 1.00 79.56 581 PRO A CA 1
ATOM 4624 C C . PRO A 1 581 ? -37.406 13.316 21.496 1.00 79.56 581 PRO A C 1
ATOM 4626 O O . PRO A 1 581 ? -38.470 12.794 21.843 1.00 79.56 581 PRO A O 1
ATOM 4629 N N . MET A 1 582 ? -36.409 12.624 20.948 1.00 83.56 582 MET A N 1
ATOM 4630 C CA . MET A 1 582 ? -36.515 11.197 20.675 1.00 83.56 582 MET A CA 1
ATOM 4631 C C . MET A 1 582 ? -35.160 10.489 20.623 1.00 83.56 582 MET A C 1
ATOM 4633 O O . MET A 1 582 ? -34.218 10.928 19.951 1.00 83.56 582 MET A O 1
ATOM 4637 N N . SER A 1 583 ? -35.089 9.310 21.234 1.00 82.69 583 SER A N 1
ATOM 4638 C CA . SER A 1 583 ? -33.919 8.436 21.196 1.00 82.69 583 SER A CA 1
ATOM 4639 C C . SER A 1 583 ? -34.305 7.009 20.809 1.00 82.69 583 SER A C 1
ATOM 4641 O O . SER A 1 583 ? -35.402 6.531 21.088 1.00 82.69 583 SER A O 1
ATOM 4643 N N . LEU A 1 584 ? -33.405 6.361 20.074 1.00 83.38 584 LEU A N 1
ATOM 4644 C CA . LEU A 1 584 ? -33.578 5.030 19.499 1.00 83.38 584 LEU A CA 1
ATOM 4645 C C . LEU A 1 584 ? -32.268 4.276 19.697 1.00 83.38 584 LEU A C 1
ATOM 4647 O O . LEU A 1 584 ? -31.252 4.700 19.147 1.00 83.38 584 LEU A O 1
ATOM 4651 N N . SER A 1 585 ? -32.301 3.165 20.431 1.00 80.56 585 SER A N 1
ATOM 4652 C CA . SER A 1 585 ? -31.121 2.324 20.664 1.00 80.56 585 SER A CA 1
ATOM 4653 C C . SER A 1 585 ? -31.478 0.840 20.671 1.00 80.56 585 SER A C 1
ATOM 4655 O O . SER A 1 585 ? -32.614 0.451 20.944 1.00 80.56 585 SER A O 1
ATOM 4657 N N . PHE A 1 586 ? -30.483 -0.005 20.395 1.00 78.25 586 PHE A N 1
ATOM 4658 C CA . PHE A 1 586 ? -30.615 -1.461 20.422 1.00 78.25 586 PHE A CA 1
ATOM 4659 C C . PHE A 1 586 ? -29.678 -2.067 21.467 1.00 78.25 586 PHE A C 1
ATOM 4661 O O . PHE A 1 586 ? -28.461 -1.887 21.394 1.00 78.25 586 PHE A O 1
ATOM 4668 N N . TYR A 1 587 ? -30.236 -2.855 22.385 1.00 76.00 587 TYR A N 1
ATOM 4669 C CA . TYR A 1 587 ? -29.497 -3.541 23.446 1.00 76.00 587 TYR A CA 1
ATOM 4670 C C . TYR A 1 587 ? -29.445 -5.041 23.216 1.00 76.00 587 TYR A C 1
ATOM 4672 O O . TYR A 1 587 ? -30.387 -5.634 22.695 1.00 76.00 587 TYR A O 1
ATOM 4680 N N . LYS A 1 588 ? -28.328 -5.673 23.578 1.00 69.44 588 LYS A N 1
ATOM 4681 C CA . LYS A 1 588 ? -28.160 -7.119 23.418 1.00 69.44 588 LYS A CA 1
ATOM 4682 C C . LYS A 1 588 ? -28.960 -7.850 24.497 1.00 69.44 588 LYS A C 1
ATOM 4684 O O . LYS A 1 588 ? -28.880 -7.496 25.669 1.00 69.44 588 LYS A O 1
ATOM 4689 N N . ASN A 1 589 ? -29.700 -8.884 24.114 1.00 67.19 589 ASN A N 1
ATOM 4690 C CA . ASN A 1 589 ? -30.420 -9.714 25.075 1.00 67.19 589 ASN A CA 1
ATOM 4691 C C . ASN A 1 589 ? -29.447 -10.631 25.815 1.00 67.19 589 ASN A C 1
ATOM 4693 O O . ASN A 1 589 ? -28.488 -11.142 25.227 1.00 67.19 589 ASN A O 1
ATOM 4697 N N . GLU A 1 590 ? -29.726 -10.876 27.093 1.00 59.41 590 GLU A N 1
ATOM 4698 C CA . GLU A 1 590 ? -29.016 -11.896 27.858 1.00 59.41 590 GLU A CA 1
ATOM 4699 C C . GLU A 1 590 ? -29.254 -13.282 27.231 1.00 59.41 590 GLU A C 1
ATOM 4701 O O . GLU A 1 590 ? -30.371 -13.576 26.786 1.00 59.41 590 GLU A O 1
ATOM 4706 N N . PRO A 1 591 ? -28.220 -14.136 27.134 1.00 50.72 591 PRO A N 1
ATOM 4707 C CA . PRO A 1 591 ? -28.363 -15.462 26.550 1.00 50.72 591 PRO A CA 1
ATOM 4708 C C . PRO A 1 591 ? -29.283 -16.325 27.425 1.00 50.72 591 PRO A C 1
ATOM 4710 O O . PRO A 1 591 ? -28.916 -16.724 28.527 1.00 50.72 591 PRO A O 1
ATOM 4713 N N . SER A 1 592 ? -30.480 -16.638 26.926 1.00 40.22 592 SER A N 1
ATOM 4714 C CA . SER A 1 592 ? -31.385 -17.597 27.566 1.00 40.22 592 SER A CA 1
ATOM 4715 C C . SER A 1 592 ? -30.797 -19.010 27.511 1.00 40.22 592 SER A C 1
ATOM 4717 O O . SER A 1 592 ? -30.291 -19.429 26.468 1.00 40.22 592 SER A O 1
ATOM 4719 N N . THR A 1 593 ? -30.929 -19.769 28.599 1.00 39.28 593 THR A N 1
ATOM 4720 C CA . THR A 1 593 ? -30.348 -21.111 28.798 1.00 39.28 593 THR A CA 1
ATOM 4721 C C . THR A 1 593 ? -30.791 -22.182 27.794 1.00 39.28 593 THR A C 1
ATOM 4723 O O . THR A 1 593 ? -30.116 -23.202 27.678 1.00 39.28 593 THR A O 1
ATOM 4726 N N . ASP A 1 594 ? -31.867 -21.955 27.033 1.00 34.25 594 ASP A N 1
ATOM 4727 C CA . ASP A 1 594 ? -32.523 -23.015 26.252 1.00 34.25 594 ASP A CA 1
ATOM 4728 C C . ASP A 1 594 ? -32.128 -23.075 24.764 1.00 34.25 594 ASP A C 1
ATOM 4730 O O . ASP A 1 594 ? -32.378 -24.086 24.108 1.00 34.25 594 ASP A O 1
ATOM 4734 N N . THR A 1 595 ? -31.448 -22.061 24.213 1.00 33.62 595 THR A N 1
ATOM 4735 C CA . THR A 1 595 ? -30.949 -22.095 22.822 1.00 33.62 595 THR A CA 1
ATOM 4736 C C . THR A 1 595 ? -29.650 -21.291 22.665 1.00 33.62 595 THR A C 1
ATOM 4738 O O . THR A 1 595 ? -29.706 -20.062 22.624 1.00 33.62 595 THR A O 1
ATOM 4741 N N . PRO A 1 596 ? -28.478 -21.932 22.485 1.00 32.16 596 PRO A N 1
ATOM 4742 C CA . PRO A 1 596 ? -27.184 -21.240 22.425 1.00 32.16 596 PRO A CA 1
ATOM 4743 C C . PRO A 1 596 ? -26.939 -20.399 21.156 1.00 32.16 596 PRO A C 1
ATOM 4745 O O . PRO A 1 596 ? -25.836 -19.888 20.984 1.00 32.16 596 PRO A O 1
ATOM 4748 N N . CYS A 1 597 ? -27.905 -20.297 20.232 1.00 31.33 597 CYS A N 1
ATOM 4749 C CA . CYS A 1 597 ? -27.637 -19.888 18.847 1.00 31.33 597 CYS A CA 1
ATOM 4750 C C . CYS A 1 597 ? -28.325 -18.593 18.367 1.00 31.33 597 CYS A C 1
ATOM 4752 O O . CYS A 1 597 ? -28.128 -18.217 17.214 1.00 31.33 597 CYS A O 1
ATOM 4754 N N . GLU A 1 598 ? -29.076 -17.870 19.206 1.00 41.91 598 GLU A N 1
ATOM 4755 C CA . GLU A 1 598 ? -29.680 -16.581 18.818 1.00 41.91 598 GLU A CA 1
ATOM 4756 C C . GLU A 1 598 ? -29.450 -15.496 19.881 1.00 41.91 598 GLU A C 1
ATOM 4758 O O . GLU A 1 598 ? -30.281 -15.267 20.759 1.00 41.91 598 GLU A O 1
ATOM 4763 N N . SER A 1 599 ? -28.331 -14.771 19.797 1.00 50.12 599 SER A N 1
ATOM 4764 C CA . SER A 1 599 ? -28.175 -13.509 20.531 1.00 50.12 599 SER A CA 1
ATOM 4765 C C . SER A 1 599 ? -29.044 -12.431 19.872 1.00 50.12 599 SER A C 1
ATOM 4767 O O . SER A 1 599 ? -28.600 -11.755 18.946 1.00 50.12 599 SER A O 1
ATOM 4769 N N . GLY A 1 600 ? -30.304 -12.310 20.288 1.00 63.56 600 GLY A N 1
ATOM 4770 C CA . GLY A 1 600 ? -31.202 -11.260 19.798 1.00 63.56 600 GLY A CA 1
ATOM 4771 C C . GLY A 1 600 ? -30.888 -9.890 20.406 1.00 63.56 600 GLY A C 1
ATOM 4772 O O . GLY A 1 600 ? -30.387 -9.814 21.524 1.00 63.56 600 GLY A O 1
ATOM 4773 N N . TYR A 1 601 ? -31.217 -8.814 19.693 1.00 73.44 601 TYR A N 1
ATOM 4774 C CA . TYR A 1 601 ? -31.245 -7.454 20.247 1.00 73.44 601 TYR A CA 1
ATOM 4775 C C . TYR A 1 601 ? -32.686 -7.041 20.596 1.00 73.44 601 TYR A C 1
ATOM 4777 O O . TYR A 1 601 ? -33.626 -7.452 19.909 1.00 73.44 601 TYR A O 1
ATOM 4785 N N . THR A 1 602 ? -32.876 -6.212 21.615 1.00 76.69 602 THR A N 1
ATOM 4786 C CA . THR A 1 602 ? -34.143 -5.531 21.913 1.00 76.69 602 THR A CA 1
ATOM 4787 C C . THR A 1 602 ? -33.992 -4.055 21.593 1.00 76.69 602 THR A C 1
ATOM 4789 O O . THR A 1 602 ? -33.004 -3.423 21.955 1.00 76.69 602 THR A O 1
ATOM 4792 N N . ASP A 1 603 ? -34.956 -3.530 20.859 1.00 81.00 603 ASP A N 1
ATOM 4793 C CA . ASP A 1 603 ? -35.077 -2.129 20.501 1.00 81.00 603 ASP A CA 1
ATOM 4794 C C . ASP A 1 603 ? -35.772 -1.355 21.617 1.00 81.00 603 ASP A C 1
ATOM 4796 O O . ASP A 1 603 ? -36.731 -1.852 22.205 1.00 81.00 603 ASP A O 1
ATOM 4800 N N . TYR A 1 604 ? -35.259 -0.164 21.910 1.00 84.00 604 TYR A N 1
ATOM 4801 C CA . TYR A 1 604 ? -35.811 0.778 22.874 1.00 84.00 604 TYR A CA 1
ATOM 4802 C C . TYR A 1 604 ? -36.040 2.109 22.165 1.00 84.00 604 TYR A C 1
ATOM 4804 O O . TYR A 1 604 ? -35.129 2.666 21.548 1.00 84.00 604 TYR A O 1
ATOM 4812 N N . ILE A 1 605 ? -37.272 2.593 22.249 1.00 86.00 605 ILE A N 1
ATOM 4813 C CA . ILE A 1 605 ? -37.750 3.817 21.619 1.00 86.00 605 ILE A CA 1
ATOM 4814 C C . ILE A 1 605 ? -38.248 4.723 22.734 1.00 86.00 605 ILE A C 1
ATOM 4816 O O . ILE A 1 605 ? -39.234 4.394 23.387 1.00 86.00 605 ILE A O 1
ATOM 4820 N N . SER A 1 606 ? -37.589 5.855 22.946 1.00 86.50 606 SER A N 1
ATOM 4821 C CA . SER A 1 606 ? -38.036 6.884 23.883 1.00 86.50 606 SER A CA 1
ATOM 4822 C C . SER A 1 606 ? -38.402 8.158 23.130 1.00 86.50 606 SER A C 1
ATOM 4824 O O . SER A 1 606 ? -37.698 8.568 22.205 1.00 86.50 606 SER A O 1
ATOM 4826 N N . PHE A 1 607 ? -39.531 8.767 23.484 1.00 86.62 607 PHE A N 1
ATOM 4827 C CA . PHE A 1 607 ? -40.044 9.968 22.825 1.00 86.62 607 PHE A CA 1
ATOM 4828 C C . PHE A 1 607 ? -40.892 10.809 23.779 1.00 86.62 607 PHE A C 1
ATOM 4830 O O . PHE A 1 607 ? -41.577 10.276 24.651 1.00 86.62 607 PHE A O 1
ATOM 4837 N N . GLN A 1 608 ? -40.878 12.126 23.592 1.00 84.38 608 GLN A N 1
ATOM 4838 C CA . GLN A 1 608 ? -41.802 13.023 24.283 1.00 84.38 608 GLN A CA 1
ATOM 4839 C C . GLN A 1 608 ? -43.155 13.057 23.562 1.00 84.38 608 GLN A C 1
ATOM 4841 O O . GLN A 1 608 ? -43.210 13.128 22.331 1.00 84.38 608 GLN A O 1
ATOM 4846 N N . ILE A 1 609 ? -44.246 13.032 24.325 1.00 81.69 609 ILE A N 1
ATOM 4847 C CA . ILE A 1 609 ? -45.603 13.186 23.797 1.00 81.69 609 ILE A CA 1
ATOM 4848 C C . ILE A 1 609 ? -45.980 14.669 23.891 1.00 81.69 609 ILE A C 1
ATOM 4850 O O . ILE A 1 609 ? -45.926 15.226 24.986 1.00 81.69 609 ILE A O 1
ATOM 4854 N N . PRO A 1 610 ? -46.342 15.333 22.778 1.00 77.88 610 PRO A N 1
ATOM 4855 C CA . PRO A 1 610 ? -46.815 16.712 22.820 1.00 77.88 610 PRO A CA 1
ATOM 4856 C C . PRO A 1 610 ? -48.126 16.833 23.604 1.00 77.88 610 PRO A C 1
ATOM 4858 O O . PRO A 1 610 ? -49.052 16.059 23.363 1.00 77.88 610 PRO A O 1
ATOM 4861 N N . ASP A 1 611 ? -48.249 17.860 24.446 1.00 69.38 611 ASP A N 1
ATOM 4862 C CA . ASP A 1 611 ? -49.461 18.121 25.248 1.00 69.38 611 ASP A CA 1
ATOM 4863 C C . ASP A 1 611 ? -50.722 18.329 24.388 1.00 69.38 611 ASP A C 1
ATOM 4865 O O . ASP A 1 611 ? -51.844 18.074 24.816 1.00 69.38 611 ASP A O 1
ATOM 4869 N N . GLU A 1 612 ? -50.542 18.779 23.143 1.00 65.06 612 GLU A N 1
ATOM 4870 C CA . GLU A 1 612 ? -51.621 18.978 22.170 1.00 65.06 612 GLU A CA 1
ATOM 4871 C C . GLU A 1 612 ? -52.167 17.659 21.589 1.00 65.06 612 GLU A C 1
ATOM 4873 O O . GLU A 1 612 ? -53.239 17.657 20.978 1.00 65.06 612 GLU A O 1
ATOM 4878 N N . ALA A 1 613 ? -51.440 16.543 21.736 1.00 64.25 613 ALA A N 1
ATOM 4879 C CA . ALA A 1 613 ? -51.788 15.265 21.114 1.00 64.25 613 ALA A CA 1
ATOM 4880 C C . ALA A 1 613 ? -52.938 14.552 21.841 1.00 64.25 613 ALA A C 1
ATOM 4882 O O . ALA A 1 613 ? -53.833 14.012 21.189 1.00 64.25 613 ALA A O 1
ATOM 4883 N N . PHE A 1 614 ? -52.951 14.591 23.178 1.00 70.12 614 PHE A N 1
ATOM 4884 C CA . PHE A 1 614 ? -54.000 13.997 24.006 1.00 70.12 614 PHE A CA 1
ATOM 4885 C C . PHE A 1 614 ? -54.408 14.963 25.130 1.00 70.12 614 PHE A C 1
ATOM 4887 O O . PHE A 1 614 ? -53.580 15.279 25.977 1.00 70.12 614 PHE A O 1
ATOM 4894 N N . PRO A 1 615 ? -55.686 15.379 25.225 1.00 63.09 615 PRO A N 1
ATOM 4895 C CA . PRO A 1 615 ? -56.140 16.297 26.277 1.00 63.09 615 PRO A CA 1
ATOM 4896 C C . PRO A 1 615 ? -55.937 15.773 27.708 1.00 63.09 615 PRO A C 1
ATOM 4898 O O . PRO A 1 615 ? -55.800 16.570 28.633 1.00 63.09 615 PRO A O 1
ATOM 4901 N N . ASP A 1 616 ? -55.932 14.445 27.874 1.00 60.47 616 ASP A N 1
ATOM 4902 C CA . ASP A 1 616 ? -55.875 13.756 29.171 1.00 60.47 616 ASP A CA 1
ATOM 4903 C C . ASP A 1 616 ? -54.448 13.339 29.590 1.00 60.47 616 ASP A C 1
ATOM 4905 O O . ASP A 1 616 ? -54.262 12.890 30.718 1.00 60.47 616 ASP A O 1
ATOM 4909 N N . ILE A 1 617 ? -53.452 13.432 28.695 1.00 68.62 617 ILE A N 1
ATOM 4910 C CA . ILE A 1 617 ? -52.058 13.017 28.937 1.00 68.62 617 ILE A CA 1
ATOM 4911 C C . ILE A 1 617 ? -51.173 14.240 28.691 1.00 68.62 617 ILE A C 1
ATOM 4913 O O . ILE A 1 617 ? -50.854 14.553 27.547 1.00 68.62 617 ILE A O 1
ATOM 4917 N N . GLN A 1 618 ? -50.802 14.942 29.761 1.00 70.00 618 GLN A N 1
ATOM 4918 C CA . GLN A 1 618 ? -49.945 16.129 29.694 1.00 70.00 618 GLN A CA 1
ATOM 4919 C C . GLN A 1 618 ? -48.543 15.798 30.207 1.00 70.00 618 GLN A C 1
ATOM 4921 O O . GLN A 1 618 ? -48.388 15.026 31.151 1.00 70.00 618 GLN A O 1
ATOM 4926 N N . ASN A 1 619 ? -47.530 16.384 29.573 1.00 78.62 619 ASN A N 1
ATOM 4927 C CA . ASN A 1 619 ? -46.131 16.368 29.984 1.00 78.62 619 ASN A CA 1
ATOM 4928 C C . ASN A 1 619 ? -45.552 14.958 30.213 1.00 78.62 619 ASN A C 1
ATOM 4930 O O . ASN A 1 619 ? -44.916 14.680 31.230 1.00 78.62 619 ASN A O 1
ATOM 4934 N N . CYS A 1 620 ? -45.794 14.042 29.269 1.00 83.44 620 CYS A N 1
ATOM 4935 C CA . CYS A 1 620 ? -45.404 12.636 29.391 1.00 83.44 620 CYS A CA 1
ATOM 4936 C C . CYS A 1 620 ? -44.282 12.218 28.422 1.00 83.44 620 CYS A C 1
ATOM 4938 O O . CYS A 1 620 ? -44.229 12.642 27.263 1.00 83.44 620 CYS A O 1
ATOM 4940 N N . ILE A 1 621 ? -43.420 11.308 28.883 1.00 84.75 621 ILE A N 1
ATOM 4941 C CA . ILE A 1 621 ? -42.401 10.610 28.088 1.00 84.75 621 ILE A CA 1
ATOM 4942 C C . ILE A 1 621 ? -42.850 9.162 27.875 1.00 84.75 621 ILE A C 1
ATOM 4944 O O . ILE A 1 621 ? -43.089 8.427 28.831 1.00 84.75 621 ILE A O 1
ATOM 4948 N N . GLY A 1 622 ? -42.944 8.736 26.617 1.00 84.25 622 GLY A N 1
ATOM 4949 C CA . GLY A 1 622 ? -43.212 7.349 26.250 1.00 84.25 622 GLY A CA 1
ATOM 4950 C C . GLY A 1 622 ? -41.918 6.564 26.054 1.00 84.25 622 GLY A C 1
ATOM 4951 O O . GLY A 1 622 ? -41.012 7.030 25.361 1.00 84.25 622 GLY A O 1
ATOM 4952 N N . ILE A 1 623 ? -41.836 5.361 26.627 1.00 85.19 623 ILE A N 1
ATOM 4953 C CA . ILE A 1 623 ? -40.759 4.397 26.358 1.00 85.19 623 ILE A CA 1
ATOM 4954 C C . ILE A 1 623 ? -41.391 3.094 25.870 1.00 85.19 623 ILE A C 1
ATOM 4956 O O . ILE A 1 623 ? -42.155 2.470 26.598 1.00 85.19 623 ILE A O 1
ATOM 4960 N N . ALA A 1 624 ? -41.061 2.665 24.654 1.00 82.81 624 ALA A N 1
ATOM 4961 C CA . ALA A 1 624 ? -41.510 1.407 24.063 1.00 82.81 624 ALA A CA 1
ATOM 4962 C C . ALA A 1 624 ? -40.321 0.480 23.781 1.00 82.81 624 ALA A C 1
ATOM 4964 O O . ALA A 1 624 ? -39.260 0.937 23.355 1.00 82.81 624 ALA A O 1
ATOM 4965 N N . LYS A 1 625 ? -40.497 -0.828 23.989 1.00 81.06 625 LYS A N 1
ATOM 4966 C CA . LYS A 1 625 ? -39.492 -1.854 23.706 1.00 81.06 625 LYS A CA 1
ATOM 4967 C C . LYS A 1 625 ? -40.092 -3.128 23.107 1.00 81.06 625 LYS A C 1
ATOM 4969 O O . LYS A 1 625 ? -41.240 -3.489 23.368 1.00 81.06 625 LYS A O 1
ATOM 4974 N N . GLY A 1 626 ? -39.276 -3.858 22.348 1.00 70.62 626 GLY A N 1
ATOM 4975 C CA . GLY A 1 626 ? -39.581 -5.236 21.952 1.00 70.62 626 GLY A CA 1
ATOM 4976 C C . GLY A 1 626 ? -40.411 -5.395 20.677 1.00 70.62 626 GLY A C 1
ATOM 4977 O O . GLY A 1 626 ? -41.288 -6.257 20.621 1.00 70.62 626 GLY A O 1
ATOM 4978 N N . PHE A 1 627 ? -40.098 -4.667 19.603 1.00 67.44 627 PHE A N 1
ATOM 4979 C CA . PHE A 1 627 ? -40.707 -4.869 18.280 1.00 67.44 627 PHE A CA 1
ATOM 4980 C C . PHE A 1 627 ? -40.092 -6.086 17.552 1.00 67.44 627 PHE A C 1
ATOM 4982 O O . PHE A 1 627 ? -39.662 -6.015 16.398 1.00 67.44 627 PHE A O 1
ATOM 4989 N N . LYS A 1 628 ? -40.001 -7.240 18.226 1.00 59.66 628 LYS A N 1
ATOM 4990 C CA . LYS A 1 628 ? -39.490 -8.497 17.650 1.00 59.66 628 LYS A CA 1
ATOM 4991 C C . LYS A 1 628 ? -40.656 -9.396 17.249 1.00 59.66 628 LYS A C 1
ATOM 4993 O O . LYS A 1 628 ? -41.547 -9.600 18.057 1.00 59.66 628 LYS A O 1
ATOM 4998 N N . GLN A 1 629 ? -40.611 -10.009 16.065 1.00 50.69 629 GLN A N 1
ATOM 4999 C CA . GLN A 1 629 ? -41.462 -11.152 15.702 1.00 50.69 629 GLN A CA 1
ATOM 5000 C C . GLN A 1 629 ? -40.649 -12.448 15.889 1.00 50.69 629 GLN A C 1
ATOM 5002 O O . GLN A 1 629 ? -39.517 -12.536 15.409 1.00 50.69 629 GLN A O 1
ATOM 5007 N N . LYS A 1 630 ? -41.170 -13.451 16.614 1.00 47.31 630 LYS A N 1
ATOM 5008 C CA . LYS A 1 630 ? -40.516 -14.773 16.710 1.00 47.31 630 LYS A CA 1
ATOM 5009 C C . LYS A 1 630 ? -40.576 -15.464 15.343 1.00 47.31 630 LYS A C 1
ATOM 5011 O O . LYS A 1 630 ? -41.655 -15.716 14.820 1.00 47.31 630 LYS A O 1
ATOM 5016 N N . SER A 1 631 ? -39.423 -15.812 14.782 1.00 40.38 631 SER A N 1
ATOM 5017 C CA . SER A 1 631 ? -39.294 -16.442 13.461 1.00 40.38 631 SER A CA 1
ATOM 5018 C C . SER A 1 631 ? -39.435 -17.972 13.466 1.00 40.38 631 SER A C 1
ATOM 5020 O O . SER A 1 631 ? -38.877 -18.625 12.590 1.00 40.38 631 SER A O 1
ATOM 5022 N N . ASN A 1 632 ? -40.173 -18.567 14.410 1.00 33.44 632 ASN A N 1
ATOM 5023 C CA . ASN A 1 632 ? -40.385 -20.018 14.461 1.00 33.44 632 ASN A CA 1
ATOM 5024 C C . ASN A 1 632 ? -41.865 -20.360 14.659 1.00 33.44 632 ASN A C 1
ATOM 5026 O O . ASN A 1 632 ? -42.400 -20.070 15.718 1.00 33.44 632 ASN A O 1
ATOM 5030 N N . ASN A 1 633 ? -42.466 -20.970 13.625 1.00 34.50 633 ASN A N 1
ATOM 5031 C CA . ASN A 1 633 ? -43.532 -21.994 13.543 1.00 34.50 633 ASN A CA 1
ATOM 5032 C C . ASN A 1 633 ? -44.572 -22.240 14.668 1.00 34.50 633 ASN A C 1
ATOM 5034 O O . ASN A 1 633 ? -45.340 -23.197 14.556 1.00 34.50 633 ASN A O 1
ATOM 5038 N N . GLU A 1 634 ? -44.702 -21.410 15.695 1.00 31.52 634 GLU A N 1
ATOM 5039 C CA . GLU A 1 634 ? -45.825 -21.452 16.625 1.00 31.52 634 GLU A CA 1
ATOM 5040 C C . GLU A 1 634 ? -46.942 -20.566 16.079 1.00 31.52 634 GLU A C 1
ATOM 5042 O O . GLU A 1 634 ? -46.942 -19.341 16.201 1.00 31.52 634 GLU A O 1
ATOM 5047 N N . LYS A 1 635 ? -47.914 -21.217 15.437 1.00 34.81 635 LYS A N 1
ATOM 5048 C CA . LYS A 1 635 ? -49.231 -20.627 15.213 1.00 34.81 635 LYS A CA 1
ATOM 5049 C C . LYS A 1 635 ? -49.766 -20.169 16.579 1.00 34.81 635 LYS A C 1
ATOM 5051 O O . LYS A 1 635 ? -50.053 -21.025 17.411 1.00 34.81 635 LYS A O 1
ATOM 5056 N N . ASN A 1 636 ? -49.902 -18.852 16.764 1.00 32.84 636 ASN A N 1
ATOM 5057 C CA . ASN A 1 636 ? -50.639 -18.152 17.838 1.00 32.84 636 ASN A CA 1
ATOM 5058 C C . ASN A 1 636 ? -49.840 -17.494 18.985 1.00 32.84 636 ASN A C 1
ATOM 5060 O O . ASN A 1 636 ? -50.387 -17.330 20.071 1.00 32.84 636 ASN A O 1
ATOM 5064 N N . GLY A 1 637 ? -48.603 -17.035 18.769 1.00 33.72 637 GLY A N 1
ATOM 5065 C CA . GLY A 1 637 ? -47.891 -16.214 19.763 1.00 33.72 637 GLY A CA 1
ATOM 5066 C C . GLY A 1 637 ? -47.359 -14.900 19.197 1.00 33.72 637 GLY A C 1
ATOM 5067 O O . GLY A 1 637 ? -46.172 -14.816 18.889 1.00 33.72 637 GLY A O 1
ATOM 5068 N N . TYR A 1 638 ? -48.201 -13.870 19.060 1.00 43.12 638 TYR A N 1
ATOM 5069 C CA . TYR A 1 638 ? -47.701 -12.505 18.863 1.00 43.12 638 TYR A CA 1
ATOM 5070 C C . TYR A 1 638 ? -47.010 -12.047 20.152 1.00 43.12 638 TYR A C 1
ATOM 5072 O O . TYR A 1 638 ? -47.579 -12.125 21.237 1.00 43.12 638 TYR A O 1
ATOM 5080 N N . THR A 1 639 ? -45.772 -11.586 20.041 1.00 48.75 639 THR A N 1
ATOM 5081 C CA . THR A 1 639 ? -45.070 -10.863 21.103 1.00 48.75 639 THR A CA 1
ATOM 5082 C C . THR A 1 639 ? -45.701 -9.480 21.243 1.00 48.75 639 THR A C 1
ATOM 5084 O O . THR A 1 639 ? -45.735 -8.703 20.287 1.00 48.75 639 THR A O 1
ATOM 5087 N N . SER A 1 640 ? -46.242 -9.186 22.423 1.00 59.41 640 SER A N 1
ATOM 5088 C CA . SER A 1 640 ? -46.732 -7.857 22.783 1.00 59.41 640 SER A CA 1
ATOM 5089 C C . SER A 1 640 ? -45.572 -6.867 22.816 1.00 59.41 640 SER A C 1
ATOM 5091 O O . SER A 1 640 ? -44.536 -7.167 23.410 1.00 59.41 640 SER A O 1
ATOM 5093 N N . VAL A 1 641 ? -45.742 -5.701 22.190 1.00 72.25 641 VAL A N 1
ATOM 5094 C CA . VAL A 1 641 ? -44.820 -4.575 22.408 1.00 72.25 641 VAL A CA 1
ATOM 5095 C C . VAL A 1 641 ? -45.008 -4.135 23.849 1.00 72.25 641 VAL A C 1
ATOM 5097 O O . VAL A 1 641 ? -46.137 -4.011 24.306 1.00 72.25 641 VAL A O 1
ATOM 5100 N N . GLU A 1 642 ? -43.920 -3.949 24.578 1.00 79.69 642 GLU A N 1
ATOM 5101 C CA . GLU A 1 642 ? -43.964 -3.476 25.955 1.00 79.69 642 GLU A CA 1
ATOM 5102 C C . GLU A 1 642 ? -43.743 -1.965 25.952 1.00 79.69 642 GLU A C 1
ATOM 5104 O O . GLU A 1 642 ? -42.771 -1.493 25.369 1.00 79.69 642 GLU A O 1
ATOM 5109 N N . ALA A 1 643 ? -44.616 -1.192 26.588 1.00 81.75 643 ALA A N 1
ATOM 5110 C CA . ALA A 1 643 ? -44.466 0.255 26.679 1.00 81.75 643 ALA A CA 1
ATOM 5111 C C . ALA A 1 643 ? -44.733 0.766 28.097 1.00 81.75 643 ALA A C 1
ATOM 5113 O O . ALA A 1 643 ? -45.280 0.050 28.935 1.00 81.75 643 ALA A O 1
ATOM 5114 N N . ILE A 1 644 ? -44.329 2.004 28.364 1.00 84.38 644 ILE A N 1
ATOM 5115 C CA . ILE A 1 644 ? -44.604 2.738 29.600 1.00 84.38 644 ILE A CA 1
ATOM 5116 C C . ILE A 1 644 ? -44.740 4.236 29.303 1.00 84.38 644 ILE A C 1
ATOM 5118 O O . ILE A 1 644 ? -44.095 4.756 28.388 1.00 84.38 644 ILE A O 1
ATOM 5122 N N . LEU A 1 645 ? -45.590 4.909 30.081 1.00 83.81 645 LEU A N 1
ATOM 5123 C CA . LEU A 1 645 ? -45.764 6.358 30.095 1.00 83.81 645 LEU A CA 1
ATOM 5124 C C . LEU A 1 645 ? -45.237 6.925 31.416 1.00 83.81 645 LEU A C 1
ATOM 5126 O O . LEU A 1 645 ? -45.722 6.548 32.481 1.00 83.81 645 LEU A O 1
ATOM 5130 N N . LEU A 1 646 ? -44.262 7.828 31.337 1.00 83.75 646 LEU A N 1
ATOM 5131 C CA . LEU A 1 646 ? -43.695 8.543 32.478 1.00 83.75 646 LEU A CA 1
ATOM 5132 C C . LEU A 1 646 ? -44.244 9.970 32.510 1.00 83.75 646 LEU A C 1
ATOM 5134 O O . LEU A 1 646 ? -44.033 10.718 31.558 1.00 83.75 646 LEU A O 1
ATOM 5138 N N . SER A 1 647 ? -44.930 10.341 33.585 1.00 83.75 647 SER A N 1
ATOM 5139 C CA . SER A 1 647 ? -45.461 11.688 33.822 1.00 83.75 647 SER A CA 1
ATOM 5140 C C . SER A 1 647 ? -44.402 12.548 34.512 1.00 83.75 647 SER A C 1
ATOM 5142 O O . SER A 1 647 ? -43.856 12.164 35.550 1.00 83.75 647 SER A O 1
ATOM 5144 N N . LEU A 1 648 ? -44.063 13.692 33.910 1.00 82.56 648 LEU A N 1
ATOM 5145 C CA . LEU A 1 648 ? -43.132 14.658 34.492 1.00 82.56 648 LEU A CA 1
ATOM 5146 C C . LEU A 1 648 ? -43.877 15.610 35.440 1.00 82.56 648 LEU A C 1
ATOM 5148 O O . LEU A 1 648 ? -44.997 16.025 35.131 1.00 82.56 648 LEU A O 1
ATOM 5152 N N . PRO A 1 649 ? -43.254 16.042 36.554 1.00 81.00 649 PRO A N 1
ATOM 5153 C CA . PRO A 1 649 ? -43.857 17.042 37.428 1.00 81.00 649 PRO A CA 1
ATOM 5154 C C . PRO A 1 649 ? -44.205 18.320 36.653 1.00 81.00 649 PRO A C 1
ATOM 5156 O O . PRO A 1 649 ? -43.412 18.776 35.832 1.00 81.00 649 PRO A O 1
ATOM 5159 N N . ASN A 1 650 ? -45.354 18.934 36.957 1.00 73.44 650 ASN A N 1
ATOM 5160 C CA . ASN A 1 650 ? -45.873 20.123 36.253 1.00 73.44 650 ASN A CA 1
ATOM 5161 C C . ASN A 1 650 ? -44.896 21.311 36.194 1.00 73.44 650 ASN A C 1
ATOM 5163 O O . ASN A 1 650 ? -45.039 22.178 35.337 1.00 73.44 650 ASN A O 1
ATOM 5167 N N . ASP A 1 651 ? -43.921 21.353 37.103 1.00 77.50 651 ASP A N 1
ATOM 5168 C CA . ASP A 1 651 ? -42.907 22.403 37.173 1.00 77.50 651 ASP A CA 1
ATOM 5169 C C . ASP A 1 651 ? -41.735 22.188 36.200 1.00 77.50 651 ASP A C 1
ATOM 5171 O O . ASP A 1 651 ? -40.858 23.047 36.129 1.00 77.50 651 ASP A O 1
ATOM 5175 N N . TYR A 1 652 ? -41.668 21.064 35.479 1.00 81.31 652 TYR A N 1
ATOM 5176 C CA . TYR A 1 652 ? -40.569 20.719 34.574 1.00 81.31 652 TYR A CA 1
ATOM 5177 C C . TYR A 1 652 ? -41.077 20.333 33.188 1.00 81.31 652 TYR A C 1
ATOM 5179 O O . TYR A 1 652 ? -42.082 19.651 33.069 1.00 81.31 652 TYR A O 1
ATOM 5187 N N . HIS A 1 653 ? -40.343 20.687 32.136 1.00 83.56 653 HIS A N 1
ATOM 5188 C CA . HIS A 1 653 ? -40.578 20.184 30.779 1.00 83.56 653 HIS A CA 1
ATOM 5189 C C . HIS A 1 653 ? -39.314 19.527 30.219 1.00 83.56 653 HIS A C 1
ATOM 5191 O O . HIS A 1 653 ? -38.197 19.966 30.506 1.00 83.56 653 HIS A O 1
ATOM 5197 N N . CYS A 1 654 ? -39.481 18.478 29.410 1.00 84.38 654 CYS A N 1
ATOM 5198 C CA . CYS A 1 654 ? -38.363 17.805 28.748 1.00 84.38 654 CYS A CA 1
ATOM 5199 C C . CYS A 1 654 ? -37.820 18.646 27.586 1.00 84.38 654 CYS A C 1
ATOM 5201 O O . CYS A 1 654 ? -38.578 19.090 26.725 1.00 84.38 654 CYS A O 1
ATOM 5203 N N . VAL A 1 655 ? -36.502 18.860 27.587 1.00 84.88 655 VAL A N 1
ATOM 5204 C CA . VAL A 1 655 ? -35.759 19.583 26.546 1.00 84.88 655 VAL A CA 1
ATOM 5205 C C . VAL A 1 655 ? -35.191 18.607 25.524 1.00 84.88 655 VAL A C 1
ATOM 5207 O O . VAL A 1 655 ? -35.343 18.809 24.322 1.00 84.88 655 VAL A O 1
ATOM 5210 N N . ASP A 1 656 ? -34.513 17.565 26.004 1.00 85.62 656 ASP A N 1
ATOM 5211 C CA . ASP A 1 656 ? -33.968 16.495 25.177 1.00 85.62 656 ASP A CA 1
ATOM 5212 C C . ASP A 1 656 ? -33.782 15.215 26.006 1.00 85.62 656 ASP A C 1
ATOM 5214 O O . ASP A 1 656 ? -33.747 15.251 27.242 1.00 85.62 656 ASP A O 1
ATOM 5218 N N . LEU A 1 657 ? -33.657 14.076 25.330 1.00 89.31 657 LEU A N 1
ATOM 5219 C CA . LEU A 1 657 ? -33.465 12.776 25.961 1.00 89.31 657 LEU A CA 1
ATOM 5220 C C . LEU A 1 657 ? -32.552 11.882 25.123 1.00 89.31 657 LEU A C 1
ATOM 5222 O O . LEU A 1 657 ? -32.595 11.887 23.892 1.00 89.31 657 LEU A O 1
ATOM 5226 N N . SER A 1 658 ? -31.725 11.080 25.789 1.00 87.19 658 SER A N 1
ATOM 5227 C CA . SER A 1 658 ? -30.821 10.156 25.108 1.00 87.19 658 SER A CA 1
ATOM 5228 C C . SER A 1 658 ? -30.568 8.897 25.924 1.00 87.19 658 SER A C 1
ATOM 5230 O O . SER A 1 658 ? -30.284 8.963 27.117 1.00 87.19 658 SER A O 1
ATOM 5232 N N . LEU A 1 659 ? -30.672 7.734 25.284 1.00 83.19 659 LEU A N 1
ATOM 5233 C CA . LEU A 1 659 ? -30.351 6.448 25.899 1.00 83.19 659 LEU A CA 1
ATOM 5234 C C . LEU A 1 659 ? -28.832 6.324 26.128 1.00 83.19 659 LEU A C 1
ATOM 5236 O O . LEU A 1 659 ? -28.031 6.621 25.241 1.00 83.19 659 LEU A O 1
ATOM 5240 N N . TYR A 1 660 ? -28.441 5.869 27.316 1.00 82.00 660 TYR A N 1
ATOM 5241 C CA . TYR A 1 660 ? -27.063 5.779 27.802 1.00 82.00 660 TYR A CA 1
ATOM 5242 C C . TYR A 1 660 ? -26.783 4.393 28.379 1.00 82.00 660 TYR A C 1
ATOM 5244 O O . TYR A 1 660 ? -27.629 3.835 29.065 1.00 82.00 660 TYR A O 1
ATOM 5252 N N . LYS A 1 661 ? -25.598 3.834 28.078 1.00 76.38 661 LYS A N 1
ATOM 5253 C CA . LYS A 1 661 ? -25.170 2.474 28.481 1.00 76.38 661 LYS A CA 1
ATOM 5254 C C . LYS A 1 661 ? -26.278 1.418 28.309 1.00 76.38 661 LYS A C 1
ATOM 5256 O O . LYS A 1 661 ? -27.243 1.653 27.590 1.00 76.38 661 LYS A O 1
ATOM 5261 N N . ASP A 1 662 ? -26.111 0.210 28.846 1.00 70.75 662 ASP A N 1
ATOM 5262 C CA . ASP A 1 662 ? -27.144 -0.825 28.750 1.00 70.75 662 ASP A CA 1
ATOM 5263 C C . ASP A 1 662 ? -28.303 -0.495 29.701 1.00 70.75 662 ASP A C 1
ATOM 5265 O O . ASP A 1 662 ? -28.192 -0.684 30.910 1.00 70.75 662 ASP A O 1
ATOM 5269 N N . LYS A 1 663 ? -29.439 -0.077 29.123 1.00 73.50 663 LYS A N 1
ATOM 5270 C CA . LYS A 1 663 ? -30.723 0.148 29.810 1.00 73.50 663 LYS A CA 1
ATOM 5271 C C . LYS A 1 663 ? -30.783 1.376 30.744 1.00 73.50 663 LYS A C 1
ATOM 5273 O O . LYS A 1 663 ? -31.629 1.374 31.635 1.00 73.50 663 LYS A O 1
ATOM 5278 N N . GLU A 1 664 ? -30.008 2.440 30.528 1.00 85.62 664 GLU A N 1
ATOM 5279 C CA . GLU A 1 664 ? -30.173 3.730 31.235 1.00 85.62 664 GLU A CA 1
ATOM 5280 C C . GLU A 1 664 ? -30.645 4.836 30.264 1.00 85.62 664 GLU A C 1
ATOM 5282 O O . GLU A 1 664 ? -30.372 4.797 29.063 1.00 85.62 664 GLU A O 1
ATOM 5287 N N . LEU A 1 665 ? -31.394 5.824 30.757 1.00 86.44 665 LEU A N 1
ATOM 5288 C CA . LEU A 1 665 ? -31.912 6.955 29.980 1.00 86.44 665 LEU A CA 1
ATOM 5289 C C . LEU A 1 665 ? -31.478 8.270 30.628 1.00 86.44 665 LEU A C 1
ATOM 5291 O O . LEU A 1 665 ? -31.765 8.505 31.796 1.00 86.44 665 LEU A O 1
ATOM 5295 N N . VAL A 1 666 ? -30.822 9.144 29.867 1.00 88.50 666 VAL A N 1
ATOM 5296 C CA . VAL A 1 666 ? -30.473 10.500 30.309 1.00 88.50 666 VAL A CA 1
ATOM 5297 C C . VAL A 1 666 ? -31.574 11.458 29.877 1.00 88.50 666 VAL A C 1
ATOM 5299 O O . VAL A 1 666 ? -31.897 11.545 28.689 1.00 88.50 666 VAL A O 1
ATOM 5302 N N . LEU A 1 667 ? -32.131 12.182 30.841 1.00 88.31 667 LEU A N 1
ATOM 5303 C CA . LEU A 1 667 ? -33.157 13.199 30.653 1.00 88.31 667 LEU A CA 1
ATOM 5304 C C . LEU A 1 667 ? -32.575 14.581 30.940 1.00 88.31 667 LEU A C 1
ATOM 5306 O O . LEU A 1 667 ? -31.901 14.783 31.952 1.00 88.31 667 LEU A O 1
ATOM 5310 N N . LEU A 1 668 ? -32.869 15.536 30.059 1.00 89.06 668 LEU A N 1
ATOM 5311 C CA . LEU A 1 668 ? -32.580 16.951 30.252 1.00 89.06 668 LEU A CA 1
ATOM 5312 C C . LEU A 1 668 ? -33.902 17.708 30.407 1.00 89.06 668 LEU A C 1
ATOM 5314 O O . LEU A 1 668 ? -34.727 17.711 29.491 1.00 89.06 668 LEU A O 1
ATOM 5318 N N . LEU A 1 669 ? -34.113 18.329 31.567 1.00 88.50 669 LEU A N 1
ATOM 5319 C CA . LEU A 1 669 ? -35.372 18.973 31.943 1.00 88.50 669 LEU A CA 1
ATOM 5320 C C . LEU A 1 669 ? -35.143 20.443 32.314 1.00 88.50 669 LEU A C 1
ATOM 5322 O O . LEU A 1 669 ? -34.195 20.768 33.026 1.00 88.50 669 LEU A O 1
ATOM 5326 N N . ASN A 1 670 ? -36.045 21.330 31.906 1.00 87.44 670 ASN A N 1
ATOM 5327 C CA . ASN A 1 670 ? -36.048 22.741 32.299 1.00 87.44 670 ASN A CA 1
ATOM 5328 C C . ASN A 1 670 ? -37.232 23.029 33.222 1.00 87.44 670 ASN A C 1
ATOM 5330 O O . ASN A 1 670 ? -38.343 22.558 32.975 1.00 87.44 670 ASN A O 1
ATOM 5334 N N . LYS A 1 671 ? -37.026 23.860 34.243 1.00 82.62 671 LYS A N 1
ATOM 5335 C CA . LYS A 1 671 ? -38.092 24.280 35.154 1.00 82.62 671 LYS A CA 1
ATOM 5336 C C . LYS A 1 671 ? -38.943 25.390 34.529 1.00 82.62 671 LYS A C 1
ATOM 5338 O O . LYS A 1 671 ? -38.409 26.378 34.026 1.00 82.62 671 LYS A O 1
ATOM 5343 N N . THR A 1 672 ? -40.265 25.267 34.565 1.00 71.25 672 THR A N 1
ATOM 5344 C CA . THR A 1 672 ? -41.207 26.270 34.052 1.00 71.25 672 THR A CA 1
ATOM 5345 C C . THR A 1 672 ? -41.374 27.406 35.067 1.00 71.25 672 THR A C 1
ATOM 5347 O O . THR A 1 672 ? -42.201 27.331 35.973 1.00 71.25 672 THR A O 1
ATOM 5350 N N . THR A 1 673 ? -40.579 28.475 34.960 1.00 58.28 673 THR A N 1
ATOM 5351 C CA . THR A 1 673 ? -40.728 29.669 35.810 1.00 58.28 673 THR A CA 1
ATOM 5352 C C . THR A 1 673 ? -41.702 30.678 35.191 1.00 58.28 673 THR A C 1
ATOM 5354 O O . THR A 1 673 ? -41.597 31.054 34.027 1.00 58.28 673 THR A O 1
ATOM 5357 N N . THR A 1 674 ? -42.655 31.178 35.982 1.00 47.75 674 THR A N 1
ATOM 5358 C CA . THR A 1 674 ? -43.619 32.222 35.574 1.00 47.75 674 THR A CA 1
ATOM 5359 C C . THR A 1 674 ? -43.047 33.650 35.627 1.00 47.75 674 THR A C 1
ATOM 5361 O O . THR A 1 674 ? -43.798 34.617 35.495 1.00 47.75 674 THR A O 1
ATOM 5364 N N . THR A 1 675 ? -41.737 33.823 35.844 1.00 44.41 675 THR A N 1
ATOM 5365 C CA . THR A 1 675 ? -41.074 35.132 35.989 1.00 44.41 675 THR A CA 1
ATOM 5366 C C . THR A 1 675 ? -40.095 35.405 34.831 1.00 44.41 675 THR A C 1
ATOM 5368 O O . THR A 1 675 ? -39.233 34.576 34.554 1.00 44.41 675 THR A O 1
ATOM 5371 N N . PRO A 1 676 ? -40.163 36.572 34.154 1.00 45.62 676 PRO A N 1
ATOM 5372 C CA . PRO A 1 676 ? -39.365 36.868 32.956 1.00 45.62 676 PRO A CA 1
ATOM 5373 C C . PRO A 1 676 ? -37.901 37.272 33.234 1.00 45.62 676 PRO A C 1
ATOM 5375 O O . PRO A 1 676 ? -37.204 37.737 32.332 1.00 45.62 676 PRO A O 1
ATOM 5378 N N . GLU A 1 677 ? -37.404 37.096 34.461 1.00 40.28 677 GLU A N 1
ATOM 5379 C CA . GLU A 1 677 ? -36.039 37.458 34.859 1.00 40.28 677 GLU A CA 1
ATOM 5380 C C . GLU A 1 677 ? -35.123 36.226 34.922 1.00 40.28 677 GLU A C 1
ATOM 5382 O O . GLU A 1 677 ? -34.829 35.702 35.984 1.00 40.28 677 GLU A O 1
ATOM 5387 N N . GLY A 1 678 ? -34.659 35.766 33.758 1.00 46.06 678 GLY A N 1
ATOM 5388 C CA . GLY A 1 678 ? -33.295 35.276 33.496 1.00 46.06 678 GLY A CA 1
ATOM 5389 C C . GLY A 1 678 ? -32.629 34.152 34.318 1.00 46.06 678 GLY A C 1
ATOM 5390 O O . GLY A 1 678 ? -31.530 33.760 33.918 1.00 46.06 678 GLY A O 1
ATOM 5391 N N . SER A 1 679 ? -33.193 33.616 35.401 1.00 50.84 679 SER A N 1
ATOM 5392 C CA . SER A 1 679 ? -32.644 32.477 36.159 1.00 50.84 679 SER A CA 1
ATOM 5393 C C . SER A 1 679 ? -33.504 31.228 35.952 1.00 50.84 679 SER A C 1
ATOM 5395 O O . SER A 1 679 ? -34.188 30.764 36.862 1.00 50.84 679 SER A O 1
ATOM 5397 N N . GLY A 1 680 ? -33.522 30.709 34.723 1.00 59.75 680 GLY A N 1
ATOM 5398 C CA . GLY A 1 680 ? -34.069 29.376 34.471 1.00 59.75 680 GLY A CA 1
ATOM 5399 C C . GLY A 1 680 ? -33.173 28.331 35.135 1.00 59.75 680 GLY A C 1
ATOM 5400 O O . GLY A 1 680 ? -31.975 28.291 34.851 1.00 59.75 680 GLY A O 1
ATOM 5401 N N . GLU A 1 681 ? -33.740 27.536 36.038 1.00 73.12 681 GLU A N 1
ATOM 5402 C CA . GLU A 1 681 ? -33.099 26.340 36.590 1.00 73.12 681 GLU A CA 1
ATOM 5403 C C . GLU A 1 681 ? -33.400 25.155 35.667 1.00 73.12 681 GLU A C 1
ATOM 5405 O O . GLU A 1 681 ? -34.541 24.970 35.239 1.00 73.12 681 GLU A O 1
ATOM 5410 N N . ALA A 1 682 ? -32.393 24.339 35.375 1.00 84.81 682 ALA A N 1
ATOM 5411 C CA . ALA A 1 682 ? -32.551 23.092 34.635 1.00 84.81 682 ALA A CA 1
ATOM 5412 C C . ALA A 1 682 ? -31.999 21.922 35.455 1.00 84.81 682 ALA A C 1
ATOM 5414 O O . ALA A 1 682 ? -31.298 22.125 36.448 1.00 84.81 682 ALA A O 1
ATOM 5415 N N . CYS A 1 683 ? -32.309 20.690 35.072 1.00 87.19 683 CYS A N 1
ATOM 5416 C CA . CYS A 1 683 ? -31.726 19.508 35.687 1.00 87.19 683 CYS A CA 1
ATOM 5417 C C . CYS A 1 683 ? -31.441 18.408 34.665 1.00 87.19 683 CYS A C 1
ATOM 5419 O O . CYS A 1 683 ? -32.113 18.285 33.640 1.00 87.19 683 CYS A O 1
ATOM 5421 N N . MET A 1 684 ? -30.403 17.630 34.955 1.00 88.69 684 MET A N 1
ATOM 5422 C CA . MET A 1 684 ? -30.015 16.439 34.213 1.00 88.69 684 MET A CA 1
ATOM 5423 C C . MET A 1 684 ? -30.188 15.224 35.121 1.00 88.69 684 MET A C 1
ATOM 5425 O O . MET A 1 684 ? -29.734 15.241 36.265 1.00 88.69 684 MET A O 1
ATOM 5429 N N . MET A 1 685 ? -30.836 14.182 34.612 1.00 87.50 685 MET A N 1
ATOM 5430 C CA . MET A 1 685 ? -31.221 12.992 35.372 1.00 87.50 685 MET A CA 1
ATOM 5431 C C . MET A 1 685 ? -30.864 11.729 34.592 1.00 87.50 685 MET A C 1
ATOM 5433 O O . MET A 1 685 ? -31.005 11.707 33.371 1.00 87.50 685 MET A O 1
ATOM 5437 N N . VAL A 1 686 ? -30.398 10.686 35.284 1.00 87.19 686 VAL A N 1
ATOM 5438 C CA . VAL A 1 686 ? -30.129 9.365 34.691 1.00 87.19 686 VAL A CA 1
ATOM 5439 C C . VAL A 1 686 ? -31.059 8.332 35.321 1.00 87.19 686 VAL A C 1
ATOM 5441 O O . VAL A 1 686 ? -30.922 8.03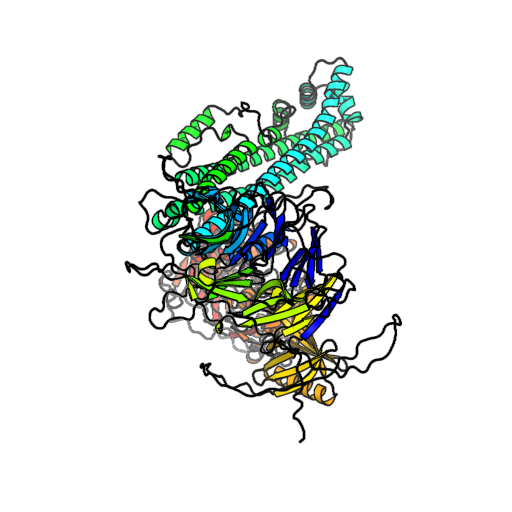4 36.504 1.00 87.19 686 VAL A O 1
ATOM 5444 N N . LEU A 1 687 ? -31.952 7.778 34.500 1.00 85.50 687 LEU A N 1
ATOM 5445 C CA . LEU A 1 687 ? -33.021 6.856 34.878 1.00 85.50 687 LEU A CA 1
ATOM 5446 C C . LEU A 1 687 ? -32.695 5.415 34.434 1.00 85.50 687 LEU A C 1
ATOM 5448 O O . LEU A 1 687 ? -32.554 5.170 33.228 1.00 85.50 687 LEU A O 1
ATOM 5452 N N . PRO A 1 688 ? -32.609 4.428 35.344 1.00 83.31 688 PRO A N 1
ATOM 5453 C CA . PRO A 1 688 ? -32.489 3.021 34.972 1.00 83.31 688 PRO A CA 1
ATOM 5454 C C . PRO A 1 688 ? -33.819 2.481 34.421 1.00 83.31 688 PRO A C 1
ATOM 5456 O O . PRO A 1 688 ? -34.825 2.374 35.112 1.00 83.31 688 PRO A O 1
ATOM 5459 N N . THR A 1 689 ? -33.829 2.061 33.156 1.00 76.56 689 THR A N 1
ATOM 5460 C CA . THR A 1 689 ? -35.037 1.529 32.495 1.00 76.56 689 THR A CA 1
ATOM 5461 C C . THR A 1 689 ? -35.386 0.097 32.915 1.00 76.56 689 THR A C 1
ATOM 5463 O O . THR A 1 689 ? -36.441 -0.403 32.540 1.00 76.56 689 THR A O 1
ATOM 5466 N N . VAL A 1 690 ? -34.521 -0.594 33.669 1.00 73.94 690 VAL A N 1
ATOM 5467 C CA . VAL A 1 690 ? -34.765 -1.971 34.151 1.00 73.94 690 VAL A CA 1
ATOM 5468 C C . VAL A 1 690 ? -35.863 -2.017 35.206 1.00 73.94 690 VAL A C 1
ATOM 5470 O O . VAL A 1 690 ? -36.635 -2.974 35.234 1.00 73.94 690 VAL A O 1
ATOM 5473 N N . ASP A 1 691 ? -35.941 -0.974 36.027 1.00 70.00 691 ASP A N 1
ATOM 5474 C CA . ASP A 1 691 ? -36.802 -0.926 37.208 1.00 70.00 691 ASP A CA 1
ATOM 5475 C C . ASP A 1 691 ? -38.218 -0.415 36.883 1.00 70.00 691 ASP A C 1
ATOM 5477 O O . ASP A 1 691 ? -39.092 -0.365 37.747 1.00 70.00 691 ASP A O 1
ATOM 5481 N N . LEU A 1 692 ? -38.471 -0.075 35.613 1.00 79.69 692 LEU A N 1
ATOM 5482 C CA . LEU A 1 692 ? -39.740 0.475 35.148 1.00 79.69 692 LEU A CA 1
ATOM 5483 C C . LEU A 1 692 ? -40.796 -0.621 34.878 1.00 79.69 692 LEU A C 1
ATOM 5485 O O . LEU A 1 692 ? -40.499 -1.622 34.214 1.00 79.69 692 LEU A O 1
ATOM 5489 N N . PRO A 1 693 ? -42.058 -0.433 35.317 1.00 75.81 693 PRO A N 1
ATOM 5490 C CA . PRO A 1 693 ? -43.138 -1.401 35.123 1.00 75.81 693 PRO A CA 1
ATOM 5491 C C . PRO A 1 693 ? -43.719 -1.328 33.701 1.00 75.81 693 PRO A C 1
ATOM 5493 O O . PRO A 1 693 ? -44.716 -0.655 33.445 1.00 75.81 693 PRO A O 1
ATOM 5496 N N . PHE A 1 694 ? -43.099 -2.031 32.754 1.00 77.69 694 PHE A N 1
ATOM 5497 C CA . PHE A 1 694 ? -43.598 -2.110 31.378 1.00 77.69 694 PHE A CA 1
ATOM 5498 C C . PHE A 1 694 ? -44.928 -2.869 31.269 1.00 77.69 694 PHE A C 1
ATOM 5500 O O . PHE A 1 694 ? -45.107 -3.930 31.870 1.00 77.69 694 PHE A O 1
ATOM 5507 N N . VAL A 1 695 ? -45.829 -2.361 30.424 1.00 76.50 695 VAL A N 1
ATOM 5508 C CA . VAL A 1 695 ? -47.130 -2.968 30.118 1.00 76.50 695 VAL A CA 1
ATOM 5509 C C . VAL A 1 695 ? -47.148 -3.480 28.684 1.00 76.50 695 VAL A C 1
ATOM 5511 O O . VAL A 1 695 ? -46.697 -2.813 27.755 1.00 76.50 695 VAL A O 1
ATOM 5514 N N . SER A 1 696 ? -47.673 -4.688 28.497 1.00 71.56 696 SER A N 1
ATOM 5515 C CA . SER A 1 696 ? -47.836 -5.316 27.189 1.00 71.56 696 SER A CA 1
ATOM 5516 C C . SER A 1 696 ? -48.998 -4.691 26.412 1.00 71.56 696 SER A C 1
ATOM 5518 O O . SER A 1 696 ? -50.153 -4.850 26.804 1.00 71.56 696 SER A O 1
ATOM 5520 N N . ILE A 1 697 ? -48.708 -4.067 25.274 1.00 69.06 697 ILE A N 1
ATOM 5521 C CA . ILE A 1 697 ? -49.698 -3.622 24.294 1.00 69.06 697 ILE A CA 1
ATOM 5522 C C . ILE A 1 697 ? -50.067 -4.820 23.407 1.00 69.06 697 ILE A C 1
ATOM 5524 O O . ILE A 1 697 ? -49.223 -5.382 22.692 1.00 69.06 697 ILE A O 1
ATOM 5528 N N . SER A 1 698 ? -51.331 -5.247 23.471 1.00 56.03 698 SER A N 1
ATOM 5529 C CA . SER A 1 698 ? -51.881 -6.272 22.581 1.00 56.03 698 SER A CA 1
ATOM 5530 C C . SER A 1 698 ? -52.178 -5.676 21.207 1.00 56.03 698 SER A C 1
ATOM 5532 O O . SER A 1 698 ? -52.957 -4.737 21.099 1.00 56.03 698 SER A O 1
ATOM 5534 N N . SER A 1 699 ? -51.628 -6.262 20.140 1.00 52.78 699 SER A N 1
ATOM 5535 C CA . SER A 1 699 ? -51.906 -5.868 18.749 1.00 52.78 699 SER A CA 1
ATOM 5536 C C . SER A 1 699 ? -53.291 -6.342 18.272 1.00 52.78 699 SER A C 1
ATOM 5538 O O . SER A 1 699 ? -53.391 -7.056 17.273 1.00 52.78 699 SER A O 1
ATOM 5540 N N . SER A 1 700 ? -54.358 -6.043 19.017 1.00 42.69 700 SER A N 1
ATOM 5541 C CA . SER A 1 700 ? -55.711 -6.528 18.729 1.00 42.69 700 SER A CA 1
ATOM 5542 C C . SER A 1 700 ? -56.505 -5.572 17.827 1.00 42.69 700 SER A C 1
ATOM 5544 O O . SER A 1 700 ? -57.126 -4.617 18.279 1.00 42.69 700 SER A O 1
ATOM 5546 N N . SER A 1 701 ? -56.581 -5.938 16.545 1.00 45.09 701 SER A N 1
ATOM 5547 C CA . SER A 1 701 ? -57.768 -5.864 15.669 1.00 45.09 701 SER A CA 1
ATOM 5548 C C . SER A 1 701 ? -58.378 -4.530 15.186 1.00 45.09 701 SER A C 1
ATOM 5550 O O . SER A 1 701 ? -59.343 -4.605 14.430 1.00 45.09 701 SER A O 1
ATOM 5552 N N . CYS A 1 702 ? -57.855 -3.330 15.469 1.00 43.84 702 CYS A N 1
ATOM 5553 C CA . CYS A 1 702 ? -58.303 -2.113 14.755 1.00 43.84 702 CYS A CA 1
ATOM 5554 C C . CYS A 1 702 ? -57.235 -1.004 14.719 1.00 43.84 702 CYS A C 1
ATOM 5556 O O . CYS A 1 702 ? -56.995 -0.355 15.727 1.00 43.84 702 CYS A O 1
ATOM 5558 N N . LEU A 1 703 ? -56.689 -0.678 13.536 1.00 50.28 703 LEU A N 1
ATOM 5559 C CA . LEU A 1 703 ? -55.822 0.500 13.285 1.00 50.28 703 LEU A CA 1
ATOM 5560 C C . LEU A 1 703 ? -56.538 1.863 13.463 1.00 50.28 703 LEU A C 1
ATOM 5562 O O . LEU A 1 703 ? -55.992 2.901 13.103 1.00 50.28 703 LEU A O 1
ATOM 5566 N N . ASN A 1 704 ? -57.766 1.863 13.990 1.00 46.97 704 ASN A N 1
ATOM 5567 C CA . ASN A 1 704 ? -58.601 3.050 14.179 1.00 46.97 704 ASN A CA 1
ATOM 5568 C C . ASN A 1 704 ? -58.419 3.716 15.561 1.00 46.97 704 ASN A C 1
ATOM 5570 O O . ASN A 1 704 ? -59.069 4.728 15.815 1.00 46.97 704 ASN A O 1
ATOM 5574 N N . GLN A 1 705 ? -57.579 3.167 16.447 1.00 56.06 705 GLN A N 1
ATOM 5575 C CA . GLN A 1 705 ? -57.263 3.726 17.770 1.00 56.06 705 GLN A CA 1
ATOM 5576 C C . GLN A 1 705 ? -55.745 3.896 17.933 1.00 56.06 705 GLN A C 1
ATOM 5578 O O . GLN A 1 705 ? -54.969 3.080 17.435 1.00 56.06 705 GLN A O 1
ATOM 5583 N N . TRP A 1 706 ? -55.322 4.980 18.590 1.00 65.12 706 TRP A N 1
ATOM 5584 C CA . TRP A 1 706 ? -53.913 5.217 18.918 1.00 65.12 706 TRP A CA 1
ATOM 5585 C C . TRP A 1 706 ? -53.508 4.291 20.066 1.00 65.12 706 TRP A C 1
ATOM 5587 O O . TRP A 1 706 ? -54.121 4.344 21.127 1.00 65.12 706 TRP A O 1
ATOM 5597 N N . GLU A 1 707 ? -52.465 3.473 19.891 1.00 64.94 707 GLU A N 1
ATOM 5598 C CA . GLU A 1 707 ? -52.102 2.440 20.880 1.00 64.94 707 GLU A CA 1
ATOM 5599 C C . GLU A 1 707 ? -51.686 3.024 22.247 1.00 64.94 707 GLU A C 1
ATOM 5601 O O . GLU A 1 707 ? -51.761 2.348 23.271 1.00 64.94 707 GLU A O 1
ATOM 5606 N N . LEU A 1 708 ? -51.286 4.302 22.292 1.00 65.38 708 LEU A N 1
ATOM 5607 C CA . LEU A 1 708 ? -51.005 5.016 23.541 1.00 65.38 708 LEU A CA 1
ATOM 5608 C C . LEU A 1 708 ? -52.255 5.483 24.302 1.00 65.38 708 LEU A C 1
ATOM 5610 O O . LEU A 1 708 ? -52.152 5.746 25.499 1.00 65.38 708 LEU A O 1
ATOM 5614 N N . GLU A 1 709 ? -53.435 5.564 23.677 1.00 60.41 709 GLU A N 1
ATOM 5615 C CA . GLU A 1 709 ? -54.674 5.867 24.413 1.00 60.41 709 GLU A CA 1
ATOM 5616 C C . GLU A 1 709 ? -55.099 4.709 25.322 1.00 60.41 709 GLU A C 1
ATOM 5618 O O . GLU A 1 709 ? -55.648 4.949 26.399 1.00 60.41 709 GLU A O 1
ATOM 5623 N N . ASP A 1 710 ? -54.784 3.468 24.944 1.00 63.22 710 ASP A N 1
ATOM 5624 C CA . ASP A 1 710 ? -55.065 2.274 25.753 1.00 63.22 710 ASP A CA 1
ATOM 5625 C C . ASP A 1 710 ? -54.203 2.220 27.032 1.00 63.22 710 ASP A C 1
ATOM 5627 O O . ASP A 1 710 ? -54.537 1.533 27.998 1.00 63.22 710 ASP A O 1
ATOM 5631 N N . MET A 1 711 ? -53.118 3.000 27.072 1.00 64.31 711 MET A N 1
ATOM 5632 C CA . MET A 1 711 ? -52.136 3.056 28.161 1.00 64.31 711 MET A CA 1
ATOM 5633 C C . MET A 1 711 ? -52.474 4.083 29.258 1.00 64.31 711 MET A C 1
ATOM 5635 O O . MET A 1 711 ? -51.720 4.218 30.225 1.00 64.31 711 MET A O 1
ATOM 5639 N N . LYS A 1 712 ? -53.615 4.787 29.163 1.00 63.12 712 LYS A N 1
ATOM 5640 C CA . LYS A 1 712 ? -54.044 5.826 30.128 1.00 63.12 712 LYS A CA 1
ATOM 5641 C C . LYS A 1 712 ? -54.063 5.357 31.593 1.00 63.12 712 LYS A C 1
ATOM 5643 O O . LYS A 1 712 ? -53.915 6.173 32.495 1.00 63.12 712 LYS A O 1
ATOM 5648 N N . GLY A 1 713 ? -54.245 4.058 31.843 1.00 59.00 713 GLY A N 1
ATOM 5649 C CA . GLY A 1 713 ? -54.290 3.473 33.190 1.00 59.00 713 GLY A CA 1
ATOM 5650 C C . GLY A 1 713 ? -52.934 3.098 33.804 1.00 59.00 713 GLY A C 1
ATOM 5651 O O . GLY A 1 713 ? -52.918 2.570 34.914 1.00 59.00 713 GLY A O 1
ATOM 5652 N N . SER A 1 714 ? -51.814 3.308 33.105 1.00 66.25 714 SER A N 1
ATOM 5653 C CA . SER A 1 714 ? -50.479 2.822 33.507 1.00 66.25 714 SER A CA 1
ATOM 5654 C C . SER A 1 714 ? -49.402 3.914 33.503 1.00 66.25 714 SER A C 1
ATOM 5656 O O . SER A 1 714 ? -48.230 3.633 33.265 1.00 66.25 714 SER A O 1
ATOM 5658 N N . ILE A 1 715 ? -49.807 5.161 33.753 1.00 76.88 715 ILE A N 1
ATOM 5659 C CA . ILE A 1 715 ? -48.898 6.303 33.906 1.00 76.88 715 ILE A CA 1
ATOM 5660 C C . ILE A 1 715 ? -48.150 6.176 35.240 1.00 76.88 715 ILE A C 1
ATOM 5662 O O . ILE A 1 715 ? -48.768 5.935 36.277 1.00 76.88 715 ILE A O 1
ATOM 5666 N N . VAL A 1 716 ? -46.828 6.339 35.202 1.00 80.06 716 VAL A N 1
ATOM 5667 C CA . VAL A 1 716 ? -45.959 6.375 36.385 1.00 80.06 716 VAL A CA 1
ATOM 5668 C C . VAL A 1 716 ? -45.425 7.792 36.553 1.00 80.06 716 VAL A C 1
ATOM 5670 O O . VAL A 1 716 ? -44.838 8.339 35.621 1.00 80.06 716 VAL A O 1
ATOM 5673 N N . ASP A 1 717 ? -45.632 8.389 37.723 1.00 77.44 717 ASP A N 1
ATOM 5674 C CA . ASP A 1 717 ? -45.089 9.710 38.041 1.00 77.44 717 ASP A CA 1
ATOM 5675 C C . ASP A 1 717 ? -43.585 9.613 38.335 1.00 77.44 717 ASP A C 1
ATOM 5677 O O . ASP A 1 717 ? -43.139 8.733 39.075 1.00 77.44 717 ASP A O 1
ATOM 5681 N N . LEU A 1 718 ? -42.796 10.508 37.738 1.00 78.88 718 LEU A N 1
ATOM 5682 C CA . LEU A 1 718 ? -41.346 10.539 37.911 1.00 78.88 718 LEU A CA 1
ATOM 5683 C C . LEU A 1 718 ? -40.975 11.181 39.261 1.00 78.88 718 LEU A C 1
ATOM 5685 O O . LEU A 1 718 ? -41.191 12.377 39.473 1.00 78.88 718 LEU A O 1
ATOM 5689 N N . GLU A 1 719 ? -40.383 10.402 40.169 1.00 73.06 719 GLU A N 1
ATOM 5690 C CA . GLU A 1 719 ? -39.899 10.895 41.463 1.00 73.06 719 GLU A CA 1
ATOM 5691 C C . GLU A 1 719 ? -38.507 11.538 41.332 1.00 73.06 719 GLU A C 1
ATOM 5693 O O . GLU A 1 719 ? -37.523 10.875 41.016 1.00 73.06 719 GLU A O 1
ATOM 5698 N N . MET A 1 720 ? -38.398 12.836 41.631 1.00 70.75 720 MET A N 1
ATOM 5699 C CA . MET A 1 720 ? -37.130 13.581 41.528 1.00 70.75 720 MET A CA 1
ATOM 5700 C C . MET A 1 720 ? -36.185 13.388 42.734 1.00 70.75 720 MET A C 1
ATOM 5702 O O . MET A 1 720 ? -35.036 13.817 42.670 1.00 70.75 720 MET A O 1
ATOM 5706 N N . GLU A 1 721 ? -36.655 12.794 43.840 1.00 57.56 721 GLU A N 1
ATOM 5707 C CA . GLU A 1 721 ? -35.935 12.738 45.131 1.00 57.56 721 GLU A CA 1
ATOM 5708 C C . GLU A 1 721 ? -35.058 11.482 45.320 1.00 57.56 721 GLU A C 1
ATOM 5710 O O . GLU A 1 721 ? -34.166 11.493 46.165 1.00 57.56 721 GLU A O 1
ATOM 5715 N N . ASN A 1 722 ? -35.267 10.419 44.530 1.00 53.78 722 ASN A N 1
ATOM 5716 C CA . ASN A 1 722 ? -34.619 9.110 44.721 1.00 53.78 722 ASN A CA 1
ATOM 5717 C C . ASN A 1 722 ? -33.520 8.774 43.689 1.00 53.78 722 ASN A C 1
ATOM 5719 O O . ASN A 1 722 ? -32.840 7.756 43.825 1.00 53.78 722 ASN A O 1
ATOM 5723 N N . GLU A 1 723 ? -33.313 9.611 42.669 1.00 62.53 723 GLU A N 1
ATOM 5724 C CA . GLU A 1 723 ? -32.422 9.314 41.537 1.00 62.53 723 GLU A CA 1
ATOM 5725 C C . GLU A 1 723 ? -31.208 10.249 41.440 1.00 62.53 723 GLU A C 1
ATOM 5727 O O . GLU A 1 723 ? -31.150 11.312 42.058 1.00 62.53 723 GLU A O 1
ATOM 5732 N N . LYS A 1 724 ? -30.206 9.863 40.634 1.00 75.75 724 LYS A N 1
ATOM 5733 C CA . LYS A 1 724 ? -29.031 10.701 40.344 1.00 75.75 724 LYS A CA 1
ATOM 5734 C C . LYS A 1 724 ? -29.450 11.918 39.511 1.00 75.75 724 LYS A C 1
ATOM 5736 O O . LYS A 1 724 ? -29.433 11.871 38.279 1.00 75.75 724 LYS A O 1
ATOM 5741 N N . VAL A 1 725 ? -29.820 13.003 40.186 1.00 82.50 725 VAL A N 1
ATOM 5742 C CA . VAL A 1 725 ? -30.236 14.271 39.575 1.00 82.50 725 VAL A CA 1
ATOM 5743 C C . VAL A 1 725 ? -29.199 15.356 39.852 1.00 82.50 725 VAL A C 1
ATOM 5745 O O . VAL A 1 725 ? -28.825 15.604 40.996 1.00 82.50 725 VAL A O 1
ATOM 5748 N N . ARG A 1 726 ? -28.775 16.065 38.803 1.00 85.75 726 ARG A N 1
ATOM 5749 C CA . ARG A 1 726 ? -27.901 17.240 38.895 1.00 85.75 726 ARG A CA 1
ATOM 5750 C C . ARG A 1 726 ? -28.642 18.494 38.471 1.00 85.75 726 ARG A C 1
ATOM 5752 O O . ARG A 1 726 ? -29.148 18.570 37.353 1.00 85.75 726 ARG A O 1
ATOM 5759 N N . LYS A 1 727 ? -28.648 19.514 39.332 1.00 83.38 727 LYS A N 1
ATOM 5760 C CA . LYS A 1 727 ? -29.116 20.857 38.969 1.00 83.38 727 LYS A CA 1
ATOM 5761 C C . LYS A 1 727 ? -28.096 21.554 38.069 1.00 83.38 727 LYS A C 1
ATOM 5763 O O . LYS A 1 727 ? -26.892 21.538 38.327 1.00 83.38 727 LYS A O 1
ATOM 5768 N N . VAL A 1 728 ? -28.603 22.187 37.021 1.00 83.56 728 VAL A N 1
ATOM 5769 C CA . VAL A 1 728 ? -27.857 22.984 36.053 1.00 83.56 728 VAL A CA 1
ATOM 5770 C C . VAL A 1 728 ? -28.253 24.454 36.259 1.00 83.56 728 VAL A C 1
ATOM 5772 O O . VAL A 1 728 ? -29.440 24.782 36.198 1.00 83.56 728 VAL A O 1
ATOM 5775 N N . PRO A 1 729 ? -27.290 25.364 36.499 1.00 71.06 729 PRO A N 1
ATOM 5776 C CA . PRO A 1 729 ? -27.557 26.748 36.921 1.00 71.06 729 PRO A CA 1
ATOM 5777 C C . PRO A 1 729 ? -28.128 27.657 35.816 1.00 71.06 729 PRO A C 1
ATOM 5779 O O . PRO A 1 729 ? -28.279 28.867 36.005 1.00 71.06 729 PRO A O 1
ATOM 5782 N N . HIS A 1 730 ? -28.387 27.114 34.628 1.00 81.19 730 HIS A N 1
ATOM 5783 C CA . HIS A 1 730 ? -28.843 27.844 33.452 1.00 81.19 730 HIS A CA 1
ATOM 5784 C C . HIS A 1 730 ? -29.955 27.069 32.751 1.00 81.19 730 HIS A C 1
ATOM 5786 O O . HIS A 1 730 ? -29.903 25.843 32.715 1.00 81.19 730 HIS A O 1
ATOM 5792 N N . SER A 1 731 ? -30.883 27.787 32.109 1.00 83.69 731 SER A N 1
ATOM 5793 C CA . SER A 1 731 ? -31.835 27.182 31.173 1.00 83.69 731 SER A CA 1
ATOM 5794 C C . SER A 1 731 ? -31.075 26.490 30.043 1.00 83.69 731 SER A C 1
ATOM 5796 O O . SER A 1 731 ? -30.132 27.061 29.472 1.00 83.69 731 SER A O 1
ATOM 5798 N N . THR A 1 732 ? -31.465 25.256 29.747 1.00 85.38 732 THR A N 1
ATOM 5799 C CA . THR A 1 732 ? -30.798 24.392 28.771 1.00 85.38 732 THR A CA 1
ATOM 5800 C C . THR A 1 732 ? -31.579 24.316 27.471 1.00 85.38 732 THR A C 1
ATOM 5802 O O . THR A 1 732 ? -32.788 24.531 27.446 1.00 85.38 732 THR A O 1
ATOM 5805 N N . ILE A 1 733 ? -30.883 24.033 26.373 1.00 85.94 733 ILE A N 1
ATOM 5806 C CA . ILE A 1 733 ? -31.500 23.792 25.071 1.00 85.94 733 ILE A CA 1
ATOM 5807 C C . ILE A 1 733 ? -30.952 22.510 24.444 1.00 85.94 733 ILE A C 1
ATOM 5809 O O . ILE A 1 733 ? -29.823 22.104 24.729 1.00 85.94 733 ILE A O 1
ATOM 5813 N N . ALA A 1 734 ? -31.728 21.910 23.544 1.00 84.06 734 ALA A N 1
ATOM 5814 C CA . ALA A 1 734 ? -31.258 20.820 22.697 1.00 84.06 734 ALA A CA 1
ATOM 5815 C C . ALA A 1 734 ? -30.114 21.306 21.776 1.00 84.06 734 ALA A C 1
ATOM 5817 O O . ALA A 1 734 ? -30.120 22.475 21.369 1.00 84.06 734 ALA A O 1
ATOM 5818 N N . PRO A 1 735 ? -29.143 20.447 21.412 1.00 88.81 735 PRO A N 1
ATOM 5819 C CA . PRO A 1 735 ? -29.117 18.986 21.597 1.00 88.81 735 PRO A CA 1
ATOM 5820 C C . PRO A 1 735 ? -28.375 18.502 22.860 1.00 88.81 735 PRO A C 1
ATOM 5822 O O . PRO A 1 735 ? -27.364 19.073 23.249 1.00 88.81 735 PRO A O 1
ATOM 5825 N N . LEU A 1 736 ? -28.793 17.382 23.446 1.00 90.12 736 LEU A N 1
ATOM 5826 C CA . LEU A 1 736 ? -28.042 16.647 24.470 1.00 90.12 736 LEU A CA 1
ATOM 5827 C C . LEU A 1 736 ? -27.091 15.637 23.803 1.00 90.12 736 LEU A C 1
ATOM 5829 O O . LEU A 1 736 ? -27.533 14.711 23.125 1.00 90.12 736 LEU A O 1
ATOM 5833 N N . ALA A 1 737 ? -25.780 15.767 24.030 1.00 90.62 737 ALA A N 1
ATOM 5834 C CA . ALA A 1 737 ? -24.790 14.834 23.484 1.00 90.62 737 ALA A CA 1
ATOM 5835 C C . ALA A 1 737 ? -24.218 13.926 24.579 1.00 90.62 737 ALA A C 1
ATOM 5837 O O . ALA A 1 737 ? -23.525 14.400 25.478 1.00 90.62 737 ALA A O 1
ATOM 5838 N N . VAL A 1 738 ? -24.442 12.614 24.472 1.00 89.25 738 VAL A N 1
ATOM 5839 C CA . VAL A 1 738 ? -24.001 11.618 25.465 1.00 89.25 738 VAL A CA 1
ATOM 5840 C C . VAL A 1 738 ? -23.058 10.597 24.828 1.00 89.25 738 VAL A C 1
ATOM 5842 O O . VAL A 1 738 ? -23.282 10.166 23.701 1.00 89.25 738 VAL A O 1
ATOM 5845 N N . SER A 1 739 ? -22.008 10.198 25.548 1.00 88.50 739 SER A N 1
ATOM 5846 C CA . SER A 1 739 ? -21.105 9.109 25.164 1.00 88.50 739 SER A CA 1
ATOM 5847 C C . SER A 1 739 ? -21.184 7.963 26.169 1.00 88.50 739 SER A C 1
ATOM 5849 O O . SER A 1 739 ? -20.726 8.085 27.305 1.00 88.50 739 SER A O 1
ATOM 5851 N N . ALA A 1 740 ? -21.722 6.821 25.733 1.00 81.56 740 ALA A N 1
ATOM 5852 C CA . ALA A 1 740 ? -21.794 5.610 26.552 1.00 81.56 740 ALA A CA 1
ATOM 5853 C C . ALA A 1 740 ? -20.420 4.959 26.793 1.00 81.56 740 ALA A C 1
ATOM 5855 O O . ALA A 1 740 ? -20.207 4.370 27.850 1.00 81.56 740 ALA A O 1
ATOM 5856 N N . SER A 1 741 ? -19.488 5.065 25.837 1.00 80.00 741 SER A N 1
ATOM 5857 C CA . SER A 1 741 ? -18.153 4.455 25.933 1.00 80.00 741 SER A CA 1
ATOM 5858 C C . SER A 1 741 ? -17.219 5.199 26.888 1.00 80.00 741 SER A C 1
ATOM 5860 O O . SER A 1 741 ? -16.310 4.587 27.446 1.00 80.00 741 SER A O 1
ATOM 5862 N N . ARG A 1 742 ? -17.438 6.506 27.078 1.00 82.62 742 ARG A N 1
ATOM 5863 C CA . ARG A 1 742 ? -16.612 7.372 27.935 1.00 82.62 742 ARG A CA 1
ATOM 5864 C C . ARG A 1 742 ? -17.310 7.868 29.194 1.00 82.62 742 ARG A C 1
ATOM 5866 O O . ARG A 1 742 ? -16.648 8.462 30.033 1.00 82.62 742 ARG A O 1
ATOM 5873 N N . GLY A 1 743 ? -18.617 7.655 29.312 1.00 86.81 743 GLY A N 1
ATOM 5874 C CA . GLY A 1 743 ? -19.384 8.087 30.475 1.00 86.81 743 GLY A CA 1
ATOM 5875 C C . GLY A 1 743 ? -19.490 9.605 30.612 1.00 86.81 743 GLY A C 1
ATOM 5876 O O . GLY A 1 743 ? -19.466 10.119 31.724 1.00 86.81 743 GLY A O 1
ATOM 5877 N N . VAL A 1 744 ? -19.582 10.334 29.495 1.00 89.88 744 VAL A N 1
ATOM 5878 C CA . VAL A 1 744 ? -19.630 11.808 29.486 1.00 89.88 744 VAL A CA 1
ATOM 5879 C C . VAL A 1 744 ? -20.896 12.332 28.815 1.00 89.88 744 VAL A C 1
ATOM 5881 O O . VAL A 1 744 ? -21.395 11.735 27.858 1.00 89.88 744 VAL A O 1
ATOM 5884 N N . ALA A 1 745 ? -21.385 13.478 29.283 1.00 90.38 745 ALA A N 1
ATOM 5885 C CA . ALA A 1 745 ? -22.497 14.213 28.689 1.00 90.38 745 ALA A CA 1
ATOM 5886 C C . ALA A 1 745 ? -22.110 15.675 28.444 1.00 90.38 745 ALA A C 1
ATOM 5888 O O . ALA A 1 745 ? -21.435 16.297 29.259 1.00 90.38 745 ALA A O 1
ATOM 5889 N N . CYS A 1 746 ? -22.546 16.235 27.319 1.00 91.88 746 CYS A N 1
ATOM 5890 C CA . CYS A 1 746 ? -22.411 17.650 27.002 1.00 91.88 746 CYS A CA 1
ATOM 5891 C C . CYS A 1 746 ? -23.802 18.271 26.872 1.00 91.88 746 CYS A C 1
ATOM 5893 O O . CYS A 1 746 ? -24.616 17.820 26.064 1.00 91.88 746 CYS A O 1
ATOM 5895 N N . VAL A 1 747 ? -24.040 19.316 27.660 1.00 91.62 747 VAL A N 1
ATOM 5896 C CA . VAL A 1 747 ? -25.294 20.067 27.754 1.00 91.62 747 VAL A CA 1
ATOM 5897 C C . VAL A 1 747 ? -25.052 21.495 27.273 1.00 91.62 747 VAL A C 1
ATOM 5899 O O . VAL A 1 747 ? -24.027 22.097 27.599 1.00 91.62 747 VAL A O 1
ATOM 5902 N N . PHE A 1 748 ? -25.989 22.066 26.517 1.00 90.50 748 PHE A N 1
ATOM 5903 C CA . PHE A 1 748 ? -25.890 23.448 26.042 1.00 90.50 748 PHE A CA 1
ATOM 5904 C C . PHE A 1 748 ? -26.908 24.344 26.742 1.00 90.50 748 PHE A C 1
ATOM 5906 O O . PHE A 1 748 ? -28.078 24.000 26.879 1.00 90.50 748 PHE A O 1
ATOM 5913 N N . ALA A 1 749 ? -26.458 25.518 27.173 1.00 87.19 749 ALA A N 1
ATOM 5914 C CA . ALA A 1 749 ? -27.292 26.532 27.803 1.00 87.19 749 ALA A CA 1
ATOM 5915 C C . ALA A 1 749 ? -27.770 27.587 26.791 1.00 87.19 749 ALA A C 1
ATOM 5917 O O . ALA A 1 749 ? -27.054 27.929 25.842 1.00 87.19 749 ALA A O 1
ATOM 5918 N N . GLU A 1 750 ? -28.927 28.201 27.053 1.00 81.06 750 GLU A N 1
ATOM 5919 C CA . GLU A 1 750 ? -29.462 29.336 26.274 1.00 81.06 750 GLU A CA 1
ATOM 5920 C C . GLU A 1 750 ? -28.485 30.517 26.202 1.00 81.06 750 GLU A C 1
ATOM 5922 O O . GLU A 1 750 ? -28.400 31.231 25.205 1.00 81.06 750 GLU A O 1
ATOM 5927 N N . ARG A 1 751 ? -27.669 30.696 27.247 1.00 80.38 751 ARG A N 1
ATOM 5928 C CA . ARG A 1 751 ? -26.637 31.741 27.323 1.00 80.38 751 ARG A CA 1
ATOM 5929 C C . ARG A 1 751 ? -25.396 31.445 26.465 1.00 80.38 751 ARG A C 1
ATOM 5931 O O . ARG A 1 751 ? -24.343 32.030 26.711 1.00 80.38 751 ARG A O 1
ATOM 5938 N N . ARG A 1 752 ? -25.499 30.540 25.483 1.00 86.19 752 ARG A N 1
ATOM 5939 C CA . ARG A 1 752 ? -24.399 30.076 24.619 1.00 86.19 752 ARG A CA 1
ATOM 5940 C C . ARG A 1 752 ? -23.214 29.561 25.429 1.00 86.19 752 ARG A C 1
ATOM 5942 O O . ARG A 1 752 ? -22.073 29.981 25.238 1.00 86.19 752 ARG A O 1
ATOM 5949 N N . ARG A 1 753 ? -23.489 28.658 26.364 1.00 87.50 753 ARG A N 1
ATOM 5950 C CA . ARG A 1 753 ? -22.457 27.943 27.123 1.00 87.50 753 ARG A CA 1
ATOM 5951 C C . ARG A 1 753 ? -22.601 26.454 26.881 1.00 87.50 753 ARG A C 1
ATOM 5953 O O . ARG A 1 753 ? -23.709 25.977 26.666 1.00 87.50 753 ARG A O 1
ATOM 5960 N N . ALA A 1 754 ? -21.484 25.753 26.898 1.00 90.38 754 ALA A N 1
ATOM 5961 C CA . ALA A 1 754 ? -21.434 24.310 26.833 1.00 90.38 754 ALA A CA 1
ATOM 5962 C C . ALA A 1 754 ? -20.846 23.785 28.143 1.00 90.38 754 ALA A C 1
ATOM 5964 O O . ALA A 1 754 ? -19.775 24.226 28.573 1.00 90.38 754 ALA A O 1
ATOM 5965 N N . LEU A 1 755 ? -21.590 22.877 28.760 1.00 90.62 755 LEU A N 1
ATOM 5966 C CA . LEU A 1 755 ? -21.323 22.271 30.053 1.00 90.62 755 LEU A CA 1
ATOM 5967 C C . LEU A 1 755 ? -21.021 20.792 29.825 1.00 90.62 755 LEU A C 1
ATOM 5969 O O . LEU A 1 755 ? -21.847 20.084 29.251 1.00 90.62 755 LEU A O 1
ATOM 5973 N N . VAL A 1 756 ? -19.847 20.326 30.245 1.00 90.50 756 VAL A N 1
ATOM 5974 C CA . VAL A 1 756 ? -19.448 18.917 30.106 1.00 90.50 756 VAL A CA 1
ATOM 5975 C C . VAL A 1 756 ? -19.425 18.259 31.473 1.00 90.50 756 VAL A C 1
ATOM 5977 O O . VAL A 1 756 ? -18.677 18.692 32.349 1.00 90.50 756 VAL A O 1
ATOM 5980 N N . TYR A 1 757 ? -20.208 17.197 31.615 1.00 90.19 757 TYR A N 1
ATOM 5981 C CA . TYR A 1 757 ? -20.346 16.403 32.827 1.00 90.19 757 TYR A CA 1
ATOM 5982 C C . TYR A 1 757 ? -19.740 15.012 32.643 1.00 90.19 757 TYR A C 1
ATOM 5984 O O . TYR A 1 757 ? -19.888 14.395 31.582 1.00 90.19 757 TYR A O 1
ATOM 5992 N N . ILE A 1 758 ? -19.099 14.508 33.693 1.00 88.94 758 ILE A N 1
ATOM 5993 C CA . ILE A 1 758 ? -18.691 13.108 33.820 1.00 88.94 758 ILE A CA 1
ATOM 5994 C C . ILE A 1 758 ? -19.797 12.400 34.605 1.00 88.94 758 ILE A C 1
ATOM 5996 O O . ILE A 1 758 ? -20.069 12.738 35.753 1.00 88.94 758 ILE A O 1
ATOM 6000 N N . LEU A 1 759 ? -20.479 11.448 33.968 1.00 86.94 759 LEU A N 1
ATOM 6001 C CA . LEU A 1 759 ? -21.666 10.786 34.521 1.00 86.94 759 LEU A CA 1
ATOM 6002 C C . LEU A 1 759 ? -21.329 9.689 35.548 1.00 86.94 759 LEU A C 1
ATOM 6004 O O . LEU A 1 759 ? -22.215 9.202 36.249 1.00 86.94 759 LEU A O 1
ATOM 6008 N N . GLU A 1 760 ? -20.066 9.265 35.613 1.00 84.19 760 GLU A N 1
ATOM 6009 C CA . GLU A 1 760 ? -19.591 8.200 36.508 1.00 84.19 760 GLU A CA 1
ATOM 6010 C C . GLU A 1 760 ? -19.049 8.715 37.851 1.00 84.19 760 GLU A C 1
ATOM 6012 O O . GLU A 1 760 ? -18.980 7.943 38.806 1.00 84.19 760 GLU A O 1
ATOM 6017 N N . GLU A 1 761 ? -18.703 10.000 37.935 1.00 83.88 761 GLU A N 1
ATOM 6018 C CA . GLU A 1 761 ? -18.088 10.640 39.104 1.00 83.88 761 GLU A CA 1
ATOM 6019 C C . GLU A 1 761 ? -19.070 11.637 39.734 1.00 83.88 761 GLU A C 1
ATOM 6021 O O . GLU A 1 761 ? -19.868 12.249 39.027 1.00 83.88 761 GLU A O 1
ATOM 6026 N N . ASN A 1 762 ? -19.031 11.797 41.058 1.00 84.25 762 ASN A N 1
ATOM 6027 C CA . ASN A 1 762 ? -19.834 12.781 41.787 1.00 84.25 762 ASN A CA 1
ATOM 6028 C C . ASN A 1 762 ? -18.943 13.938 42.266 1.00 84.25 762 ASN A C 1
ATOM 6030 O O . ASN A 1 762 ? -17.734 13.767 42.399 1.00 84.25 762 ASN A O 1
ATOM 6034 N N . GLU A 1 763 ? -19.535 15.103 42.511 1.00 79.94 763 GLU A N 1
ATOM 6035 C CA . GLU A 1 763 ? -18.843 16.298 43.002 1.00 79.94 763 GLU A CA 1
ATOM 6036 C C . GLU A 1 763 ? -19.040 16.453 44.518 1.00 79.94 763 GLU A C 1
ATOM 6038 O O . GLU A 1 763 ? -20.148 16.258 45.027 1.00 79.94 763 GLU A O 1
ATOM 6043 N N . ASP A 1 764 ? -17.963 16.800 45.225 1.00 70.00 764 ASP A N 1
ATOM 6044 C CA . ASP A 1 764 ? -17.975 17.059 46.668 1.00 70.00 764 ASP A CA 1
ATOM 6045 C C . ASP A 1 764 ? -18.522 18.480 46.942 1.00 70.00 764 ASP A C 1
ATOM 6047 O O . ASP A 1 764 ? -18.136 19.430 46.257 1.00 70.00 764 ASP A O 1
ATOM 6051 N N . GLU A 1 765 ? -19.423 18.655 47.919 1.00 59.50 765 GLU A N 1
ATOM 6052 C CA . GLU A 1 765 ? -19.935 19.982 48.311 1.00 59.50 765 GLU A CA 1
ATOM 6053 C C . GLU A 1 765 ? -18.835 20.826 48.981 1.00 59.50 765 GLU A C 1
ATOM 6055 O O . GLU A 1 765 ? -18.401 20.523 50.092 1.00 59.50 765 GLU A O 1
ATOM 6060 N N . GLU A 1 766 ? -18.393 21.915 48.340 1.00 53.88 766 GLU A N 1
ATOM 6061 C CA . GLU A 1 766 ? -17.621 22.968 49.017 1.00 53.88 766 GLU A CA 1
ATOM 6062 C C . GLU A 1 766 ? -18.583 23.967 49.700 1.00 53.88 766 GLU A C 1
ATOM 6064 O O . GLU A 1 766 ? -19.510 24.483 49.074 1.00 53.88 766 GLU A O 1
ATOM 6069 N N . GLU A 1 767 ? -18.368 24.248 50.994 1.00 36.50 767 GLU A N 1
ATOM 6070 C CA . GLU A 1 767 ? -19.098 25.271 51.763 1.00 36.50 767 GLU A CA 1
ATOM 6071 C C . GLU A 1 767 ? -18.841 26.680 51.184 1.00 36.50 767 GLU A C 1
ATOM 6073 O O . GLU A 1 767 ? -17.857 27.342 51.526 1.00 36.50 767 GLU A O 1
ATOM 6078 N N . ASP A 1 768 ? -19.729 27.171 50.316 1.00 38.47 768 ASP A N 1
ATOM 6079 C CA . ASP A 1 768 ? -19.650 28.535 49.782 1.00 38.47 768 ASP A CA 1
ATOM 6080 C C . ASP A 1 768 ? -20.089 29.575 50.833 1.00 38.47 768 ASP A C 1
ATOM 6082 O O . ASP A 1 768 ? -21.269 29.725 51.160 1.00 38.47 768 ASP A O 1
ATOM 6086 N N . SER A 1 769 ? -19.128 30.353 51.341 1.00 30.00 769 SER A N 1
ATOM 6087 C CA . SER A 1 769 ? -19.390 31.620 52.030 1.00 30.00 769 SER A CA 1
ATOM 6088 C C . SER A 1 769 ? -19.373 32.782 51.030 1.00 30.00 769 SER A C 1
ATOM 6090 O O . SER A 1 769 ? -18.327 33.082 50.449 1.00 30.00 769 SER A O 1
ATOM 6092 N N . ASP A 1 770 ? -20.512 33.461 50.884 1.00 39.03 770 ASP A N 1
ATOM 6093 C CA . ASP A 1 770 ? -20.692 34.738 50.181 1.00 39.03 770 ASP A CA 1
ATOM 6094 C C . ASP A 1 770 ? -19.574 35.760 50.492 1.00 39.03 770 ASP A C 1
ATOM 6096 O O . ASP A 1 770 ? -19.504 36.231 51.625 1.00 39.03 770 ASP A O 1
ATOM 6100 N N . ASP A 1 771 ? -18.741 36.152 49.509 1.00 34.06 771 ASP A N 1
ATOM 6101 C CA . ASP A 1 771 ? -18.440 37.566 49.181 1.00 34.06 771 ASP A CA 1
ATOM 6102 C C . ASP A 1 771 ? -17.422 37.753 48.017 1.00 34.06 771 ASP A C 1
ATOM 6104 O O . ASP A 1 771 ? -16.423 37.044 47.922 1.00 34.06 771 ASP A O 1
ATOM 6108 N N . LYS A 1 772 ? -17.596 38.860 47.266 1.00 31.23 772 LYS A N 1
ATOM 6109 C CA . LYS A 1 772 ? -16.632 39.611 46.401 1.00 31.23 772 LYS A CA 1
ATOM 6110 C C . LYS A 1 772 ? -16.532 39.388 44.876 1.00 31.23 772 LYS A C 1
ATOM 6112 O O . LYS A 1 772 ? -15.732 38.629 44.347 1.00 31.23 772 LYS A O 1
ATOM 6117 N N . SER A 1 773 ? -17.198 40.315 44.178 1.00 29.25 773 SER A N 1
ATOM 6118 C CA . SER A 1 773 ? -16.652 41.324 43.236 1.00 29.25 773 SER A CA 1
ATOM 6119 C C . SER A 1 773 ? -15.500 40.980 42.260 1.00 29.25 773 SER A C 1
ATOM 6121 O O . SER A 1 773 ? -14.330 40.908 42.629 1.00 29.25 773 SER A O 1
ATOM 6123 N N . ILE A 1 774 ? -15.865 41.001 40.974 1.00 38.66 774 ILE A N 1
ATOM 6124 C CA . ILE A 1 774 ? -15.131 41.369 39.741 1.00 38.66 774 ILE A CA 1
ATOM 6125 C C . ILE A 1 774 ? -13.713 41.976 39.922 1.00 38.66 774 ILE A C 1
ATOM 6127 O O . ILE A 1 774 ? -13.580 43.108 40.383 1.00 38.66 774 ILE A O 1
ATOM 6131 N N . SER A 1 775 ? -12.677 41.321 39.366 1.00 26.41 775 SER A N 1
ATOM 6132 C CA . SER A 1 775 ? -11.544 41.999 38.695 1.00 26.41 775 SER A CA 1
ATOM 6133 C C . SER A 1 775 ? -10.802 41.080 37.701 1.00 26.41 775 SER A C 1
ATOM 6135 O O . SER A 1 775 ? -10.670 39.878 37.910 1.00 26.41 775 SER A O 1
ATOM 6137 N N . LEU A 1 776 ? -10.374 41.668 36.579 1.00 30.50 776 LEU A N 1
ATOM 6138 C CA . LEU A 1 776 ? -9.753 41.044 35.405 1.00 30.50 776 LEU A CA 1
ATOM 6139 C C . LEU A 1 776 ? -8.262 40.688 35.595 1.00 30.50 776 LEU A C 1
ATOM 6141 O O . LEU A 1 776 ? -7.498 41.485 36.125 1.00 30.50 776 LEU A O 1
ATOM 6145 N N . CYS A 1 777 ? -7.890 39.532 35.027 1.00 32.94 777 CYS A N 1
ATOM 6146 C CA . CYS A 1 777 ? -6.622 39.122 34.393 1.00 32.94 777 CYS A CA 1
ATOM 6147 C C . CYS A 1 777 ? -5.269 39.636 34.933 1.00 32.94 777 CYS A C 1
ATOM 6149 O O . CYS A 1 777 ? -4.948 40.797 34.738 1.00 32.94 777 CYS A O 1
ATOM 6151 N N . PHE A 1 778 ? -4.386 38.712 35.353 1.00 26.98 778 PHE A N 1
ATOM 6152 C CA . PHE A 1 778 ? -3.037 38.515 34.774 1.00 26.98 778 PHE A CA 1
ATOM 6153 C C . PHE A 1 778 ? -2.413 37.165 35.213 1.00 26.98 778 PHE A C 1
ATOM 6155 O O . PHE A 1 778 ? -2.421 36.801 36.381 1.00 26.98 778 PHE A O 1
ATOM 6162 N N . SER A 1 779 ? -1.888 36.443 34.217 1.00 28.52 779 SER A N 1
ATOM 6163 C CA . SER A 1 779 ? -0.860 35.379 34.198 1.00 28.52 779 SER A CA 1
ATOM 6164 C C . SER A 1 779 ? -0.193 34.873 35.500 1.00 28.52 779 SER A C 1
ATOM 6166 O O . SER A 1 779 ? 0.507 35.636 36.161 1.00 28.52 779 SER A O 1
ATOM 6168 N N . SER A 1 780 ? -0.226 33.549 35.737 1.00 26.19 780 SER A N 1
ATOM 6169 C CA . SER A 1 780 ? 0.923 32.623 35.983 1.00 26.19 780 SER A CA 1
ATOM 6170 C C . SER A 1 780 ? 0.421 31.271 36.568 1.00 26.19 780 SER A C 1
ATOM 6172 O O . SER A 1 780 ? -0.761 31.180 36.898 1.00 26.19 780 SER A O 1
ATOM 6174 N N . PRO A 1 781 ? 1.224 30.181 36.565 1.00 32.41 781 PRO A N 1
ATOM 6175 C CA . PRO A 1 781 ? 0.746 28.826 36.289 1.00 32.41 781 PRO A CA 1
ATOM 6176 C C . PRO A 1 781 ? 0.076 28.126 37.474 1.00 32.41 781 PRO A C 1
ATOM 6178 O O . PRO A 1 781 ? 0.446 28.295 38.636 1.00 32.41 781 PRO A O 1
ATOM 6181 N N . ALA A 1 782 ? -0.904 27.300 37.116 1.00 28.19 782 ALA A N 1
ATOM 6182 C CA . ALA A 1 782 ? -1.735 26.507 38.000 1.00 28.19 782 ALA A CA 1
ATOM 6183 C C . ALA A 1 782 ? -0.915 25.572 38.903 1.00 28.19 782 ALA A C 1
ATOM 6185 O O . ALA A 1 782 ? -0.127 24.747 38.443 1.00 28.19 782 ALA A O 1
ATOM 6186 N N . LYS A 1 783 ? -1.167 25.691 40.207 1.00 25.09 783 LYS A N 1
ATOM 6187 C CA . LYS A 1 783 ? -0.960 24.631 41.192 1.00 25.09 783 LYS A CA 1
ATOM 6188 C C . LYS A 1 783 ? -2.017 23.549 40.943 1.00 25.09 783 LYS A C 1
ATOM 6190 O O . LYS A 1 783 ? -3.200 23.871 40.928 1.00 25.09 783 LYS A O 1
ATOM 6195 N N . LEU A 1 784 ? -1.600 22.294 40.768 1.00 29.88 784 LEU A N 1
ATOM 6196 C CA . LEU A 1 784 ? -2.501 21.137 40.845 1.00 29.88 784 LEU A CA 1
ATOM 6197 C C . LEU A 1 784 ? -3.026 20.976 42.288 1.00 29.88 784 LEU A C 1
ATOM 6199 O O . LEU A 1 784 ? -2.205 21.015 43.215 1.00 29.88 784 LEU A O 1
ATOM 6203 N N . PRO A 1 785 ? -4.332 20.735 42.508 1.00 29.69 785 PRO A N 1
ATOM 6204 C CA . PRO A 1 785 ? -4.831 20.229 43.777 1.00 29.69 785 PRO A CA 1
ATOM 6205 C C . PRO A 1 785 ? -4.544 18.727 43.924 1.00 29.69 785 PRO A C 1
ATOM 6207 O O . PRO A 1 785 ? -4.566 17.958 42.965 1.00 29.69 785 PRO A O 1
ATOM 6210 N N . LYS A 1 786 ? -4.252 18.343 45.167 1.00 30.50 786 LYS A N 1
ATOM 6211 C CA . LYS A 1 786 ? -4.283 16.974 45.695 1.00 30.50 786 LYS A CA 1
ATOM 6212 C C . LYS A 1 786 ? -5.736 16.557 45.922 1.00 30.50 786 LYS A C 1
ATOM 6214 O O . LYS A 1 786 ? -6.476 17.417 46.361 1.00 30.50 786 LYS A O 1
ATOM 6219 N N . TYR A 1 787 ? -6.052 15.275 45.730 1.00 28.20 787 TYR A N 1
ATOM 6220 C CA . TYR A 1 787 ? -6.911 14.353 46.516 1.00 28.20 787 TYR A CA 1
ATOM 6221 C C . TYR A 1 787 ? -7.272 13.172 45.581 1.00 28.20 787 TYR A C 1
ATOM 6223 O O . TYR A 1 787 ? -7.317 13.355 44.372 1.00 28.20 787 TYR A O 1
ATOM 6231 N N . LEU A 1 788 ? -7.553 11.947 46.023 1.00 29.91 788 LEU A N 1
ATOM 6232 C CA . LEU A 1 788 ? -6.827 11.005 46.884 1.00 29.91 788 LEU A CA 1
ATOM 6233 C C . LEU A 1 788 ? -7.385 9.609 46.536 1.00 29.91 788 LEU A C 1
ATOM 6235 O O . LEU A 1 788 ? -8.458 9.463 45.963 1.00 29.91 788 LEU A O 1
ATOM 6239 N N . SER A 1 789 ? -6.647 8.573 46.907 1.00 28.22 789 SER A N 1
ATOM 6240 C CA . SER A 1 789 ? -7.146 7.210 47.065 1.00 28.22 789 SER A CA 1
ATOM 6241 C C . SER A 1 789 ? -8.423 7.139 47.915 1.00 28.22 789 SER A C 1
ATOM 6243 O O . SER A 1 789 ? -8.439 7.770 48.970 1.00 28.22 789 SER A O 1
ATOM 6245 N N . LEU A 1 790 ? -9.371 6.263 47.556 1.00 28.44 790 LEU A N 1
ATOM 6246 C CA . LEU A 1 790 ? -9.930 5.175 48.390 1.00 28.44 790 LEU A CA 1
ATOM 6247 C C . LEU A 1 790 ? -11.201 4.604 47.736 1.00 28.44 790 LEU A C 1
ATOM 6249 O O . LEU A 1 790 ? -12.201 5.290 47.647 1.00 28.44 790 LEU A O 1
ATOM 6253 N N . PHE A 1 791 ? -11.156 3.346 47.291 1.00 27.14 791 PHE A N 1
ATOM 6254 C CA . PHE A 1 791 ? -12.008 2.257 47.793 1.00 27.14 791 PHE A CA 1
ATOM 6255 C C . PHE A 1 791 ? -11.603 0.948 47.103 1.00 27.14 791 PHE A C 1
ATOM 6257 O O . PHE A 1 791 ? -12.013 0.601 45.999 1.00 27.14 791 PHE A O 1
ATOM 6264 N N . SER A 1 792 ? -10.762 0.197 47.809 1.00 31.00 792 SER A N 1
ATOM 6265 C CA . SER A 1 792 ? -10.855 -1.253 47.831 1.00 31.00 792 SER A CA 1
ATOM 6266 C C . SER A 1 792 ? -12.146 -1.626 48.566 1.00 31.00 792 SER A C 1
ATOM 6268 O O . SER A 1 792 ? -12.417 -1.043 49.608 1.00 31.00 792 SER A O 1
ATOM 6270 N N . HIS A 1 793 ? -12.928 -2.571 48.043 1.00 26.92 793 HIS A N 1
ATOM 6271 C CA . HIS A 1 793 ? -13.545 -3.695 48.768 1.00 26.92 793 HIS A CA 1
ATOM 6272 C C . HIS A 1 793 ? -14.205 -4.613 47.732 1.00 26.92 793 HIS A C 1
ATOM 6274 O O . HIS A 1 793 ? -15.068 -4.211 46.958 1.00 26.92 793 HIS A O 1
ATOM 6280 N N . GLY A 1 794 ? -13.700 -5.842 47.659 1.00 28.39 794 GLY A N 1
ATOM 6281 C CA . GLY A 1 794 ? -13.949 -6.755 46.555 1.00 28.39 794 GLY A CA 1
ATOM 6282 C C . GLY A 1 794 ? -15.307 -7.454 46.572 1.00 28.39 794 GLY A C 1
ATOM 6283 O O . GLY A 1 794 ? -15.871 -7.765 47.618 1.00 28.39 794 GLY A O 1
ATOM 6284 N N . LYS A 1 795 ? -15.727 -7.858 45.373 1.00 24.36 795 LYS A N 1
ATOM 6285 C CA . LYS A 1 795 ? -16.333 -9.169 45.141 1.00 24.36 795 LYS A CA 1
ATOM 6286 C C . LYS A 1 795 ? -15.614 -9.828 43.973 1.00 24.36 795 LYS A C 1
ATOM 6288 O O . LYS A 1 795 ? -15.715 -9.417 42.825 1.00 24.36 795 LYS A O 1
ATOM 6293 N N . VAL A 1 796 ? -14.843 -10.840 44.340 1.00 29.92 796 VAL A N 1
ATOM 6294 C CA . VAL A 1 796 ? -14.236 -11.828 43.458 1.00 29.92 796 VAL A CA 1
ATOM 6295 C C . VAL A 1 796 ? -15.345 -12.496 42.645 1.00 29.92 796 VAL A C 1
ATOM 6297 O O . VAL A 1 796 ? -16.250 -13.091 43.226 1.00 29.92 796 VAL A O 1
ATOM 6300 N N . CYS A 1 797 ? -15.246 -12.440 41.317 1.00 25.94 797 CYS A N 1
ATOM 6301 C CA . CYS A 1 797 ? -15.851 -13.435 40.443 1.00 25.94 797 CYS A CA 1
ATOM 6302 C C . CYS A 1 797 ? -14.726 -14.049 39.608 1.00 25.94 797 CYS A C 1
ATOM 6304 O O . CYS A 1 797 ? -14.070 -13.384 38.810 1.00 25.94 797 CYS A O 1
ATOM 6306 N N . VAL A 1 798 ? -14.457 -15.309 39.924 1.00 35.50 798 VAL A N 1
ATOM 6307 C CA . VAL A 1 798 ? -13.417 -16.169 39.372 1.00 35.50 798 VAL A CA 1
ATOM 6308 C C . VAL A 1 798 ? -13.682 -16.417 37.889 1.00 35.50 798 VAL A C 1
ATOM 6310 O O . VAL A 1 798 ? -14.721 -16.972 37.543 1.00 35.50 798 VAL A O 1
ATOM 6313 N N . MET A 1 799 ? -12.716 -16.092 37.030 1.00 28.47 799 MET A N 1
ATOM 6314 C CA . MET A 1 799 ? -12.468 -16.859 35.811 1.00 28.47 799 MET A CA 1
ATOM 6315 C C . MET A 1 799 ? -10.962 -17.033 35.624 1.00 28.47 799 MET A C 1
ATOM 6317 O O . MET A 1 799 ? -10.205 -16.067 35.573 1.00 28.47 799 MET A O 1
ATOM 6321 N N . ASP A 1 800 ? -10.566 -18.303 35.587 1.00 29.64 800 ASP A N 1
ATOM 6322 C CA . ASP A 1 800 ? -9.206 -18.813 35.482 1.00 29.64 800 ASP A CA 1
ATOM 6323 C C . ASP A 1 800 ? -8.416 -18.174 34.332 1.00 29.64 800 ASP A C 1
ATOM 6325 O O . ASP A 1 800 ? -8.613 -18.485 33.157 1.00 29.64 800 ASP A O 1
ATOM 6329 N N . GLN A 1 801 ? -7.432 -17.351 34.685 1.00 32.72 801 GLN A N 1
ATOM 6330 C CA . GLN A 1 801 ? -6.198 -17.249 33.918 1.00 32.72 801 GLN A CA 1
ATOM 6331 C C . GLN A 1 801 ? -5.097 -17.892 34.752 1.00 32.72 801 GLN A C 1
ATOM 6333 O O . GLN A 1 801 ? -4.880 -17.526 35.906 1.00 32.72 801 GLN A O 1
ATOM 6338 N N . GLN A 1 802 ? -4.417 -18.877 34.168 1.00 32.41 802 GLN A N 1
ATOM 6339 C CA . GLN A 1 802 ? -3.193 -19.450 34.715 1.00 32.41 802 GLN A CA 1
ATOM 6340 C C . GLN A 1 802 ? -2.177 -18.320 34.943 1.00 32.41 802 GLN A C 1
ATOM 6342 O O . GLN A 1 802 ? -1.524 -17.875 34.000 1.00 32.41 802 GLN A O 1
ATOM 6347 N N . LEU A 1 803 ? -2.051 -17.846 36.188 1.00 32.34 803 LEU A N 1
ATOM 6348 C CA . LEU A 1 803 ? -0.958 -16.970 36.592 1.00 32.34 803 LEU A CA 1
ATOM 6349 C C . LEU A 1 803 ? 0.354 -17.755 36.479 1.00 32.34 803 LEU A C 1
ATOM 6351 O O . LEU A 1 803 ? 0.644 -18.638 37.288 1.00 32.34 803 LEU A O 1
ATOM 6355 N N . SER A 1 804 ? 1.179 -17.392 35.501 1.00 35.03 804 SER A N 1
ATOM 6356 C CA . SER A 1 804 ? 2.624 -17.438 35.698 1.00 35.03 804 SER A CA 1
ATOM 6357 C C . SER A 1 804 ? 2.974 -16.521 36.882 1.00 35.03 804 SER A C 1
ATOM 6359 O O . SER A 1 804 ? 2.383 -15.443 36.979 1.00 35.03 804 SER A O 1
ATOM 6361 N N . PRO A 1 805 ? 3.892 -16.910 37.783 1.00 42.91 805 PRO A N 1
ATOM 6362 C CA . PRO A 1 805 ? 4.275 -16.077 38.923 1.00 42.91 805 PRO A CA 1
ATOM 6363 C C . PRO A 1 805 ? 4.733 -14.693 38.441 1.00 42.91 805 PRO A C 1
ATOM 6365 O O . PRO A 1 805 ? 5.485 -14.609 37.469 1.00 42.91 805 PRO A O 1
ATOM 6368 N N . GLU A 1 806 ? 4.270 -13.619 39.093 1.00 51.12 806 GLU A N 1
ATOM 6369 C CA . GLU A 1 806 ? 4.759 -12.267 38.800 1.00 51.12 806 GLU A CA 1
ATOM 6370 C C . GLU A 1 806 ? 6.293 -12.244 38.948 1.00 51.12 806 GLU A C 1
ATOM 6372 O O . GLU A 1 806 ? 6.813 -12.716 39.967 1.00 51.12 806 GLU A O 1
ATOM 6377 N N . PRO A 1 807 ? 7.038 -11.764 37.935 1.00 59.50 807 PRO A N 1
ATOM 6378 C CA . PRO A 1 807 ? 8.492 -11.785 37.970 1.00 59.50 807 PRO A CA 1
ATOM 6379 C C . PRO A 1 807 ? 9.018 -10.865 39.075 1.00 59.50 807 PRO A C 1
ATOM 6381 O O . PRO A 1 807 ? 8.560 -9.736 39.249 1.00 59.50 807 PRO A O 1
ATOM 6384 N N . GLU A 1 808 ? 10.011 -11.351 39.818 1.00 76.31 808 GLU A N 1
ATOM 6385 C CA . GLU A 1 808 ? 10.651 -10.622 40.914 1.00 76.31 808 GLU A CA 1
ATOM 6386 C C . GLU A 1 808 ? 11.232 -9.284 40.415 1.00 76.31 808 GLU A C 1
ATOM 6388 O O . GLU A 1 808 ? 11.951 -9.235 39.417 1.00 76.31 808 GLU A O 1
ATOM 6393 N N . VAL A 1 809 ? 10.919 -8.170 41.080 1.00 82.00 809 VAL A N 1
ATOM 6394 C CA . VAL A 1 809 ? 11.376 -6.833 40.664 1.00 82.00 809 VAL A CA 1
ATOM 6395 C C . VAL A 1 809 ? 12.775 -6.558 41.228 1.00 82.00 809 VAL A C 1
ATOM 6397 O O . VAL A 1 809 ? 12.968 -6.535 42.440 1.00 82.00 809 VAL A O 1
ATOM 6400 N N . ILE A 1 810 ? 13.763 -6.313 40.357 1.00 83.38 810 ILE A N 1
ATOM 6401 C CA . ILE A 1 810 ? 15.161 -6.031 40.735 1.00 83.38 810 ILE A CA 1
ATOM 6402 C C . ILE A 1 810 ? 15.295 -4.634 41.356 1.00 83.38 810 ILE A C 1
ATOM 6404 O O . ILE A 1 810 ? 16.053 -4.433 42.311 1.00 83.38 810 ILE A O 1
ATOM 6408 N N . ILE A 1 811 ? 14.629 -3.649 40.755 1.00 86.69 811 ILE A N 1
ATOM 6409 C CA . ILE A 1 811 ? 14.628 -2.254 41.195 1.00 86.69 811 ILE A CA 1
ATOM 6410 C C . ILE A 1 811 ? 13.343 -1.578 40.723 1.00 86.69 811 ILE A C 1
ATOM 6412 O O . ILE A 1 811 ? 12.898 -1.807 39.602 1.00 86.69 811 ILE A O 1
ATOM 6416 N N . ILE A 1 812 ? 12.764 -0.749 41.585 1.00 89.38 812 ILE A N 1
ATOM 6417 C CA . ILE A 1 812 ? 11.617 0.108 41.302 1.00 89.38 812 ILE A CA 1
ATOM 6418 C C . ILE A 1 812 ? 11.848 1.437 42.011 1.00 89.38 812 ILE A C 1
ATOM 6420 O O . ILE A 1 812 ? 12.228 1.449 43.182 1.00 89.38 812 ILE A O 1
ATOM 6424 N N . ASP A 1 813 ? 11.683 2.545 41.299 1.00 88.75 813 ASP A N 1
ATOM 6425 C CA . ASP A 1 813 ? 11.831 3.877 41.886 1.00 88.75 813 ASP A CA 1
ATOM 6426 C C . ASP A 1 813 ? 10.975 4.905 41.134 1.00 88.75 813 ASP A C 1
ATOM 6428 O O . ASP A 1 813 ? 10.597 4.699 39.974 1.00 88.75 813 ASP A O 1
ATOM 6432 N N . MET A 1 814 ? 10.693 6.024 41.803 1.00 86.94 814 MET A N 1
ATOM 6433 C CA . MET A 1 814 ? 10.077 7.189 41.170 1.00 86.94 814 MET A CA 1
ATOM 6434 C C . MET A 1 814 ? 11.145 8.022 40.459 1.00 86.94 814 MET A C 1
ATOM 6436 O O . MET A 1 814 ? 12.205 8.327 41.011 1.00 86.94 814 MET A O 1
ATOM 6440 N N . VAL A 1 815 ? 10.850 8.405 39.223 1.00 90.81 815 VAL A N 1
ATOM 6441 C CA . VAL A 1 815 ? 11.743 9.155 38.340 1.00 90.81 815 VAL A CA 1
ATOM 6442 C C . VAL A 1 815 ? 10.963 10.264 37.633 1.00 90.81 815 VAL A C 1
ATOM 6444 O O . VAL A 1 815 ? 9.740 10.216 37.555 1.00 90.81 815 VAL A O 1
ATOM 6447 N N . LEU A 1 816 ? 11.669 11.258 37.109 1.00 88.06 816 LEU A N 1
ATOM 6448 C CA . LEU A 1 816 ? 11.115 12.296 36.244 1.00 88.06 816 LEU A CA 1
ATOM 6449 C C . LEU A 1 816 ? 11.328 11.913 34.773 1.00 88.06 816 LEU A C 1
ATOM 6451 O O . LEU A 1 816 ? 12.466 11.698 34.351 1.00 88.06 816 LEU A O 1
ATOM 6455 N N . VAL A 1 817 ? 10.254 11.841 33.993 1.00 87.00 817 VAL A N 1
ATOM 6456 C CA . VAL A 1 817 ? 10.271 11.657 32.532 1.00 87.00 817 VAL A CA 1
ATOM 6457 C C . VAL A 1 817 ? 9.580 12.870 31.925 1.00 87.00 817 VAL A C 1
ATOM 6459 O O . VAL A 1 817 ? 8.457 13.168 32.301 1.00 87.00 817 VAL A O 1
ATOM 6462 N N . ASP A 1 818 ? 10.265 13.608 31.046 1.00 82.25 818 ASP A N 1
ATOM 6463 C CA . ASP A 1 818 ? 9.742 14.845 30.434 1.00 82.25 818 ASP A CA 1
ATOM 6464 C C . ASP A 1 818 ? 9.123 15.839 31.450 1.00 82.25 818 ASP A C 1
ATOM 6466 O O . ASP A 1 818 ? 8.121 16.491 31.180 1.00 82.25 818 ASP A O 1
ATOM 6470 N N . ASP A 1 819 ? 9.761 15.955 32.624 1.00 79.75 819 ASP A N 1
ATOM 6471 C CA . ASP A 1 819 ? 9.354 16.779 33.778 1.00 79.75 819 ASP A CA 1
ATOM 6472 C C . ASP A 1 819 ? 8.072 16.319 34.519 1.00 79.75 819 ASP A C 1
ATOM 6474 O O . ASP A 1 819 ? 7.591 17.016 35.415 1.00 79.75 819 ASP A O 1
ATOM 6478 N N . GLU A 1 820 ? 7.572 15.109 34.242 1.00 82.75 820 GLU A N 1
ATOM 6479 C CA . GLU A 1 820 ? 6.464 14.454 34.955 1.00 82.75 820 GLU A CA 1
ATOM 6480 C C . GLU A 1 820 ? 6.944 13.268 35.812 1.00 82.75 820 GLU A C 1
ATOM 6482 O O . GLU A 1 820 ? 7.925 12.595 35.490 1.00 82.75 820 GLU A O 1
ATOM 6487 N N . PHE A 1 821 ? 6.262 12.993 36.932 1.00 85.69 821 PHE A N 1
ATOM 6488 C CA . PHE A 1 821 ? 6.609 11.864 37.802 1.00 85.69 821 PHE A CA 1
ATOM 6489 C C . PHE A 1 821 ? 6.100 10.544 37.219 1.00 85.69 821 PHE A C 1
ATOM 6491 O O . PHE A 1 821 ? 4.898 10.344 37.054 1.00 85.69 821 PHE A O 1
ATOM 6498 N N . ALA A 1 822 ? 7.017 9.607 37.011 1.00 87.56 822 ALA A N 1
ATOM 6499 C CA . ALA A 1 822 ? 6.732 8.260 36.551 1.00 87.56 822 ALA A CA 1
ATOM 6500 C C . ALA A 1 822 ? 7.399 7.221 37.458 1.00 87.56 822 ALA A C 1
ATOM 6502 O O . ALA A 1 822 ? 8.351 7.515 38.185 1.00 87.56 822 ALA A O 1
ATOM 6503 N N . VAL A 1 823 ? 6.917 5.980 37.406 1.00 88.81 823 VAL A N 1
ATOM 6504 C CA . VAL A 1 823 ? 7.588 4.855 38.070 1.00 88.81 823 VAL A CA 1
ATOM 6505 C C . VAL A 1 823 ? 8.286 4.015 37.013 1.00 88.81 823 VAL A C 1
ATOM 6507 O O . VAL A 1 823 ? 7.657 3.560 36.055 1.00 88.81 823 VAL A O 1
ATOM 6510 N N . VAL A 1 824 ? 9.590 3.811 37.199 1.00 90.19 824 VAL A N 1
ATOM 6511 C CA . VAL A 1 824 ? 10.396 2.906 36.377 1.00 90.19 824 VAL A CA 1
ATOM 6512 C C . VAL A 1 824 ? 10.783 1.704 37.222 1.00 90.19 824 VAL A C 1
ATOM 6514 O O . VAL A 1 824 ? 11.266 1.850 38.346 1.00 90.19 824 VAL A O 1
ATOM 6517 N N . SER A 1 825 ? 10.586 0.509 36.674 1.00 90.38 825 SER A N 1
ATOM 6518 C CA . SER A 1 825 ? 11.032 -0.739 37.288 1.00 90.38 825 SER A CA 1
ATOM 6519 C C . SER A 1 825 ? 11.801 -1.609 36.302 1.00 90.38 825 SER A C 1
ATOM 6521 O O . SER A 1 825 ? 11.573 -1.554 35.097 1.00 90.38 825 SER A O 1
ATOM 6523 N N . LEU A 1 826 ? 12.740 -2.399 36.814 1.00 89.38 826 LEU A N 1
ATOM 6524 C CA . LEU A 1 826 ? 13.439 -3.444 36.072 1.00 89.38 826 LEU A CA 1
ATOM 6525 C C . LEU A 1 826 ? 13.158 -4.774 36.764 1.00 89.38 826 LEU A C 1
ATOM 6527 O O . LEU A 1 826 ? 13.422 -4.920 37.958 1.00 89.38 826 LEU A O 1
ATOM 6531 N N . THR A 1 827 ? 12.638 -5.736 36.017 1.00 89.31 827 THR A N 1
ATOM 6532 C CA . THR A 1 827 ? 12.281 -7.068 36.513 1.00 89.31 827 THR A CA 1
ATOM 6533 C C . THR A 1 827 ? 13.421 -8.079 36.333 1.00 89.31 827 THR A C 1
ATOM 6535 O O . THR A 1 827 ? 14.357 -7.853 35.561 1.00 89.31 827 THR A O 1
ATOM 6538 N N . ALA A 1 828 ? 13.365 -9.203 37.054 1.00 83.94 828 ALA A N 1
ATOM 6539 C CA . ALA A 1 828 ? 14.379 -10.263 37.034 1.00 83.94 828 ALA A CA 1
ATOM 6540 C C . ALA A 1 828 ? 14.530 -10.938 35.663 1.00 83.94 828 ALA A C 1
ATOM 6542 O O . ALA A 1 828 ? 15.633 -11.315 35.269 1.00 83.94 828 ALA A O 1
ATOM 6543 N N . ASP A 1 829 ? 13.440 -11.025 34.906 1.00 83.44 829 ASP A N 1
ATOM 6544 C CA . ASP A 1 829 ? 13.389 -11.485 33.516 1.00 83.44 829 ASP A CA 1
ATOM 6545 C C . ASP A 1 829 ? 13.910 -10.440 32.508 1.00 83.44 829 ASP A C 1
ATOM 6547 O O . ASP A 1 829 ? 14.017 -10.730 31.317 1.00 83.44 829 ASP A O 1
ATOM 6551 N N . GLY A 1 830 ? 14.321 -9.254 32.972 1.00 85.50 830 GLY A N 1
ATOM 6552 C CA . GLY A 1 830 ? 14.969 -8.236 32.147 1.00 85.50 830 GLY A CA 1
ATOM 6553 C C . GLY A 1 830 ? 14.016 -7.354 31.368 1.00 85.50 830 GLY A C 1
ATOM 6554 O O . GLY A 1 830 ? 14.350 -6.932 30.258 1.00 85.50 830 GLY A O 1
ATOM 6555 N N . VAL A 1 831 ? 12.839 -7.075 31.919 1.00 89.81 831 VAL A N 1
ATOM 6556 C CA . VAL A 1 831 ? 11.895 -6.126 31.336 1.00 89.81 831 VAL A CA 1
ATOM 6557 C C . VAL A 1 831 ? 12.011 -4.805 32.085 1.00 89.81 831 VAL A C 1
ATOM 6559 O O . VAL A 1 831 ? 11.800 -4.730 33.295 1.00 89.81 831 VAL A O 1
ATOM 6562 N N . LEU A 1 832 ? 12.363 -3.748 31.357 1.00 90.00 832 LEU A N 1
ATOM 6563 C CA . LEU A 1 832 ? 12.306 -2.381 31.855 1.00 90.00 832 LEU A CA 1
ATOM 6564 C C . LEU A 1 832 ? 10.888 -1.855 31.628 1.00 90.00 832 LEU A C 1
ATOM 6566 O O . LEU A 1 832 ? 10.454 -1.734 30.484 1.00 90.00 832 LEU A O 1
ATOM 6570 N N . GLN A 1 833 ? 10.165 -1.564 32.702 1.00 89.69 833 GLN A N 1
ATOM 6571 C CA . GLN A 1 833 ? 8.781 -1.107 32.662 1.00 89.69 833 GLN A CA 1
ATOM 6572 C C . GLN A 1 833 ? 8.687 0.345 33.116 1.00 89.69 833 GLN A C 1
ATOM 6574 O O . GLN A 1 833 ? 9.244 0.721 34.145 1.00 89.69 833 GLN A O 1
ATOM 6579 N N . LEU A 1 834 ? 7.941 1.139 32.358 1.00 86.81 834 LEU A N 1
ATOM 6580 C CA . LEU A 1 834 ? 7.568 2.507 32.687 1.00 86.81 834 LEU A CA 1
ATOM 6581 C C . LEU A 1 834 ? 6.054 2.564 32.852 1.00 86.81 834 LEU A C 1
ATOM 6583 O O . LEU A 1 834 ? 5.317 2.218 31.924 1.00 86.81 834 LEU A O 1
ATOM 6587 N N . SER A 1 835 ? 5.598 3.004 34.019 1.00 81.56 835 SER A N 1
ATOM 6588 C CA . SER A 1 835 ? 4.184 3.245 34.294 1.00 81.56 835 SER A CA 1
ATOM 6589 C C . SER A 1 835 ? 3.924 4.736 34.489 1.00 81.56 835 SER A C 1
ATOM 6591 O O . SER A 1 835 ? 4.406 5.330 35.455 1.00 81.56 835 SER A O 1
ATOM 6593 N N . GLU A 1 836 ? 3.128 5.297 33.579 1.00 75.69 836 GLU A N 1
ATOM 6594 C CA . GLU A 1 836 ? 2.694 6.698 33.528 1.00 75.69 836 GLU A CA 1
ATOM 6595 C C . GLU A 1 836 ? 1.170 6.722 33.368 1.00 75.69 836 GLU A C 1
ATOM 6597 O O . GLU A 1 836 ? 0.658 6.169 32.396 1.00 75.69 836 GLU A O 1
ATOM 6602 N N . TYR A 1 837 ? 0.432 7.328 34.306 1.00 56.91 837 TYR A N 1
ATOM 6603 C CA . TYR A 1 837 ? -1.012 7.608 34.177 1.00 56.91 837 TYR A CA 1
ATOM 6604 C C . TYR A 1 837 ? -1.863 6.448 33.598 1.00 56.91 837 TYR A C 1
ATOM 6606 O O . TYR A 1 837 ? -2.680 6.637 32.699 1.00 56.91 837 TYR A O 1
ATOM 6614 N N . GLY A 1 838 ? -1.633 5.210 34.058 1.00 55.41 838 GLY A N 1
ATOM 6615 C CA . GLY A 1 838 ? -2.361 4.015 33.598 1.00 55.41 838 GLY A CA 1
ATOM 6616 C C . GLY A 1 838 ? -1.861 3.381 32.289 1.00 55.41 838 GLY A C 1
ATOM 6617 O O . GLY A 1 838 ? -2.282 2.276 31.949 1.00 55.41 838 GLY A O 1
ATOM 6618 N N . ARG A 1 839 ? -0.912 4.000 31.574 1.00 55.78 839 ARG A N 1
ATOM 6619 C CA . ARG A 1 839 ? -0.199 3.391 30.439 1.00 55.78 839 ARG A CA 1
ATOM 6620 C C . ARG A 1 839 ? 1.081 2.714 30.923 1.00 55.78 839 ARG A C 1
ATOM 6622 O O . ARG A 1 839 ? 1.887 3.309 31.633 1.00 55.78 839 ARG A O 1
ATOM 6629 N N . ARG A 1 840 ? 1.286 1.462 30.506 1.00 75.12 840 ARG A N 1
ATOM 6630 C CA . ARG A 1 840 ? 2.518 0.702 30.757 1.00 75.12 840 ARG A CA 1
ATOM 6631 C C . ARG A 1 840 ? 3.284 0.529 29.453 1.00 75.12 840 ARG A C 1
ATOM 6633 O O . ARG A 1 840 ? 2.756 -0.038 28.499 1.00 75.12 840 ARG A O 1
ATOM 6640 N N . ARG A 1 841 ? 4.523 1.014 29.410 1.00 82.75 841 ARG A N 1
ATOM 6641 C CA . ARG A 1 841 ? 5.484 0.703 28.344 1.00 82.75 841 ARG A CA 1
ATOM 6642 C C . ARG A 1 841 ? 6.504 -0.285 28.879 1.00 82.75 841 ARG A C 1
ATOM 6644 O O . ARG A 1 841 ? 6.897 -0.192 30.038 1.00 82.75 841 ARG A O 1
ATOM 6651 N N . TYR A 1 842 ? 6.925 -1.215 28.035 1.00 87.12 842 TYR A N 1
ATOM 6652 C CA . TYR A 1 842 ? 7.932 -2.210 28.370 1.00 87.12 842 TYR A CA 1
ATOM 6653 C C . TYR A 1 842 ? 9.016 -2.233 27.296 1.00 87.12 842 TYR A C 1
ATOM 6655 O O . TYR A 1 842 ? 8.728 -2.083 26.110 1.00 87.12 842 TYR A O 1
ATOM 6663 N N . TRP A 1 843 ? 10.256 -2.439 27.724 1.00 89.31 843 TRP A N 1
ATOM 6664 C CA . TRP A 1 843 ? 11.396 -2.700 26.854 1.00 89.31 843 TRP A CA 1
ATOM 6665 C C . TRP A 1 843 ? 12.117 -3.943 27.348 1.00 89.31 843 TRP A C 1
ATOM 6667 O O . TRP A 1 843 ? 12.443 -4.057 28.531 1.00 89.31 843 TRP A O 1
ATOM 6677 N N . SER A 1 844 ? 12.402 -4.871 26.444 1.00 90.06 844 SER A N 1
ATOM 6678 C CA . SER A 1 844 ? 13.259 -6.008 26.751 1.00 90.06 844 SER A CA 1
ATOM 6679 C C . SER A 1 844 ? 14.715 -5.552 26.782 1.00 90.06 844 SER A C 1
ATOM 6681 O O . SER A 1 844 ? 15.253 -5.074 25.781 1.00 90.06 844 SER A O 1
ATOM 6683 N N . MET A 1 845 ? 15.398 -5.766 27.906 1.00 89.12 845 MET A N 1
ATOM 6684 C CA . MET A 1 845 ? 16.835 -5.501 28.030 1.00 89.12 845 MET A CA 1
ATOM 6685 C C . MET A 1 845 ? 17.659 -6.334 27.039 1.00 89.12 845 MET A C 1
ATOM 6687 O O . MET A 1 845 ? 18.697 -5.885 26.553 1.00 89.12 845 MET A O 1
ATOM 6691 N N . LYS A 1 846 ? 17.187 -7.543 26.708 1.00 87.56 846 LYS A N 1
ATOM 6692 C CA . LYS A 1 846 ? 17.846 -8.442 25.756 1.00 87.56 846 LYS A CA 1
ATOM 6693 C C . LYS A 1 846 ? 17.644 -7.990 24.306 1.00 87.56 846 LYS A C 1
ATOM 6695 O O . LYS A 1 846 ? 18.618 -7.964 23.550 1.00 87.56 846 LYS A O 1
ATOM 6700 N N . LYS A 1 847 ? 16.407 -7.640 23.925 1.00 86.62 847 LYS A N 1
ATOM 6701 C CA . LYS A 1 847 ? 16.024 -7.341 22.533 1.00 86.62 847 LYS A CA 1
ATOM 6702 C C . LYS A 1 847 ? 16.166 -5.860 22.169 1.00 86.62 847 LYS A C 1
ATOM 6704 O O . LYS A 1 847 ? 16.774 -5.564 21.139 1.00 86.62 847 LYS A O 1
ATOM 6709 N N . ASP A 1 848 ? 15.629 -4.960 22.987 1.00 89.62 848 ASP A N 1
ATOM 6710 C CA . ASP A 1 848 ? 15.355 -3.567 22.603 1.00 89.62 848 ASP A CA 1
ATOM 6711 C C . ASP A 1 848 ? 16.429 -2.594 23.106 1.00 89.62 848 ASP A C 1
ATOM 6713 O O . ASP A 1 848 ? 16.732 -1.604 22.442 1.00 89.62 848 ASP A O 1
ATOM 6717 N N . VAL A 1 849 ? 17.036 -2.871 24.266 1.00 91.38 849 VAL A N 1
ATOM 6718 C CA . VAL A 1 849 ? 18.066 -2.010 24.872 1.00 91.38 849 VAL A CA 1
ATOM 6719 C C . VAL A 1 849 ? 19.457 -2.398 24.372 1.00 91.38 849 VAL A C 1
ATOM 6721 O O . VAL A 1 849 ? 19.914 -3.524 24.587 1.00 91.38 849 VAL A O 1
ATOM 6724 N N . ILE A 1 850 ? 20.170 -1.457 23.747 1.00 91.62 850 ILE A N 1
ATOM 6725 C CA . ILE A 1 850 ? 21.559 -1.654 23.292 1.00 91.62 850 ILE A CA 1
ATOM 6726 C C . ILE A 1 850 ? 22.586 -1.206 24.335 1.00 91.62 850 ILE A C 1
ATOM 6728 O O . ILE A 1 850 ? 23.601 -1.876 24.499 1.00 91.62 850 ILE A O 1
ATOM 6732 N N . GLY A 1 851 ? 22.281 -0.158 25.100 1.00 91.62 851 GLY A N 1
ATOM 6733 C CA . GLY A 1 851 ? 23.142 0.365 26.158 1.00 91.62 851 GLY A CA 1
ATOM 6734 C C . GLY A 1 851 ? 22.496 1.536 26.896 1.00 91.62 851 GLY A C 1
ATOM 6735 O O . GLY A 1 851 ? 21.305 1.810 26.732 1.00 91.62 851 GLY A O 1
ATOM 6736 N N . PHE A 1 852 ? 23.263 2.226 27.739 1.00 93.56 852 PHE A N 1
ATOM 6737 C CA . PHE A 1 852 ? 22.794 3.429 28.428 1.00 93.56 852 PHE A CA 1
ATOM 6738 C C . PHE A 1 852 ? 23.936 4.402 28.728 1.00 93.56 852 PHE A C 1
ATOM 6740 O O . PHE A 1 852 ? 25.081 3.998 28.920 1.00 93.56 852 PHE A O 1
ATOM 6747 N N . VAL A 1 853 ? 23.604 5.690 28.815 1.00 92.38 853 VAL A N 1
ATOM 6748 C CA . VAL A 1 853 ? 24.534 6.784 29.122 1.00 92.38 853 VAL A CA 1
ATOM 6749 C C . VAL A 1 853 ? 23.984 7.608 30.285 1.00 92.38 853 VAL A C 1
ATOM 6751 O O . VAL A 1 853 ? 22.773 7.773 30.427 1.00 92.38 853 VAL A O 1
ATOM 6754 N N . VAL A 1 854 ? 24.873 8.127 31.132 1.00 90.94 854 VAL A N 1
ATOM 6755 C CA . VAL A 1 854 ? 24.517 9.020 32.243 1.00 90.94 854 VAL A CA 1
ATOM 6756 C C . VAL A 1 854 ? 24.932 10.446 31.886 1.00 90.94 854 VAL A C 1
ATOM 6758 O O . VAL A 1 854 ? 26.115 10.720 31.694 1.00 90.94 854 VAL A O 1
ATOM 6761 N N . GLU A 1 855 ? 23.962 11.355 31.811 1.00 89.00 855 GLU A N 1
ATOM 6762 C CA . GLU A 1 855 ? 24.137 12.767 31.454 1.00 89.00 855 GLU A CA 1
ATOM 6763 C C . GLU A 1 855 ? 23.775 13.642 32.664 1.00 89.00 855 GLU A C 1
ATOM 6765 O O . GLU A 1 855 ? 22.636 14.078 32.845 1.00 89.00 855 GLU A O 1
ATOM 6770 N N . GLY A 1 856 ? 24.748 13.871 33.551 1.00 87.94 856 GLY A N 1
ATOM 6771 C CA . GLY A 1 856 ? 24.529 14.615 34.794 1.00 87.94 856 GLY A CA 1
ATOM 6772 C C . GLY A 1 856 ? 23.577 13.881 35.747 1.00 87.94 856 GLY A C 1
ATOM 6773 O O . GLY A 1 856 ? 23.951 12.883 36.367 1.00 87.94 856 GLY A O 1
ATOM 6774 N N . LYS A 1 857 ? 22.347 14.388 35.895 1.00 86.88 857 LYS A N 1
ATOM 6775 C CA . LYS A 1 857 ? 21.296 13.748 36.707 1.00 86.88 857 LYS A CA 1
ATOM 6776 C C . LYS A 1 857 ? 20.436 12.756 35.917 1.00 86.88 857 LYS A C 1
ATOM 6778 O O . LYS A 1 857 ? 19.815 11.890 36.523 1.00 86.88 857 LYS A O 1
ATOM 6783 N N . LYS A 1 858 ? 20.440 12.834 34.583 1.00 91.25 858 LYS A N 1
ATOM 6784 C CA . LYS A 1 858 ? 19.578 12.030 33.709 1.00 91.25 858 LYS A CA 1
ATOM 6785 C C . LYS A 1 858 ? 20.254 10.716 33.312 1.00 91.25 858 LYS A C 1
ATOM 6787 O O . LYS A 1 858 ? 21.456 10.681 33.045 1.00 91.25 858 LYS A O 1
ATOM 6792 N N . ILE A 1 859 ? 19.476 9.641 33.245 1.00 92.75 859 ILE A N 1
ATOM 6793 C CA . ILE A 1 859 ? 19.856 8.353 32.661 1.00 92.75 859 ILE A CA 1
ATOM 6794 C C . ILE A 1 859 ? 19.168 8.245 31.300 1.00 92.75 859 ILE A C 1
ATOM 6796 O O . ILE A 1 859 ? 17.945 8.316 31.202 1.00 92.75 859 ILE A O 1
ATOM 6800 N N . ARG A 1 860 ? 19.961 8.065 30.246 1.00 93.19 860 ARG A N 1
ATOM 6801 C CA . ARG A 1 860 ? 19.507 7.876 28.868 1.00 93.19 860 ARG A CA 1
ATOM 6802 C C . ARG A 1 860 ? 19.695 6.415 28.476 1.00 93.19 860 ARG A C 1
ATOM 6804 O O . ARG A 1 860 ? 20.820 5.971 28.260 1.00 93.19 860 ARG A O 1
ATOM 6811 N N . ILE A 1 861 ? 18.600 5.678 28.362 1.00 93.50 861 ILE A N 1
ATOM 6812 C CA . ILE A 1 861 ? 18.563 4.325 27.812 1.00 93.50 861 ILE A CA 1
ATOM 6813 C C . ILE A 1 861 ? 18.568 4.418 26.286 1.00 93.50 861 ILE A C 1
ATOM 6815 O O . ILE A 1 861 ? 17.700 5.050 25.679 1.00 93.50 861 ILE A O 1
ATOM 6819 N N . LYS A 1 862 ? 19.557 3.779 25.665 1.00 93.19 862 LYS A N 1
ATOM 6820 C CA . LYS A 1 862 ? 19.689 3.670 24.215 1.00 93.19 862 LYS A CA 1
ATOM 6821 C C . LYS A 1 862 ? 18.901 2.454 23.757 1.00 93.19 862 LYS A C 1
ATOM 6823 O O . LYS A 1 862 ? 19.271 1.320 24.074 1.00 93.19 862 LYS A O 1
ATOM 6828 N N . THR A 1 863 ? 17.807 2.683 23.036 1.00 91.62 863 THR A N 1
ATOM 6829 C CA . THR A 1 863 ? 16.957 1.607 22.513 1.00 91.62 863 THR A CA 1
ATOM 6830 C C . THR A 1 863 ? 16.932 1.606 20.994 1.00 91.62 863 THR A C 1
ATOM 6832 O O . THR A 1 863 ? 17.159 2.627 20.337 1.00 91.62 863 THR A O 1
ATOM 6835 N N . VAL A 1 864 ? 16.652 0.442 20.425 1.00 88.81 864 VAL A N 1
ATOM 6836 C CA . VAL A 1 864 ? 16.361 0.288 19.004 1.00 88.81 864 VAL A CA 1
ATOM 6837 C C . VAL A 1 864 ? 14.943 -0.209 18.829 1.00 88.81 864 VAL A C 1
ATOM 6839 O O . VAL A 1 864 ? 14.506 -1.131 19.511 1.00 88.81 864 VAL A O 1
ATOM 6842 N N . VAL A 1 865 ? 14.224 0.426 17.911 1.00 82.88 865 VAL A N 1
ATOM 6843 C CA . VAL A 1 865 ? 12.852 0.064 17.571 1.00 82.88 865 VAL A CA 1
ATOM 6844 C C . VAL A 1 865 ? 12.856 -0.489 16.159 1.00 82.88 865 VAL A C 1
ATOM 6846 O O . VAL A 1 865 ? 13.476 0.073 15.252 1.00 82.88 865 VAL A O 1
ATOM 6849 N N . GLU A 1 866 ? 12.200 -1.626 15.995 1.00 75.69 866 GLU A N 1
ATOM 6850 C CA . GLU A 1 866 ? 11.967 -2.231 14.693 1.00 75.69 866 GLU A CA 1
ATOM 6851 C C . GLU A 1 866 ? 10.898 -1.414 13.960 1.00 75.69 866 GLU A C 1
ATOM 6853 O O . GLU A 1 866 ? 9.866 -1.077 14.540 1.00 75.69 866 GLU A O 1
ATOM 6858 N N . ARG A 1 867 ? 11.139 -1.042 12.700 1.00 63.84 867 ARG A N 1
ATOM 6859 C CA . ARG A 1 867 ? 10.096 -0.435 11.867 1.00 63.84 867 ARG A CA 1
ATOM 6860 C C . ARG A 1 867 ? 8.963 -1.442 11.696 1.00 63.84 867 ARG A C 1
ATOM 6862 O O . ARG A 1 867 ? 9.128 -2.431 10.986 1.00 63.84 867 ARG A O 1
ATOM 6869 N N . GLU A 1 868 ? 7.822 -1.165 12.315 1.00 43.59 868 GLU A N 1
ATOM 6870 C CA . GLU A 1 868 ? 6.571 -1.814 11.945 1.00 43.59 868 GLU A CA 1
ATOM 6871 C C . GLU A 1 868 ? 6.176 -1.305 10.557 1.00 43.59 868 GLU A C 1
ATOM 6873 O O . GLU A 1 868 ? 6.056 -0.098 10.325 1.00 43.59 868 GLU A O 1
ATOM 6878 N N . GLU A 1 869 ? 6.046 -2.224 9.604 1.00 37.97 869 GLU A N 1
ATOM 6879 C CA . GLU A 1 869 ? 5.509 -1.898 8.292 1.00 37.97 869 GLU A CA 1
ATOM 6880 C C . GLU A 1 869 ? 4.049 -1.460 8.447 1.00 37.97 869 GLU A C 1
ATOM 6882 O O . GLU A 1 869 ? 3.200 -2.203 8.946 1.00 37.97 869 GLU A O 1
ATOM 6887 N N . GLY A 1 870 ? 3.738 -0.258 7.956 1.00 36.66 870 GLY A N 1
ATOM 6888 C CA . GLY A 1 870 ? 2.398 0.008 7.449 1.00 36.66 870 GLY A CA 1
ATOM 6889 C C . GLY A 1 870 ? 2.072 -1.040 6.384 1.00 36.66 870 GLY A C 1
ATOM 6890 O O . GLY A 1 870 ? 2.947 -1.449 5.625 1.00 36.66 870 GLY A O 1
ATOM 6891 N N . ILE A 1 871 ? 0.830 -1.512 6.371 1.00 31.58 871 ILE A N 1
ATOM 6892 C CA . ILE A 1 871 ? 0.350 -2.655 5.586 1.00 31.58 871 ILE A CA 1
ATOM 6893 C C . ILE A 1 871 ? 0.560 -2.395 4.081 1.00 31.58 871 ILE A C 1
ATOM 6895 O O . ILE A 1 871 ? -0.307 -1.861 3.397 1.00 31.58 871 ILE A O 1
ATOM 6899 N N . CYS A 1 872 ? 1.728 -2.760 3.560 1.00 27.06 872 CYS A N 1
ATOM 6900 C CA . CYS A 1 872 ? 2.086 -2.770 2.146 1.00 27.06 872 CYS A CA 1
ATOM 6901 C C . CYS A 1 872 ? 3.023 -3.955 1.914 1.00 27.06 872 CYS A C 1
ATOM 6903 O O . CYS A 1 872 ? 3.988 -4.157 2.640 1.00 27.06 872 CYS A O 1
ATOM 6905 N N . CYS A 1 873 ? 2.695 -4.786 0.929 1.00 28.55 873 CYS A N 1
ATOM 6906 C CA . CYS A 1 873 ? 3.282 -6.103 0.745 1.00 28.55 873 CYS A CA 1
ATOM 6907 C C . CYS A 1 873 ? 4.786 -6.071 0.418 1.00 28.55 873 CYS A C 1
ATOM 6909 O O . CYS A 1 873 ? 5.183 -5.800 -0.712 1.00 28.55 873 CYS A O 1
ATOM 6911 N N . GLY A 1 874 ? 5.595 -6.516 1.372 1.00 28.34 874 GLY A N 1
ATOM 6912 C CA . GLY A 1 874 ? 6.870 -7.188 1.159 1.00 28.34 874 GLY A CA 1
ATOM 6913 C C . GLY A 1 874 ? 7.152 -8.016 2.405 1.00 28.34 874 GLY A C 1
ATOM 6914 O O . GLY A 1 874 ? 7.159 -7.480 3.497 1.00 28.34 874 GLY A O 1
ATOM 6915 N N . LYS A 1 875 ? 7.316 -9.337 2.297 1.00 32.59 875 LYS A N 1
ATOM 6916 C CA . LYS A 1 875 ? 7.603 -10.191 3.462 1.00 32.59 875 LYS A CA 1
ATOM 6917 C C . LYS A 1 875 ? 9.019 -9.938 4.007 1.00 32.59 875 LYS A C 1
ATOM 6919 O O . LYS A 1 875 ? 9.807 -10.859 3.928 1.00 32.59 875 LYS A O 1
ATOM 6924 N N . HIS A 1 876 ? 9.365 -8.762 4.531 1.00 37.06 876 HIS A N 1
ATOM 6925 C CA . HIS A 1 876 ? 10.593 -8.540 5.309 1.00 37.06 876 HIS A CA 1
ATOM 6926 C C . HIS A 1 876 ? 10.452 -7.286 6.190 1.00 37.06 876 HIS A C 1
ATOM 6928 O O . HIS A 1 876 ? 10.830 -6.191 5.778 1.00 37.06 876 HIS A O 1
ATOM 6934 N N . GLY A 1 877 ? 9.974 -7.462 7.427 1.00 38.66 877 GLY A N 1
ATOM 6935 C CA . GLY A 1 877 ? 10.186 -6.466 8.481 1.00 38.66 877 GLY A CA 1
ATOM 6936 C C . GLY A 1 877 ? 11.682 -6.293 8.794 1.00 38.66 877 GLY A C 1
ATOM 6937 O O . GLY A 1 877 ? 12.530 -7.054 8.326 1.00 38.66 877 GLY A O 1
ATOM 6938 N N . GLY A 1 878 ? 12.036 -5.295 9.603 1.00 51.59 878 GLY A N 1
ATOM 6939 C CA . GLY A 1 878 ? 13.350 -5.315 10.257 1.00 51.59 878 GLY A CA 1
ATOM 6940 C C . GLY A 1 878 ? 14.384 -4.293 9.793 1.00 51.59 878 GLY A C 1
ATOM 6941 O O . GLY A 1 878 ? 15.566 -4.628 9.723 1.00 51.59 878 GLY A O 1
ATOM 6942 N N . ASP A 1 879 ? 13.985 -3.044 9.532 1.00 62.22 879 ASP A N 1
ATOM 6943 C CA . ASP A 1 879 ? 14.918 -1.917 9.691 1.00 62.22 879 ASP A CA 1
ATOM 6944 C C . ASP A 1 879 ? 14.858 -1.418 11.144 1.00 62.22 879 ASP A C 1
ATOM 6946 O O . ASP A 1 879 ? 13.796 -1.027 11.631 1.00 62.22 879 ASP A O 1
ATOM 6950 N N . TYR A 1 880 ? 15.999 -1.408 11.838 1.00 78.69 880 TYR A N 1
ATOM 6951 C CA . TYR A 1 880 ? 16.113 -0.807 13.169 1.00 78.69 880 TYR A CA 1
ATOM 6952 C C . TYR A 1 880 ? 16.429 0.683 13.070 1.00 78.69 880 TYR A C 1
ATOM 6954 O O . TYR A 1 880 ? 17.346 1.087 12.349 1.00 78.69 880 TYR A O 1
ATOM 6962 N N . TYR A 1 881 ? 15.732 1.498 13.860 1.00 80.38 881 TYR A N 1
ATOM 6963 C CA . TYR A 1 881 ? 16.112 2.888 14.095 1.00 80.38 881 TYR A CA 1
ATOM 6964 C C . TYR A 1 881 ? 16.307 3.159 15.587 1.00 80.38 881 TYR A C 1
ATOM 6966 O O . TYR A 1 881 ? 15.730 2.500 16.453 1.00 80.38 881 TYR A O 1
ATOM 6974 N N . ARG A 1 882 ? 17.169 4.131 15.886 1.00 86.94 882 ARG A N 1
ATOM 6975 C CA . ARG A 1 882 ? 17.525 4.512 17.255 1.00 86.94 882 ARG A CA 1
ATOM 6976 C C . ARG A 1 882 ? 16.407 5.334 17.882 1.00 86.94 882 ARG A C 1
ATOM 6978 O O . ARG A 1 882 ? 15.925 6.287 17.268 1.00 86.94 882 ARG A O 1
ATOM 6985 N N . LYS A 1 883 ? 16.037 4.993 19.112 1.00 87.31 883 LYS A N 1
ATOM 6986 C CA . LYS A 1 883 ? 15.128 5.773 19.947 1.00 87.31 883 LYS A CA 1
ATOM 6987 C C . LYS A 1 883 ? 15.696 5.824 21.358 1.00 87.31 883 LYS A C 1
ATOM 6989 O O . LYS A 1 883 ? 15.993 4.793 21.954 1.00 87.31 883 LYS A O 1
ATOM 6994 N N . ASP A 1 884 ? 15.828 7.022 21.900 1.00 88.19 884 ASP A N 1
ATOM 6995 C CA . ASP A 1 884 ? 16.330 7.197 23.256 1.00 88.19 884 ASP A CA 1
ATOM 6996 C C . ASP A 1 884 ? 15.154 7.325 24.223 1.00 88.19 884 ASP A C 1
ATOM 6998 O O . ASP A 1 884 ? 14.177 8.018 23.936 1.00 88.19 884 ASP A O 1
ATOM 7002 N N . PHE A 1 885 ? 15.266 6.673 25.375 1.00 88.50 885 PHE A N 1
ATOM 7003 C CA . PHE A 1 885 ? 14.381 6.871 26.516 1.00 88.50 885 PHE A CA 1
ATOM 7004 C C . PHE A 1 885 ? 15.189 7.516 27.643 1.00 88.50 885 PHE A C 1
ATOM 7006 O O . PHE A 1 885 ? 16.246 7.008 28.008 1.00 88.50 885 PHE A O 1
ATOM 7013 N N . VAL A 1 886 ? 14.736 8.655 28.165 1.00 91.81 886 VAL A N 1
ATOM 7014 C CA . VAL A 1 886 ? 15.477 9.435 29.165 1.00 91.81 886 VAL A CA 1
ATOM 7015 C C . VAL A 1 886 ? 14.621 9.605 30.406 1.00 91.81 886 VAL A C 1
ATOM 7017 O O . VAL A 1 886 ? 13.466 9.999 30.302 1.00 91.81 886 VAL A O 1
ATOM 7020 N N . PHE A 1 887 ? 15.205 9.351 31.573 1.00 92.50 887 PHE A N 1
ATOM 7021 C CA . PHE A 1 887 ? 14.563 9.597 32.859 1.00 92.50 887 PHE A CA 1
ATOM 7022 C C . PHE A 1 887 ? 15.563 10.140 33.883 1.00 92.50 887 PHE A C 1
ATOM 7024 O O . PHE A 1 887 ? 16.764 9.885 33.799 1.00 92.50 887 PHE A O 1
ATOM 7031 N N . GLU A 1 888 ? 15.081 10.897 34.862 1.00 92.88 888 GLU A N 1
ATOM 7032 C CA . GLU A 1 888 ? 15.880 11.495 35.931 1.00 92.88 888 GLU A CA 1
ATOM 7033 C C . GLU A 1 888 ? 15.471 10.915 37.293 1.00 92.88 888 GLU A C 1
ATOM 7035 O O . GLU A 1 888 ? 14.378 11.194 37.783 1.00 92.88 888 GLU A O 1
ATOM 7040 N N . PRO A 1 889 ? 16.322 10.095 37.931 1.00 91.31 889 PRO A N 1
ATOM 7041 C CA . PRO A 1 889 ? 16.089 9.644 39.300 1.00 91.31 889 PRO A CA 1
ATOM 7042 C C . PRO A 1 889 ? 16.072 10.817 40.288 1.00 91.31 889 PRO A C 1
ATOM 7044 O O . PRO A 1 889 ? 16.917 11.708 40.210 1.00 91.31 889 PRO A O 1
ATOM 7047 N N . LEU A 1 890 ? 15.157 10.788 41.264 1.00 87.00 890 LEU A N 1
ATOM 7048 C CA . LEU A 1 890 ? 14.961 11.894 42.217 1.00 87.00 890 LEU A CA 1
ATOM 7049 C C . LEU A 1 890 ? 16.158 12.141 43.151 1.00 87.00 890 LEU A C 1
ATOM 7051 O O . LEU A 1 890 ? 16.348 13.257 43.637 1.00 87.00 890 LEU A O 1
ATOM 7055 N N . TYR A 1 891 ? 16.972 11.112 43.399 1.00 86.50 891 TYR A N 1
ATOM 7056 C CA . TYR A 1 891 ? 18.115 11.163 44.311 1.00 86.50 891 TYR A CA 1
ATOM 7057 C C . TYR A 1 891 ? 19.361 10.532 43.678 1.00 86.50 891 TYR A C 1
ATOM 7059 O O . TYR A 1 891 ? 19.267 9.569 42.912 1.00 86.50 891 TYR A O 1
ATOM 7067 N N . ASP A 1 892 ? 20.549 11.017 44.056 1.00 84.94 892 ASP A N 1
ATOM 7068 C CA . ASP A 1 892 ? 21.825 10.477 43.562 1.00 84.94 892 ASP A CA 1
ATOM 7069 C C . ASP A 1 892 ? 22.014 8.984 43.904 1.00 84.94 892 ASP A C 1
ATOM 7071 O O . ASP A 1 892 ? 22.590 8.243 43.105 1.00 84.94 892 ASP A O 1
ATOM 7075 N N . ASP A 1 893 ? 21.498 8.519 45.051 1.00 87.25 893 ASP A N 1
ATOM 7076 C CA . ASP A 1 893 ? 21.533 7.097 45.431 1.00 87.25 893 ASP A CA 1
ATOM 7077 C C . ASP A 1 893 ? 20.701 6.233 44.470 1.00 87.25 893 ASP A C 1
ATOM 7079 O O . ASP A 1 893 ? 21.194 5.237 43.940 1.00 87.25 893 ASP A O 1
ATOM 7083 N N . ALA A 1 894 ? 19.476 6.665 44.146 1.00 85.56 894 ALA A N 1
ATOM 7084 C CA . ALA A 1 894 ? 18.606 5.987 43.185 1.00 85.56 894 ALA A CA 1
ATOM 7085 C C . ALA A 1 894 ? 19.258 5.897 41.796 1.00 85.56 894 ALA A C 1
ATOM 7087 O O . ALA A 1 894 ? 19.251 4.832 41.172 1.00 85.56 894 ALA A O 1
ATOM 7088 N N . ARG A 1 895 ? 19.919 6.975 41.344 1.00 90.19 895 ARG A N 1
ATOM 7089 C CA . ARG A 1 895 ? 20.695 6.974 40.093 1.00 90.19 895 ARG A CA 1
ATOM 7090 C C . ARG A 1 895 ? 21.802 5.925 40.116 1.00 90.19 895 ARG A C 1
ATOM 7092 O O . ARG A 1 895 ? 21.938 5.164 39.157 1.00 90.19 895 ARG A O 1
ATOM 7099 N N . ASN A 1 896 ? 22.576 5.860 41.198 1.00 89.75 896 ASN A N 1
ATOM 7100 C CA . ASN A 1 896 ? 23.674 4.903 41.329 1.00 89.75 896 ASN A CA 1
ATOM 7101 C C . ASN A 1 896 ? 23.162 3.455 41.351 1.00 89.75 896 ASN A C 1
ATOM 7103 O O . ASN A 1 896 ? 23.748 2.598 40.685 1.00 89.75 896 ASN A O 1
ATOM 7107 N N . ARG A 1 897 ? 22.041 3.187 42.037 1.00 89.94 897 ARG A N 1
ATOM 7108 C CA . ARG A 1 897 ? 21.391 1.866 42.048 1.00 89.94 897 ARG A CA 1
ATOM 7109 C C . ARG A 1 897 ? 20.912 1.450 40.659 1.00 89.94 897 ARG A C 1
ATOM 7111 O O . ARG A 1 897 ? 21.229 0.340 40.235 1.00 89.94 897 ARG A O 1
ATOM 7118 N N . PHE A 1 898 ? 20.223 2.332 39.927 1.00 90.88 898 PHE A N 1
ATOM 7119 C CA . PHE A 1 898 ? 19.811 2.056 38.544 1.00 90.88 898 PHE A CA 1
ATOM 7120 C C . PHE A 1 898 ? 21.010 1.776 37.644 1.00 90.88 898 PHE A C 1
ATOM 7122 O O . PHE A 1 898 ? 21.022 0.769 36.942 1.00 90.88 898 PHE A O 1
ATOM 7129 N N . CYS A 1 899 ? 22.046 2.615 37.704 1.00 90.94 899 CYS A N 1
ATOM 7130 C CA . CYS A 1 899 ? 23.251 2.426 36.901 1.00 90.94 899 CYS A CA 1
ATOM 7131 C C . CYS A 1 899 ? 23.939 1.091 37.213 1.00 90.94 899 CYS A C 1
ATOM 7133 O O . CYS A 1 899 ? 24.365 0.399 36.293 1.00 90.94 899 CYS A O 1
ATOM 7135 N N . TYR A 1 900 ? 24.033 0.711 38.491 1.00 91.88 900 TYR A N 1
ATOM 7136 C CA . TYR A 1 900 ? 24.612 -0.567 38.900 1.00 91.88 900 TYR A CA 1
ATOM 7137 C C . TYR A 1 900 ? 23.793 -1.755 38.376 1.00 91.88 900 TYR A C 1
ATOM 7139 O O . TYR A 1 900 ? 24.361 -2.648 37.752 1.00 91.88 900 TYR A O 1
ATOM 7147 N N . ARG A 1 901 ? 22.465 -1.749 38.562 1.00 91.25 901 ARG A N 1
ATOM 7148 C CA . ARG A 1 901 ? 21.582 -2.852 38.136 1.00 91.25 901 ARG A CA 1
ATOM 7149 C C . ARG A 1 901 ? 21.490 -2.990 36.616 1.00 91.25 901 ARG A C 1
ATOM 7151 O O . ARG A 1 901 ? 21.576 -4.106 36.113 1.00 91.25 901 ARG A O 1
ATOM 7158 N N . LEU A 1 902 ? 21.370 -1.880 35.885 1.00 91.31 902 LEU A N 1
ATOM 7159 C CA . LEU A 1 902 ? 21.353 -1.884 34.418 1.00 91.31 902 LEU A CA 1
ATOM 7160 C C . LEU A 1 902 ? 22.667 -2.429 33.855 1.00 91.31 902 LEU A C 1
ATOM 7162 O O . LEU A 1 902 ? 22.648 -3.283 32.971 1.00 91.31 902 LEU A O 1
ATOM 7166 N N . ARG A 1 903 ? 23.806 -1.977 34.396 1.00 91.44 903 ARG A N 1
ATOM 7167 C CA . ARG A 1 903 ? 25.132 -2.438 33.965 1.00 91.44 903 ARG A CA 1
ATOM 7168 C C . ARG A 1 903 ? 25.340 -3.917 34.300 1.00 91.44 903 ARG A C 1
ATOM 7170 O O . ARG A 1 903 ? 25.730 -4.672 33.421 1.00 91.44 903 ARG A O 1
ATOM 7177 N N . GLN A 1 904 ? 24.962 -4.347 35.506 1.00 90.75 904 GLN A N 1
ATOM 7178 C CA . GLN A 1 904 ? 24.994 -5.753 35.920 1.00 90.75 904 GLN A CA 1
ATOM 7179 C C . GLN A 1 904 ? 24.168 -6.653 34.986 1.00 90.75 904 GLN A C 1
ATOM 7181 O O . GLN A 1 904 ? 24.636 -7.723 34.598 1.00 90.75 904 GLN A O 1
ATOM 7186 N N . TYR A 1 905 ? 22.957 -6.227 34.610 1.00 90.44 905 TYR A N 1
ATOM 7187 C CA . TYR A 1 905 ? 22.106 -7.002 33.707 1.00 90.44 905 TYR A CA 1
ATOM 7188 C C . TYR A 1 905 ? 22.694 -7.056 32.291 1.00 90.44 905 TYR A C 1
ATOM 7190 O O . TYR A 1 905 ? 22.798 -8.138 31.718 1.00 90.44 905 TYR A O 1
ATOM 7198 N N . LEU A 1 906 ? 23.136 -5.924 31.732 1.00 89.50 906 LEU A N 1
ATOM 7199 C CA . LEU A 1 906 ? 23.751 -5.891 30.399 1.00 89.50 906 LEU A CA 1
ATOM 7200 C C . LEU A 1 906 ? 25.038 -6.729 30.329 1.00 89.50 906 LEU A C 1
ATOM 7202 O O . LEU A 1 906 ? 25.231 -7.454 29.355 1.00 89.50 906 LEU A O 1
ATOM 7206 N N . ASP A 1 907 ? 25.870 -6.698 31.373 1.00 88.69 907 ASP A N 1
ATOM 7207 C CA . ASP A 1 907 ? 27.071 -7.535 31.476 1.00 88.69 907 ASP A CA 1
ATOM 7208 C C . ASP A 1 907 ? 26.735 -9.038 31.498 1.00 88.69 907 ASP A C 1
ATOM 7210 O O . ASP A 1 907 ? 27.495 -9.849 30.967 1.00 88.69 907 ASP A O 1
ATOM 7214 N N . SER A 1 908 ? 25.580 -9.421 32.057 1.00 89.69 908 SER A N 1
ATOM 7215 C CA . SER A 1 908 ? 25.136 -10.823 32.105 1.00 89.69 908 SER A CA 1
ATOM 7216 C C . SER A 1 908 ? 24.741 -11.399 30.739 1.00 89.69 908 SER A C 1
ATOM 7218 O O . SER A 1 908 ? 24.737 -12.616 30.570 1.00 89.69 908 SER A O 1
ATOM 7220 N N . LEU A 1 909 ? 24.459 -10.543 29.747 1.00 88.56 909 LEU A N 1
ATOM 7221 C CA . LEU A 1 909 ? 24.052 -10.966 28.402 1.00 88.56 909 LEU A CA 1
ATOM 7222 C C . LEU A 1 909 ? 25.217 -11.494 27.548 1.00 88.56 909 LEU A C 1
ATOM 7224 O O . LEU A 1 909 ? 24.977 -12.020 26.465 1.00 88.56 909 LEU A O 1
ATOM 7228 N N . GLY A 1 910 ? 26.470 -11.347 27.996 1.00 87.75 910 GLY A N 1
ATOM 7229 C CA . GLY A 1 910 ? 27.641 -11.841 27.260 1.00 87.75 910 GLY A CA 1
ATOM 7230 C C . GLY A 1 910 ? 27.909 -11.114 25.935 1.00 87.75 910 GLY A C 1
ATOM 7231 O O . GLY A 1 910 ? 28.495 -11.699 25.023 1.00 87.75 910 GLY A O 1
ATOM 7232 N N . ARG A 1 911 ? 27.473 -9.852 25.815 1.00 92.75 911 ARG A N 1
ATOM 7233 C CA . ARG A 1 911 ? 27.711 -9.003 24.636 1.00 92.75 911 ARG A CA 1
ATOM 7234 C C . ARG A 1 911 ? 29.211 -8.688 24.472 1.00 92.75 911 ARG A C 1
ATOM 7236 O O . ARG A 1 911 ? 29.911 -8.568 25.481 1.00 92.75 911 ARG A O 1
ATOM 7243 N N . PRO A 1 912 ? 29.723 -8.547 23.232 1.00 94.12 912 PRO A N 1
ATOM 7244 C CA . PRO A 1 912 ? 31.128 -8.213 23.000 1.00 94.12 912 PRO A CA 1
ATOM 7245 C C . PRO A 1 912 ? 31.459 -6.823 23.554 1.00 94.12 912 PRO A C 1
ATOM 7247 O O . PRO A 1 912 ? 30.648 -5.910 23.439 1.00 94.12 912 PRO A O 1
ATOM 7250 N N . LYS A 1 913 ? 32.660 -6.647 24.115 1.00 92.94 913 LYS A N 1
ATOM 7251 C CA . LYS A 1 913 ? 33.132 -5.376 24.691 1.00 92.94 913 LYS A CA 1
ATOM 7252 C C . LYS A 1 913 ? 34.198 -4.710 23.834 1.00 92.94 913 LYS A C 1
ATOM 7254 O O . LYS A 1 913 ? 34.293 -3.483 23.819 1.00 92.94 913 LYS A O 1
ATOM 7259 N N . ARG A 1 914 ? 35.002 -5.493 23.110 1.00 95.62 914 ARG A N 1
ATOM 7260 C CA . ARG A 1 914 ? 36.061 -4.969 22.244 1.00 95.62 914 ARG A CA 1
ATOM 7261 C C . ARG A 1 914 ? 36.118 -5.688 20.902 1.00 95.62 914 ARG A C 1
ATOM 7263 O O . ARG A 1 914 ? 36.342 -6.894 20.848 1.00 95.62 914 ARG A O 1
ATOM 7270 N N . LEU A 1 915 ? 35.985 -4.933 19.813 1.00 97.12 915 LEU A N 1
ATOM 7271 C CA . LEU A 1 915 ? 35.942 -5.464 18.448 1.00 97.12 915 LEU A CA 1
ATOM 7272 C C . LEU A 1 915 ? 37.042 -4.856 17.569 1.00 97.12 915 LEU A C 1
ATOM 7274 O O . LEU A 1 915 ? 37.299 -3.651 17.614 1.00 97.12 915 LEU A O 1
ATOM 7278 N N . LEU A 1 916 ? 37.666 -5.698 16.742 1.00 96.44 916 LEU A N 1
ATOM 7279 C CA . LEU A 1 916 ? 38.543 -5.268 15.651 1.00 96.44 916 LEU A CA 1
ATOM 7280 C C . LEU A 1 916 ? 37.698 -5.076 14.389 1.00 96.44 916 LEU A C 1
ATOM 7282 O O . LEU A 1 916 ? 37.062 -6.020 13.937 1.00 96.44 916 LEU A O 1
ATOM 7286 N N . VAL A 1 917 ? 37.690 -3.881 13.806 1.00 96.88 917 VAL A N 1
ATOM 7287 C CA . VAL A 1 917 ? 36.843 -3.542 12.656 1.00 96.88 917 VAL A CA 1
ATOM 7288 C C . VAL A 1 917 ? 37.696 -3.277 11.422 1.00 96.88 917 VAL A C 1
ATOM 7290 O O . VAL A 1 917 ? 38.443 -2.302 11.380 1.00 96.88 917 VAL A O 1
ATOM 7293 N N . PHE A 1 918 ? 37.533 -4.089 10.379 1.00 96.56 918 PHE A N 1
ATOM 7294 C CA . PHE A 1 918 ? 38.097 -3.819 9.060 1.00 96.56 918 PHE A CA 1
ATOM 7295 C C . PHE A 1 918 ? 37.105 -3.044 8.201 1.00 96.56 918 PHE A C 1
ATOM 7297 O O . PHE A 1 918 ? 35.991 -3.503 7.957 1.00 96.56 918 PHE A O 1
ATOM 7304 N N . VAL A 1 919 ? 37.522 -1.883 7.699 1.00 95.44 919 VAL A N 1
ATOM 7305 C CA . VAL A 1 919 ? 36.714 -1.055 6.794 1.00 95.44 919 VAL A CA 1
ATOM 7306 C C . VAL A 1 919 ? 37.395 -1.005 5.436 1.00 95.44 919 VAL A C 1
ATOM 7308 O O . VAL A 1 919 ? 38.523 -0.525 5.321 1.00 95.44 919 VAL A O 1
ATOM 7311 N N . ASN A 1 920 ? 36.704 -1.459 4.389 1.00 92.19 920 ASN A N 1
ATOM 7312 C CA . ASN A 1 920 ? 37.218 -1.352 3.027 1.00 92.19 920 ASN A CA 1
ATOM 7313 C C . ASN A 1 920 ? 36.673 -0.101 2.328 1.00 92.19 920 ASN A C 1
ATOM 7315 O O . ASN A 1 920 ? 35.539 -0.133 1.851 1.00 92.19 920 ASN A O 1
ATOM 7319 N N . PRO A 1 921 ? 37.452 0.991 2.181 1.00 87.31 921 PRO A N 1
ATOM 7320 C CA . PRO A 1 921 ? 36.959 2.238 1.591 1.00 87.31 921 PRO A CA 1
ATOM 7321 C C . PRO A 1 921 ? 36.523 2.094 0.122 1.00 87.31 921 PRO A C 1
ATOM 7323 O O . PRO A 1 921 ? 35.785 2.939 -0.382 1.00 87.31 921 PRO A O 1
ATOM 7326 N N . PHE A 1 922 ? 36.936 1.024 -0.564 1.00 82.69 922 PHE A N 1
ATOM 7327 C CA . PHE A 1 922 ? 36.551 0.720 -1.943 1.00 82.69 922 PHE A CA 1
ATOM 7328 C C . PHE A 1 922 ? 35.359 -0.248 -2.054 1.00 82.69 922 PHE A C 1
ATOM 7330 O O . PHE A 1 922 ? 35.018 -0.666 -3.163 1.00 82.69 922 PHE A O 1
ATOM 7337 N N . GLY A 1 923 ? 34.719 -0.606 -0.934 1.00 78.56 923 GLY A N 1
ATOM 7338 C CA . GLY A 1 923 ? 33.515 -1.437 -0.907 1.00 78.56 923 GLY A CA 1
ATOM 7339 C C . GLY A 1 923 ? 32.330 -0.781 -1.627 1.00 78.56 923 GLY A C 1
ATOM 7340 O O . GLY A 1 923 ? 32.085 0.422 -1.481 1.00 78.56 923 GLY A O 1
ATOM 7341 N N . GLY A 1 924 ? 31.612 -1.568 -2.437 1.00 75.38 924 GLY A N 1
ATOM 7342 C CA . GLY A 1 924 ? 30.417 -1.126 -3.160 1.00 75.38 924 GLY A CA 1
ATOM 7343 C C . GLY A 1 924 ? 30.697 0.058 -4.091 1.00 75.38 924 GLY A C 1
ATOM 7344 O O . GLY A 1 924 ? 31.645 0.050 -4.877 1.00 75.38 924 GLY A O 1
ATOM 7345 N N . LYS A 1 925 ? 29.901 1.127 -3.966 1.00 77.75 925 LYS A N 1
ATOM 7346 C CA . LYS A 1 925 ? 30.108 2.413 -4.662 1.00 77.75 925 LYS A CA 1
ATOM 7347 C C . LYS A 1 925 ? 31.080 3.342 -3.909 1.00 77.75 925 LYS A C 1
ATOM 7349 O O . LYS A 1 925 ? 30.897 4.555 -3.917 1.00 77.75 925 LYS A O 1
ATOM 7354 N N . LYS A 1 926 ? 32.101 2.782 -3.242 1.00 83.25 926 LYS A N 1
ATOM 7355 C CA . LYS A 1 926 ? 33.025 3.490 -2.326 1.00 83.25 926 LYS A CA 1
ATOM 7356 C C . LYS A 1 926 ? 32.317 4.136 -1.124 1.00 83.25 926 LYS A C 1
ATOM 7358 O O . LYS A 1 926 ? 32.719 5.192 -0.642 1.00 83.25 926 LYS A O 1
ATOM 7363 N N . SER A 1 927 ? 31.237 3.512 -0.653 1.00 83.75 927 SER A N 1
ATOM 7364 C CA . SER A 1 927 ? 30.372 4.037 0.413 1.00 83.75 927 SER A CA 1
ATOM 7365 C C . SER A 1 927 ? 30.652 3.433 1.790 1.00 83.75 927 SER A C 1
ATOM 7367 O O . SER A 1 927 ? 30.156 3.962 2.781 1.00 83.75 927 SER A O 1
ATOM 7369 N N . ALA A 1 928 ? 31.457 2.371 1.893 1.00 88.50 928 ALA A N 1
ATOM 7370 C CA . ALA A 1 928 ? 31.664 1.634 3.144 1.00 88.50 928 ALA A CA 1
ATOM 7371 C C . ALA A 1 928 ? 32.168 2.503 4.307 1.00 88.50 928 ALA A C 1
ATOM 7373 O O . ALA A 1 928 ? 31.667 2.389 5.422 1.00 88.50 928 ALA A O 1
ATOM 7374 N N . LYS A 1 929 ? 33.092 3.439 4.048 1.00 91.31 929 LYS A N 1
ATOM 7375 C CA . LYS A 1 929 ? 33.557 4.399 5.064 1.00 91.31 929 LYS A CA 1
ATOM 7376 C C . LYS A 1 929 ? 32.428 5.312 5.547 1.00 91.31 929 LYS A C 1
ATOM 7378 O O . LYS A 1 929 ? 32.329 5.606 6.734 1.00 91.31 929 LYS A O 1
ATOM 7383 N N . THR A 1 930 ? 31.560 5.746 4.635 1.00 89.81 930 THR A N 1
ATOM 7384 C CA . THR A 1 930 ? 30.392 6.570 4.965 1.00 89.81 930 THR A CA 1
ATOM 7385 C C . THR A 1 930 ? 29.365 5.785 5.776 1.00 89.81 930 THR A C 1
ATOM 7387 O O . THR A 1 930 ? 28.893 6.309 6.779 1.00 89.81 930 THR A O 1
ATOM 7390 N N . ILE A 1 931 ? 29.067 4.541 5.387 1.00 91.44 931 ILE A N 1
ATOM 7391 C CA . ILE A 1 931 ? 28.166 3.632 6.119 1.00 91.44 931 ILE A CA 1
ATOM 7392 C C . ILE A 1 931 ? 28.712 3.384 7.529 1.00 91.44 931 ILE A C 1
ATOM 7394 O O . ILE A 1 931 ? 27.987 3.529 8.512 1.00 91.44 931 ILE A O 1
ATOM 7398 N N . PHE A 1 932 ? 30.016 3.105 7.646 1.00 94.50 932 PHE A N 1
ATOM 7399 C CA . PHE A 1 932 ? 30.659 2.899 8.938 1.00 94.50 932 PHE A CA 1
ATOM 7400 C C . PHE A 1 932 ? 30.484 4.108 9.864 1.00 94.50 932 PHE A C 1
ATOM 7402 O O . PHE A 1 932 ? 30.027 3.962 10.991 1.00 94.50 932 PHE A O 1
ATOM 7409 N N . VAL A 1 933 ? 30.808 5.312 9.382 1.00 93.50 933 VAL A N 1
ATOM 7410 C CA . VAL A 1 933 ? 30.755 6.533 10.199 1.00 93.50 933 VAL A CA 1
ATOM 7411 C C . VAL A 1 933 ? 29.322 6.947 10.542 1.00 93.50 933 VAL A C 1
ATOM 7413 O O . VAL A 1 933 ? 29.084 7.411 11.653 1.00 93.50 933 VAL A O 1
ATOM 7416 N N . LYS A 1 934 ? 28.373 6.821 9.605 1.00 90.88 934 LYS A N 1
ATOM 7417 C CA . LYS A 1 934 ? 27.004 7.329 9.788 1.00 90.88 934 LYS A CA 1
ATOM 7418 C C . LYS A 1 934 ? 26.073 6.361 10.515 1.00 90.88 934 LYS A C 1
ATOM 7420 O O . LYS A 1 934 ? 25.194 6.825 11.237 1.00 90.88 934 LYS A O 1
ATOM 7425 N N . GLU A 1 935 ? 26.237 5.057 10.308 1.00 90.56 935 GLU A N 1
ATOM 7426 C CA . GLU A 1 935 ? 25.257 4.051 10.741 1.00 90.56 935 GLU A CA 1
ATOM 7427 C C . GLU A 1 935 ? 25.841 3.061 11.750 1.00 90.56 935 GLU A C 1
ATOM 7429 O O . GLU A 1 935 ? 25.243 2.833 12.796 1.00 90.56 935 GLU A O 1
ATOM 7434 N N . VAL A 1 936 ? 27.024 2.507 11.473 1.00 93.94 936 VAL A N 1
ATOM 7435 C CA . VAL A 1 936 ? 27.604 1.403 12.261 1.00 93.94 936 VAL A CA 1
ATOM 7436 C C . VAL A 1 936 ? 28.249 1.893 13.554 1.00 93.94 936 VAL A C 1
ATOM 7438 O O . VAL A 1 936 ? 27.917 1.430 14.642 1.00 93.94 936 VAL A O 1
ATOM 7441 N N . LYS A 1 937 ? 29.189 2.836 13.437 1.00 94.62 937 LYS A N 1
ATOM 7442 C CA . LYS A 1 937 ? 29.973 3.353 14.559 1.00 94.62 937 LYS A CA 1
ATOM 7443 C C . LYS A 1 937 ? 29.080 3.903 15.682 1.00 94.62 937 LYS A C 1
ATOM 7445 O O . LYS A 1 937 ? 29.316 3.507 16.820 1.00 94.62 937 LYS A O 1
ATOM 7450 N N . PRO A 1 938 ? 28.029 4.702 15.403 1.00 93.50 938 PRO A N 1
ATOM 7451 C CA . PRO A 1 938 ? 27.158 5.201 16.462 1.00 93.50 938 PRO A CA 1
ATOM 7452 C C . PRO A 1 938 ? 26.429 4.099 17.240 1.00 93.50 938 PRO A C 1
ATOM 7454 O O . PRO A 1 938 ? 26.241 4.240 18.439 1.00 93.50 938 PRO A O 1
ATOM 7457 N N . LEU A 1 939 ? 26.040 2.993 16.590 1.00 94.25 939 LEU A N 1
ATOM 7458 C CA . LEU A 1 939 ? 25.365 1.878 17.267 1.00 94.25 939 LEU A CA 1
ATOM 7459 C C . LEU A 1 939 ? 26.305 1.121 18.211 1.00 94.25 939 LEU A C 1
ATOM 7461 O O . LEU A 1 939 ? 25.898 0.742 19.305 1.00 94.25 939 LEU A O 1
ATOM 7465 N N . PHE A 1 940 ? 27.559 0.913 17.804 1.00 95.25 940 PHE A N 1
ATOM 7466 C CA . PHE A 1 940 ? 28.573 0.321 18.678 1.00 95.25 940 PHE A CA 1
ATOM 7467 C C . PHE A 1 940 ? 28.936 1.242 19.852 1.00 95.25 940 PHE A C 1
ATOM 7469 O O . PHE A 1 940 ? 29.114 0.755 20.965 1.00 95.25 940 PHE A O 1
ATOM 7476 N N . GLU A 1 941 ? 29.003 2.557 19.623 1.00 93.00 941 GLU A N 1
ATOM 7477 C CA . GLU A 1 941 ? 29.218 3.550 20.684 1.00 93.00 941 GLU A CA 1
ATOM 7478 C C . GLU A 1 941 ? 28.042 3.588 21.674 1.00 93.00 941 GLU A C 1
ATOM 7480 O O . GLU A 1 941 ? 28.267 3.575 22.882 1.00 93.00 941 GLU A O 1
ATOM 7485 N N . ASP A 1 942 ? 26.795 3.550 21.188 1.00 91.75 942 ASP A N 1
ATOM 7486 C CA . ASP A 1 942 ? 25.591 3.473 22.031 1.00 91.75 942 ASP A CA 1
ATOM 7487 C C . ASP A 1 942 ? 25.541 2.171 22.869 1.00 91.75 942 ASP A C 1
ATOM 7489 O O . ASP A 1 942 ? 24.898 2.142 23.920 1.00 91.75 942 ASP A O 1
ATOM 7493 N N . ALA A 1 943 ? 26.224 1.109 22.423 1.00 92.25 943 ALA A N 1
ATOM 7494 C CA . ALA A 1 943 ? 26.361 -0.174 23.119 1.00 92.25 943 ALA A CA 1
ATOM 7495 C C . ALA A 1 943 ? 27.607 -0.276 24.029 1.00 92.25 943 ALA A C 1
ATOM 7497 O O . ALA A 1 943 ? 27.855 -1.345 24.585 1.00 92.25 943 ALA A O 1
ATOM 7498 N N . ASP A 1 944 ? 28.382 0.805 24.185 1.00 91.88 944 ASP A N 1
ATOM 7499 C CA . ASP A 1 944 ? 29.629 0.857 24.973 1.00 91.88 944 ASP A CA 1
ATOM 7500 C C . ASP A 1 944 ? 30.707 -0.150 24.508 1.00 91.88 944 ASP A C 1
ATOM 7502 O O . ASP A 1 944 ? 31.456 -0.724 25.300 1.00 91.88 944 ASP A O 1
ATOM 7506 N N . ILE A 1 945 ? 30.792 -0.379 23.190 1.00 94.75 945 ILE A N 1
ATOM 7507 C CA . ILE A 1 945 ? 31.764 -1.296 22.580 1.00 94.75 945 ILE A CA 1
ATOM 7508 C C . ILE A 1 945 ? 32.985 -0.524 22.081 1.00 94.75 945 ILE A C 1
ATOM 7510 O O . ILE A 1 945 ? 32.893 0.375 21.244 1.00 94.75 945 ILE A O 1
ATOM 7514 N N . GLN A 1 946 ? 34.170 -0.929 22.538 1.00 95.56 946 GLN A N 1
ATOM 7515 C CA . GLN A 1 946 ? 35.437 -0.355 22.093 1.00 95.56 946 GLN A CA 1
ATOM 7516 C C . GLN A 1 946 ? 35.822 -0.887 20.709 1.00 95.56 946 GLN A C 1
ATOM 7518 O O . GLN A 1 946 ? 36.012 -2.090 20.520 1.00 95.56 946 GLN A O 1
ATOM 7523 N N . LEU A 1 947 ? 35.994 0.022 19.750 1.00 96.50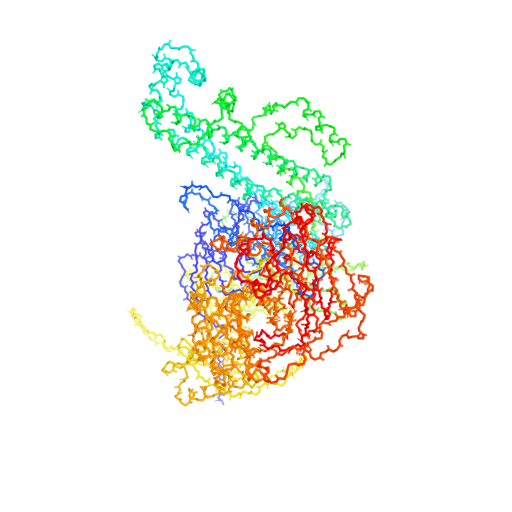 947 LEU A N 1
ATOM 7524 C CA . LEU A 1 947 ? 36.355 -0.314 18.373 1.00 96.50 947 LEU A CA 1
ATOM 7525 C C . LEU A 1 947 ? 37.823 0.012 18.084 1.00 96.50 947 LEU A C 1
ATOM 7527 O O . LEU A 1 947 ? 38.262 1.147 18.273 1.00 96.50 947 LEU A O 1
ATOM 7531 N N . ASP A 1 948 ? 38.561 -0.959 17.552 1.00 95.62 948 ASP A N 1
ATOM 7532 C CA . ASP A 1 948 ? 39.851 -0.733 16.892 1.00 95.62 948 ASP A CA 1
ATOM 7533 C C . ASP A 1 948 ? 39.641 -0.819 15.380 1.00 95.62 948 ASP A C 1
ATOM 7535 O O . ASP A 1 948 ? 39.304 -1.880 14.861 1.00 95.62 948 ASP A O 1
ATOM 7539 N N . VAL A 1 949 ? 39.751 0.308 14.679 1.00 95.75 949 VAL A N 1
ATOM 7540 C CA . VAL A 1 949 ? 39.345 0.417 13.272 1.00 95.75 949 VAL A CA 1
ATOM 7541 C C . VAL A 1 949 ? 40.571 0.420 12.368 1.00 95.75 949 VAL A C 1
ATOM 7543 O O . VAL A 1 949 ? 41.431 1.291 12.483 1.00 95.75 949 VAL A O 1
ATOM 7546 N N . GLN A 1 950 ? 40.610 -0.513 11.419 1.00 94.12 950 GLN A N 1
ATOM 7547 C CA . GLN A 1 950 ? 41.673 -0.660 10.430 1.00 94.12 950 GLN A CA 1
ATOM 7548 C C . GLN A 1 950 ? 41.108 -0.501 9.014 1.00 94.12 950 GLN A C 1
ATOM 7550 O O . GLN A 1 950 ? 40.282 -1.292 8.555 1.00 94.12 950 GLN A O 1
ATOM 7555 N N . GLU A 1 951 ? 41.559 0.527 8.294 1.00 93.62 951 GLU A N 1
ATOM 7556 C CA . GLU A 1 951 ? 41.173 0.736 6.893 1.00 93.62 951 GLU A CA 1
ATOM 7557 C C . GLU A 1 951 ? 42.072 -0.084 5.952 1.00 93.62 951 GLU A C 1
ATOM 7559 O O . GLU A 1 951 ? 43.305 0.003 6.007 1.00 93.62 951 GLU A O 1
ATOM 7564 N N . THR A 1 952 ? 41.474 -0.874 5.054 1.00 92.44 952 THR A N 1
ATOM 7565 C CA . THR A 1 952 ? 42.242 -1.662 4.077 1.00 92.44 952 THR A CA 1
ATOM 7566 C C . THR A 1 952 ? 42.782 -0.779 2.952 1.00 92.44 952 THR A C 1
ATOM 7568 O O . THR A 1 952 ? 42.052 0.048 2.405 1.00 92.44 952 THR A O 1
ATOM 7571 N N . LYS A 1 953 ? 44.052 -0.964 2.566 1.00 89.12 953 LYS A N 1
ATOM 7572 C CA . LYS A 1 953 ? 44.733 -0.100 1.583 1.00 89.12 953 LYS A CA 1
ATOM 7573 C C . LYS A 1 953 ? 44.819 -0.700 0.180 1.00 89.12 953 LYS A C 1
ATOM 7575 O O . LYS A 1 953 ? 44.773 0.039 -0.799 1.00 89.12 953 LYS A O 1
ATOM 7580 N N . TYR A 1 954 ? 44.958 -2.016 0.087 1.00 86.69 954 TYR A N 1
ATOM 7581 C CA . TYR A 1 954 ? 45.088 -2.779 -1.154 1.00 86.69 954 TYR A CA 1
ATOM 7582 C C . TYR A 1 954 ? 44.512 -4.191 -0.949 1.00 86.69 954 TYR A C 1
ATOM 7584 O O . TYR A 1 954 ? 44.162 -4.551 0.176 1.00 86.69 954 TYR A O 1
ATOM 7592 N N . GLN A 1 955 ? 44.366 -4.960 -2.030 1.00 82.88 955 GLN A N 1
ATOM 7593 C CA . GLN A 1 955 ? 43.859 -6.339 -1.991 1.00 82.88 955 GLN A CA 1
ATOM 7594 C C . GLN A 1 955 ? 44.781 -7.234 -1.149 1.00 82.88 955 GLN A C 1
ATOM 7596 O O . GLN A 1 955 ? 45.996 -7.105 -1.259 1.00 82.88 955 GLN A O 1
ATOM 7601 N N . LEU A 1 956 ? 44.224 -8.140 -0.341 1.00 86.69 956 LEU A N 1
ATOM 7602 C CA . LEU A 1 956 ? 44.944 -9.007 0.613 1.00 86.69 956 LEU A CA 1
ATOM 7603 C C . LEU A 1 956 ? 45.531 -8.291 1.845 1.00 86.69 956 LEU A C 1
ATOM 7605 O O . LEU A 1 956 ? 46.153 -8.935 2.691 1.00 86.69 956 LEU A O 1
ATOM 7609 N N . HIS A 1 957 ? 45.309 -6.984 2.015 1.00 91.25 957 HIS A N 1
ATOM 7610 C CA . HIS A 1 957 ? 45.818 -6.253 3.179 1.00 91.25 957 HIS A CA 1
ATOM 7611 C C . HIS A 1 957 ? 45.187 -6.734 4.498 1.00 91.25 957 HIS A C 1
ATOM 7613 O O . HIS A 1 957 ? 45.867 -6.750 5.524 1.00 91.25 957 HIS A O 1
ATOM 7619 N N . ALA A 1 958 ? 43.908 -7.146 4.506 1.00 91.69 958 ALA A N 1
ATOM 7620 C CA . ALA A 1 958 ? 43.279 -7.659 5.727 1.00 91.69 958 ALA A CA 1
ATOM 7621 C C . ALA A 1 958 ? 43.901 -8.997 6.149 1.00 91.69 958 ALA A C 1
ATOM 7623 O O . ALA A 1 958 ? 44.166 -9.206 7.334 1.00 91.69 958 ALA A O 1
ATOM 7624 N N . LYS A 1 959 ? 44.231 -9.850 5.172 1.00 91.75 959 LYS A N 1
ATOM 7625 C CA . LYS A 1 959 ? 44.939 -11.117 5.387 1.00 91.75 959 LYS A CA 1
ATOM 7626 C C . LYS A 1 959 ? 46.289 -10.905 6.080 1.00 91.75 959 LYS A C 1
ATOM 7628 O O . LYS A 1 959 ? 46.580 -11.565 7.076 1.00 91.75 959 LYS A O 1
ATOM 7633 N N . GLU A 1 960 ? 47.102 -9.972 5.586 1.00 91.56 960 GLU A N 1
ATOM 7634 C CA . GLU A 1 960 ? 48.426 -9.667 6.155 1.00 91.56 960 GLU A CA 1
ATOM 7635 C C . GLU A 1 960 ? 48.348 -9.109 7.585 1.00 91.56 960 GLU A C 1
ATOM 7637 O O . GLU A 1 960 ? 49.132 -9.496 8.460 1.00 91.56 960 GLU A O 1
ATOM 7642 N N . MET A 1 961 ? 47.376 -8.227 7.844 1.00 90.88 961 MET A N 1
ATOM 7643 C CA . MET A 1 961 ? 47.152 -7.666 9.178 1.00 90.88 961 MET A CA 1
ATOM 7644 C C . MET A 1 961 ? 46.748 -8.753 10.173 1.00 90.88 961 MET A C 1
ATOM 7646 O O . MET A 1 961 ? 47.381 -8.903 11.215 1.00 90.88 961 MET A O 1
ATOM 7650 N N . VAL A 1 962 ? 45.742 -9.562 9.838 1.00 91.50 962 VAL A N 1
ATOM 7651 C CA . VAL A 1 962 ? 45.250 -10.633 10.716 1.00 91.50 962 VAL A CA 1
ATOM 7652 C C . VAL A 1 962 ? 46.316 -11.697 10.970 1.00 91.50 962 VAL A C 1
ATOM 7654 O O . VAL A 1 962 ? 46.389 -12.231 12.073 1.00 91.50 962 VAL A O 1
ATOM 7657 N N . LYS A 1 963 ? 47.195 -11.970 10.002 1.00 87.94 963 LYS A N 1
ATOM 7658 C CA . LYS A 1 963 ? 48.308 -12.915 10.164 1.00 87.94 963 LYS A CA 1
ATOM 7659 C C . LYS A 1 963 ? 49.367 -12.454 11.176 1.00 87.94 963 LYS A C 1
ATOM 7661 O O . LYS A 1 963 ? 49.988 -13.291 11.820 1.00 87.94 963 LYS A O 1
ATOM 7666 N N . SER A 1 964 ? 49.581 -11.145 11.312 1.00 85.94 964 SER A N 1
ATOM 7667 C CA . SER A 1 964 ? 50.654 -10.562 12.138 1.00 85.94 964 SER A CA 1
ATOM 7668 C C . SER A 1 964 ? 50.183 -9.975 13.473 1.00 85.94 964 SER A C 1
ATOM 7670 O O . SER A 1 964 ? 50.977 -9.842 14.402 1.00 85.94 964 SER A O 1
ATOM 7672 N N . MET A 1 965 ? 48.901 -9.628 13.590 1.00 87.62 965 MET A N 1
ATOM 7673 C CA . MET A 1 965 ? 48.344 -8.954 14.763 1.00 87.62 965 MET A CA 1
ATOM 7674 C C . MET A 1 965 ? 48.108 -9.915 15.937 1.00 87.62 965 MET A C 1
ATOM 7676 O O . MET A 1 965 ? 47.785 -11.088 15.745 1.00 87.62 965 MET A O 1
ATOM 7680 N N . ASP A 1 966 ? 48.226 -9.411 17.166 1.00 86.56 966 ASP A N 1
ATOM 7681 C CA . ASP A 1 966 ? 47.753 -10.115 18.361 1.00 86.56 966 ASP A CA 1
ATOM 7682 C C . ASP A 1 966 ? 46.236 -9.935 18.512 1.00 86.56 966 ASP A C 1
ATOM 7684 O O . ASP A 1 966 ? 45.741 -8.819 18.719 1.00 86.56 966 ASP A O 1
ATOM 7688 N N . LEU A 1 967 ? 45.514 -11.049 18.385 1.00 89.00 967 LEU A N 1
ATOM 7689 C CA . LEU A 1 967 ? 44.055 -11.102 18.403 1.00 89.00 967 LEU A CA 1
ATOM 7690 C C . LEU A 1 967 ? 43.478 -11.487 19.771 1.00 89.00 967 LEU A C 1
ATOM 7692 O O . LEU A 1 967 ? 42.271 -11.385 19.960 1.00 89.00 967 LEU A O 1
ATOM 7696 N N . SER A 1 968 ? 44.319 -11.875 20.736 1.00 86.75 968 SER A N 1
ATOM 7697 C CA . SER A 1 968 ? 43.886 -12.371 22.055 1.00 86.75 968 SER A CA 1
ATOM 7698 C C . SER A 1 968 ? 43.106 -11.345 22.890 1.00 86.75 968 SER A C 1
ATOM 7700 O O . SER A 1 968 ? 42.399 -11.705 23.826 1.00 86.75 968 SER A O 1
ATOM 7702 N N . LYS A 1 969 ? 43.228 -10.059 22.542 1.00 90.31 969 LYS A N 1
ATOM 7703 C CA . LYS A 1 969 ? 42.610 -8.918 23.230 1.00 90.31 969 LYS A CA 1
ATOM 7704 C C . LYS A 1 969 ? 41.238 -8.498 22.684 1.00 90.31 969 LYS A C 1
ATOM 7706 O O . LYS A 1 969 ? 40.690 -7.524 23.199 1.00 90.31 969 LYS A O 1
ATOM 7711 N N . TYR A 1 970 ? 40.736 -9.131 21.623 1.00 94.12 970 TYR A N 1
ATOM 7712 C CA . TYR A 1 970 ? 39.437 -8.810 21.021 1.00 94.12 970 TYR A CA 1
ATOM 7713 C C . TYR A 1 970 ? 38.435 -9.935 21.272 1.00 94.12 970 TYR A C 1
ATOM 7715 O O . TYR A 1 970 ? 38.807 -11.103 21.308 1.00 94.12 970 TYR A O 1
ATOM 7723 N N . ASP A 1 971 ? 37.157 -9.577 21.365 1.00 93.56 971 ASP A N 1
ATOM 7724 C CA . ASP A 1 971 ? 36.051 -10.531 21.496 1.00 93.56 971 ASP A CA 1
ATOM 7725 C C . ASP A 1 971 ? 35.535 -11.011 20.129 1.00 93.56 971 ASP A C 1
ATOM 7727 O O . ASP A 1 971 ? 34.787 -11.986 20.049 1.00 93.56 971 ASP A O 1
ATOM 7731 N N . GLY A 1 972 ? 35.915 -10.319 19.048 1.00 94.69 972 GLY A N 1
ATOM 7732 C CA . GLY A 1 972 ? 35.498 -10.617 17.681 1.00 94.69 972 GLY A CA 1
ATOM 7733 C C . GLY A 1 972 ? 36.119 -9.693 16.628 1.00 94.69 972 GLY A C 1
ATOM 7734 O O . GLY A 1 972 ? 36.650 -8.623 16.949 1.00 94.69 972 GLY A O 1
ATOM 7735 N N . ILE A 1 973 ? 36.024 -10.099 15.360 1.00 96.00 973 ILE A N 1
ATOM 7736 C CA . ILE A 1 973 ? 36.449 -9.314 14.186 1.00 96.00 973 ILE A CA 1
ATOM 7737 C C . ILE A 1 973 ? 35.209 -8.918 13.389 1.00 96.00 973 ILE A C 1
ATOM 7739 O O . ILE A 1 973 ? 34.357 -9.758 13.145 1.00 96.00 973 ILE A O 1
ATOM 7743 N N . VAL A 1 974 ? 35.097 -7.672 12.938 1.00 97.00 974 VAL A N 1
ATOM 7744 C CA . VAL A 1 974 ? 33.970 -7.181 12.134 1.00 97.00 974 VAL A CA 1
ATOM 7745 C C . VAL A 1 974 ? 34.464 -6.680 10.783 1.00 97.00 974 VAL A C 1
ATOM 7747 O O . VAL A 1 974 ? 35.348 -5.831 10.710 1.00 97.00 974 VAL A O 1
ATOM 7750 N N . CYS A 1 975 ? 33.863 -7.168 9.702 1.00 95.50 975 CYS A N 1
ATOM 7751 C CA . CYS A 1 975 ? 34.168 -6.759 8.336 1.00 95.50 975 CYS A CA 1
ATOM 7752 C C . CYS A 1 975 ? 33.075 -5.820 7.807 1.00 95.50 975 CYS A C 1
ATOM 7754 O O . CYS A 1 975 ? 31.942 -6.243 7.585 1.00 95.50 975 CYS A O 1
ATOM 7756 N N . VAL A 1 976 ? 33.420 -4.553 7.567 1.00 94.94 976 VAL A N 1
ATOM 7757 C CA . VAL A 1 976 ? 32.555 -3.551 6.924 1.00 94.94 976 VAL A CA 1
ATOM 7758 C C . VAL A 1 976 ? 32.950 -3.441 5.453 1.00 94.94 976 VAL A C 1
ATOM 7760 O O . VAL A 1 976 ? 33.765 -2.602 5.054 1.00 94.94 976 VAL A O 1
ATOM 7763 N N . SER A 1 977 ? 32.432 -4.372 4.654 1.00 89.31 977 SER A N 1
ATOM 7764 C CA . SER A 1 977 ? 32.773 -4.560 3.239 1.00 89.31 977 SER A CA 1
ATOM 7765 C C . SER A 1 977 ? 31.742 -5.490 2.571 1.00 89.31 977 SER A C 1
ATOM 7767 O O . SER A 1 977 ? 30.672 -5.724 3.121 1.00 89.31 977 SER A O 1
ATOM 7769 N N . GLY A 1 978 ? 32.048 -5.999 1.376 1.00 84.69 978 GLY A N 1
ATOM 7770 C CA . GLY A 1 978 ? 31.425 -7.218 0.845 1.00 84.69 978 GLY A CA 1
ATOM 7771 C C . GLY A 1 978 ? 32.164 -8.480 1.285 1.00 84.69 978 GLY A C 1
ATOM 7772 O O . GLY A 1 978 ? 33.124 -8.403 2.059 1.00 84.69 978 GLY A O 1
ATOM 7773 N N . ASP A 1 979 ? 31.759 -9.618 0.723 1.00 87.19 979 ASP A N 1
ATOM 7774 C CA . ASP A 1 979 ? 32.242 -10.950 1.115 1.00 87.19 979 ASP A CA 1
ATOM 7775 C C . ASP A 1 979 ? 33.779 -11.115 1.004 1.00 87.19 979 ASP A C 1
ATOM 7777 O O . ASP A 1 979 ? 34.386 -11.772 1.842 1.00 87.19 979 ASP A O 1
ATOM 7781 N N . GLY A 1 980 ? 34.461 -10.435 0.074 1.00 87.69 980 GLY A N 1
ATOM 7782 C CA . GLY A 1 980 ? 35.911 -10.614 -0.135 1.00 87.69 980 GLY A CA 1
ATOM 7783 C C . GLY A 1 980 ? 36.809 -10.313 1.081 1.00 87.69 980 GLY A C 1
ATOM 7784 O O . GLY A 1 980 ? 37.803 -10.998 1.301 1.00 87.69 980 GLY A O 1
ATOM 7785 N N . VAL A 1 981 ? 36.456 -9.345 1.939 1.00 90.94 981 VAL A N 1
ATOM 7786 C CA . VAL A 1 981 ? 37.270 -9.066 3.148 1.00 90.94 981 VAL A CA 1
ATOM 7787 C C . VAL A 1 981 ? 37.120 -10.177 4.188 1.00 90.94 981 VAL A C 1
ATOM 7789 O O . VAL A 1 981 ? 38.089 -10.492 4.872 1.00 90.94 981 VAL A O 1
ATOM 7792 N N . LEU A 1 982 ? 35.943 -10.809 4.282 1.00 91.88 982 LEU A N 1
ATOM 7793 C CA . LEU A 1 982 ? 35.757 -11.989 5.131 1.00 91.88 982 LEU A CA 1
ATOM 7794 C C . LEU A 1 982 ? 36.725 -13.101 4.705 1.00 91.88 982 LEU A C 1
ATOM 7796 O O . LEU A 1 982 ? 37.378 -13.706 5.550 1.00 91.88 982 LEU A O 1
ATOM 7800 N N . VAL A 1 983 ? 36.849 -13.331 3.399 1.00 90.69 983 VAL A N 1
ATOM 7801 C CA . VAL A 1 983 ? 37.726 -14.362 2.828 1.00 90.69 983 VAL A CA 1
ATOM 7802 C C . VAL A 1 983 ? 39.190 -14.077 3.149 1.00 90.69 983 VAL A C 1
ATOM 7804 O O . VAL A 1 983 ? 39.916 -14.980 3.574 1.00 90.69 983 VAL A O 1
ATOM 7807 N N . GLU A 1 984 ? 39.623 -12.818 3.009 1.00 92.38 984 GLU A N 1
ATOM 7808 C CA . GLU A 1 984 ? 40.968 -12.385 3.400 1.00 92.38 984 GLU A CA 1
ATOM 7809 C C . GLU A 1 984 ? 41.242 -12.659 4.887 1.00 92.38 984 GLU A C 1
ATOM 7811 O O . GLU A 1 984 ? 42.300 -13.191 5.229 1.00 92.38 984 GLU A O 1
ATOM 7816 N N . VAL A 1 985 ? 40.286 -12.334 5.764 1.00 93.00 985 VAL A N 1
ATOM 7817 C CA . VAL A 1 985 ? 40.395 -12.565 7.213 1.00 93.00 985 VAL A CA 1
ATOM 7818 C C . VAL A 1 985 ? 40.482 -14.060 7.524 1.00 93.00 985 VAL A C 1
ATOM 7820 O O . VAL A 1 985 ? 41.389 -14.470 8.243 1.00 93.00 985 VAL A O 1
ATOM 7823 N N . VAL A 1 986 ? 39.601 -14.889 6.954 1.00 92.19 986 VAL A N 1
ATOM 7824 C CA . VAL A 1 986 ? 39.577 -16.347 7.177 1.00 92.19 986 VAL A CA 1
ATOM 7825 C C . VAL A 1 986 ? 40.889 -16.996 6.738 1.00 92.19 986 VAL A C 1
ATOM 7827 O O . VAL A 1 986 ? 41.513 -17.719 7.515 1.00 92.19 986 VAL A O 1
ATOM 7830 N N . ASN A 1 987 ? 41.360 -16.691 5.526 1.00 91.88 987 ASN A N 1
ATOM 7831 C CA . ASN A 1 987 ? 42.633 -17.216 5.032 1.00 91.88 987 ASN A CA 1
ATOM 7832 C C . ASN A 1 987 ? 43.823 -16.679 5.845 1.00 91.88 987 ASN A C 1
ATOM 7834 O O . ASN A 1 987 ? 44.813 -17.384 6.024 1.00 91.88 987 ASN A O 1
ATOM 7838 N N . GLY A 1 988 ? 43.734 -15.451 6.364 1.00 91.25 988 GLY A N 1
ATOM 7839 C CA . GLY A 1 988 ? 44.737 -14.875 7.259 1.00 91.25 988 GLY A CA 1
ATOM 7840 C C . GLY A 1 988 ? 44.824 -15.604 8.595 1.00 91.25 988 GLY A C 1
ATOM 7841 O O . GLY A 1 988 ? 45.931 -15.885 9.044 1.00 91.25 988 GLY A O 1
ATOM 7842 N N . LEU A 1 989 ? 43.682 -15.952 9.201 1.00 91.06 989 LEU A N 1
ATOM 7843 C CA . LEU A 1 989 ? 43.614 -16.701 10.462 1.00 91.06 989 LEU A CA 1
ATOM 7844 C C . LEU A 1 989 ? 44.161 -18.125 10.320 1.00 91.06 989 LEU A C 1
ATOM 7846 O O . LEU A 1 989 ? 44.917 -18.581 11.175 1.00 91.06 989 LEU A O 1
ATOM 7850 N N . LEU A 1 990 ? 43.805 -18.821 9.238 1.00 89.88 990 LEU A N 1
ATOM 7851 C CA . LEU A 1 990 ? 44.181 -20.224 9.032 1.00 89.88 990 LEU A CA 1
ATOM 7852 C C . LEU A 1 990 ? 45.653 -20.421 8.644 1.00 89.88 990 LEU A C 1
ATOM 7854 O O . LEU A 1 990 ? 46.191 -21.509 8.838 1.00 89.88 990 LEU A O 1
ATOM 7858 N N . GLU A 1 991 ? 46.335 -19.380 8.164 1.00 87.56 991 GLU A N 1
ATOM 7859 C CA . GLU A 1 991 ? 47.783 -19.400 7.906 1.00 87.56 991 GLU A CA 1
ATOM 7860 C C . GLU A 1 991 ? 48.649 -19.178 9.159 1.00 87.56 991 GLU A C 1
ATOM 7862 O O . GLU A 1 991 ? 49.879 -19.239 9.075 1.00 87.56 991 GLU A O 1
ATOM 7867 N N . ARG A 1 992 ? 48.044 -18.881 10.313 1.00 87.44 992 ARG A N 1
ATOM 7868 C CA . ARG A 1 992 ? 48.779 -18.609 11.556 1.00 87.44 992 ARG A CA 1
ATOM 7869 C C . ARG A 1 992 ? 49.263 -19.890 12.231 1.00 87.44 992 ARG A C 1
ATOM 7871 O O . ARG A 1 992 ? 48.696 -20.961 12.046 1.00 87.44 992 ARG A O 1
ATOM 7878 N N . GLU A 1 993 ? 50.277 -19.779 13.089 1.00 82.38 993 GLU A N 1
ATOM 7879 C CA . GLU A 1 993 ? 50.727 -20.905 13.927 1.00 82.38 993 GLU A CA 1
ATOM 7880 C C . GLU A 1 993 ? 49.697 -21.258 15.010 1.00 82.38 993 GLU A C 1
ATOM 7882 O O . GLU A 1 993 ? 49.425 -22.427 15.277 1.00 82.38 993 GLU A O 1
ATOM 7887 N N . ASP A 1 994 ? 49.087 -20.230 15.600 1.00 85.19 994 ASP A N 1
ATOM 7888 C CA . ASP A 1 994 ? 48.081 -20.281 16.663 1.00 85.19 994 ASP A CA 1
ATOM 7889 C C . ASP A 1 994 ? 46.643 -20.294 16.108 1.00 85.19 994 ASP A C 1
ATOM 7891 O O . ASP A 1 994 ? 45.696 -19.864 16.773 1.00 85.19 994 ASP A O 1
ATOM 7895 N N . TRP A 1 995 ? 46.453 -20.794 14.881 1.00 84.75 995 TRP A N 1
ATOM 7896 C CA . TRP A 1 995 ? 45.144 -20.823 14.218 1.00 84.75 995 TRP A CA 1
ATOM 7897 C C . TRP A 1 995 ? 44.076 -21.536 15.064 1.00 84.75 995 TRP A C 1
ATOM 7899 O O . TRP A 1 995 ? 42.929 -21.110 15.093 1.00 84.75 995 TRP A O 1
ATOM 7909 N N . LYS A 1 996 ? 44.434 -22.581 15.827 1.00 80.94 996 LYS A N 1
ATOM 7910 C CA . LYS A 1 996 ? 43.476 -23.354 16.646 1.00 80.94 996 LYS A CA 1
ATOM 7911 C C . LYS A 1 996 ? 42.760 -22.516 17.703 1.00 80.94 996 LYS A C 1
ATOM 7913 O O . LYS A 1 996 ? 41.599 -22.779 17.998 1.00 80.94 996 LYS A O 1
ATOM 7918 N N . THR A 1 997 ? 43.457 -21.550 18.297 1.00 76.69 997 THR A N 1
ATOM 7919 C CA . THR A 1 997 ? 42.900 -20.668 19.329 1.00 76.69 997 THR A CA 1
ATOM 7920 C C . THR A 1 997 ? 42.284 -19.419 18.713 1.00 76.69 997 THR A C 1
ATOM 7922 O O . THR A 1 997 ? 41.230 -18.978 19.155 1.00 76.69 997 THR A O 1
ATOM 7925 N N . THR A 1 998 ? 42.901 -18.865 17.668 1.00 77.19 998 THR A N 1
ATOM 7926 C CA . THR A 1 998 ? 42.439 -17.624 17.024 1.00 77.19 998 THR A CA 1
ATOM 7927 C C . THR A 1 998 ? 41.237 -17.820 16.103 1.00 77.19 998 THR A C 1
ATOM 7929 O O . THR A 1 998 ? 40.415 -16.919 15.991 1.00 77.19 998 THR A O 1
ATOM 7932 N N . PHE A 1 999 ? 41.069 -18.993 15.489 1.00 78.38 999 PHE A N 1
ATOM 7933 C CA . PHE A 1 999 ? 39.948 -19.270 14.584 1.00 78.38 999 PHE A CA 1
ATOM 7934 C C . PHE A 1 999 ? 38.602 -19.475 15.303 1.00 78.38 999 PHE A C 1
ATOM 7936 O O . PHE A 1 999 ? 37.547 -19.415 14.678 1.00 78.38 999 PHE A O 1
ATOM 7943 N N . GLN A 1 1000 ? 38.617 -19.655 16.630 1.00 80.12 1000 GLN A N 1
ATOM 7944 C CA . GLN A 1 1000 ? 37.402 -19.658 17.458 1.00 80.12 1000 GLN A CA 1
ATOM 7945 C C . GLN A 1 1000 ? 36.823 -18.249 17.672 1.00 80.12 1000 GLN A C 1
ATOM 7947 O O . GLN A 1 1000 ? 35.719 -18.103 18.201 1.00 80.12 1000 GLN A O 1
ATOM 7952 N N . LEU A 1 1001 ? 37.564 -17.207 17.284 1.00 89.19 1001 LEU A N 1
ATOM 7953 C CA . LEU A 1 1001 ? 37.133 -15.823 17.393 1.00 89.19 1001 LEU A CA 1
ATOM 7954 C C . LEU A 1 1001 ? 35.980 -15.554 16.403 1.00 89.19 1001 LEU A C 1
ATOM 7956 O O . LEU A 1 1001 ? 36.150 -15.780 15.204 1.00 89.19 1001 LEU A O 1
ATOM 7960 N N . PRO A 1 1002 ? 34.811 -15.071 16.863 1.00 93.81 1002 PRO A N 1
ATOM 7961 C CA . PRO A 1 1002 ? 33.662 -14.856 15.994 1.00 93.81 1002 PRO A CA 1
ATOM 7962 C C . PRO A 1 1002 ? 33.902 -13.716 14.997 1.00 93.81 1002 PRO A C 1
ATOM 7964 O O . PRO A 1 1002 ? 34.426 -12.653 15.351 1.00 93.81 1002 PRO A O 1
ATOM 7967 N N . ILE A 1 1003 ? 33.465 -13.926 13.752 1.00 95.31 1003 ILE A N 1
ATOM 7968 C CA . ILE A 1 1003 ? 33.560 -12.936 12.675 1.00 95.31 1003 ILE A CA 1
ATOM 7969 C C . ILE A 1 1003 ? 32.173 -12.353 12.375 1.00 95.31 1003 ILE A C 1
ATOM 7971 O O . ILE A 1 1003 ? 31.213 -13.072 12.113 1.00 95.31 1003 ILE A O 1
ATOM 7975 N N . GLY A 1 1004 ? 32.056 -11.032 12.429 1.00 95.19 1004 GLY A N 1
ATOM 7976 C CA . GLY A 1 1004 ? 30.859 -10.265 12.109 1.00 95.19 1004 GLY A CA 1
ATOM 7977 C C . GLY A 1 1004 ? 30.974 -9.613 10.741 1.00 95.19 1004 GLY A C 1
ATOM 7978 O O . GLY A 1 1004 ? 32.062 -9.259 10.288 1.00 95.19 1004 GLY A O 1
ATOM 7979 N N . MET A 1 1005 ? 29.839 -9.429 10.081 1.00 94.31 1005 MET A N 1
ATOM 7980 C CA . MET A 1 1005 ? 29.786 -8.901 8.723 1.00 94.31 1005 MET A CA 1
ATOM 7981 C C . MET A 1 1005 ? 28.759 -7.795 8.643 1.00 94.31 1005 MET A C 1
ATOM 7983 O O . MET A 1 1005 ? 27.657 -7.944 9.158 1.00 94.31 1005 MET A O 1
ATOM 7987 N N . ILE A 1 1006 ? 29.115 -6.701 7.980 1.00 94.69 1006 ILE A N 1
ATOM 7988 C CA . ILE A 1 1006 ? 28.235 -5.557 7.774 1.00 94.69 1006 ILE A CA 1
ATOM 7989 C C . ILE A 1 1006 ? 28.185 -5.267 6.271 1.00 94.69 1006 ILE A C 1
ATOM 7991 O O . ILE A 1 1006 ? 29.243 -5.013 5.688 1.00 94.69 1006 ILE A O 1
ATOM 7995 N N . PRO A 1 1007 ? 26.989 -5.286 5.644 1.00 92.50 1007 PRO A N 1
ATOM 7996 C CA . PRO A 1 1007 ? 26.845 -5.170 4.198 1.00 92.50 1007 PRO A CA 1
ATOM 7997 C C . PRO A 1 1007 ? 27.252 -3.771 3.730 1.00 92.50 1007 PRO A C 1
ATOM 7999 O O . PRO A 1 1007 ? 26.536 -2.789 3.923 1.00 92.50 1007 PRO A O 1
ATOM 8002 N N . ALA A 1 1008 ? 28.425 -3.676 3.112 1.00 90.00 1008 ALA A N 1
ATOM 8003 C CA . ALA A 1 1008 ? 28.919 -2.448 2.490 1.00 90.00 1008 ALA A CA 1
ATOM 8004 C C . ALA A 1 1008 ? 29.562 -2.698 1.112 1.00 90.00 1008 ALA A C 1
ATOM 8006 O O . ALA A 1 1008 ? 30.166 -1.793 0.525 1.00 90.00 1008 ALA A O 1
ATOM 8007 N N . GLY A 1 1009 ? 29.464 -3.929 0.601 1.00 83.38 1009 GLY A N 1
ATOM 8008 C CA . GLY A 1 1009 ? 30.000 -4.353 -0.687 1.00 83.38 1009 GLY A CA 1
ATOM 8009 C C . GLY A 1 1009 ? 28.963 -4.439 -1.803 1.00 83.38 1009 GLY A C 1
ATOM 8010 O O . GLY A 1 1009 ? 27.795 -4.112 -1.624 1.00 83.38 1009 GLY A O 1
ATOM 8011 N N . THR A 1 1010 ? 29.425 -4.880 -2.977 1.00 77.62 1010 THR A N 1
ATOM 8012 C CA . THR A 1 1010 ? 28.570 -5.172 -4.144 1.00 77.62 1010 THR A CA 1
ATOM 8013 C C . THR A 1 1010 ? 27.950 -6.574 -4.062 1.00 77.62 1010 THR A C 1
ATOM 8015 O O . THR A 1 1010 ? 26.848 -6.771 -4.562 1.00 77.62 1010 THR A O 1
ATOM 8018 N N . GLY A 1 1011 ? 28.657 -7.527 -3.444 1.00 78.00 1011 GLY A N 1
ATOM 8019 C CA . GLY A 1 1011 ? 28.167 -8.855 -3.073 1.00 78.00 1011 GLY A CA 1
ATOM 8020 C C . GLY A 1 1011 ? 28.172 -8.973 -1.549 1.00 78.00 1011 GLY A C 1
ATOM 8021 O O . GLY A 1 1011 ? 29.199 -8.692 -0.925 1.00 78.00 1011 GLY A O 1
ATOM 8022 N N . ASN A 1 1012 ? 27.003 -9.281 -0.982 1.00 88.81 1012 ASN A N 1
ATOM 8023 C CA . ASN A 1 1012 ? 26.759 -9.413 0.458 1.00 88.81 1012 ASN A CA 1
ATOM 8024 C C . ASN A 1 1012 ? 26.028 -10.746 0.746 1.00 88.81 1012 ASN A C 1
ATOM 8026 O O . ASN A 1 1012 ? 25.075 -10.796 1.528 1.00 88.81 1012 ASN A O 1
ATOM 8030 N N . GLY A 1 1013 ? 26.421 -11.820 0.052 1.00 91.44 1013 GLY A N 1
ATOM 8031 C CA . GLY A 1 1013 ? 25.723 -13.110 0.066 1.00 91.44 1013 GLY A CA 1
ATOM 8032 C C . GLY A 1 1013 ? 25.736 -13.789 1.435 1.00 91.44 1013 GLY A C 1
ATOM 8033 O O . GLY A 1 1013 ? 24.710 -14.301 1.892 1.00 91.44 1013 GLY A O 1
ATOM 8034 N N . MET A 1 1014 ? 26.860 -13.725 2.151 1.00 92.75 1014 MET A N 1
ATOM 8035 C CA . MET A 1 1014 ? 26.977 -14.383 3.454 1.00 92.75 1014 MET A CA 1
ATOM 8036 C C . MET A 1 1014 ? 26.118 -13.691 4.521 1.00 92.75 1014 MET A C 1
ATOM 8038 O O . MET A 1 1014 ? 25.371 -14.353 5.240 1.00 92.75 1014 MET A O 1
ATOM 8042 N N . ILE A 1 1015 ? 26.150 -12.356 4.604 1.00 93.56 1015 ILE A N 1
ATOM 8043 C CA . ILE A 1 1015 ? 25.322 -11.629 5.581 1.00 93.56 1015 ILE A CA 1
ATOM 8044 C C . ILE A 1 1015 ? 23.829 -11.700 5.230 1.00 93.56 1015 ILE A C 1
ATOM 8046 O O . ILE A 1 1015 ? 23.003 -11.851 6.129 1.00 93.56 1015 ILE A O 1
ATOM 8050 N N . LYS A 1 1016 ? 23.466 -11.712 3.937 1.00 93.19 1016 LYS A N 1
ATOM 8051 C CA . LYS A 1 1016 ? 22.093 -12.010 3.502 1.00 93.19 1016 LYS A CA 1
ATOM 8052 C C . LYS A 1 1016 ? 21.663 -13.407 3.965 1.00 93.19 1016 LYS A C 1
ATOM 8054 O O . LYS A 1 1016 ? 20.576 -13.539 4.517 1.00 93.19 1016 LYS A O 1
ATOM 8059 N N . SER A 1 1017 ? 22.534 -14.413 3.849 1.00 93.81 1017 SER A N 1
ATOM 8060 C CA . SER A 1 1017 ? 22.282 -15.776 4.346 1.00 93.81 1017 SER A CA 1
ATOM 8061 C C . SER A 1 1017 ? 22.090 -15.865 5.862 1.00 93.81 1017 SER A C 1
ATOM 8063 O O . SER A 1 1017 ? 21.398 -16.767 6.333 1.00 93.81 1017 SER A O 1
ATOM 8065 N N . LEU A 1 1018 ? 22.674 -14.939 6.629 1.00 93.06 1018 LEU A N 1
ATOM 8066 C CA . LEU A 1 1018 ? 22.486 -14.863 8.078 1.00 93.06 1018 LEU A CA 1
ATOM 8067 C C . LEU A 1 1018 ? 21.195 -14.135 8.484 1.00 93.06 1018 LEU A C 1
ATOM 8069 O O . LEU A 1 1018 ? 20.599 -14.492 9.497 1.00 93.06 1018 LEU A O 1
ATOM 8073 N N . LEU A 1 1019 ? 20.770 -13.111 7.746 1.00 92.50 1019 LEU A N 1
ATOM 8074 C CA . LEU A 1 1019 ? 19.640 -12.258 8.144 1.00 92.50 1019 LEU A CA 1
ATOM 8075 C C . LEU A 1 1019 ? 18.296 -12.720 7.561 1.00 92.50 1019 LEU A C 1
ATOM 8077 O O . LEU A 1 1019 ? 17.272 -12.633 8.233 1.00 92.50 1019 LEU A O 1
ATOM 8081 N N . ASP A 1 1020 ? 18.299 -13.259 6.343 1.00 90.50 1020 ASP A N 1
ATOM 8082 C CA . ASP A 1 1020 ? 17.084 -13.647 5.620 1.00 90.50 1020 ASP A CA 1
ATOM 8083 C C . ASP A 1 1020 ? 16.217 -14.704 6.340 1.00 90.50 1020 ASP A C 1
ATOM 8085 O O . ASP A 1 1020 ? 15.005 -14.497 6.424 1.00 90.50 1020 ASP A O 1
ATOM 8089 N N . PRO A 1 1021 ? 16.771 -15.779 6.950 1.00 88.62 1021 PRO A N 1
ATOM 8090 C CA . PRO A 1 1021 ? 15.934 -16.812 7.567 1.00 88.62 1021 PRO A CA 1
ATOM 8091 C C . PRO A 1 1021 ? 15.191 -16.353 8.830 1.00 88.62 1021 PRO A C 1
ATOM 8093 O O . PRO A 1 1021 ? 14.170 -16.941 9.174 1.00 88.62 1021 PRO A O 1
ATOM 8096 N N . VAL A 1 1022 ? 15.688 -15.316 9.516 1.00 88.00 1022 VAL A N 1
ATOM 8097 C CA . VAL A 1 1022 ? 15.017 -14.699 10.678 1.00 88.00 1022 VAL A CA 1
ATOM 8098 C C . VAL A 1 1022 ? 14.104 -13.535 10.268 1.00 88.00 1022 VAL A C 1
ATOM 8100 O O . VAL A 1 1022 ? 13.556 -12.844 11.121 1.00 88.00 1022 VAL A O 1
ATOM 8103 N N . GLY A 1 1023 ? 13.946 -13.299 8.961 1.00 84.38 1023 GLY A N 1
ATOM 8104 C CA . GLY A 1 1023 ? 13.092 -12.253 8.409 1.00 84.38 1023 GLY A CA 1
ATOM 8105 C C . GLY A 1 1023 ? 13.694 -10.848 8.428 1.00 84.38 1023 GLY A C 1
ATOM 8106 O O . GLY A 1 1023 ? 12.983 -9.918 8.067 1.00 84.38 1023 GLY A O 1
ATOM 8107 N N . LEU A 1 1024 ? 14.971 -10.681 8.798 1.00 85.44 1024 LEU A N 1
ATOM 8108 C CA . LEU A 1 1024 ? 15.633 -9.375 8.860 1.00 85.44 1024 LEU A CA 1
ATOM 8109 C C . LEU A 1 1024 ? 16.149 -8.928 7.486 1.00 85.44 1024 LEU A C 1
ATOM 8111 O O . LEU A 1 1024 ? 16.722 -9.704 6.715 1.00 85.44 1024 LEU A O 1
ATOM 8115 N N . ARG A 1 1025 ? 16.023 -7.629 7.201 1.00 84.69 1025 ARG A N 1
ATOM 8116 C CA . ARG A 1 1025 ? 16.578 -7.019 5.988 1.00 84.69 1025 ARG A CA 1
ATOM 8117 C C . ARG A 1 1025 ? 18.112 -7.021 6.011 1.00 84.69 1025 ARG A C 1
ATOM 8119 O O . ARG A 1 1025 ? 18.738 -6.770 7.039 1.00 84.69 1025 ARG A O 1
ATOM 8126 N N . CYS A 1 1026 ? 18.729 -7.242 4.848 1.00 89.38 1026 CYS A N 1
ATOM 8127 C CA . CYS A 1 1026 ? 20.179 -7.135 4.667 1.00 89.38 1026 CYS A CA 1
ATOM 8128 C C . CYS A 1 1026 ? 20.621 -5.661 4.637 1.00 89.38 1026 CYS A C 1
ATOM 8130 O O . CYS A 1 1026 ? 20.828 -5.083 3.574 1.00 89.38 1026 CYS A O 1
ATOM 8132 N N . CYS A 1 1027 ? 20.724 -5.036 5.810 1.00 90.12 1027 CYS A N 1
ATOM 8133 C CA . CYS A 1 1027 ? 21.170 -3.653 5.983 1.00 90.12 1027 CYS A CA 1
ATOM 8134 C C . CYS A 1 1027 ? 22.221 -3.534 7.100 1.00 90.12 1027 CYS A C 1
ATOM 8136 O O . CYS A 1 1027 ? 22.412 -4.444 7.914 1.00 90.12 1027 CYS A O 1
ATOM 8138 N N . ALA A 1 1028 ? 22.937 -2.405 7.132 1.00 91.88 1028 ALA A N 1
ATOM 8139 C CA . ALA A 1 1028 ? 24.036 -2.196 8.072 1.00 91.88 1028 ALA A CA 1
ATOM 8140 C C . ALA A 1 1028 ? 23.572 -2.158 9.536 1.00 91.88 1028 ALA A C 1
ATOM 8142 O O . ALA A 1 1028 ? 24.261 -2.700 10.402 1.00 91.88 1028 ALA A O 1
ATOM 8143 N N . SER A 1 1029 ? 22.404 -1.577 9.822 1.00 91.50 1029 SER A N 1
ATOM 8144 C CA . SER A 1 1029 ? 21.843 -1.511 11.176 1.00 91.50 1029 SER A CA 1
ATOM 8145 C C . SER A 1 1029 ? 21.499 -2.901 11.719 1.00 91.50 1029 SER A C 1
ATOM 8147 O O . SER A 1 1029 ? 21.989 -3.263 12.787 1.00 91.50 1029 SER A O 1
ATOM 8149 N N . SER A 1 1030 ? 20.752 -3.721 10.976 1.00 91.81 1030 SER A N 1
ATOM 8150 C CA . SER A 1 1030 ? 20.351 -5.071 11.411 1.00 91.81 1030 SER A CA 1
ATOM 8151 C C . SER A 1 1030 ? 21.539 -6.011 11.610 1.00 91.81 1030 SER A C 1
ATOM 8153 O O . SER A 1 1030 ? 21.589 -6.756 12.595 1.00 91.81 1030 SER A O 1
ATOM 8155 N N . ALA A 1 1031 ? 22.552 -5.911 10.747 1.00 93.62 1031 ALA A N 1
ATOM 8156 C CA . ALA A 1 1031 ? 23.818 -6.612 10.931 1.00 93.62 1031 ALA A CA 1
ATOM 8157 C C . ALA A 1 1031 ? 24.562 -6.153 12.201 1.00 93.62 1031 ALA A C 1
ATOM 8159 O O . ALA A 1 1031 ? 24.994 -6.979 13.005 1.00 93.62 1031 ALA A O 1
ATOM 8160 N N . THR A 1 1032 ? 24.658 -4.838 12.426 1.00 94.81 1032 THR A N 1
ATOM 8161 C CA . THR A 1 1032 ? 25.348 -4.263 13.595 1.00 94.81 1032 THR A CA 1
ATOM 8162 C C . THR A 1 1032 ? 24.663 -4.661 14.904 1.00 94.81 1032 THR A C 1
ATOM 8164 O O . THR A 1 1032 ? 25.335 -5.072 15.847 1.00 94.81 1032 THR A O 1
ATOM 8167 N N . ILE A 1 1033 ? 23.328 -4.626 14.955 1.00 93.00 1033 ILE A N 1
ATOM 8168 C CA . ILE A 1 1033 ? 22.552 -5.049 16.131 1.00 93.00 1033 ILE A CA 1
ATOM 8169 C C . ILE A 1 1033 ? 22.729 -6.541 16.418 1.00 93.00 1033 ILE A C 1
ATOM 8171 O O . ILE A 1 1033 ? 22.859 -6.925 17.579 1.00 93.00 1033 ILE A O 1
ATOM 8175 N N . SER A 1 1034 ? 22.803 -7.377 15.382 1.00 93.25 1034 SER A N 1
ATOM 8176 C CA . SER A 1 1034 ? 23.082 -8.810 15.546 1.00 93.25 1034 SER A CA 1
ATOM 8177 C C . SER A 1 1034 ? 24.458 -9.049 16.182 1.00 93.25 1034 SER A C 1
ATOM 8179 O O . SER A 1 1034 ? 24.580 -9.859 17.099 1.00 93.25 1034 SER A O 1
ATOM 8181 N N . ILE A 1 1035 ? 25.476 -8.279 15.776 1.00 95.31 1035 ILE A N 1
ATOM 8182 C CA . ILE A 1 1035 ? 26.819 -8.327 16.378 1.00 95.31 1035 ILE A CA 1
ATOM 8183 C C . ILE A 1 1035 ? 26.789 -7.843 17.835 1.00 95.31 1035 ILE A C 1
ATOM 8185 O O . ILE A 1 1035 ? 27.351 -8.506 18.703 1.00 95.31 1035 ILE A O 1
ATOM 8189 N N . ILE A 1 1036 ? 26.104 -6.729 18.127 1.00 94.31 1036 ILE A N 1
ATOM 8190 C CA . ILE A 1 1036 ? 25.964 -6.187 19.492 1.00 94.31 1036 ILE A CA 1
ATOM 8191 C C . ILE A 1 1036 ? 25.300 -7.203 20.427 1.00 94.31 1036 ILE A C 1
ATOM 8193 O O . ILE A 1 1036 ? 25.715 -7.341 21.575 1.00 94.31 1036 ILE A O 1
ATOM 8197 N N . ARG A 1 1037 ? 24.284 -7.935 19.953 1.00 91.75 1037 ARG A N 1
ATOM 8198 C CA . ARG A 1 1037 ? 23.604 -8.969 20.751 1.00 91.75 1037 ARG A CA 1
ATOM 8199 C C . ARG A 1 1037 ? 24.502 -10.172 21.054 1.00 91.75 1037 ARG A C 1
ATOM 8201 O O . ARG A 1 1037 ? 24.268 -10.847 22.048 1.00 91.75 1037 ARG A O 1
ATOM 8208 N N . GLY A 1 1038 ? 25.535 -10.417 20.246 1.00 91.56 1038 GLY A N 1
ATOM 8209 C CA . GLY A 1 1038 ? 26.593 -11.383 20.549 1.00 91.56 1038 GLY A CA 1
ATOM 8210 C C . GLY A 1 1038 ? 26.239 -12.855 20.313 1.00 91.56 1038 GLY A C 1
ATOM 8211 O O . GLY A 1 1038 ? 27.028 -13.724 20.691 1.00 91.56 1038 GLY A O 1
ATOM 8212 N N . HIS A 1 1039 ? 25.099 -13.160 19.680 1.00 92.31 1039 HIS A N 1
ATOM 8213 C CA . HIS A 1 1039 ? 24.767 -14.532 19.284 1.00 92.31 1039 HIS A CA 1
ATOM 8214 C C . HIS A 1 1039 ? 25.735 -15.033 18.205 1.00 92.31 1039 HIS A C 1
ATOM 8216 O O . HIS A 1 1039 ? 26.256 -14.260 17.397 1.00 92.31 1039 HIS A O 1
ATOM 8222 N N . LYS A 1 1040 ? 26.005 -16.341 18.223 1.00 92.31 1040 LYS A N 1
ATOM 8223 C CA . LYS A 1 1040 ? 27.033 -16.978 17.397 1.00 92.31 1040 LYS A CA 1
ATOM 8224 C C . LYS A 1 1040 ? 26.451 -18.159 16.636 1.00 92.31 1040 LYS A C 1
ATOM 8226 O O . LYS A 1 1040 ? 25.635 -18.901 17.182 1.00 92.31 1040 LYS A O 1
ATOM 8231 N N . ARG A 1 1041 ? 26.936 -18.376 15.417 1.00 91.62 1041 ARG A N 1
ATOM 8232 C CA . ARG A 1 1041 ? 26.581 -19.517 14.571 1.00 91.62 1041 ARG A CA 1
ATOM 8233 C C . ARG A 1 1041 ? 27.831 -20.129 13.955 1.00 91.62 1041 ARG A C 1
ATOM 8235 O O . ARG A 1 1041 ? 28.697 -19.407 13.468 1.00 91.62 1041 ARG A O 1
ATOM 8242 N N . SER A 1 1042 ? 27.913 -21.453 13.966 1.00 91.94 1042 SER A N 1
ATOM 8243 C CA . SER A 1 1042 ? 28.990 -22.179 13.295 1.00 91.94 1042 SER A CA 1
ATOM 8244 C C . SER A 1 1042 ? 28.802 -22.167 11.772 1.00 91.94 1042 SER A C 1
ATOM 8246 O O . SER A 1 1042 ? 27.674 -22.159 11.267 1.00 91.94 1042 SER A O 1
ATOM 8248 N N . LEU A 1 1043 ? 29.910 -22.174 11.038 1.00 92.00 1043 LEU A N 1
ATOM 8249 C CA . LEU A 1 1043 ? 29.975 -22.132 9.581 1.00 92.00 1043 LEU A CA 1
ATOM 8250 C C . LEU A 1 1043 ? 30.955 -23.197 9.078 1.00 92.00 1043 LEU A C 1
ATOM 8252 O O . LEU A 1 1043 ? 32.059 -23.340 9.604 1.00 92.00 1043 LEU A O 1
ATOM 8256 N N . ASP A 1 1044 ? 30.550 -23.913 8.037 1.00 92.19 1044 ASP A N 1
ATOM 8257 C CA . ASP A 1 1044 ? 31.395 -24.869 7.323 1.00 92.19 1044 ASP A CA 1
ATOM 8258 C C . ASP A 1 1044 ? 32.512 -24.151 6.550 1.00 92.19 1044 ASP A C 1
ATOM 8260 O O . ASP A 1 1044 ? 32.331 -23.027 6.090 1.00 92.19 1044 ASP A O 1
ATOM 8264 N N . VAL A 1 1045 ? 33.680 -24.767 6.383 1.00 91.94 1045 VAL A N 1
ATOM 8265 C CA . VAL A 1 1045 ? 34.772 -24.170 5.591 1.00 91.94 1045 VAL A CA 1
ATOM 8266 C C . VAL A 1 1045 ? 35.224 -25.158 4.532 1.00 91.94 1045 VAL A C 1
ATOM 8268 O O . VAL A 1 1045 ? 35.582 -26.294 4.839 1.00 91.94 1045 VAL A O 1
ATOM 8271 N N . ALA A 1 1046 ? 35.210 -24.724 3.274 1.00 93.19 1046 ALA A N 1
ATOM 8272 C CA . ALA A 1 1046 ? 35.681 -25.511 2.150 1.00 93.19 1046 ALA A CA 1
ATOM 8273 C C . ALA A 1 1046 ? 37.190 -25.308 1.963 1.00 93.19 1046 ALA A C 1
ATOM 8275 O O . ALA A 1 1046 ? 37.662 -24.201 1.711 1.00 93.19 1046 ALA A O 1
ATOM 8276 N N . THR A 1 1047 ? 37.956 -26.388 2.046 1.00 92.38 1047 THR A N 1
ATOM 8277 C CA . THR A 1 1047 ? 39.379 -26.413 1.706 1.00 92.38 1047 THR A CA 1
ATOM 8278 C C . THR A 1 1047 ? 39.542 -26.796 0.240 1.00 92.38 1047 THR A C 1
ATOM 8280 O O . THR A 1 1047 ? 39.186 -27.905 -0.160 1.00 92.38 1047 THR A O 1
ATOM 8283 N N . ILE A 1 1048 ? 40.109 -25.888 -0.550 1.00 92.94 1048 ILE A N 1
ATOM 8284 C CA . ILE A 1 1048 ? 40.472 -26.094 -1.952 1.00 92.94 1048 ILE A CA 1
ATOM 8285 C C . ILE A 1 1048 ? 41.979 -26.333 -2.020 1.00 92.94 1048 ILE A C 1
ATOM 8287 O O . ILE A 1 1048 ? 42.763 -25.482 -1.596 1.00 92.94 1048 ILE A O 1
ATOM 8291 N N . SER A 1 1049 ? 42.396 -27.477 -2.554 1.00 89.69 1049 SER A N 1
ATOM 8292 C CA . SER A 1 1049 ? 43.799 -27.879 -2.631 1.00 89.69 1049 SER A CA 1
ATOM 8293 C C . SER A 1 1049 ? 44.249 -28.203 -4.057 1.00 89.69 1049 SER A C 1
ATOM 8295 O O . SER A 1 1049 ? 43.545 -28.847 -4.842 1.00 89.69 1049 SER A O 1
ATOM 8297 N N . GLN A 1 1050 ? 45.466 -27.753 -4.377 1.00 87.25 1050 GLN A N 1
ATOM 8298 C CA . GLN A 1 1050 ? 46.206 -28.117 -5.583 1.00 87.25 1050 GLN A CA 1
ATOM 8299 C C . GLN A 1 1050 ? 47.697 -28.242 -5.240 1.00 87.25 1050 GLN A C 1
ATOM 8301 O O . GLN A 1 1050 ? 48.401 -27.248 -5.055 1.00 87.25 1050 GLN A O 1
ATOM 8306 N N . GLY A 1 1051 ? 48.188 -29.479 -5.127 1.00 82.62 1051 GLY A N 1
ATOM 8307 C CA . GLY A 1 1051 ? 49.551 -29.736 -4.658 1.00 82.62 1051 GLY A CA 1
ATOM 8308 C C . GLY A 1 1051 ? 49.755 -29.229 -3.226 1.00 82.62 1051 GLY A C 1
ATOM 8309 O O . GLY A 1 1051 ? 49.033 -29.632 -2.322 1.00 82.62 1051 GLY A O 1
ATOM 8310 N N . THR A 1 1052 ? 50.735 -28.346 -3.020 1.00 79.06 1052 THR A N 1
ATOM 8311 C CA . THR A 1 1052 ? 51.019 -27.711 -1.718 1.00 79.06 1052 THR A CA 1
ATOM 8312 C C . THR A 1 1052 ? 50.221 -26.428 -1.479 1.00 79.06 1052 THR A C 1
ATOM 8314 O O . THR A 1 1052 ? 50.232 -25.897 -0.369 1.00 79.06 1052 THR A O 1
ATOM 8317 N N . THR A 1 1053 ? 49.542 -25.901 -2.501 1.00 85.25 1053 THR A N 1
ATOM 8318 C CA . THR A 1 1053 ? 48.776 -24.657 -2.407 1.00 85.25 1053 THR A CA 1
ATOM 8319 C C . THR A 1 1053 ? 47.365 -24.947 -1.908 1.00 85.25 1053 THR A C 1
ATOM 8321 O O . THR A 1 1053 ? 46.678 -25.825 -2.436 1.00 85.25 1053 THR A O 1
ATOM 8324 N N . LYS A 1 1054 ? 46.929 -24.189 -0.897 1.00 88.06 1054 LYS A N 1
ATOM 8325 C CA . LYS A 1 1054 ? 45.609 -24.308 -0.270 1.00 88.06 1054 LYS A CA 1
ATOM 8326 C C . LYS A 1 1054 ? 44.910 -22.951 -0.253 1.00 88.06 1054 LYS A C 1
ATOM 8328 O O . LYS A 1 1054 ? 45.564 -21.920 -0.098 1.00 88.06 1054 LYS A O 1
ATOM 8333 N N . PHE A 1 1055 ? 43.596 -22.968 -0.427 1.00 91.75 1055 PHE A N 1
ATOM 8334 C CA . PHE A 1 1055 ? 42.718 -21.809 -0.304 1.00 91.75 1055 PHE A CA 1
ATOM 8335 C C . PHE A 1 1055 ? 41.463 -22.216 0.462 1.00 91.75 1055 PHE A C 1
ATOM 8337 O O . PHE A 1 1055 ? 40.914 -23.291 0.217 1.00 91.75 1055 PHE A O 1
ATOM 8344 N N . PHE A 1 1056 ? 41.015 -21.368 1.381 1.00 92.25 1056 PHE A N 1
ATOM 8345 C CA . PHE A 1 1056 ? 39.843 -21.636 2.206 1.00 92.25 1056 PHE A CA 1
ATOM 8346 C C . PHE A 1 1056 ? 38.679 -20.767 1.743 1.00 92.25 1056 PHE A C 1
ATOM 8348 O O . PHE A 1 1056 ? 38.775 -19.540 1.778 1.00 92.25 1056 PHE A O 1
ATOM 8355 N N . SER A 1 1057 ? 37.601 -21.415 1.313 1.00 92.56 1057 SER A N 1
ATOM 8356 C CA . SER A 1 1057 ? 36.365 -20.779 0.868 1.00 92.56 1057 SER A CA 1
ATOM 8357 C C . SER A 1 1057 ? 35.264 -20.947 1.909 1.00 92.56 1057 SER A C 1
ATOM 8359 O O . SER A 1 1057 ? 35.159 -21.979 2.575 1.00 92.56 1057 SER A O 1
ATOM 8361 N N . VAL A 1 1058 ? 34.445 -19.913 2.054 1.00 91.62 1058 VAL A N 1
ATOM 8362 C CA . VAL A 1 1058 ? 33.344 -19.849 3.021 1.00 91.62 1058 VAL A CA 1
ATOM 8363 C C . VAL A 1 1058 ? 31.988 -19.594 2.374 1.00 91.62 1058 VAL A C 1
ATOM 8365 O O . VAL A 1 1058 ? 30.974 -19.852 3.022 1.00 91.62 1058 VAL A O 1
ATOM 8368 N N . LEU A 1 1059 ? 31.942 -19.113 1.126 1.00 91.38 1059 LEU A N 1
ATOM 8369 C CA . LEU A 1 1059 ? 30.708 -18.733 0.437 1.00 91.38 1059 LEU A CA 1
ATOM 8370 C C . LEU A 1 1059 ? 30.407 -19.666 -0.746 1.00 91.38 1059 LEU A C 1
ATOM 8372 O O . LEU A 1 1059 ? 29.425 -20.414 -0.704 1.00 91.38 1059 LEU A O 1
ATOM 8376 N N . MET A 1 1060 ? 31.220 -19.602 -1.803 1.00 91.75 1060 MET A N 1
ATOM 8377 C CA . MET A 1 1060 ? 31.025 -20.316 -3.059 1.00 91.75 1060 MET A CA 1
ATOM 8378 C C . MET A 1 1060 ? 32.296 -20.492 -3.912 1.00 91.75 1060 MET A C 1
ATOM 8380 O O . MET A 1 1060 ? 33.254 -19.725 -3.850 1.00 91.75 1060 MET A O 1
ATOM 8384 N N . LEU A 1 1061 ? 32.250 -21.469 -4.816 1.00 94.81 1061 LEU A N 1
ATOM 8385 C CA . LEU A 1 1061 ? 33.159 -21.610 -5.954 1.00 94.81 1061 LEU A CA 1
ATOM 8386 C C . LEU A 1 1061 ? 32.352 -21.641 -7.250 1.00 94.81 1061 LEU A C 1
ATOM 8388 O O . LEU A 1 1061 ? 31.343 -22.340 -7.337 1.00 94.81 1061 LEU A O 1
ATOM 8392 N N . ALA A 1 1062 ? 32.820 -20.933 -8.276 1.00 94.44 1062 ALA A N 1
ATOM 8393 C CA . ALA A 1 1062 ? 32.209 -20.888 -9.595 1.00 94.44 1062 ALA A CA 1
ATOM 8394 C C . ALA A 1 1062 ? 33.208 -21.219 -10.714 1.00 94.44 1062 ALA A C 1
ATOM 8396 O O . ALA A 1 1062 ? 34.343 -20.744 -10.759 1.00 94.44 1062 ALA A O 1
ATOM 8397 N N . TRP A 1 1063 ? 32.734 -21.992 -11.690 1.00 95.38 1063 TRP A N 1
ATOM 8398 C CA . TRP A 1 1063 ? 33.409 -22.223 -12.964 1.00 95.38 1063 TRP A CA 1
ATOM 8399 C C . TRP A 1 1063 ? 32.418 -22.070 -14.126 1.00 95.38 1063 TRP A C 1
ATOM 8401 O O . TRP A 1 1063 ? 31.257 -22.480 -14.035 1.00 95.38 1063 TRP A O 1
ATOM 8411 N N . GLY A 1 1064 ? 32.862 -21.461 -15.227 1.00 93.56 1064 GLY A N 1
ATOM 8412 C CA . GLY A 1 1064 ? 32.048 -21.225 -16.424 1.00 93.56 1064 GLY A CA 1
ATOM 8413 C C . GLY A 1 1064 ? 31.340 -19.866 -16.434 1.00 93.56 1064 GLY A C 1
ATOM 8414 O O . GLY A 1 1064 ? 31.954 -18.848 -16.123 1.00 93.56 1064 GLY A O 1
ATOM 8415 N N . LEU A 1 1065 ? 30.061 -19.836 -16.831 1.00 92.00 1065 LEU A N 1
ATOM 8416 C CA . LEU A 1 1065 ? 29.296 -18.605 -17.082 1.00 92.00 1065 LEU A CA 1
ATOM 8417 C C . LEU A 1 1065 ? 29.367 -17.582 -15.938 1.00 92.00 1065 LEU A C 1
ATOM 8419 O O . LEU A 1 1065 ? 29.589 -16.405 -16.208 1.00 92.00 1065 LEU A O 1
ATOM 8423 N N . VAL A 1 1066 ? 29.188 -18.000 -14.682 1.00 90.06 1066 VAL A N 1
ATOM 8424 C CA . VAL A 1 1066 ? 29.194 -17.057 -13.547 1.00 90.06 1066 VAL A CA 1
ATOM 8425 C C . VAL A 1 1066 ? 30.579 -16.498 -13.259 1.00 90.06 1066 VAL A C 1
ATOM 8427 O O . VAL A 1 1066 ? 30.701 -15.288 -13.108 1.00 90.06 1066 VAL A O 1
ATOM 8430 N N . ALA A 1 1067 ? 31.625 -17.326 -13.296 1.00 91.38 1067 ALA A N 1
ATOM 8431 C CA . ALA A 1 1067 ? 33.001 -16.849 -13.146 1.00 91.38 1067 ALA A CA 1
ATOM 8432 C C . ALA A 1 1067 ? 33.386 -15.864 -14.269 1.00 91.38 1067 ALA A C 1
ATOM 8434 O O . ALA A 1 1067 ? 34.048 -14.855 -14.029 1.00 91.38 1067 ALA A O 1
ATOM 8435 N N . ASP A 1 1068 ? 32.918 -16.108 -15.500 1.00 91.12 1068 ASP A N 1
ATOM 8436 C CA . ASP A 1 1068 ? 33.086 -15.166 -16.610 1.00 91.12 1068 ASP A CA 1
ATOM 8437 C C . ASP A 1 1068 ? 32.374 -13.830 -16.343 1.00 91.12 1068 ASP A C 1
ATOM 8439 O O . ASP A 1 1068 ? 32.898 -12.774 -16.701 1.00 91.12 1068 ASP A O 1
ATOM 8443 N N . ILE A 1 1069 ? 31.169 -13.861 -15.765 1.00 89.94 1069 ILE A N 1
ATOM 8444 C CA . ILE A 1 1069 ? 30.397 -12.652 -15.458 1.00 89.94 1069 ILE A CA 1
ATOM 8445 C C . ILE A 1 1069 ? 31.062 -11.862 -14.338 1.00 89.94 1069 ILE A C 1
ATOM 8447 O O . ILE A 1 1069 ? 31.274 -10.658 -14.497 1.00 89.94 1069 ILE A O 1
ATOM 8451 N N . ASP A 1 1070 ? 31.407 -12.518 -13.236 1.00 86.12 1070 ASP A N 1
ATOM 8452 C CA . ASP A 1 1070 ? 31.920 -11.839 -12.054 1.00 86.12 1070 ASP A CA 1
ATOM 8453 C C . ASP A 1 1070 ? 33.259 -11.151 -12.358 1.00 86.12 1070 ASP A C 1
ATOM 8455 O O . ASP A 1 1070 ? 33.396 -9.928 -12.246 1.00 86.12 1070 ASP A O 1
ATOM 8459 N N . ILE A 1 1071 ? 34.197 -11.903 -12.941 1.00 87.19 1071 ILE A N 1
ATOM 8460 C CA . ILE A 1 1071 ? 35.561 -11.429 -13.176 1.00 87.19 1071 ILE A CA 1
ATOM 8461 C C . ILE A 1 1071 ? 35.667 -10.482 -14.375 1.00 87.19 1071 ILE A C 1
ATOM 8463 O O . ILE A 1 1071 ? 36.342 -9.453 -14.305 1.00 87.19 1071 ILE A O 1
ATOM 8467 N N . GLU A 1 1072 ? 35.020 -10.775 -15.508 1.00 89.00 1072 GLU A N 1
ATOM 8468 C CA . GLU A 1 1072 ? 35.166 -9.914 -16.689 1.00 89.00 1072 GLU A CA 1
ATOM 8469 C C . GLU A 1 1072 ? 34.336 -8.616 -16.597 1.00 89.00 1072 GLU A C 1
ATOM 8471 O O . GLU A 1 1072 ? 34.593 -7.671 -17.362 1.00 89.00 1072 GLU A O 1
ATOM 8476 N N . SER A 1 1073 ? 33.353 -8.550 -15.688 1.00 88.38 1073 SER A N 1
ATOM 8477 C CA . SER A 1 1073 ? 32.580 -7.332 -15.415 1.00 88.38 1073 SER A CA 1
ATOM 8478 C C . SER A 1 1073 ? 33.318 -6.335 -14.511 1.00 88.38 1073 SER A C 1
ATOM 8480 O O . SER A 1 1073 ? 32.906 -5.179 -14.454 1.00 88.38 1073 SER A O 1
ATOM 8482 N N . GLU A 1 1074 ? 34.433 -6.713 -13.867 1.00 82.31 1074 GLU A N 1
ATOM 8483 C CA . GLU A 1 1074 ? 35.217 -5.846 -12.957 1.00 82.31 1074 GLU A CA 1
ATOM 8484 C C . GLU A 1 1074 ? 35.676 -4.530 -13.598 1.00 82.31 1074 GLU A C 1
ATOM 8486 O O . GLU A 1 1074 ? 35.726 -3.487 -12.949 1.00 82.31 1074 GLU A O 1
ATOM 8491 N N . LYS A 1 1075 ? 35.907 -4.509 -14.914 1.00 83.69 1075 LYS A N 1
ATOM 8492 C CA . LYS A 1 1075 ? 36.197 -3.266 -15.660 1.00 83.69 1075 LYS A CA 1
ATOM 8493 C C . LYS A 1 1075 ? 35.080 -2.212 -15.572 1.00 83.69 1075 LYS A C 1
ATOM 8495 O O . LYS A 1 1075 ? 35.312 -1.035 -15.837 1.00 83.69 1075 LYS A O 1
ATOM 8500 N N . PHE A 1 1076 ? 33.874 -2.631 -15.199 1.00 83.00 1076 PHE A N 1
ATOM 8501 C CA . PHE A 1 1076 ? 32.683 -1.808 -15.029 1.00 83.00 1076 PHE A CA 1
ATOM 8502 C C . PHE A 1 1076 ? 32.305 -1.615 -13.556 1.00 83.00 1076 PHE A C 1
ATOM 8504 O O . PHE A 1 1076 ? 31.158 -1.292 -13.258 1.00 83.00 1076 PHE A O 1
ATOM 8511 N N . ARG A 1 1077 ? 33.251 -1.774 -12.617 1.00 74.44 1077 ARG A N 1
ATOM 8512 C CA . ARG A 1 1077 ? 33.008 -1.624 -11.169 1.00 74.44 1077 ARG A CA 1
ATOM 8513 C C . ARG A 1 1077 ? 32.331 -0.301 -10.784 1.00 74.44 1077 ARG A C 1
ATOM 8515 O O . ARG A 1 1077 ? 31.613 -0.247 -9.792 1.00 74.44 1077 ARG A O 1
ATOM 8522 N N . TRP A 1 1078 ? 32.489 0.748 -11.597 1.00 78.25 1078 TRP A N 1
ATOM 8523 C CA . TRP A 1 1078 ? 31.811 2.036 -11.416 1.00 78.25 1078 TRP A CA 1
ATOM 8524 C C . TRP A 1 1078 ? 30.274 1.981 -11.559 1.00 78.25 1078 TRP A C 1
ATOM 8526 O O . TRP A 1 1078 ? 29.606 2.851 -11.006 1.00 78.25 1078 TRP A O 1
ATOM 8536 N N . LEU A 1 1079 ? 29.697 0.966 -12.226 1.00 75.12 1079 LEU A N 1
ATOM 8537 C CA . LEU A 1 1079 ? 28.238 0.754 -12.305 1.00 75.12 1079 LEU A CA 1
ATOM 8538 C C . LEU A 1 1079 ? 27.637 0.106 -11.040 1.00 75.12 1079 LEU A C 1
ATOM 8540 O O . LEU A 1 1079 ? 26.414 0.039 -10.913 1.00 75.12 1079 LEU A O 1
ATOM 8544 N N . GLY A 1 1080 ? 28.451 -0.366 -10.089 1.00 73.69 1080 GLY A N 1
ATOM 8545 C CA . GLY A 1 1080 ? 27.954 -1.133 -8.940 1.00 73.69 1080 GLY A CA 1
ATOM 8546 C C . GLY A 1 1080 ? 27.384 -2.497 -9.355 1.00 73.69 1080 GLY A C 1
ATOM 8547 O O . GLY A 1 1080 ? 27.926 -3.133 -10.257 1.00 73.69 1080 GLY A O 1
ATOM 8548 N N . SER A 1 1081 ? 26.307 -2.956 -8.707 1.00 75.88 1081 SER A N 1
ATOM 8549 C CA . SER A 1 1081 ? 25.698 -4.281 -8.943 1.00 75.88 1081 SER A CA 1
ATOM 8550 C C . SER A 1 1081 ? 25.127 -4.458 -10.354 1.00 75.88 1081 SER A C 1
ATOM 8552 O O . SER A 1 1081 ? 25.256 -5.539 -10.920 1.00 75.88 1081 SER A O 1
ATOM 8554 N N . ALA A 1 1082 ? 24.629 -3.385 -10.981 1.00 80.38 1082 ALA A N 1
ATOM 8555 C CA . ALA A 1 1082 ? 24.072 -3.414 -12.340 1.00 80.38 1082 ALA A CA 1
ATOM 8556 C C . ALA A 1 1082 ? 25.058 -3.935 -13.408 1.00 80.38 1082 ALA A C 1
ATOM 8558 O O . ALA A 1 1082 ? 24.645 -4.380 -14.481 1.00 80.38 1082 ALA A O 1
ATOM 8559 N N . ARG A 1 1083 ? 26.374 -3.907 -13.133 1.00 86.19 1083 ARG A N 1
ATOM 8560 C CA . ARG A 1 1083 ? 27.387 -4.483 -14.032 1.00 86.19 1083 ARG A CA 1
ATOM 8561 C C . ARG A 1 1083 ? 27.183 -5.983 -14.248 1.00 86.19 1083 ARG A C 1
ATOM 8563 O O . ARG A 1 1083 ? 27.474 -6.462 -15.340 1.00 86.19 1083 ARG A O 1
ATOM 8570 N N . ILE A 1 1084 ? 26.713 -6.699 -13.225 1.00 85.31 1084 ILE A N 1
ATOM 8571 C CA . ILE A 1 1084 ? 26.543 -8.153 -13.250 1.00 85.31 1084 ILE A CA 1
ATOM 8572 C C . ILE A 1 1084 ? 25.405 -8.490 -14.214 1.00 85.31 1084 ILE A C 1
ATOM 8574 O O . ILE A 1 1084 ? 25.620 -9.267 -15.138 1.00 85.31 1084 ILE A O 1
ATOM 8578 N N . ASP A 1 1085 ? 24.261 -7.812 -14.101 1.00 86.12 1085 ASP A N 1
ATOM 8579 C CA . ASP A 1 1085 ? 23.082 -8.045 -14.949 1.00 86.12 1085 ASP A CA 1
ATOM 8580 C C . ASP A 1 1085 ? 23.347 -7.714 -16.425 1.00 86.12 1085 ASP A C 1
ATOM 8582 O O . ASP A 1 1085 ? 23.068 -8.512 -17.325 1.00 86.12 1085 ASP A O 1
ATOM 8586 N N . ILE A 1 1086 ? 23.961 -6.554 -16.691 1.00 86.12 1086 ILE A N 1
ATOM 8587 C CA . ILE A 1 1086 ? 24.303 -6.121 -18.055 1.00 86.12 1086 ILE A CA 1
ATOM 8588 C C . ILE A 1 1086 ? 25.281 -7.110 -18.696 1.00 86.12 1086 ILE A C 1
ATOM 8590 O O . ILE A 1 1086 ? 25.153 -7.473 -19.873 1.00 86.12 1086 ILE A O 1
ATOM 8594 N N . TYR A 1 1087 ? 26.284 -7.548 -17.933 1.00 89.50 1087 TYR A N 1
ATOM 8595 C CA . TYR A 1 1087 ? 27.287 -8.466 -18.447 1.00 89.50 1087 TYR A CA 1
ATOM 8596 C C . TYR A 1 1087 ? 26.751 -9.894 -18.591 1.00 89.50 1087 TYR A C 1
ATOM 8598 O O . TYR A 1 1087 ? 27.099 -10.569 -19.563 1.00 89.50 1087 TYR A O 1
ATOM 8606 N N . ALA A 1 1088 ? 25.854 -10.324 -17.701 1.00 89.12 1088 ALA A N 1
ATOM 8607 C CA . ALA A 1 1088 ? 25.118 -11.575 -17.814 1.00 89.12 1088 ALA A CA 1
ATOM 8608 C C . ALA A 1 1088 ? 24.311 -11.612 -19.114 1.00 89.12 1088 ALA A C 1
ATOM 8610 O O . ALA A 1 1088 ? 24.477 -12.546 -19.897 1.00 89.12 1088 ALA A O 1
ATOM 8611 N N . LEU A 1 1089 ? 23.543 -10.562 -19.430 1.00 88.81 1089 LEU A N 1
ATOM 8612 C CA . LEU A 1 1089 ? 22.785 -10.486 -20.684 1.00 88.81 1089 LEU A CA 1
ATOM 8613 C C . LEU A 1 1089 ? 23.704 -10.578 -21.912 1.00 88.81 1089 LEU A C 1
ATOM 8615 O O . LEU A 1 1089 ? 23.450 -11.353 -22.839 1.00 88.81 1089 LEU A O 1
ATOM 8619 N N . ARG A 1 1090 ? 24.830 -9.852 -21.895 1.00 90.44 1090 ARG A N 1
ATOM 8620 C CA . ARG A 1 1090 ? 25.851 -9.933 -22.951 1.00 90.44 1090 ARG A CA 1
ATOM 8621 C C . ARG A 1 1090 ? 26.399 -11.356 -23.106 1.00 90.44 1090 ARG A C 1
ATOM 8623 O O . ARG A 1 1090 ? 26.609 -11.811 -24.234 1.00 90.44 1090 ARG A O 1
ATOM 8630 N N . ARG A 1 1091 ? 26.653 -12.054 -21.997 1.00 90.00 1091 ARG A N 1
ATOM 8631 C CA . ARG A 1 1091 ? 27.171 -13.429 -21.987 1.00 90.00 1091 ARG A CA 1
ATOM 8632 C C . ARG A 1 1091 ? 26.116 -14.455 -22.392 1.00 90.00 1091 ARG A C 1
ATOM 8634 O O . ARG A 1 1091 ? 26.482 -15.407 -23.059 1.00 90.00 1091 ARG A O 1
ATOM 8641 N N . ILE A 1 1092 ? 24.833 -14.244 -22.111 1.00 90.25 1092 ILE A N 1
ATOM 8642 C CA . ILE A 1 1092 ? 23.744 -15.116 -22.585 1.00 90.25 1092 ILE A CA 1
ATOM 8643 C C . ILE A 1 1092 ? 23.601 -15.025 -24.113 1.00 90.25 1092 ILE A C 1
ATOM 8645 O O . ILE A 1 1092 ? 23.438 -16.045 -24.789 1.00 90.25 1092 ILE A O 1
ATOM 8649 N N . ILE A 1 1093 ? 23.732 -13.822 -24.690 1.00 88.50 1093 ILE A N 1
ATOM 8650 C CA . ILE A 1 1093 ? 23.723 -13.636 -26.152 1.00 88.50 1093 ILE A CA 1
ATOM 8651 C C . ILE A 1 1093 ? 24.920 -14.358 -26.793 1.00 88.50 1093 ILE A C 1
ATOM 8653 O O . ILE A 1 1093 ? 24.746 -15.070 -27.786 1.00 88.50 1093 ILE A O 1
ATOM 8657 N N . GLY A 1 1094 ? 26.114 -14.219 -26.207 1.00 88.25 1094 GLY A N 1
ATOM 8658 C CA . GLY A 1 1094 ? 27.347 -14.905 -26.610 1.00 88.25 1094 GLY A CA 1
ATOM 8659 C C . GLY A 1 1094 ? 27.735 -16.052 -25.673 1.00 88.25 1094 GLY A C 1
ATOM 8660 O O . GLY A 1 1094 ? 28.825 -16.005 -25.094 1.00 88.25 1094 GLY A O 1
ATOM 8661 N N . LEU A 1 1095 ? 26.828 -17.023 -25.497 1.00 90.56 1095 LEU A N 1
ATOM 8662 C CA . LEU A 1 1095 ? 26.965 -18.113 -24.524 1.00 90.56 1095 LEU A CA 1
ATOM 8663 C C . LEU A 1 1095 ? 28.188 -18.983 -24.814 1.00 90.56 1095 LEU A C 1
ATOM 8665 O O . LEU A 1 1095 ? 28.375 -19.437 -25.938 1.00 90.56 1095 LEU A O 1
ATOM 8669 N N . ARG A 1 1096 ? 28.990 -19.238 -23.778 1.00 91.38 1096 ARG A N 1
ATOM 8670 C CA . ARG A 1 1096 ? 30.149 -20.135 -23.820 1.00 91.38 1096 ARG A CA 1
ATOM 8671 C C . ARG A 1 1096 ? 29.801 -21.453 -23.142 1.00 91.38 1096 ARG A C 1
ATOM 8673 O O . ARG A 1 1096 ? 29.088 -21.460 -22.141 1.00 91.38 1096 ARG A O 1
ATOM 8680 N N . GLN A 1 1097 ? 30.341 -22.543 -23.671 1.00 93.06 1097 GLN A N 1
ATOM 8681 C CA . GLN A 1 1097 ? 30.244 -23.874 -23.077 1.00 93.06 1097 GLN A CA 1
ATOM 8682 C C . GLN A 1 1097 ? 31.643 -24.421 -22.832 1.00 93.06 1097 GLN A C 1
ATOM 8684 O O . GLN A 1 1097 ? 32.561 -24.166 -23.616 1.00 93.06 1097 GLN A O 1
ATOM 8689 N N . TYR A 1 1098 ? 31.791 -25.180 -21.755 1.00 93.62 1098 TYR A N 1
ATOM 8690 C CA . TYR A 1 1098 ? 33.069 -25.674 -21.270 1.00 93.62 1098 TYR A CA 1
ATOM 8691 C C . TYR A 1 1098 ? 33.054 -27.199 -21.200 1.00 93.62 1098 TYR A C 1
ATOM 8693 O O . TYR A 1 1098 ? 32.165 -27.801 -20.593 1.00 93.62 1098 TYR A O 1
ATOM 8701 N N . ASN A 1 1099 ? 34.049 -27.832 -21.818 1.00 93.62 1099 ASN A N 1
ATOM 8702 C CA . ASN A 1 1099 ? 34.319 -29.246 -21.601 1.00 93.62 1099 ASN A CA 1
ATOM 8703 C C . ASN A 1 1099 ? 35.017 -29.406 -20.252 1.00 93.62 1099 ASN A C 1
ATOM 8705 O O . ASN A 1 1099 ? 35.847 -28.584 -19.882 1.00 93.62 1099 ASN A O 1
ATOM 8709 N N . GLY A 1 1100 ? 34.689 -30.455 -19.512 1.00 93.00 1100 GLY A N 1
ATOM 8710 C CA . GLY A 1 1100 ? 35.316 -30.747 -18.229 1.00 93.00 1100 GLY A CA 1
ATOM 8711 C C . GLY A 1 1100 ? 34.723 -31.991 -17.599 1.00 93.00 1100 GLY A C 1
ATOM 8712 O O . GLY A 1 1100 ? 33.756 -32.567 -18.109 1.00 93.00 1100 GLY A O 1
ATOM 8713 N N . ARG A 1 1101 ? 35.313 -32.403 -16.486 1.00 94.00 1101 ARG A N 1
ATOM 8714 C CA . ARG A 1 1101 ? 34.892 -33.570 -15.718 1.00 94.00 1101 ARG A CA 1
ATOM 8715 C C . ARG A 1 1101 ? 34.796 -33.177 -14.252 1.00 94.00 1101 ARG A C 1
ATOM 8717 O O . ARG A 1 1101 ? 35.673 -32.496 -13.732 1.00 94.00 1101 ARG A O 1
ATOM 8724 N N . ILE A 1 1102 ? 33.728 -33.608 -13.596 1.00 94.69 1102 ILE A N 1
ATOM 8725 C CA . ILE A 1 1102 ? 33.555 -33.446 -12.155 1.00 94.69 1102 ILE A CA 1
ATOM 8726 C C . ILE A 1 1102 ? 33.436 -34.815 -11.504 1.00 94.69 1102 ILE A C 1
ATOM 8728 O O . ILE A 1 1102 ? 32.730 -35.689 -12.016 1.00 94.69 1102 ILE A O 1
ATOM 8732 N N . LEU A 1 1103 ? 34.127 -34.995 -10.382 1.00 92.75 1103 LEU A N 1
ATOM 8733 C CA . LEU A 1 1103 ? 33.963 -36.155 -9.514 1.00 92.75 1103 LEU A CA 1
ATOM 8734 C C . LEU A 1 1103 ? 33.473 -35.683 -8.152 1.00 92.75 1103 LEU A C 1
ATOM 8736 O O . LEU A 1 1103 ? 33.929 -34.658 -7.654 1.00 92.75 1103 LEU A O 1
ATOM 8740 N N . PHE A 1 1104 ? 32.554 -36.414 -7.538 1.00 92.69 1104 PHE A N 1
ATOM 8741 C CA . PHE A 1 1104 ? 32.008 -36.029 -6.243 1.00 92.69 1104 PHE A CA 1
ATOM 8742 C C . PHE A 1 1104 ? 31.595 -37.229 -5.405 1.00 92.69 1104 PHE A C 1
ATOM 8744 O O . PHE A 1 1104 ? 31.292 -38.301 -5.927 1.00 92.69 1104 PHE A O 1
ATOM 8751 N N . VAL A 1 1105 ? 31.560 -37.021 -4.092 1.00 91.44 1105 VAL A N 1
ATOM 8752 C CA . VAL A 1 1105 ? 30.969 -37.953 -3.130 1.00 91.44 1105 VAL A CA 1
ATOM 8753 C C . VAL A 1 1105 ? 29.587 -37.412 -2.758 1.00 91.44 1105 VAL A C 1
ATOM 8755 O O . VAL A 1 1105 ? 29.527 -36.367 -2.100 1.00 91.44 1105 VAL A O 1
ATOM 8758 N N . PRO A 1 1106 ? 28.486 -38.056 -3.186 1.00 91.62 1106 PRO A N 1
ATOM 8759 C CA . PRO A 1 1106 ? 27.138 -37.572 -2.908 1.00 91.62 1106 PRO A CA 1
ATOM 8760 C C . PRO A 1 1106 ? 26.808 -37.658 -1.412 1.00 91.62 1106 PRO A C 1
ATOM 8762 O O . PRO A 1 1106 ? 27.280 -38.548 -0.700 1.00 91.62 1106 PRO A O 1
ATOM 8765 N N . ALA A 1 1107 ? 25.988 -36.724 -0.935 1.00 90.62 1107 ALA A N 1
ATOM 8766 C CA . ALA A 1 1107 ? 25.327 -36.841 0.358 1.00 90.62 1107 ALA A CA 1
ATOM 8767 C C . ALA A 1 1107 ? 24.221 -37.917 0.305 1.00 90.62 1107 ALA A C 1
ATOM 8769 O O . ALA A 1 1107 ? 23.724 -38.216 -0.789 1.00 90.62 1107 ALA A O 1
ATOM 8770 N N . PRO A 1 1108 ? 23.795 -38.466 1.460 1.00 87.44 1108 PRO A N 1
ATOM 8771 C CA . PRO A 1 1108 ? 22.696 -39.425 1.511 1.00 87.44 1108 PRO A CA 1
ATOM 8772 C C . PRO A 1 1108 ? 21.444 -38.919 0.779 1.00 87.44 1108 PRO A C 1
ATOM 8774 O O . PRO A 1 1108 ? 20.967 -37.820 1.067 1.00 87.44 1108 PRO A O 1
ATOM 8777 N N . GLY A 1 1109 ? 20.921 -39.704 -0.164 1.00 87.06 1109 GLY A N 1
ATOM 8778 C CA . GLY A 1 1109 ? 19.764 -39.361 -1.004 1.00 87.06 1109 GLY A CA 1
ATOM 8779 C C . GLY A 1 1109 ? 20.101 -38.785 -2.388 1.00 87.06 1109 GLY A C 1
ATOM 8780 O O . GLY A 1 1109 ? 19.194 -38.606 -3.201 1.00 87.06 1109 GLY A O 1
ATOM 8781 N N . PHE A 1 1110 ? 21.377 -38.515 -2.686 1.00 88.56 1110 PHE A N 1
ATOM 8782 C CA . PHE A 1 1110 ? 21.840 -38.006 -3.988 1.00 88.56 1110 PHE A CA 1
ATOM 8783 C C . PHE A 1 1110 ? 22.661 -39.030 -4.791 1.00 88.56 1110 PHE A C 1
ATOM 8785 O O . PHE A 1 1110 ? 23.275 -38.695 -5.806 1.00 88.56 1110 PHE A O 1
ATOM 8792 N N . GLU A 1 1111 ? 22.654 -40.299 -4.388 1.00 86.44 1111 GLU A N 1
ATOM 8793 C CA . GLU A 1 1111 ? 23.440 -41.377 -4.999 1.00 86.44 1111 GLU A CA 1
ATOM 8794 C C . GLU A 1 1111 ? 22.972 -41.738 -6.417 1.00 86.44 1111 GLU A C 1
ATOM 8796 O O . GLU A 1 1111 ? 23.707 -42.375 -7.171 1.00 86.44 1111 GLU A O 1
ATOM 8801 N N . SER A 1 1112 ? 21.768 -41.324 -6.824 1.00 84.75 1112 SER A N 1
ATOM 8802 C CA . SER A 1 1112 ? 21.261 -41.530 -8.186 1.00 84.75 1112 SER A CA 1
ATOM 8803 C C . SER A 1 1112 ? 21.966 -40.664 -9.238 1.00 84.75 1112 SER A C 1
ATOM 8805 O O . SER A 1 1112 ? 21.850 -40.942 -10.431 1.00 84.75 1112 SER A O 1
ATOM 8807 N N . TYR A 1 1113 ? 22.692 -39.619 -8.828 1.00 85.06 1113 TYR A N 1
ATOM 8808 C CA . TYR A 1 1113 ? 23.355 -38.686 -9.738 1.00 85.06 1113 TYR A CA 1
ATOM 8809 C C . TYR A 1 1113 ? 24.747 -39.182 -10.172 1.00 85.06 1113 TYR A C 1
ATOM 8811 O O . TYR A 1 1113 ? 25.513 -39.753 -9.395 1.00 85.06 1113 TYR A O 1
ATOM 8819 N N . GLY A 1 1114 ? 25.094 -38.946 -11.442 1.00 84.50 1114 GLY A N 1
ATOM 8820 C CA . GLY A 1 1114 ? 26.385 -39.333 -12.027 1.00 84.50 1114 GLY A CA 1
ATOM 8821 C C . GLY A 1 1114 ? 26.576 -40.844 -12.208 1.00 84.50 1114 GLY A C 1
ATOM 8822 O O . GLY A 1 1114 ? 25.735 -41.648 -11.808 1.00 84.50 1114 GLY A O 1
ATOM 8823 N N . GLN A 1 1115 ? 27.687 -41.236 -12.830 1.00 86.69 1115 GLN A N 1
ATOM 8824 C CA . GLN A 1 1115 ? 28.089 -42.640 -13.001 1.00 86.69 1115 GLN A CA 1
ATOM 8825 C C . GLN A 1 1115 ? 29.103 -43.041 -11.916 1.00 86.69 1115 GLN A C 1
ATOM 8827 O O . GLN A 1 1115 ? 29.914 -42.196 -11.542 1.00 86.69 1115 GLN A O 1
ATOM 8832 N N . PRO A 1 1116 ? 29.100 -44.287 -11.404 1.00 85.88 1116 PRO A N 1
ATOM 8833 C CA . PRO A 1 1116 ? 30.128 -44.756 -10.473 1.00 85.88 1116 PRO A CA 1
ATOM 8834 C C . PRO A 1 1116 ? 31.535 -44.626 -11.065 1.00 85.88 1116 PRO A C 1
ATOM 8836 O O . PRO A 1 1116 ? 31.769 -45.031 -12.204 1.00 85.88 1116 PRO A O 1
ATOM 8839 N N . ALA A 1 1117 ? 32.472 -44.085 -10.290 1.00 82.50 1117 ALA A N 1
ATOM 8840 C CA . ALA A 1 1117 ? 33.860 -43.905 -10.694 1.00 82.50 1117 ALA A CA 1
ATOM 8841 C C . ALA A 1 1117 ? 34.812 -44.194 -9.528 1.00 82.50 1117 ALA A C 1
ATOM 8843 O O . ALA A 1 1117 ? 34.446 -44.077 -8.365 1.00 82.50 1117 ALA A O 1
ATOM 8844 N N . SER A 1 1118 ? 36.059 -44.547 -9.833 1.00 72.44 1118 SER A N 1
ATOM 8845 C CA . SER A 1 1118 ? 37.138 -44.623 -8.844 1.00 72.44 1118 SER A CA 1
ATOM 8846 C C . SER A 1 1118 ? 37.980 -43.349 -8.915 1.00 72.44 1118 SER A C 1
ATOM 8848 O O . SER A 1 1118 ? 38.529 -43.041 -9.976 1.00 72.44 1118 SER A O 1
ATOM 8850 N N . CYS A 1 1119 ? 38.112 -42.618 -7.806 1.00 67.19 1119 CYS A N 1
ATOM 8851 C CA . CYS A 1 1119 ? 38.958 -41.428 -7.726 1.00 67.19 1119 CYS A CA 1
ATOM 8852 C C . CYS A 1 1119 ? 40.158 -41.685 -6.808 1.00 67.19 1119 CYS A C 1
ATOM 8854 O O . CYS A 1 1119 ? 39.993 -41.914 -5.613 1.00 67.19 1119 CYS A O 1
ATOM 8856 N N . SER A 1 1120 ? 41.375 -41.609 -7.349 1.00 60.31 1120 SER A N 1
ATOM 8857 C CA . SER A 1 1120 ? 42.592 -41.515 -6.541 1.00 60.31 1120 SER A CA 1
ATOM 8858 C C . SER A 1 1120 ? 42.828 -40.047 -6.181 1.00 60.31 1120 SER A C 1
ATOM 8860 O O . SER A 1 1120 ? 43.167 -39.246 -7.058 1.00 60.31 1120 SER A O 1
ATOM 8862 N N . LEU A 1 1121 ? 42.619 -39.684 -4.914 1.00 60.22 1121 LEU A N 1
ATOM 8863 C CA . LEU A 1 1121 ? 42.979 -38.359 -4.403 1.00 60.22 1121 LEU A CA 1
ATOM 8864 C C . LEU A 1 1121 ? 44.500 -38.156 -4.434 1.00 60.22 1121 LEU A C 1
ATOM 8866 O O . LEU A 1 1121 ? 45.264 -39.126 -4.422 1.00 60.22 1121 LEU A O 1
ATOM 8870 N N . TYR A 1 1122 ? 44.947 -36.898 -4.470 1.00 55.53 1122 TYR A N 1
ATOM 8871 C CA . TYR A 1 1122 ? 46.370 -36.594 -4.351 1.00 55.53 1122 TYR A CA 1
ATOM 8872 C C . TYR A 1 1122 ? 46.886 -37.105 -3.001 1.00 55.53 1122 TYR A C 1
ATOM 8874 O O . TYR A 1 1122 ? 46.390 -36.712 -1.948 1.00 55.53 1122 TYR A O 1
ATOM 8882 N N . LYS A 1 1123 ? 47.898 -37.979 -3.028 1.00 48.34 1123 LYS A N 1
ATOM 8883 C CA . LYS A 1 1123 ? 48.702 -38.271 -1.839 1.00 48.34 1123 LYS A CA 1
ATOM 8884 C C . LYS A 1 1123 ? 49.667 -37.107 -1.665 1.00 48.34 1123 LYS A C 1
ATOM 8886 O O . LYS A 1 1123 ? 50.542 -36.922 -2.512 1.00 48.34 1123 LYS A O 1
ATOM 8891 N N . GLU A 1 1124 ? 49.488 -36.312 -0.612 1.00 46.78 1124 GLU A N 1
ATOM 8892 C CA . GLU A 1 1124 ? 50.484 -35.305 -0.246 1.00 46.78 1124 GLU A CA 1
ATOM 8893 C C . GLU A 1 1124 ? 51.845 -36.007 -0.062 1.00 46.78 1124 GLU A C 1
ATOM 8895 O O . GLU A 1 1124 ? 51.910 -37.067 0.574 1.00 46.78 1124 GLU A O 1
ATOM 8900 N N . PRO A 1 1125 ? 52.945 -35.484 -0.636 1.00 41.62 1125 PRO A N 1
ATOM 8901 C CA . PRO A 1 1125 ? 54.266 -35.972 -0.284 1.00 41.62 1125 PRO A CA 1
ATOM 8902 C C . PRO A 1 1125 ? 54.479 -35.728 1.213 1.00 41.62 1125 PRO A C 1
ATOM 8904 O O . PRO A 1 1125 ? 54.199 -34.641 1.713 1.00 41.62 1125 PRO A O 1
ATOM 8907 N N . ILE A 1 1126 ? 54.977 -36.740 1.927 1.00 44.59 1126 ILE A N 1
ATOM 8908 C CA . ILE A 1 1126 ? 55.379 -36.612 3.332 1.00 44.59 1126 ILE A CA 1
ATOM 8909 C C . ILE A 1 1126 ? 56.582 -35.664 3.360 1.00 44.59 1126 ILE A C 1
ATOM 8911 O O . ILE A 1 1126 ? 57.720 -36.088 3.167 1.00 44.59 1126 ILE A O 1
ATOM 8915 N N . VAL A 1 1127 ? 56.328 -34.369 3.530 1.00 41.62 1127 VAL A N 1
ATOM 8916 C CA . VAL A 1 1127 ? 57.375 -33.373 3.746 1.00 41.62 1127 VAL A CA 1
ATOM 8917 C C . VAL A 1 1127 ? 57.546 -33.213 5.251 1.00 41.62 1127 VAL A C 1
ATOM 8919 O O . VAL A 1 1127 ? 56.627 -32.814 5.964 1.00 41.62 1127 VAL A O 1
ATOM 8922 N N . SER A 1 1128 ? 58.730 -33.585 5.730 1.00 45.81 1128 SER A N 1
ATOM 8923 C CA . SER A 1 1128 ? 59.195 -33.311 7.083 1.00 45.81 1128 SER A CA 1
ATOM 8924 C C . SER A 1 1128 ? 59.437 -31.811 7.283 1.00 45.81 1128 SER A C 1
ATOM 8926 O O . SER A 1 1128 ? 59.936 -31.142 6.382 1.00 45.81 1128 SER A O 1
ATOM 8928 N N . ASP A 1 1129 ? 59.168 -31.361 8.510 1.00 43.78 1129 ASP A N 1
ATOM 8929 C CA . ASP A 1 1129 ? 59.478 -30.061 9.126 1.00 43.78 1129 ASP A CA 1
ATOM 8930 C C . ASP A 1 1129 ? 58.458 -28.916 8.950 1.00 43.78 1129 ASP A C 1
ATOM 8932 O O . ASP A 1 1129 ? 58.376 -28.241 7.930 1.00 43.78 1129 ASP A O 1
ATOM 8936 N N . LYS A 1 1130 ? 57.711 -28.688 10.047 1.00 51.00 1130 LYS A N 1
ATOM 8937 C CA . LYS A 1 1130 ? 56.879 -27.518 10.396 1.00 51.00 1130 LYS A CA 1
ATOM 8938 C C . LYS A 1 1130 ? 56.077 -26.906 9.241 1.00 51.00 1130 LYS A C 1
ATOM 8940 O O . LYS A 1 1130 ? 56.344 -25.786 8.811 1.00 51.00 1130 LYS A O 1
ATOM 8945 N N . VAL A 1 1131 ? 55.013 -27.588 8.820 1.00 56.72 1131 VAL A N 1
ATOM 8946 C CA . VAL A 1 1131 ? 53.970 -26.915 8.039 1.00 56.72 1131 VAL A CA 1
ATOM 8947 C C . VAL A 1 1131 ? 53.222 -25.950 8.968 1.00 56.72 1131 VAL A C 1
ATOM 8949 O O . VAL A 1 1131 ? 52.622 -26.364 9.960 1.00 56.72 1131 VAL A O 1
ATOM 8952 N N . LEU A 1 1132 ? 53.328 -24.655 8.679 1.00 64.88 1132 LEU A N 1
ATOM 8953 C CA . LEU A 1 1132 ? 52.670 -23.570 9.407 1.00 64.88 1132 LEU A CA 1
ATOM 8954 C C . LEU A 1 1132 ? 51.233 -23.417 8.889 1.00 64.88 1132 LEU A C 1
ATOM 8956 O O . LEU A 1 1132 ? 51.030 -23.332 7.679 1.00 64.88 1132 LEU A O 1
ATOM 8960 N N . GLY A 1 1133 ? 50.251 -23.375 9.792 1.00 75.12 1133 GLY A N 1
ATOM 8961 C CA . GLY A 1 1133 ? 48.837 -23.189 9.446 1.00 75.12 1133 GLY A CA 1
ATOM 8962 C C . GLY A 1 1133 ? 48.023 -24.477 9.282 1.00 75.12 1133 GLY A C 1
ATOM 8963 O O . GLY A 1 1133 ? 48.535 -25.600 9.331 1.00 75.12 1133 GLY A O 1
ATOM 8964 N N . TYR A 1 1134 ? 46.715 -24.306 9.125 1.00 84.12 1134 TYR A N 1
ATOM 8965 C CA . TYR A 1 1134 ? 45.742 -25.385 8.990 1.00 84.12 1134 TYR A CA 1
ATOM 8966 C C . TYR A 1 1134 ? 45.904 -26.149 7.665 1.00 84.12 1134 TYR A C 1
ATOM 8968 O O . TYR A 1 1134 ? 46.134 -25.551 6.616 1.00 84.12 1134 TYR A O 1
ATOM 8976 N N . GLN A 1 1135 ? 45.794 -27.481 7.711 1.00 79.00 1135 GLN A N 1
ATOM 8977 C CA . GLN A 1 1135 ? 46.071 -28.357 6.563 1.00 79.00 1135 GLN A CA 1
ATOM 8978 C C . GLN A 1 1135 ? 44.824 -28.908 5.862 1.00 79.00 1135 GLN A C 1
ATOM 8980 O O . GLN A 1 1135 ? 44.976 -29.601 4.856 1.00 79.00 1135 GLN A O 1
ATOM 8985 N N . GLY A 1 1136 ? 43.624 -28.560 6.325 1.00 75.94 1136 GLY A N 1
ATOM 8986 C CA . GLY A 1 1136 ? 42.384 -29.183 5.869 1.00 75.94 1136 GLY A CA 1
ATOM 8987 C C . GLY A 1 1136 ? 41.998 -30.416 6.702 1.00 75.94 1136 GLY A C 1
ATOM 8988 O O . GLY A 1 1136 ? 42.675 -30.739 7.683 1.00 75.94 1136 GLY A O 1
ATOM 8989 N N . PRO A 1 1137 ? 40.910 -31.104 6.324 1.00 75.94 1137 PRO A N 1
ATOM 8990 C CA . PRO A 1 1137 ? 40.368 -32.233 7.071 1.00 75.94 1137 PRO A CA 1
ATOM 8991 C C . PRO A 1 1137 ? 41.200 -33.509 6.877 1.00 75.94 1137 PRO A C 1
ATOM 8993 O O . PRO A 1 1137 ? 41.464 -33.911 5.745 1.00 75.94 1137 PRO A O 1
ATOM 8996 N N . ASP A 1 1138 ? 41.470 -34.250 7.959 1.00 64.19 1138 ASP A N 1
ATOM 8997 C CA . ASP A 1 1138 ? 42.191 -35.547 7.954 1.00 64.19 1138 ASP A CA 1
ATOM 8998 C C . ASP A 1 1138 ? 41.376 -36.727 7.356 1.00 64.19 1138 ASP A C 1
ATOM 9000 O O . ASP A 1 1138 ? 41.633 -37.907 7.622 1.00 64.19 1138 ASP A O 1
ATOM 9004 N N . THR A 1 1139 ? 40.337 -36.449 6.565 1.00 61.16 1139 THR A N 1
ATOM 9005 C CA . THR A 1 1139 ? 39.361 -37.472 6.162 1.00 61.16 1139 THR A CA 1
ATOM 9006 C C . THR A 1 1139 ? 39.892 -38.324 5.005 1.00 61.16 1139 THR A C 1
ATOM 9008 O O . THR A 1 1139 ? 40.134 -37.828 3.907 1.00 61.16 1139 THR A O 1
ATOM 9011 N N . LYS A 1 1140 ? 40.013 -39.642 5.211 1.00 62.44 1140 LYS A N 1
ATOM 9012 C CA . LYS A 1 1140 ? 40.332 -40.599 4.137 1.00 62.44 1140 LYS A CA 1
ATOM 9013 C C . LYS A 1 1140 ? 39.085 -40.871 3.288 1.00 62.44 1140 LYS A C 1
ATOM 9015 O O . LYS A 1 1140 ? 38.101 -41.410 3.790 1.00 62.44 1140 LYS A O 1
ATOM 9020 N N . PHE A 1 1141 ? 39.123 -40.520 2.002 1.00 67.25 1141 PHE A N 1
ATOM 9021 C CA . PHE A 1 1141 ? 38.021 -40.765 1.052 1.00 67.25 1141 PHE A CA 1
ATOM 9022 C C . PHE A 1 1141 ? 38.259 -41.976 0.130 1.00 67.25 1141 PHE A C 1
ATOM 9024 O O . PHE A 1 1141 ? 37.549 -42.132 -0.863 1.00 67.25 1141 PHE A O 1
ATOM 9031 N N . GLU A 1 1142 ? 39.256 -42.812 0.435 1.00 58.47 1142 GLU A N 1
ATOM 9032 C CA . GLU A 1 1142 ? 39.669 -43.955 -0.397 1.00 58.47 1142 GLU A CA 1
ATOM 9033 C C . GLU A 1 1142 ? 38.586 -45.060 -0.475 1.00 58.47 1142 GLU A C 1
ATOM 9035 O O . GLU A 1 1142 ? 38.495 -45.731 -1.497 1.00 58.47 1142 GLU A O 1
ATOM 9040 N N . ASP A 1 1143 ? 37.700 -45.164 0.529 1.00 59.53 1143 ASP A N 1
ATOM 9041 C CA . ASP A 1 1143 ? 36.618 -46.171 0.615 1.00 59.53 1143 ASP A CA 1
ATOM 9042 C C . ASP A 1 1143 ? 35.205 -45.619 0.292 1.00 59.53 1143 ASP A C 1
ATOM 9044 O O . ASP A 1 1143 ? 34.192 -46.249 0.599 1.00 59.53 1143 ASP A O 1
ATOM 9048 N N . ARG A 1 1144 ? 35.093 -44.403 -0.262 1.00 71.19 1144 ARG A N 1
ATOM 9049 C CA . ARG A 1 1144 ? 33.798 -43.741 -0.533 1.00 71.19 1144 ARG A CA 1
ATOM 9050 C C . ARG A 1 1144 ? 33.331 -43.982 -1.975 1.00 71.19 1144 ARG A C 1
ATOM 9052 O O . ARG A 1 1144 ? 34.143 -44.045 -2.893 1.00 71.19 1144 ARG A O 1
ATOM 9059 N N . GLU A 1 1145 ? 32.015 -44.048 -2.189 1.00 82.00 1145 GLU A N 1
ATOM 9060 C CA . GLU A 1 1145 ? 31.414 -44.177 -3.526 1.00 82.00 1145 GLU A CA 1
ATOM 9061 C C . GLU A 1 1145 ? 31.528 -42.870 -4.327 1.00 82.00 1145 GLU A C 1
ATOM 9063 O O . GLU A 1 1145 ? 30.664 -41.993 -4.262 1.00 82.00 1145 GLU A O 1
ATOM 9068 N N . TRP A 1 1146 ? 32.608 -42.724 -5.092 1.00 89.00 1146 TRP A N 1
ATOM 9069 C CA . TRP A 1 1146 ? 32.781 -41.593 -5.999 1.00 89.00 1146 TRP A CA 1
ATOM 9070 C C . TRP A 1 1146 ? 31.864 -41.713 -7.222 1.00 89.00 1146 TRP A C 1
ATOM 9072 O O . TRP A 1 1146 ? 31.699 -42.780 -7.820 1.00 89.00 1146 TRP A O 1
ATOM 9082 N N . ARG A 1 1147 ? 31.280 -40.584 -7.618 1.00 91.31 1147 ARG A N 1
ATOM 9083 C CA . ARG A 1 1147 ? 30.447 -40.438 -8.813 1.00 91.31 1147 ARG A CA 1
ATOM 9084 C C . ARG A 1 1147 ? 31.080 -39.441 -9.765 1.00 91.31 1147 ARG A C 1
ATOM 9086 O O . ARG A 1 1147 ? 31.798 -38.538 -9.348 1.00 91.31 1147 ARG A O 1
ATOM 9093 N N . GLU A 1 1148 ? 30.799 -39.603 -11.047 1.00 93.00 1148 GLU A N 1
ATOM 9094 C CA . GLU A 1 1148 ? 31.366 -38.803 -12.121 1.00 93.00 1148 GLU A CA 1
ATOM 9095 C C . GLU A 1 1148 ? 30.281 -38.213 -13.026 1.00 93.00 1148 GLU A C 1
ATOM 9097 O O . GLU A 1 1148 ? 29.318 -38.891 -13.401 1.00 93.00 1148 GLU A O 1
ATOM 9102 N N . MET A 1 1149 ? 30.484 -36.960 -13.441 1.00 93.12 1149 MET A N 1
ATOM 9103 C CA . MET A 1 1149 ? 29.751 -36.325 -14.537 1.00 93.12 1149 MET A CA 1
ATOM 9104 C C . MET A 1 1149 ? 30.721 -35.640 -15.508 1.00 93.12 1149 MET A C 1
ATOM 9106 O O . MET A 1 1149 ? 31.654 -34.949 -15.097 1.00 93.12 1149 MET A O 1
ATOM 9110 N N . LYS A 1 1150 ? 30.482 -35.806 -16.812 1.00 92.38 1150 LYS A N 1
ATOM 9111 C CA . LYS A 1 1150 ? 31.247 -35.149 -17.882 1.00 92.38 1150 LYS A CA 1
ATOM 9112 C C . LYS A 1 1150 ? 30.400 -34.084 -18.572 1.00 92.38 1150 LYS A C 1
ATOM 9114 O O . LYS A 1 1150 ? 29.188 -34.252 -18.703 1.00 92.38 1150 LYS A O 1
ATOM 9119 N N . GLY A 1 1151 ? 31.063 -33.011 -18.994 1.00 86.50 1151 GLY A N 1
ATOM 9120 C CA . GLY A 1 1151 ? 30.469 -31.912 -19.748 1.00 86.50 1151 GLY A CA 1
ATOM 9121 C C . GLY A 1 1151 ? 30.065 -32.310 -21.175 1.00 86.50 1151 GLY A C 1
ATOM 9122 O O . GLY A 1 1151 ? 30.245 -33.463 -21.575 1.00 86.50 1151 GLY A O 1
ATOM 9123 N N . PRO A 1 1152 ? 29.532 -31.361 -21.960 1.00 92.50 1152 PRO A N 1
ATOM 9124 C CA . PRO A 1 1152 ? 29.709 -29.917 -21.796 1.00 92.50 1152 PRO A CA 1
ATOM 9125 C C . PRO A 1 1152 ? 28.841 -29.286 -20.697 1.00 92.50 1152 PRO A C 1
ATOM 9127 O O . PRO A 1 1152 ? 27.693 -29.674 -20.481 1.00 92.50 1152 PRO A O 1
ATOM 9130 N N . PHE A 1 1153 ? 29.400 -28.284 -20.018 1.00 95.00 1153 PHE A N 1
ATOM 9131 C CA . PHE A 1 1153 ? 28.739 -27.506 -18.971 1.00 95.00 1153 PHE A CA 1
ATOM 9132 C C . PHE A 1 1153 ? 28.653 -26.026 -19.358 1.00 95.00 1153 PHE A C 1
ATOM 9134 O O . PHE A 1 1153 ? 29.547 -25.487 -20.013 1.00 95.00 1153 PHE A O 1
ATOM 9141 N N . VAL A 1 1154 ? 27.585 -25.353 -18.925 1.00 94.88 1154 VAL A N 1
ATOM 9142 C CA . VAL A 1 1154 ? 27.448 -23.890 -19.030 1.00 94.88 1154 VAL A CA 1
ATOM 9143 C C . VAL A 1 1154 ? 28.077 -23.213 -17.812 1.00 94.88 1154 VAL A C 1
ATOM 9145 O O . VAL A 1 1154 ? 28.844 -22.261 -17.951 1.00 94.88 1154 VAL A O 1
ATOM 9148 N N . SER A 1 1155 ? 27.773 -23.714 -16.615 1.00 94.69 1155 SER A N 1
ATOM 9149 C CA . SER A 1 1155 ? 28.336 -23.238 -15.350 1.00 94.69 1155 SER A CA 1
ATOM 9150 C C . SER A 1 1155 ? 28.271 -24.335 -14.289 1.00 94.69 1155 SER A C 1
ATOM 9152 O O . SER A 1 1155 ? 27.358 -25.159 -14.309 1.00 94.69 1155 SER A O 1
ATOM 9154 N N . ILE A 1 1156 ? 29.214 -24.327 -13.352 1.00 95.50 1156 ILE A N 1
ATOM 9155 C CA . ILE A 1 1156 ? 29.222 -25.185 -12.165 1.00 95.50 1156 ILE A CA 1
ATOM 9156 C C . ILE A 1 1156 ? 29.434 -24.307 -10.945 1.00 95.50 1156 ILE A C 1
ATOM 9158 O O . ILE A 1 1156 ? 30.390 -23.528 -10.934 1.00 95.50 1156 ILE A O 1
ATOM 9162 N N . TRP A 1 1157 ? 28.560 -24.437 -9.950 1.00 94.50 1157 TRP A N 1
ATOM 9163 C CA . TRP A 1 1157 ? 28.659 -23.726 -8.682 1.00 94.50 1157 TRP A CA 1
ATOM 9164 C C . TRP A 1 1157 ? 28.725 -24.718 -7.528 1.00 94.50 1157 TRP A C 1
ATOM 9166 O O . TRP A 1 1157 ? 28.006 -25.715 -7.519 1.00 94.50 1157 TRP A O 1
ATOM 9176 N N . LEU A 1 1158 ? 29.561 -24.415 -6.548 1.00 95.25 1158 LEU A N 1
ATOM 9177 C CA . LEU A 1 1158 ? 29.542 -25.026 -5.229 1.00 95.25 1158 LEU A CA 1
ATOM 9178 C C . LEU A 1 1158 ? 29.218 -23.936 -4.225 1.00 95.25 1158 LEU A C 1
ATOM 9180 O O . LEU A 1 1158 ? 29.865 -22.896 -4.252 1.00 95.25 1158 LEU A O 1
ATOM 9184 N N . HIS A 1 1159 ? 28.249 -24.171 -3.354 1.00 94.88 1159 HIS A N 1
ATOM 9185 C CA . HIS A 1 1159 ? 27.819 -23.211 -2.348 1.00 94.88 1159 HIS A CA 1
ATOM 9186 C C . HIS A 1 1159 ? 27.847 -23.828 -0.960 1.00 94.88 1159 HIS A C 1
ATOM 9188 O O . HIS A 1 1159 ? 27.461 -24.977 -0.763 1.00 94.88 1159 HIS A O 1
ATOM 9194 N N . ASN A 1 1160 ? 28.279 -23.015 -0.007 1.00 92.75 1160 ASN A N 1
ATOM 9195 C CA . ASN A 1 1160 ? 28.301 -23.347 1.409 1.00 92.75 1160 ASN A CA 1
ATOM 9196 C C . ASN A 1 1160 ? 27.106 -22.735 2.161 1.00 92.75 1160 ASN A C 1
ATOM 9198 O O . ASN A 1 1160 ? 26.668 -23.226 3.197 1.00 92.75 1160 ASN A O 1
ATOM 9202 N N . VAL A 1 1161 ? 26.559 -21.640 1.624 1.00 93.69 1161 VAL A N 1
ATOM 9203 C CA . VAL A 1 1161 ? 25.413 -20.916 2.184 1.00 93.69 1161 VAL A CA 1
ATOM 9204 C C . VAL A 1 1161 ? 24.376 -20.602 1.100 1.00 93.69 1161 VAL A C 1
ATOM 9206 O O . VAL A 1 1161 ? 24.723 -20.609 -0.087 1.00 93.69 1161 VAL A O 1
ATOM 9209 N N . PRO A 1 1162 ? 23.111 -20.315 1.471 1.00 93.69 1162 PRO A N 1
ATOM 9210 C CA . PRO A 1 1162 ? 22.037 -20.193 0.489 1.00 93.69 1162 PRO A CA 1
ATOM 9211 C C . PRO A 1 1162 ? 22.193 -19.069 -0.533 1.00 93.69 1162 PRO A C 1
ATOM 9213 O O . PRO A 1 1162 ? 21.942 -19.267 -1.724 1.00 93.69 1162 PRO A O 1
ATOM 9216 N N . TRP A 1 1163 ? 22.598 -17.885 -0.078 1.00 93.69 1163 TRP A N 1
ATOM 9217 C CA . TRP A 1 1163 ? 22.694 -16.696 -0.916 1.00 93.69 1163 TRP A CA 1
ATOM 9218 C C . TRP A 1 1163 ? 24.140 -16.468 -1.367 1.00 93.69 1163 TRP A C 1
ATOM 9220 O O . TRP A 1 1163 ? 25.038 -16.327 -0.541 1.00 93.69 1163 TRP A O 1
ATOM 9230 N N . GLY A 1 1164 ? 24.364 -16.378 -2.681 1.00 88.50 1164 GLY A N 1
ATOM 9231 C CA . GLY A 1 1164 ? 25.655 -15.975 -3.262 1.00 88.50 1164 GLY A CA 1
ATOM 9232 C C . GLY A 1 1164 ? 25.821 -14.454 -3.377 1.00 88.50 1164 GLY A C 1
ATOM 9233 O O . GLY A 1 1164 ? 26.931 -13.946 -3.440 1.00 88.50 1164 GLY A O 1
ATOM 9234 N N . ALA A 1 1165 ? 24.709 -13.716 -3.381 1.00 86.88 1165 ALA A N 1
ATOM 9235 C CA . ALA A 1 1165 ? 24.635 -12.254 -3.339 1.00 86.88 1165 ALA A CA 1
ATOM 9236 C C . ALA A 1 1165 ? 23.234 -11.837 -2.850 1.00 86.88 1165 ALA A C 1
ATOM 9238 O O . ALA A 1 1165 ? 22.370 -12.695 -2.685 1.00 86.88 1165 ALA A O 1
ATOM 9239 N N . GLU A 1 1166 ? 22.968 -10.539 -2.662 1.00 84.50 1166 GLU A N 1
ATOM 9240 C CA . GLU A 1 1166 ? 21.678 -10.051 -2.124 1.00 84.50 1166 GLU A CA 1
ATOM 9241 C C . GLU A 1 1166 ? 20.446 -10.495 -2.929 1.00 84.50 1166 GLU A C 1
ATOM 9243 O O . GLU A 1 1166 ? 19.392 -10.717 -2.342 1.00 84.50 1166 GLU A O 1
ATOM 9248 N N . ASN A 1 1167 ? 20.597 -10.656 -4.249 1.00 84.75 1167 ASN A N 1
ATOM 9249 C CA . ASN A 1 1167 ? 19.526 -11.042 -5.176 1.00 84.75 1167 ASN A CA 1
ATOM 9250 C C . ASN A 1 1167 ? 19.723 -12.446 -5.769 1.00 84.75 1167 ASN A C 1
ATOM 9252 O O . ASN A 1 1167 ? 19.066 -12.797 -6.748 1.00 84.75 1167 ASN A O 1
ATOM 9256 N N . THR A 1 1168 ? 20.647 -13.236 -5.217 1.00 88.69 1168 THR A N 1
ATOM 9257 C CA . THR A 1 1168 ? 21.069 -14.509 -5.809 1.00 88.69 1168 THR A CA 1
ATOM 9258 C C . THR A 1 1168 ? 20.925 -15.634 -4.787 1.00 88.69 1168 THR A C 1
ATOM 9260 O O . THR A 1 1168 ? 21.907 -15.996 -4.132 1.00 88.69 1168 THR A O 1
ATOM 9263 N N . LEU A 1 1169 ? 19.719 -16.201 -4.651 1.00 92.38 1169 LEU A N 1
ATOM 9264 C CA . LEU A 1 1169 ? 19.449 -17.390 -3.829 1.00 92.38 1169 LEU A CA 1
ATOM 9265 C C . LEU A 1 1169 ? 19.934 -18.643 -4.572 1.00 92.38 1169 LEU A C 1
ATOM 9267 O O . LEU A 1 1169 ? 19.159 -19.476 -5.025 1.00 92.38 1169 LEU A O 1
ATOM 9271 N N . ALA A 1 1170 ? 21.249 -18.737 -4.760 1.00 91.00 1170 ALA A N 1
ATOM 9272 C CA . ALA A 1 1170 ? 21.889 -19.748 -5.593 1.00 91.00 1170 ALA A CA 1
ATOM 9273 C C . ALA A 1 1170 ? 21.672 -21.184 -5.087 1.00 91.00 1170 ALA A C 1
ATOM 9275 O O . ALA A 1 1170 ? 21.508 -22.094 -5.905 1.00 91.00 1170 ALA A O 1
ATOM 9276 N N . ALA A 1 1171 ? 21.660 -21.374 -3.764 1.00 94.88 1171 ALA A N 1
ATOM 9277 C CA . ALA A 1 1171 ? 21.592 -22.677 -3.112 1.00 94.88 1171 ALA A CA 1
ATOM 9278 C C . ALA A 1 1171 ? 20.477 -22.751 -2.051 1.00 94.88 1171 ALA A C 1
ATOM 9280 O O . ALA A 1 1171 ? 20.756 -22.809 -0.855 1.00 94.88 1171 ALA A O 1
ATOM 9281 N N . PRO A 1 1172 ? 19.191 -22.768 -2.443 1.00 93.19 1172 PRO A N 1
ATOM 9282 C CA . PRO A 1 1172 ? 18.065 -22.629 -1.512 1.00 93.19 1172 PRO A CA 1
ATOM 9283 C C . PRO A 1 1172 ? 18.003 -23.693 -0.401 1.00 93.19 1172 PRO A C 1
ATOM 9285 O O . PRO A 1 1172 ? 17.378 -23.458 0.629 1.00 93.19 1172 PRO A O 1
ATOM 9288 N N . SER A 1 1173 ? 18.639 -24.858 -0.582 1.00 91.31 1173 SER A N 1
ATOM 9289 C CA . SER A 1 1173 ? 18.667 -25.943 0.414 1.00 91.31 1173 SER A CA 1
ATOM 9290 C C . SER A 1 1173 ? 19.964 -26.019 1.234 1.00 91.31 1173 SER A C 1
ATOM 9292 O O . SER A 1 1173 ? 20.093 -26.926 2.071 1.00 91.31 1173 SER A O 1
ATOM 9294 N N . ALA A 1 1174 ? 20.912 -25.101 1.019 1.00 92.69 1174 ALA A N 1
ATOM 9295 C CA . ALA A 1 1174 ? 22.152 -25.042 1.789 1.00 92.69 1174 ALA A CA 1
ATOM 9296 C C . ALA A 1 1174 ? 21.860 -24.742 3.265 1.00 92.69 1174 ALA A C 1
ATOM 9298 O O . ALA A 1 1174 ? 20.950 -23.980 3.605 1.00 92.69 1174 ALA A O 1
ATOM 9299 N N . LYS A 1 1175 ? 22.614 -25.364 4.171 1.00 91.31 1175 LYS A N 1
ATOM 9300 C CA . LYS A 1 1175 ? 22.456 -25.173 5.615 1.00 91.31 1175 LYS A CA 1
ATOM 9301 C C . LYS A 1 1175 ? 23.820 -24.959 6.238 1.00 91.31 1175 LYS A C 1
ATOM 9303 O O . LYS A 1 1175 ? 24.761 -25.669 5.933 1.00 91.31 1175 LYS A O 1
ATOM 9308 N N . PHE A 1 1176 ? 23.894 -24.015 7.167 1.00 91.06 1176 PHE A N 1
ATOM 9309 C CA . PHE A 1 1176 ? 25.107 -23.801 7.945 1.00 91.06 1176 PHE A CA 1
ATOM 9310 C C . PHE A 1 1176 ? 25.410 -25.027 8.809 1.00 91.06 1176 PHE A C 1
ATOM 9312 O O . PHE A 1 1176 ? 24.521 -25.501 9.522 1.00 91.06 1176 PHE A O 1
ATOM 9319 N N . SER A 1 1177 ? 26.676 -25.438 8.841 1.00 89.69 1177 SER A N 1
ATOM 9320 C CA . SER A 1 1177 ? 27.173 -26.506 9.715 1.00 89.69 1177 SER A CA 1
ATOM 9321 C C . SER A 1 1177 ? 26.599 -27.890 9.417 1.00 89.69 1177 SER A C 1
ATOM 9323 O O . SER A 1 1177 ? 26.504 -28.717 10.328 1.00 89.69 1177 SER A O 1
ATOM 9325 N N . ASP A 1 1178 ? 26.187 -28.160 8.176 1.00 91.69 1178 ASP A N 1
ATOM 9326 C CA . ASP A 1 1178 ? 25.710 -29.489 7.782 1.00 91.69 1178 ASP A CA 1
ATOM 9327 C C . ASP A 1 1178 ? 26.837 -30.394 7.256 1.00 91.69 1178 ASP A C 1
ATOM 9329 O O . ASP A 1 1178 ? 26.653 -31.612 7.186 1.00 91.69 1178 ASP A O 1
ATOM 9333 N N . GLY A 1 1179 ? 28.023 -29.829 6.994 1.00 90.31 1179 GLY A N 1
ATOM 9334 C CA . GLY A 1 1179 ? 29.205 -30.572 6.559 1.00 90.31 1179 GLY A CA 1
ATOM 9335 C C . GLY A 1 1179 ? 29.128 -31.046 5.106 1.00 90.31 1179 GLY A C 1
ATOM 9336 O O . GLY A 1 1179 ? 29.811 -32.012 4.743 1.00 90.31 1179 GLY A O 1
ATOM 9337 N N . PHE A 1 1180 ? 28.294 -30.402 4.288 1.00 92.75 1180 PHE A N 1
ATOM 9338 C CA . PHE A 1 1180 ? 28.163 -30.642 2.855 1.00 92.75 1180 PHE A CA 1
ATOM 9339 C C . PHE A 1 1180 ? 28.288 -29.334 2.065 1.00 92.75 1180 PHE A C 1
ATOM 9341 O O . PHE A 1 1180 ? 28.170 -28.239 2.598 1.00 92.75 1180 PHE A O 1
ATOM 9348 N N . LEU A 1 1181 ? 28.537 -29.463 0.764 1.00 94.31 1181 LEU A N 1
ATOM 9349 C CA . LEU A 1 1181 ? 28.473 -28.372 -0.201 1.00 94.31 1181 LEU A CA 1
ATOM 9350 C C . LEU A 1 1181 ? 27.323 -28.636 -1.170 1.00 94.31 1181 LEU A C 1
ATOM 9352 O O . LEU A 1 1181 ? 27.145 -29.761 -1.647 1.00 94.31 1181 LEU A O 1
ATOM 9356 N N . ASP A 1 1182 ? 26.565 -27.602 -1.499 1.00 95.88 1182 ASP A N 1
ATOM 9357 C CA . ASP A 1 1182 ? 25.493 -27.668 -2.484 1.00 95.88 1182 ASP A CA 1
ATOM 9358 C C . ASP A 1 1182 ? 26.085 -27.416 -3.878 1.00 95.88 1182 ASP A C 1
ATOM 9360 O O . ASP A 1 1182 ? 26.607 -26.343 -4.179 1.00 95.88 1182 ASP A O 1
ATOM 9364 N N . LEU A 1 1183 ? 26.041 -28.439 -4.728 1.00 95.94 1183 LEU A N 1
ATOM 9365 C CA . LEU A 1 1183 ? 26.543 -28.446 -6.095 1.00 95.94 1183 LEU A CA 1
ATOM 9366 C C . LEU A 1 1183 ? 25.396 -28.176 -7.076 1.00 95.94 1183 LEU A C 1
ATOM 9368 O O . LEU A 1 1183 ? 24.451 -28.962 -7.188 1.00 95.94 1183 LEU A O 1
ATOM 9372 N N . ILE A 1 1184 ? 25.530 -27.090 -7.836 1.00 96.06 1184 ILE A N 1
ATOM 9373 C CA . ILE A 1 1184 ? 24.593 -26.670 -8.877 1.00 96.06 1184 ILE A CA 1
ATOM 9374 C C . ILE A 1 1184 ? 25.290 -26.753 -10.234 1.00 96.06 1184 ILE A C 1
ATOM 9376 O O . ILE A 1 1184 ? 26.262 -26.048 -10.506 1.00 96.06 1184 ILE A O 1
ATOM 9380 N N . VAL A 1 1185 ? 24.791 -27.623 -11.111 1.00 95.44 1185 VAL A N 1
ATOM 9381 C CA . VAL A 1 1185 ? 25.367 -27.864 -12.440 1.00 95.44 1185 VAL A CA 1
ATOM 9382 C C . VAL A 1 1185 ? 24.396 -27.405 -13.518 1.00 95.44 1185 VAL A C 1
ATOM 9384 O O . VAL A 1 1185 ? 23.331 -27.996 -13.702 1.00 95.44 1185 VAL A O 1
ATOM 9387 N N . PHE A 1 1186 ? 24.797 -26.391 -14.281 1.00 94.56 1186 PHE A N 1
ATOM 9388 C CA . PHE A 1 1186 ? 24.062 -25.905 -15.443 1.00 94.56 1186 PHE A CA 1
ATOM 9389 C C . PHE A 1 1186 ? 24.493 -26.692 -16.677 1.00 94.56 1186 PHE A C 1
ATOM 9391 O O . PHE A 1 1186 ? 25.619 -26.559 -17.174 1.00 94.56 1186 PHE A O 1
ATOM 9398 N N . LYS A 1 1187 ? 23.577 -27.517 -17.180 1.00 91.38 1187 LYS A N 1
ATOM 9399 C CA . LYS A 1 1187 ? 23.757 -28.278 -18.417 1.00 91.38 1187 LYS A CA 1
ATOM 9400 C C . LYS A 1 1187 ? 23.508 -27.383 -19.632 1.00 91.38 1187 LYS A C 1
ATOM 9402 O O . LYS A 1 1187 ? 22.953 -26.286 -19.528 1.00 91.38 1187 LYS A O 1
ATOM 9407 N N . THR A 1 1188 ? 23.897 -27.868 -20.806 1.00 90.06 1188 THR A N 1
ATOM 9408 C CA . THR A 1 1188 ? 23.597 -27.197 -22.074 1.00 90.06 1188 THR A CA 1
ATOM 9409 C C . THR A 1 1188 ? 22.092 -26.984 -22.232 1.00 90.06 1188 THR A C 1
ATOM 9411 O O . THR A 1 1188 ? 21.307 -27.927 -22.140 1.00 90.06 1188 THR A O 1
ATOM 9414 N N . CYS A 1 1189 ? 21.691 -25.736 -22.476 1.00 90.38 1189 CYS A N 1
ATOM 9415 C CA . CYS A 1 1189 ? 20.293 -25.341 -22.607 1.00 90.38 1189 CYS A CA 1
ATOM 9416 C C . CYS A 1 1189 ? 20.098 -24.231 -23.655 1.00 90.38 1189 CYS A C 1
ATOM 9418 O O . CYS A 1 1189 ? 21.047 -23.513 -23.989 1.00 90.38 1189 CYS A O 1
ATOM 9420 N N . PRO A 1 1190 ? 18.874 -24.070 -24.196 1.00 91.06 1190 PRO A N 1
ATOM 9421 C CA . PRO A 1 1190 ? 18.541 -22.951 -25.074 1.00 91.06 1190 PRO A CA 1
ATOM 9422 C C . PRO A 1 1190 ? 18.704 -21.595 -24.374 1.00 91.06 1190 PRO A C 1
ATOM 9424 O O . PRO A 1 1190 ? 18.382 -21.458 -23.198 1.00 91.06 1190 PRO A O 1
ATOM 9427 N N . LYS A 1 1191 ? 19.108 -20.551 -25.112 1.00 90.19 1191 LYS A N 1
ATOM 9428 C CA . LYS A 1 1191 ? 19.347 -19.202 -24.549 1.00 90.19 1191 LYS A CA 1
ATOM 9429 C C . LYS A 1 1191 ? 18.125 -18.604 -23.837 1.00 90.19 1191 LYS A C 1
ATOM 9431 O O . LYS A 1 1191 ? 18.291 -17.954 -22.813 1.00 90.19 1191 LYS A O 1
ATOM 9436 N N . LEU A 1 1192 ? 16.913 -18.839 -24.350 1.00 88.62 1192 LEU A N 1
ATOM 9437 C CA . LEU A 1 1192 ? 15.669 -18.395 -23.703 1.00 88.62 1192 LEU A CA 1
ATOM 9438 C C . LEU A 1 1192 ? 15.403 -19.139 -22.389 1.00 88.62 1192 LEU A C 1
ATOM 9440 O O . LEU A 1 1192 ? 14.988 -18.522 -21.413 1.00 88.62 1192 LEU A O 1
ATOM 9444 N N . ALA A 1 1193 ? 15.693 -20.444 -22.345 1.00 89.88 1193 ALA A N 1
ATOM 9445 C CA . ALA A 1 1193 ? 15.601 -21.219 -21.112 1.00 89.88 1193 ALA A CA 1
ATOM 9446 C C . ALA A 1 1193 ? 16.639 -20.728 -20.096 1.00 89.88 1193 ALA A C 1
ATOM 9448 O O . ALA A 1 1193 ? 16.297 -20.525 -18.941 1.00 89.88 1193 ALA A O 1
ATOM 9449 N N . LEU A 1 1194 ? 17.871 -20.442 -20.534 1.00 90.75 1194 LEU A N 1
ATOM 9450 C CA . LEU A 1 1194 ? 18.895 -19.845 -19.677 1.00 90.75 1194 LEU A CA 1
ATOM 9451 C C . LEU A 1 1194 ? 18.462 -18.478 -19.135 1.00 90.75 1194 LEU A C 1
ATOM 9453 O O . LEU A 1 1194 ? 18.638 -18.230 -17.951 1.00 90.75 1194 LEU A O 1
ATOM 9457 N N . LEU A 1 1195 ? 17.859 -17.614 -19.959 1.00 89.75 1195 LEU A N 1
ATOM 9458 C CA . LEU A 1 1195 ? 17.329 -16.325 -19.504 1.00 89.75 1195 LEU A CA 1
ATOM 9459 C C . LEU A 1 1195 ? 16.253 -16.513 -18.421 1.00 89.75 1195 LEU A C 1
ATOM 9461 O O . LEU A 1 1195 ? 16.323 -15.857 -17.387 1.00 89.75 1195 LEU A O 1
ATOM 9465 N N . SER A 1 1196 ? 15.324 -17.455 -18.621 1.00 90.25 1196 SER A N 1
ATOM 9466 C CA . SER A 1 1196 ? 14.298 -17.810 -17.628 1.00 90.25 1196 SER A CA 1
ATOM 9467 C C . SER A 1 1196 ? 14.908 -18.339 -16.328 1.00 90.25 1196 SER A C 1
ATOM 9469 O O . SER A 1 1196 ? 14.491 -17.934 -15.245 1.00 90.25 1196 SER A O 1
ATOM 9471 N N . ILE A 1 1197 ? 15.906 -19.222 -16.423 1.00 90.88 1197 ILE A N 1
ATOM 9472 C CA . ILE A 1 1197 ? 16.612 -19.768 -15.259 1.00 90.88 1197 ILE A CA 1
ATOM 9473 C C . ILE A 1 1197 ? 17.290 -18.626 -14.497 1.00 90.88 1197 ILE A C 1
ATOM 9475 O O . ILE A 1 1197 ? 17.130 -18.541 -13.288 1.00 90.88 1197 ILE A O 1
ATOM 9479 N N . MET A 1 1198 ? 17.974 -17.710 -15.194 1.00 88.38 1198 MET A N 1
ATOM 9480 C CA . MET A 1 1198 ? 18.656 -16.575 -14.562 1.00 88.38 1198 MET A CA 1
ATOM 9481 C C . MET A 1 1198 ? 17.687 -15.637 -13.826 1.00 88.38 1198 MET A C 1
ATOM 9483 O O . MET A 1 1198 ? 18.029 -15.137 -12.759 1.00 88.38 1198 MET A O 1
ATOM 9487 N N . THR A 1 1199 ? 16.467 -15.433 -14.340 1.00 87.12 1199 THR A N 1
ATOM 9488 C CA . THR A 1 1199 ? 15.438 -14.626 -13.654 1.00 87.12 1199 THR A CA 1
ATOM 9489 C C . THR A 1 1199 ? 14.829 -15.303 -12.423 1.00 87.12 1199 THR A C 1
ATOM 9491 O O . THR A 1 1199 ? 14.300 -14.610 -11.562 1.00 87.12 1199 THR A O 1
ATOM 9494 N N . GLN A 1 1200 ? 14.914 -16.633 -12.324 1.00 91.12 1200 GLN A N 1
ATOM 9495 C CA . GLN A 1 1200 ? 14.381 -17.442 -11.215 1.00 91.12 1200 GLN A CA 1
ATOM 9496 C C . GLN A 1 1200 ? 15.421 -17.720 -10.114 1.00 91.12 1200 GLN A C 1
ATOM 9498 O O . GLN A 1 1200 ? 15.171 -18.497 -9.198 1.00 91.12 1200 GLN A O 1
ATOM 9503 N N . ILE A 1 1201 ? 16.623 -17.136 -10.198 1.00 90.06 1201 ILE A N 1
ATOM 9504 C CA . ILE A 1 1201 ? 17.647 -17.332 -9.160 1.00 90.06 1201 ILE A CA 1
ATOM 9505 C C . ILE A 1 1201 ? 17.295 -16.559 -7.880 1.00 90.06 1201 ILE A C 1
ATOM 9507 O O . ILE A 1 1201 ? 17.657 -16.983 -6.787 1.00 90.06 1201 ILE A O 1
ATOM 9511 N N . SER A 1 1202 ? 16.591 -15.430 -7.984 1.00 88.06 1202 SER A N 1
ATOM 9512 C CA . SER A 1 1202 ? 16.274 -14.582 -6.827 1.00 88.06 1202 SER A CA 1
ATOM 9513 C C . SER A 1 1202 ? 15.281 -15.220 -5.854 1.00 88.06 1202 SER A C 1
ATOM 9515 O O . SER A 1 1202 ? 15.348 -14.939 -4.661 1.00 88.06 1202 SER A O 1
ATOM 9517 N N . ASP A 1 1203 ? 14.397 -16.094 -6.340 1.00 88.31 1203 ASP A N 1
ATOM 9518 C CA . ASP A 1 1203 ? 13.439 -16.853 -5.529 1.00 88.31 1203 ASP A CA 1
ATOM 9519 C C . ASP A 1 1203 ? 13.820 -18.336 -5.373 1.00 88.31 1203 ASP A C 1
ATOM 9521 O O . ASP A 1 1203 ? 13.069 -19.111 -4.780 1.00 88.31 1203 ASP A O 1
ATOM 9525 N N . GLY A 1 1204 ? 14.997 -18.729 -5.876 1.00 90.38 1204 GLY A N 1
ATOM 9526 C CA . GLY A 1 1204 ? 15.552 -20.076 -5.759 1.00 90.38 1204 GLY A CA 1
ATOM 9527 C C . GLY A 1 1204 ? 14.879 -21.132 -6.643 1.00 90.38 1204 GLY A C 1
ATOM 9528 O O . GLY A 1 1204 ? 15.256 -22.300 -6.567 1.00 90.38 1204 GLY A O 1
ATOM 9529 N N . LYS A 1 1205 ? 13.906 -20.767 -7.491 1.00 92.62 1205 LYS A N 1
ATOM 9530 C CA . LYS A 1 1205 ? 13.177 -21.725 -8.346 1.00 92.62 1205 LYS A CA 1
ATOM 9531 C C . LYS A 1 1205 ? 13.989 -22.223 -9.537 1.00 92.62 1205 LYS A C 1
ATOM 9533 O O . LYS A 1 1205 ? 13.614 -23.210 -10.168 1.00 92.62 1205 LYS A O 1
ATOM 9538 N N . HIS A 1 1206 ? 15.127 -21.597 -9.840 1.00 93.38 1206 HIS A N 1
ATOM 9539 C CA . HIS A 1 1206 ? 16.037 -22.019 -10.913 1.00 93.38 1206 HIS A CA 1
ATOM 9540 C C . HIS A 1 1206 ? 16.475 -23.487 -10.787 1.00 93.38 1206 HIS A C 1
ATOM 9542 O O . HIS A 1 1206 ? 16.760 -24.123 -11.804 1.00 93.38 1206 HIS A O 1
ATOM 9548 N N . VAL A 1 1207 ? 16.493 -24.039 -9.568 1.00 92.62 1207 VAL A N 1
ATOM 9549 C CA . VAL A 1 1207 ? 16.849 -25.443 -9.292 1.00 92.62 1207 VAL A CA 1
ATOM 9550 C C . VAL A 1 1207 ? 15.798 -26.452 -9.768 1.00 92.62 1207 VAL A C 1
ATOM 9552 O O . VAL A 1 1207 ? 16.127 -27.622 -9.941 1.00 92.62 1207 VAL A O 1
ATOM 9555 N N . GLU A 1 1208 ? 14.555 -26.022 -10.012 1.00 91.75 1208 GLU A N 1
ATOM 9556 C CA . GLU A 1 1208 ? 13.465 -26.875 -10.517 1.00 91.75 1208 GLU A CA 1
ATOM 9557 C C . GLU A 1 1208 ? 13.552 -27.099 -12.039 1.00 91.75 1208 GLU A C 1
ATOM 9559 O O . GLU A 1 1208 ? 12.870 -27.958 -12.602 1.00 91.75 1208 GLU A O 1
ATOM 9564 N N . SER A 1 1209 ? 14.397 -26.330 -12.731 1.00 93.06 1209 SER A N 1
ATOM 9565 C CA . SER A 1 1209 ? 14.571 -26.421 -14.179 1.00 93.06 1209 SER A CA 1
ATOM 9566 C C . SER A 1 1209 ? 15.211 -27.751 -14.598 1.00 93.06 1209 SER A C 1
ATOM 9568 O O . SER A 1 1209 ? 16.230 -28.147 -14.032 1.00 93.06 1209 SER A O 1
ATOM 9570 N N . PRO A 1 1210 ? 14.743 -28.404 -15.683 1.00 92.75 1210 PRO A N 1
ATOM 9571 C CA . PRO A 1 1210 ? 15.330 -29.661 -16.164 1.00 92.75 1210 PRO A CA 1
ATOM 9572 C C . PRO A 1 1210 ? 16.787 -29.520 -16.648 1.00 92.75 1210 PRO A C 1
ATOM 9574 O O . PRO A 1 1210 ? 17.488 -30.519 -16.833 1.00 92.75 1210 PRO A O 1
ATOM 9577 N N . TYR A 1 1211 ? 17.252 -28.287 -16.871 1.00 93.50 1211 TYR A N 1
ATOM 9578 C CA . TYR A 1 1211 ? 18.618 -27.982 -17.301 1.00 93.50 1211 TYR A CA 1
ATOM 9579 C C . TYR A 1 1211 ? 19.589 -27.740 -16.139 1.00 93.50 1211 TYR A C 1
ATOM 9581 O O . TYR A 1 1211 ? 20.790 -27.591 -16.376 1.00 93.50 1211 TYR A O 1
ATOM 9589 N N . VAL A 1 1212 ? 19.093 -27.717 -14.902 1.00 94.69 1212 VAL A N 1
ATOM 9590 C CA . VAL A 1 1212 ? 19.888 -27.529 -13.690 1.00 94.69 1212 VAL A CA 1
ATOM 9591 C C . VAL A 1 1212 ? 19.862 -28.831 -12.894 1.00 94.69 1212 VAL A C 1
ATOM 9593 O O . VAL A 1 1212 ? 18.814 -29.435 -12.701 1.00 94.69 1212 VAL A O 1
ATOM 9596 N N . ALA A 1 1213 ? 21.029 -29.310 -12.470 1.00 93.75 1213 ALA A N 1
ATOM 9597 C CA . ALA A 1 1213 ? 21.117 -30.393 -11.496 1.00 93.75 1213 ALA A CA 1
ATOM 9598 C C . ALA A 1 1213 ? 21.558 -29.815 -10.154 1.00 93.75 1213 ALA A C 1
ATOM 9600 O O . ALA A 1 1213 ? 22.582 -29.137 -10.094 1.00 93.75 1213 ALA A O 1
ATOM 9601 N N . TYR A 1 1214 ? 20.787 -30.100 -9.108 1.00 94.88 1214 TYR A N 1
ATOM 9602 C CA . TYR A 1 1214 ? 21.042 -29.660 -7.744 1.00 94.88 1214 TYR A CA 1
ATOM 9603 C C . TYR A 1 1214 ? 21.301 -30.876 -6.860 1.00 94.88 1214 TYR A C 1
ATOM 9605 O O . TYR A 1 1214 ? 20.440 -31.753 -6.755 1.00 94.88 1214 TYR A O 1
ATOM 9613 N N . LEU A 1 1215 ? 22.475 -30.954 -6.237 1.00 94.06 1215 LEU A N 1
ATOM 9614 C CA . LEU A 1 1215 ? 22.796 -32.041 -5.318 1.00 94.06 1215 LEU A CA 1
ATOM 9615 C C . LEU A 1 1215 ? 23.710 -31.601 -4.180 1.00 94.06 1215 LEU A C 1
ATOM 9617 O O . LEU A 1 1215 ? 24.480 -30.663 -4.330 1.00 94.06 1215 LEU A O 1
ATOM 9621 N N . LYS A 1 1216 ? 23.667 -32.318 -3.057 1.00 94.38 1216 LYS A N 1
ATOM 9622 C CA . LYS A 1 1216 ? 24.615 -32.121 -1.956 1.00 94.38 1216 LYS A CA 1
ATOM 9623 C C . LYS A 1 1216 ? 25.790 -33.082 -2.065 1.00 94.38 1216 LYS A C 1
ATOM 9625 O O . LYS A 1 1216 ? 25.603 -34.268 -2.346 1.00 94.38 1216 LYS A O 1
ATOM 9630 N N . VAL A 1 1217 ? 26.997 -32.578 -1.826 1.00 93.44 1217 VAL A N 1
ATOM 9631 C CA . VAL A 1 1217 ? 28.250 -33.336 -1.935 1.00 93.44 1217 VAL A CA 1
ATOM 9632 C C . VAL A 1 1217 ? 29.131 -33.133 -0.708 1.00 93.44 1217 VAL A C 1
ATOM 9634 O O . VAL A 1 1217 ? 29.182 -32.052 -0.136 1.00 93.44 1217 VAL A O 1
ATOM 9637 N N . LYS A 1 1218 ? 29.849 -34.180 -0.296 1.00 89.31 1218 LYS A N 1
ATOM 9638 C CA . LYS A 1 1218 ? 30.798 -34.125 0.831 1.00 89.31 1218 LYS A CA 1
ATOM 9639 C C . LYS A 1 1218 ? 32.233 -33.820 0.393 1.00 89.31 1218 LYS A C 1
ATOM 9641 O O . LYS A 1 1218 ? 33.025 -33.263 1.145 1.00 89.31 1218 LYS A O 1
ATOM 9646 N N . ALA A 1 1219 ? 32.581 -34.234 -0.816 1.00 89.94 1219 ALA A N 1
ATOM 9647 C CA . ALA A 1 1219 ? 33.860 -33.950 -1.445 1.00 89.94 1219 ALA A CA 1
ATOM 9648 C C . ALA A 1 1219 ? 33.630 -33.779 -2.941 1.00 89.94 1219 ALA A C 1
ATOM 9650 O O . ALA A 1 1219 ? 32.738 -34.416 -3.511 1.00 89.94 1219 ALA A O 1
ATOM 9651 N N . PHE A 1 1220 ? 34.433 -32.930 -3.566 1.00 92.69 1220 PHE A N 1
ATOM 9652 C CA . PHE A 1 1220 ? 34.290 -32.581 -4.967 1.00 92.69 1220 PHE A CA 1
ATOM 9653 C C . PHE A 1 1220 ? 35.659 -32.390 -5.611 1.00 92.69 1220 PHE A C 1
ATOM 9655 O O . PHE A 1 1220 ? 36.598 -31.902 -4.993 1.00 92.69 1220 PHE A O 1
ATOM 9662 N N . VAL A 1 1221 ? 35.780 -32.792 -6.867 1.00 93.00 1221 VAL A N 1
ATOM 9663 C CA . VAL A 1 1221 ? 36.983 -32.648 -7.675 1.00 93.00 1221 VAL A CA 1
ATOM 9664 C C . VAL A 1 1221 ? 36.569 -32.074 -9.019 1.00 93.00 1221 VAL A C 1
ATOM 9666 O O . VAL A 1 1221 ? 35.756 -32.670 -9.729 1.00 93.00 1221 VAL A O 1
ATOM 9669 N N . LEU A 1 1222 ? 37.152 -30.932 -9.371 1.00 94.25 1222 LEU A N 1
ATOM 9670 C CA . LEU A 1 1222 ? 36.956 -30.273 -10.656 1.00 94.25 1222 LEU A CA 1
ATOM 9671 C C . LEU A 1 1222 ? 38.164 -30.537 -11.546 1.00 94.25 1222 LEU A C 1
ATOM 9673 O O . LEU A 1 1222 ? 39.271 -30.134 -11.205 1.00 94.25 1222 LEU A O 1
ATOM 9677 N N . GLU A 1 1223 ? 37.951 -31.168 -12.695 1.00 94.12 1223 GLU A N 1
ATOM 9678 C CA . GLU A 1 1223 ? 38.924 -31.259 -13.786 1.00 94.12 1223 GLU A CA 1
ATOM 9679 C C . GLU A 1 1223 ? 38.444 -30.323 -14.916 1.00 94.12 1223 GLU A C 1
ATOM 9681 O O . GLU A 1 1223 ? 37.613 -30.718 -15.749 1.00 94.12 1223 GLU A O 1
ATOM 9686 N N . PRO A 1 1224 ? 38.881 -29.047 -14.908 1.00 93.75 1224 PRO A N 1
ATOM 9687 C CA . PRO A 1 1224 ? 38.405 -28.042 -15.847 1.00 93.75 1224 PRO A CA 1
ATOM 9688 C C . PRO A 1 1224 ? 39.020 -28.269 -17.236 1.00 93.75 1224 PRO A C 1
ATOM 9690 O O . PRO A 1 1224 ? 40.192 -28.611 -17.364 1.00 93.75 1224 PRO A O 1
ATOM 9693 N N . GLY A 1 1225 ? 38.247 -28.059 -18.300 1.00 92.69 1225 GLY A N 1
ATOM 9694 C CA . GLY A 1 1225 ? 38.736 -28.168 -19.677 1.00 92.69 1225 GLY A CA 1
ATOM 9695 C C . GLY A 1 1225 ? 38.538 -26.894 -20.500 1.00 92.69 1225 GLY A C 1
ATOM 9696 O O . GLY A 1 1225 ? 38.198 -25.823 -19.981 1.00 92.69 1225 GLY A O 1
ATOM 9697 N N . ALA A 1 1226 ? 38.804 -27.019 -21.802 1.00 92.69 1226 ALA A N 1
ATOM 9698 C CA . ALA A 1 1226 ? 38.700 -25.938 -22.779 1.00 92.69 1226 ALA A CA 1
ATOM 9699 C C . ALA A 1 1226 ? 37.249 -25.662 -23.208 1.00 92.69 1226 ALA A C 1
ATOM 9701 O O . ALA A 1 1226 ? 36.333 -26.455 -22.961 1.00 92.69 1226 ALA A O 1
ATOM 9702 N N . ARG A 1 1227 ? 37.034 -24.531 -23.883 1.00 91.62 1227 ARG A N 1
ATOM 9703 C CA . ARG A 1 1227 ? 35.734 -24.173 -24.461 1.00 91.62 1227 ARG A CA 1
ATOM 9704 C C . ARG A 1 1227 ? 35.368 -25.112 -25.607 1.00 91.62 1227 ARG A C 1
ATOM 9706 O O . ARG A 1 1227 ? 36.233 -25.534 -26.368 1.00 91.62 1227 ARG A O 1
ATOM 9713 N N . VAL A 1 1228 ? 34.074 -25.395 -25.748 1.00 89.88 1228 VAL A N 1
ATOM 9714 C CA . VAL A 1 1228 ? 33.543 -26.291 -26.791 1.00 89.88 1228 VAL A CA 1
ATOM 9715 C C . VAL A 1 1228 ? 33.802 -25.728 -28.191 1.00 89.88 1228 VAL A C 1
ATOM 9717 O O . VAL A 1 1228 ? 34.337 -26.433 -29.038 1.00 89.88 1228 VAL A O 1
ATOM 9720 N N . ASP A 1 1229 ? 33.478 -24.451 -28.414 1.00 86.25 1229 ASP A N 1
ATOM 9721 C CA . ASP A 1 1229 ? 33.591 -23.816 -29.737 1.00 86.25 1229 ASP A CA 1
ATOM 9722 C C . ASP A 1 1229 ? 35.023 -23.351 -30.069 1.00 86.25 1229 ASP A C 1
ATOM 9724 O O . ASP A 1 1229 ? 35.357 -23.109 -31.227 1.00 86.25 1229 ASP A O 1
ATOM 9728 N N . GLU A 1 1230 ? 35.881 -23.198 -29.055 1.00 87.38 1230 GLU A N 1
ATOM 9729 C CA . GLU A 1 1230 ? 37.233 -22.640 -29.177 1.00 87.38 1230 GLU A CA 1
ATOM 9730 C C . GLU A 1 1230 ? 38.221 -23.441 -28.306 1.00 87.38 1230 GLU A C 1
ATOM 9732 O O . GLU A 1 1230 ? 38.543 -23.008 -27.198 1.00 87.38 1230 GLU A O 1
ATOM 9737 N N . PRO A 1 1231 ? 38.742 -24.588 -28.779 1.00 86.38 1231 PRO A N 1
ATOM 9738 C CA . PRO A 1 1231 ? 39.577 -25.485 -27.969 1.00 86.38 1231 PRO A CA 1
ATOM 9739 C C . PRO A 1 1231 ? 40.913 -24.865 -27.522 1.00 86.38 1231 PRO A C 1
ATOM 9741 O O . PRO A 1 1231 ? 41.506 -25.311 -26.544 1.00 86.38 1231 PRO A O 1
ATOM 9744 N N . ASP A 1 1232 ? 41.363 -23.801 -28.191 1.00 86.12 1232 ASP A N 1
ATOM 9745 C CA . ASP A 1 1232 ? 42.537 -23.009 -27.804 1.00 86.12 1232 ASP A CA 1
ATOM 9746 C C . ASP A 1 1232 ? 42.287 -22.061 -26.613 1.00 86.12 1232 ASP A C 1
ATOM 9748 O O . ASP A 1 1232 ? 43.221 -21.396 -26.151 1.00 86.12 1232 ASP A O 1
ATOM 9752 N N . LYS A 1 1233 ? 41.031 -21.903 -26.171 1.00 89.19 1233 LYS A N 1
ATOM 9753 C CA . LYS A 1 1233 ? 40.648 -20.997 -25.083 1.00 89.19 1233 LYS A CA 1
ATOM 9754 C C . LYS A 1 1233 ? 40.037 -21.775 -23.928 1.00 89.19 1233 LYS A C 1
ATOM 9756 O O . LYS A 1 1233 ? 39.147 -22.603 -24.101 1.00 89.19 1233 LYS A O 1
ATOM 9761 N N . GLU A 1 1234 ? 40.480 -21.445 -22.728 1.00 91.81 1234 GLU A N 1
ATOM 9762 C CA . GLU A 1 1234 ? 40.038 -22.080 -21.488 1.00 91.81 1234 GLU A CA 1
ATOM 9763 C C . GLU A 1 1234 ? 39.090 -21.145 -20.700 1.00 91.81 1234 GLU A C 1
ATOM 9765 O O . GLU A 1 1234 ? 38.515 -20.199 -21.257 1.00 91.81 1234 GLU A O 1
ATOM 9770 N N . GLY A 1 1235 ? 38.833 -21.455 -19.428 1.00 91.06 1235 GLY A N 1
ATOM 9771 C CA . GLY A 1 1235 ? 37.906 -20.736 -18.549 1.00 91.06 1235 GLY A CA 1
ATOM 9772 C C . GLY A 1 1235 ? 38.582 -20.064 -17.354 1.00 91.06 1235 GLY A C 1
ATOM 9773 O O . GLY A 1 1235 ? 39.807 -20.013 -17.242 1.00 91.06 1235 GLY A O 1
ATOM 9774 N N . ILE A 1 1236 ? 37.755 -19.535 -16.455 1.00 92.69 1236 ILE A N 1
ATOM 9775 C CA . ILE A 1 1236 ? 38.176 -18.920 -15.193 1.00 92.69 1236 ILE A CA 1
ATOM 9776 C C . ILE A 1 1236 ? 37.541 -19.715 -14.053 1.00 92.69 1236 ILE A C 1
ATOM 9778 O O . ILE A 1 1236 ? 36.369 -20.086 -14.151 1.00 92.69 1236 ILE A O 1
ATOM 9782 N N . ILE A 1 1237 ? 38.318 -19.986 -13.005 1.00 94.12 1237 ILE A N 1
ATOM 9783 C CA . ILE A 1 1237 ? 37.822 -20.541 -11.744 1.00 94.12 1237 ILE A CA 1
ATOM 9784 C C . ILE A 1 1237 ? 37.916 -19.443 -10.696 1.00 94.12 1237 ILE A C 1
ATOM 9786 O O . ILE A 1 1237 ? 38.994 -18.886 -10.467 1.00 94.12 1237 ILE A O 1
ATOM 9790 N N . ASP A 1 1238 ? 36.775 -19.147 -10.098 1.00 91.88 1238 ASP A N 1
ATOM 9791 C CA . ASP A 1 1238 ? 36.578 -18.125 -9.081 1.00 91.88 1238 ASP A CA 1
ATOM 9792 C C . ASP A 1 1238 ? 36.075 -18.783 -7.791 1.00 91.88 1238 ASP A C 1
ATOM 9794 O O . ASP A 1 1238 ? 35.316 -19.752 -7.844 1.00 91.88 1238 ASP A O 1
ATOM 9798 N N . SER A 1 1239 ? 36.511 -18.285 -6.639 1.00 91.56 1239 SER A N 1
ATOM 9799 C CA . SER A 1 1239 ? 35.959 -18.678 -5.348 1.00 91.56 1239 SER A CA 1
ATOM 9800 C C . SER A 1 1239 ? 35.874 -17.478 -4.422 1.00 91.56 1239 SER A C 1
ATOM 9802 O O . SER A 1 1239 ? 36.856 -16.771 -4.219 1.00 91.56 1239 SER A O 1
ATOM 9804 N N . ASP A 1 1240 ? 34.683 -17.257 -3.872 1.00 87.19 1240 ASP A N 1
ATOM 9805 C CA . ASP A 1 1240 ? 34.328 -16.122 -3.021 1.00 87.19 1240 ASP A CA 1
ATOM 9806 C C . ASP A 1 1240 ? 34.705 -14.739 -3.611 1.00 87.19 1240 ASP A C 1
ATOM 9808 O O . ASP A 1 1240 ? 34.997 -13.795 -2.871 1.00 87.19 1240 ASP A O 1
ATOM 9812 N N . GLY A 1 1241 ? 34.702 -14.611 -4.945 1.00 79.94 1241 GLY A N 1
ATOM 9813 C CA . GLY A 1 1241 ? 35.096 -13.399 -5.673 1.00 79.94 1241 GLY A CA 1
ATOM 9814 C C . GLY A 1 1241 ? 36.609 -13.243 -5.895 1.00 79.94 1241 GLY A C 1
ATOM 9815 O O . GLY A 1 1241 ? 37.050 -12.201 -6.392 1.00 79.94 1241 GLY A O 1
ATOM 9816 N N . GLU A 1 1242 ? 37.414 -14.243 -5.520 1.00 85.56 1242 GLU A N 1
ATOM 9817 C CA . GLU A 1 1242 ? 38.851 -14.315 -5.775 1.00 85.56 1242 GLU A CA 1
ATOM 9818 C C . GLU A 1 1242 ? 39.187 -15.319 -6.887 1.00 85.56 1242 GLU A C 1
ATOM 9820 O O . GLU A 1 1242 ? 38.739 -16.469 -6.920 1.00 85.56 1242 GLU A O 1
ATOM 9825 N N . VAL A 1 1243 ? 40.067 -14.906 -7.801 1.00 89.38 1243 VAL A N 1
ATOM 9826 C CA . VAL A 1 1243 ? 40.453 -15.741 -8.944 1.00 89.38 1243 VAL A CA 1
ATOM 9827 C C . VAL A 1 1243 ? 41.474 -16.786 -8.522 1.00 89.38 1243 VAL A C 1
ATOM 9829 O O . VAL A 1 1243 ? 42.657 -16.486 -8.340 1.00 89.38 1243 VAL A O 1
ATOM 9832 N N . LEU A 1 1244 ? 41.039 -18.043 -8.471 1.00 90.94 1244 LEU A N 1
ATOM 9833 C CA . LEU A 1 1244 ? 41.914 -19.164 -8.148 1.00 90.94 1244 LEU A CA 1
ATOM 9834 C C . LEU A 1 1244 ? 42.779 -19.570 -9.335 1.00 90.94 1244 LEU A C 1
ATOM 9836 O O . LEU A 1 1244 ? 43.985 -19.732 -9.174 1.00 90.94 1244 LEU A O 1
ATOM 9840 N N . ALA A 1 1245 ? 42.193 -19.700 -10.528 1.00 91.75 1245 ALA A N 1
ATOM 9841 C CA . ALA A 1 1245 ? 42.914 -20.150 -11.716 1.00 91.75 1245 ALA A CA 1
ATOM 9842 C C . ALA A 1 1245 ? 42.426 -19.467 -13.000 1.00 91.75 1245 ALA A C 1
ATOM 9844 O O . ALA A 1 1245 ? 41.226 -19.261 -13.212 1.00 91.75 1245 ALA A O 1
ATOM 9845 N N . ARG A 1 1246 ? 43.372 -19.156 -13.895 1.00 90.94 1246 ARG A N 1
ATOM 9846 C CA . ARG A 1 1246 ? 43.114 -18.600 -15.231 1.00 90.94 1246 ARG A CA 1
ATOM 9847 C C . ARG A 1 1246 ? 43.635 -19.536 -16.308 1.00 90.94 1246 ARG A C 1
ATOM 9849 O O . ARG A 1 1246 ? 44.807 -19.901 -16.292 1.00 90.94 1246 ARG A O 1
ATOM 9856 N N . GLY A 1 1247 ? 42.770 -19.888 -17.247 1.00 88.06 1247 GLY A N 1
ATOM 9857 C CA . GLY A 1 1247 ? 43.156 -20.658 -18.415 1.00 88.06 1247 GLY A CA 1
ATOM 9858 C C . GLY A 1 1247 ? 43.843 -19.826 -19.505 1.00 88.06 1247 GLY A C 1
ATOM 9859 O O . GLY A 1 1247 ? 43.894 -18.594 -19.478 1.00 88.06 1247 GLY A O 1
ATOM 9860 N N . ARG A 1 1248 ? 44.359 -20.500 -20.530 1.00 86.81 1248 ARG A N 1
ATOM 9861 C CA . ARG A 1 1248 ? 44.980 -19.860 -21.696 1.00 86.81 1248 ARG A CA 1
ATOM 9862 C C . ARG A 1 1248 ? 43.995 -18.953 -22.440 1.00 86.81 1248 ARG A C 1
ATOM 9864 O O . ARG A 1 1248 ? 42.839 -19.313 -22.680 1.00 86.81 1248 ARG A O 1
ATOM 9871 N N . ARG A 1 1249 ? 44.492 -17.778 -22.859 1.00 81.88 1249 ARG A N 1
ATOM 9872 C CA . ARG A 1 1249 ? 43.769 -16.769 -23.664 1.00 81.88 1249 ARG A CA 1
ATOM 9873 C C . ARG A 1 1249 ? 42.457 -16.270 -23.026 1.00 81.88 1249 ARG A C 1
ATOM 9875 O O . ARG A 1 1249 ? 41.554 -15.819 -23.738 1.00 81.88 1249 ARG A O 1
ATOM 9882 N N . THR A 1 1250 ? 42.338 -16.333 -21.700 1.00 82.50 1250 THR A N 1
ATOM 9883 C CA . THR A 1 1250 ? 41.232 -15.720 -20.948 1.00 82.50 1250 THR A CA 1
ATOM 9884 C C . THR A 1 1250 ? 41.503 -14.247 -20.637 1.00 82.50 1250 THR A C 1
ATOM 9886 O O . THR A 1 1250 ? 42.604 -13.737 -20.840 1.00 82.50 1250 THR A O 1
ATOM 9889 N N . TYR A 1 1251 ? 40.491 -13.534 -20.136 1.00 79.12 1251 TYR A N 1
ATOM 9890 C CA . TYR A 1 1251 ? 40.655 -12.155 -19.674 1.00 79.12 1251 TYR A CA 1
ATOM 9891 C C . TYR A 1 1251 ? 41.763 -12.067 -18.611 1.00 79.12 1251 TYR A C 1
ATOM 9893 O O . TYR A 1 1251 ? 41.744 -12.826 -17.643 1.00 79.12 1251 TYR A O 1
ATOM 9901 N N . GLN A 1 1252 ? 42.732 -11.166 -18.824 1.00 79.94 1252 GLN A N 1
ATOM 9902 C CA . GLN A 1 1252 ? 43.909 -10.978 -17.962 1.00 79.94 1252 GLN A CA 1
ATOM 9903 C C . GLN A 1 1252 ? 44.711 -12.273 -17.698 1.00 79.94 1252 GLN A C 1
ATOM 9905 O O . GLN A 1 1252 ? 45.200 -12.477 -16.591 1.00 79.94 1252 GLN A O 1
ATOM 9910 N N . CYS A 1 1253 ? 44.865 -13.151 -18.700 1.00 78.50 1253 CYS A N 1
ATOM 9911 C CA . CYS A 1 1253 ? 45.590 -14.424 -18.555 1.00 78.50 1253 CYS A CA 1
ATOM 9912 C C . CYS A 1 1253 ? 47.062 -14.289 -18.128 1.00 78.50 1253 CYS A C 1
ATOM 9914 O O . CYS A 1 1253 ? 47.605 -15.230 -17.562 1.00 78.50 1253 CYS A O 1
ATOM 9916 N N . ASP A 1 1254 ? 47.691 -13.135 -18.365 1.00 76.38 1254 ASP A N 1
ATOM 9917 C CA . ASP A 1 1254 ? 49.091 -12.885 -17.993 1.00 76.38 1254 ASP A CA 1
ATOM 9918 C C . ASP A 1 1254 ? 49.263 -12.512 -16.507 1.00 76.38 1254 ASP A C 1
ATOM 9920 O O . ASP A 1 1254 ? 50.385 -12.439 -16.005 1.00 76.38 1254 ASP A O 1
ATOM 9924 N N . GLN A 1 1255 ? 48.166 -12.256 -15.782 1.00 78.00 1255 GLN A N 1
ATOM 9925 C CA . GLN A 1 1255 ? 48.219 -12.023 -14.340 1.00 78.00 1255 GLN A CA 1
ATOM 9926 C C . GLN A 1 1255 ? 48.420 -13.340 -13.589 1.00 78.00 1255 GLN A C 1
ATOM 9928 O O . GLN A 1 1255 ? 47.770 -14.346 -13.871 1.00 78.00 1255 GLN A O 1
ATOM 9933 N N . LYS A 1 1256 ? 49.300 -13.312 -12.586 1.00 74.94 1256 LYS A N 1
ATOM 9934 C CA . LYS A 1 1256 ? 49.600 -14.468 -11.741 1.00 74.94 1256 LYS A CA 1
ATOM 9935 C C . LYS A 1 1256 ? 48.351 -14.884 -10.948 1.00 74.94 1256 LYS A C 1
ATOM 9937 O O . LYS A 1 1256 ? 47.873 -14.107 -10.128 1.00 74.94 1256 LYS A O 1
ATOM 9942 N N . ALA A 1 1257 ? 47.853 -16.095 -11.192 1.00 82.38 1257 ALA A N 1
ATOM 9943 C CA . ALA A 1 1257 ? 46.786 -16.722 -10.409 1.00 82.38 1257 ALA A CA 1
ATOM 9944 C C . ALA A 1 1257 ? 47.366 -17.534 -9.235 1.00 82.38 1257 ALA A C 1
ATOM 9946 O O . ALA A 1 1257 ? 48.553 -17.879 -9.248 1.00 82.38 1257 ALA A O 1
ATOM 9947 N N . LEU A 1 1258 ? 46.543 -17.827 -8.222 1.00 84.94 1258 LEU A N 1
ATOM 9948 C CA . LEU A 1 1258 ? 46.966 -18.593 -7.043 1.00 84.94 1258 LEU A CA 1
ATOM 9949 C C . LEU A 1 1258 ? 47.278 -20.057 -7.389 1.00 84.94 1258 LEU A C 1
ATOM 9951 O O . LEU A 1 1258 ? 48.230 -20.631 -6.867 1.00 84.94 1258 LEU A O 1
ATOM 9955 N N . MET A 1 1259 ? 46.476 -20.638 -8.275 1.00 90.75 1259 MET A N 1
ATOM 9956 C CA . MET A 1 1259 ? 46.526 -22.025 -8.718 1.00 90.75 1259 MET A CA 1
ATOM 9957 C C . MET A 1 1259 ? 46.596 -22.088 -10.250 1.00 90.75 1259 MET A C 1
ATOM 9959 O O . MET A 1 1259 ? 46.264 -21.140 -10.968 1.00 90.75 1259 MET A O 1
ATOM 9963 N N . SER A 1 1260 ? 47.050 -23.225 -10.765 1.00 89.44 1260 SER A N 1
ATOM 9964 C CA . SER A 1 1260 ? 47.021 -23.527 -12.195 1.00 89.44 1260 SER A CA 1
ATOM 9965 C C . SER A 1 1260 ? 45.619 -23.960 -12.636 1.00 89.44 1260 SER A C 1
ATOM 9967 O O . SER A 1 1260 ? 44.868 -24.541 -11.850 1.00 89.44 1260 SER A O 1
ATOM 9969 N N . TYR A 1 1261 ? 45.254 -23.670 -13.891 1.00 91.19 1261 TYR A N 1
ATOM 9970 C CA . TYR A 1 1261 ? 43.991 -24.118 -14.492 1.00 91.19 1261 TYR A CA 1
ATOM 9971 C C . TYR A 1 1261 ? 44.069 -25.615 -14.822 1.00 91.19 1261 TYR A C 1
ATOM 9973 O O . TYR A 1 1261 ? 44.256 -26.019 -15.965 1.00 91.19 1261 TYR A O 1
ATOM 9981 N N . ASP A 1 1262 ? 43.998 -26.424 -13.773 1.00 90.31 1262 ASP A N 1
ATOM 9982 C CA . ASP A 1 1262 ? 44.093 -27.880 -13.780 1.00 90.31 1262 ASP A CA 1
ATOM 9983 C C . ASP A 1 1262 ? 43.224 -28.429 -12.632 1.00 90.31 1262 ASP A C 1
ATOM 9985 O O . ASP A 1 1262 ? 42.484 -27.684 -11.985 1.00 90.31 1262 ASP A O 1
ATOM 9989 N N . LYS A 1 1263 ? 43.297 -29.734 -12.380 1.00 90.50 1263 LYS A N 1
ATOM 9990 C CA . LYS A 1 1263 ? 42.559 -30.452 -11.346 1.00 90.50 1263 LYS A CA 1
ATOM 9991 C C . LYS A 1 1263 ? 42.617 -29.750 -9.982 1.00 90.50 1263 LYS A C 1
ATOM 9993 O O . LYS A 1 1263 ? 43.698 -29.487 -9.452 1.00 90.50 1263 LYS A O 1
ATOM 9998 N N . LEU A 1 1264 ? 41.441 -29.505 -9.402 1.00 91.56 1264 LEU A N 1
ATOM 9999 C CA . LEU A 1 1264 ? 41.249 -28.963 -8.054 1.00 91.56 1264 LEU A CA 1
ATOM 10000 C C . LEU A 1 1264 ? 40.489 -29.961 -7.189 1.00 91.56 1264 LEU A C 1
ATOM 10002 O O . LEU A 1 1264 ? 39.493 -30.537 -7.629 1.00 91.56 1264 LEU A O 1
ATOM 10006 N N . GLN A 1 1265 ? 40.939 -30.134 -5.951 1.00 90.50 1265 GLN A N 1
ATOM 10007 C CA . GLN A 1 1265 ? 40.264 -30.949 -4.949 1.00 90.50 1265 GLN A CA 1
ATOM 10008 C C . GLN A 1 1265 ? 39.622 -30.042 -3.900 1.00 90.50 1265 GLN A C 1
ATOM 10010 O O . GLN A 1 1265 ? 40.262 -29.124 -3.401 1.00 90.50 1265 GLN A O 1
ATOM 10015 N N . ILE A 1 1266 ? 38.360 -30.308 -3.571 1.00 92.50 1266 ILE A N 1
ATOM 10016 C CA . ILE A 1 1266 ? 37.565 -29.538 -2.618 1.00 92.50 1266 ILE A CA 1
ATOM 10017 C C . ILE A 1 1266 ? 36.982 -30.481 -1.564 1.00 92.50 1266 ILE A C 1
ATOM 10019 O O . ILE A 1 1266 ? 36.311 -31.468 -1.881 1.00 92.50 1266 ILE A O 1
ATOM 10023 N N . THR A 1 1267 ? 37.238 -30.167 -0.299 1.00 90.38 1267 THR A N 1
ATOM 10024 C CA . THR A 1 1267 ? 36.726 -30.879 0.882 1.00 90.38 1267 THR A CA 1
ATOM 10025 C C . THR A 1 1267 ? 36.133 -29.882 1.867 1.00 90.38 1267 THR A C 1
ATOM 10027 O O . THR A 1 1267 ? 36.554 -28.732 1.870 1.00 90.38 1267 THR A O 1
ATOM 10030 N N . VAL A 1 1268 ? 35.193 -30.298 2.713 1.00 89.81 1268 VAL A N 1
ATOM 10031 C CA . VAL A 1 1268 ? 34.517 -29.402 3.666 1.00 89.81 1268 VAL A CA 1
ATOM 10032 C C . VAL A 1 1268 ? 34.692 -29.873 5.109 1.00 89.81 1268 VAL A C 1
ATOM 10034 O O . VAL A 1 1268 ? 34.583 -31.069 5.394 1.00 89.81 1268 VAL A O 1
ATOM 10037 N N . ASP A 1 1269 ? 34.946 -28.923 6.005 1.00 88.56 1269 ASP A N 1
ATOM 10038 C CA . ASP A 1 1269 ? 35.003 -29.121 7.451 1.00 88.56 1269 ASP A CA 1
ATOM 10039 C C . ASP A 1 1269 ? 33.732 -28.615 8.110 1.00 88.56 1269 ASP A C 1
ATOM 10041 O O . ASP A 1 1269 ? 33.347 -27.457 7.932 1.00 88.56 1269 ASP A O 1
ATOM 10045 N N . GLN A 1 1270 ? 33.100 -29.492 8.893 1.00 88.62 1270 GLN A N 1
ATOM 10046 C CA . GLN A 1 1270 ? 31.811 -29.197 9.494 1.00 88.62 1270 GLN A CA 1
ATOM 10047 C C . GLN A 1 1270 ? 31.936 -28.210 10.664 1.00 88.62 1270 GLN A C 1
ATOM 10049 O O . GLN A 1 1270 ? 32.623 -28.502 11.643 1.00 88.62 1270 GLN A O 1
ATOM 10054 N N . GLY A 1 1271 ? 31.227 -27.081 10.598 1.00 82.12 1271 GLY A N 1
ATOM 10055 C CA . GLY A 1 1271 ? 31.078 -26.109 11.686 1.00 82.12 1271 GLY A CA 1
ATOM 10056 C C . GLY A 1 1271 ? 32.394 -25.502 12.180 1.00 82.12 1271 GLY A C 1
ATOM 10057 O O . GLY A 1 1271 ? 32.526 -25.204 13.366 1.00 82.12 1271 GLY A O 1
ATOM 10058 N N . PHE A 1 1272 ? 33.373 -25.364 11.287 1.00 85.06 1272 PHE A N 1
ATOM 10059 C CA . PHE A 1 1272 ? 34.749 -25.010 11.621 1.00 85.06 1272 PHE A CA 1
ATOM 10060 C C . PHE A 1 1272 ? 34.926 -23.541 12.036 1.00 85.06 1272 PHE A C 1
ATOM 10062 O O . PHE A 1 1272 ? 35.649 -23.258 12.991 1.00 85.06 1272 PHE A O 1
ATOM 10069 N N . ALA A 1 1273 ? 34.273 -22.604 11.342 1.00 89.06 1273 ALA A N 1
ATOM 10070 C CA . ALA A 1 1273 ? 34.332 -21.171 11.640 1.00 89.06 1273 ALA A CA 1
ATOM 10071 C C . ALA A 1 1273 ? 33.160 -20.734 12.530 1.00 89.06 1273 ALA A C 1
ATOM 10073 O O . ALA A 1 1273 ? 32.107 -21.366 12.539 1.00 89.06 1273 ALA A O 1
ATOM 10074 N N . THR A 1 1274 ? 33.312 -19.621 13.252 1.00 92.00 1274 THR A N 1
ATOM 10075 C CA . THR A 1 1274 ? 32.229 -19.025 14.053 1.00 92.00 1274 THR A CA 1
ATOM 10076 C C . THR A 1 1274 ? 31.904 -17.624 13.543 1.00 92.00 1274 THR A C 1
ATOM 10078 O O . THR A 1 1274 ? 32.788 -16.778 13.428 1.00 92.00 1274 THR A O 1
ATOM 10081 N N . LEU A 1 1275 ? 30.631 -17.358 13.256 1.00 94.06 1275 LEU A N 1
ATOM 10082 C CA . LEU A 1 1275 ? 30.129 -16.052 12.832 1.00 94.06 1275 LEU A CA 1
ATOM 10083 C C . LEU A 1 1275 ? 29.251 -15.427 13.917 1.00 94.06 1275 LEU A C 1
ATOM 10085 O O . LEU A 1 1275 ? 28.540 -16.143 14.623 1.00 94.06 1275 LEU A O 1
ATOM 10089 N N . PHE A 1 1276 ? 29.245 -14.096 14.015 1.00 95.19 1276 PHE A N 1
ATOM 10090 C CA . PHE A 1 1276 ? 28.155 -13.399 14.701 1.00 95.19 1276 PHE A CA 1
ATOM 10091 C C . PHE A 1 1276 ? 26.875 -13.516 13.876 1.00 95.19 1276 PHE A C 1
ATOM 10093 O O . PHE A 1 1276 ? 26.898 -13.362 12.655 1.00 95.19 1276 PHE A O 1
ATOM 10100 N N . SER A 1 1277 ? 25.754 -13.768 14.539 1.00 92.62 1277 SER A N 1
ATOM 10101 C CA . SER A 1 1277 ? 24.477 -14.016 13.879 1.00 92.62 1277 SER A CA 1
ATOM 10102 C C . SER A 1 1277 ? 23.316 -13.400 14.659 1.00 92.62 1277 SER A C 1
ATOM 10104 O O . SER A 1 1277 ? 23.480 -13.071 15.833 1.00 92.62 1277 SER A O 1
ATOM 10106 N N . PRO A 1 1278 ? 22.129 -13.242 14.053 1.00 90.12 1278 PRO A N 1
ATOM 10107 C CA . PRO A 1 1278 ? 20.917 -13.003 14.829 1.00 90.12 1278 PRO A CA 1
ATOM 1010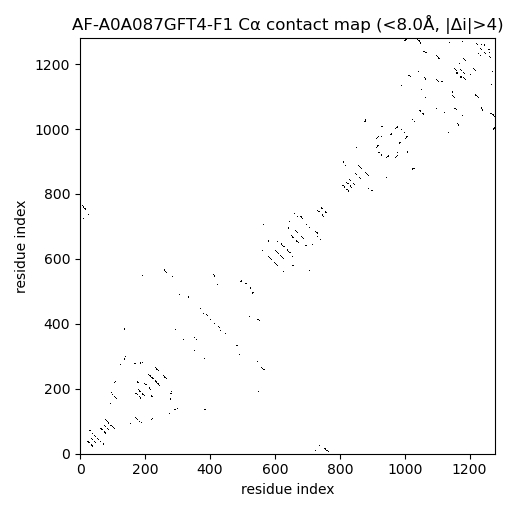8 C C . PRO A 1 1278 ? 20.567 -14.227 15.695 1.00 90.12 1278 PRO A C 1
ATOM 10110 O O . PRO A 1 1278 ? 21.165 -15.299 15.555 1.00 90.12 1278 PRO A O 1
ATOM 10113 N N . GLU A 1 1279 ? 19.610 -14.050 16.606 1.00 83.75 1279 GLU A N 1
ATOM 10114 C CA . GLU A 1 1279 ? 18.991 -15.145 17.362 1.00 83.75 1279 GLU A CA 1
ATOM 10115 C C . GLU A 1 1279 ? 18.031 -15.906 16.429 1.00 83.75 1279 GLU A C 1
ATOM 10117 O O . GLU A 1 1279 ? 17.198 -15.269 15.783 1.00 83.75 1279 GLU A O 1
ATOM 10122 N N . TYR A 1 1280 ? 18.204 -17.229 16.312 1.00 71.88 1280 TYR A N 1
ATOM 10123 C CA . TYR A 1 1280 ? 17.458 -18.118 15.404 1.00 71.88 1280 TYR A CA 1
ATOM 10124 C C . TYR A 1 1280 ? 16.409 -18.951 16.126 1.00 71.88 1280 TYR A C 1
ATOM 10126 O O . TYR A 1 1280 ? 16.703 -19.388 17.263 1.00 71.88 1280 TYR A O 1
#

Mean predicted aligned error: 20.06 Å

Radius of gyration: 41.74 Å; Cα contacts (8 Å, |Δi|>4): 2460; chains: 1; bounding box: 133×88×125 Å

Solvent-accessible surface area (backbone atoms only — not comparable to full-atom values): 70935 Å² total; per-residue (Å²): 142,80,79,87,79,71,85,70,70,42,41,43,24,78,76,44,81,43,79,43,98,54,54,54,64,44,49,46,49,37,70,75,50,69,36,40,41,35,28,31,73,87,27,32,41,38,36,25,37,75,89,70,47,73,76,54,75,43,69,82,86,52,54,62,54,24,65,35,54,36,71,84,46,56,37,36,41,37,20,21,52,70,9,36,37,38,33,28,34,65,90,80,61,43,73,70,48,79,44,70,91,40,87,43,29,24,42,27,48,34,48,46,47,62,73,73,73,93,78,70,82,86,66,76,82,73,81,60,60,73,80,80,42,76,82,81,50,60,61,66,79,71,88,85,68,65,100,75,77,69,87,81,71,92,85,50,61,73,58,41,56,55,52,49,61,57,46,70,74,54,65,34,41,26,40,38,31,20,49,80,21,39,37,40,36,16,42,71,67,69,32,71,42,28,56,44,50,52,60,77,43,61,43,73,60,78,90,61,66,104,66,61,35,36,31,37,43,87,34,29,43,63,44,56,44,69,35,50,69,40,35,38,35,42,38,34,29,35,28,31,52,44,80,68,58,78,79,94,70,94,74,97,73,84,79,73,75,52,38,21,40,33,40,37,36,29,41,32,42,65,52,50,79,39,39,67,61,50,47,52,52,42,53,52,51,46,54,40,52,54,35,49,49,24,39,53,40,37,51,52,50,46,44,51,53,51,52,56,27,50,48,55,43,50,68,58,57,52,53,47,52,53,38,29,51,76,70,72,51,88,72,50,68,51,56,53,53,50,36,51,74,72,69,47,87,75,50,72,42,59,52,47,34,48,64,73,73,42,28,72,68,43,50,54,49,43,45,49,40,42,47,42,48,46,52,50,45,52,45,48,37,67,64,26,38,49,54,27,41,52,52,41,33,51,52,35,49,50,53,37,55,46,24,70,43,44,94,70,31,44,84,43,26,43,49,51,67,46,30,49,53,27,33,42,34,31,51,52,39,47,55,41,51,54,49,49,52,53,51,47,53,52,51,38,51,41,54,48,40,44,48,50,44,50,51,52,52,47,34,59,74,68,72,49,89,68,92,85,64,75,89,61,60,69,68,57,41,54,50,32,53,74,60,48,70,91,44,58,75,62,57,59,32,48,44,78,67,66,97,85,73,62,53,89,69,61,69,68,60,55,50,50,52,58,54,51,41,76,73,54,89,58,84,81,81,59,63,80,32,50,30,48,46,52,40,48,52,51,26,53,52,34,46,53,57,35,56,45,34,27,19,55,45,44,28,71,63,49,44,60,67,46,77,45,57,48,47,51,56,82,90,69,93,66,96,67,87,78,79,70,37,59,29,74,51,68,43,79,49,80,83,58,96,89,55,98,82,69,84,48,69,40,45,39,41,37,35,56,50,59,51,88,50,37,94,89,53,61,56,31,37,40,40,38,32,38,92,57,78,80,93,63,97,62,90,86,69,83,63,48,37,30,31,38,39,35,31,48,55,91,55,43,45,83,53,27,48,41,75,35,63,94,57,30,35,37,40,34,34,31,43,68,70,98,62,96,74,89,70,36,46,17,35,41,34,57,44,64,58,78,83,54,84,64,42,71,46,74,91,74,77,57,96,86,58,46,63,55,67,79,46,71,88,56,65,40,76,62,70,79,87,85,52,57,51,28,81,36,90,44,36,58,44,54,42,66,23,64,32,59,81,75,38,34,37,38,43,30,31,75,87,28,30,41,37,33,33,33,68,82,43,63,33,79,74,75,89,82,76,93,81,85,81,90,82,85,86,82,93,82,83,84,78,82,82,88,87,77,92,86,80,89,81,86,79,91,78,92,74,95,69,89,76,72,79,80,71,58,70,74,45,73,47,64,25,32,40,96,90,37,86,29,40,42,33,34,32,68,88,36,39,40,35,39,46,47,98,92,48,76,48,77,40,41,49,80,80,27,40,59,32,68,48,78,61,90,73,32,40,35,39,33,29,49,44,66,48,77,74,70,99,66,100,63,100,56,52,37,56,57,45,84,46,77,48,60,36,26,44,82,41,74,66,55,42,51,51,51,53,51,53,54,49,55,53,56,63,70,62,62,42,60,52,32,37,39,32,41,34,29,49,73,15,34,85,49,43,17,55,56,47,38,64,74,54,40,48,55,54,39,54,46,40,68,33,47,75,49,78,45,73,51,85,57,92,62,42,52,17,56,47,51,49,71,53,87,62,90,84,41,62,28,40,34,34,33,18,24,53,52,57,53,44,26,37,54,44,12,34,39,56,22,84,61,23,84,70,57,41,67,47,29,39,29,54,25,63,25,28,66,38,31,6,64,52,31,49,54,26,49,86,71,39,32,42,82,39,44,50,42,33,46,51,20,42,56,55,42,34,72,41,51,30,38,36,34,37,35,41,49,90,91,48,75,48,61,39,64,47,35,37,29,30,39,51,60,25,51,28,61,62,69,29,53,90,39,48,91,60,39,59,60,26,48,58,58,38,41,54,55,39,53,76,61,64,66,42,31,34,36,40,39,37,33,29,53,34,95,94,37,73,84,55,60,45,86,45,89,71,84,74,87,77,77,78,91,74,83,80,82,80,70,32,72,86,68,79,92,72,83,64,84,88,56,76,29,23,33,49,70,50,62,29,29,27,40,38,38,24,40,37,24,23,70,22,79,68,28,25,73,28,74,84,40,50,72,43,71,37,52,33,35,38,41,39,32,41,77,67,57,60,67,57,48,54,53,37,63,70,26,24,54,80,33,56,31,60,75,37,94,48,32,46,72,44,45,25,47,33,40,32,44,37,65,42,32,25,68,95,42,70,82,28,37,49,42,35,27,39,50,91,41,67,39,18,55,19,52,86,33,90,71,46,87,57,90,49,82,43,72,64,47,67,37,41,38,40,52,37,57,39,62,38,33,27,41,24,57,86,127

Nearest PDB structures (foldseek):
  9gaw-assembly1_I  TM=8.071E-01  e=4.464E-34  Homo sapiens
  8pkp-assembly1_I  TM=7.651E-01  e=1.072E-33  Homo sapiens
  5l9t-assembly1_I  TM=8.084E-01  e=2.937E-33  Homo sapiens
  6q6g-assembly1_I  TM=7.936E-01  e=4.170E-33  Homo sapiens
  5l9u-assembly1_I  TM=8.079E-01  e=1.142E-32  Homo sapiens

=== Feature glossary ===
Legend for the data blocks above and below:

— What the protein is —

Sequence gives the chain of amino acids in standard one-letter code (A=alanine, C=cysteine, …, Y=tyrosine), read N→C. It is the only feature that is directly encoded by the gene; all structural features are derived from the folded form of this sequence.

The annotation block draws on four external resources. InterPro: which protein families and domains the sequence belongs to. GO: standardized terms for what the protein does, what process it participates in, and where in the cell it acts. CATH: which structural fold it has in the CATH hierarchy. Organism: the species of origin.

— Where its atoms are —

Atomic coordinates in PDBx/mmCIF format — the same representation the Protein Data Bank distributes. Each line of the _atom_site loop places one backbone atom in Cartesian space (units: ångströms, origin: arbitrary).

Six rendered views show the 3D structure from the faces of a cube — i.e. along ±x, ±y, ±z. Rendering representation is drawn randomly per protein from cartoon (secondary-structure ribbons), sticks (backbone bonds), or molecular surface; coloring is either N→C rainbow (blue at the N-terminus through red at the C-terminus) or one color per chain.

— Local backbone conformation —

DSSP 8-state secondary structure assigns each residue one of H (α-helix), G (3₁₀-helix), I (π-helix), E (extended β-strand), B (isolated β-bridge), T (hydrogen-bonded turn), S (bend), or '-' (coil). The assignment is computed from backbone hydrogen-bond geometry via the Kabsch–Sander algorithm.

P-SEA three-state annotation labels each residue as helix, strand, or coil based purely on the geometry of the Cα trace. It serves as a fallback when the full backbone (and thus DSSP) is unavailable.

φ (phi) and ψ (psi) are the two rotatable backbone dihedrals per residue: φ is the C(i-1)–N–Cα–C torsion, ψ is the N–Cα–C–N(i+1) torsion, both in degrees on (−180°, 180°]. α-helical residues cluster near (−60°, −45°); β-strand residues near (−120°, +130°). A Ramachandran plot is simply a scatter of (φ, ψ) for every residue.

— Global shape and packing —

Radius of gyration (Rg) is the root-mean-square distance of Cα atoms from their centroid — a single number for overall size and compactness. A globular domain of N residues has Rg ≈ 2.2·N^0.38 Å; an extended or disordered chain has a much larger Rg. The Cα contact count is the number of residue pairs whose Cα atoms are within 8 Å and are more than four positions apart in sequence — a standard proxy for tertiary packing density. The bounding box is the smallest axis-aligned box enclosing all Cα atoms.

Accessible surface area quantifies burial. A residue with SASA near zero is packed into the hydrophobic core; one with SASA >100 Å² sits on the surface. Computed here via the Shrake–Rupley numerical algorithm with a 1.4 Å probe.

The contact map is a binary N×N matrix image: pixel (i, j) is dark where Cα_i and Cα_j are within 8 Å and |i−j|>4. Because the |i−j|>4 filter removes local helical contacts, off-diagonal stripes parallel to the main diagonal indicate parallel β-sheets; stripes perpendicular to it indicate antiparallel β-sheets. The Ramachandran plot scatters every residue's (φ, ψ) pair against the sterically allowed regions. The PAE heatmap renders the predicted-aligned-error matrix.

— Structural neighborhood —

A 3Di character summarizes, for each residue, the relative orientation of the Cα frame of its nearest spatial neighbor. Because it encodes fold topology rather than chemistry, 3Di alignments detect remote structural similarity that sequence alignment misses.

Structural nearest neighbors (via Foldseek easy-search vs the PDB). Reported per hit: target PDB id, E-value, and alignment TM-score. A TM-score above ~0.5 is the conventional threshold for 'same fold'.

— Confidence and disorder —

For AlphaFold models, the B-factor field carries pLDDT — the model's own estimate of local accuracy on a 0–100 scale. Regions with pLDDT<50 should be treated as essentially unmodeled; they often correspond to intrinsically disordered segments.

B-factor (Debye–Waller factor) reflects atomic displacement in the crystal lattice. It is an experimental observable (units Å²), not a prediction; low values mean the atom is pinned down, high values mean it moves or is heterogeneous across the crystal.

Predicted Aligned Error (PAE) is an AlphaFold confidence matrix: entry (i, j) is the expected error in the position of residue j, in ångströms, when the prediction is superimposed on the true structure at residue i. Low PAE within a block of residues means that block is internally rigid and well-predicted; high PAE between two blocks means their relative placement is uncertain even if each block individually is confident.